Protein AF-A0A1V5AXX3-F1 (afdb_monomer)

Radius of gyration: 28.31 Å; Cα contacts (8 Å, |Δi|>4): 1666; chains: 1; bounding box: 78×66×78 Å

Foldseek 3Di:
DLLLLLLQLVLCCVVQVVFWDQWWKKKWFFQDQADQPVVLPDDPLLVVVLCLLPVCCNVRHARPLLSVLSNCPVVVHDAAEEEAAAPPRCLVSSQVSNVVVVCVVDVLAAAEEAEQDPLQLQLVVVSVCSQFDVVFFDDPPPDDFGTQWGWGDRPPDIATEGEQDDDAFFLDGDPGSVVCCPDPSVLVHRYYYYHVSSCLQDVLQPPLSSLQNYAEYEAEQVLVLFFLLLLLQQLSQLLSQLSNLQSVHDRHYYYYYHYHALDRLVSCCSRYFVVSNPGYYYRYNPRDIDIDIDGSVCVSVCSSVPDLRTFIEIEIEGECAPPDDPVLLLLLDCSHSRFFAEEEEEDADPVVLLLSQVSSVVNHPSEAEAEDEPFDDPSVNVVVLCCQQVRLGGSYYYYYYCRQLDNRDRASHAEYEYADQPPDLSSNLSRQVNHRPDSNGHHYYYYYQYSQVLSVVCVVPVRVSNDDPSPDDRFHQNVFPLSLLLSVLVSCLSCVVCCVVVVTPPVSSQVSCCSSSVDRDDNVVSVCVCCLAQVVQWPPVDSSRSSHPSPFDQFRHWAFEDEPNDTQIIDTLVCCQFAVDFQFWHQTSVRWTKTFFAFAFDPPDPPPPPVPDPDDAQVQSVRGRHTYIDTDPAQKGKTWDKDKDKADDDFSVVPCPQFQFFQFFDKGWDKIKIKIDTFFIKMAGSVDRVDIDTDGPVNSVVVCVVCVVVVGHTYDDDMHMAMWTWMKTAGDQDDDDPVCVVCQPLLQVLLQLLLLVLLCVLSSRDSQQKDWGGRNVRRMIIIIGNGRSYSRSNVVCRGDCSVLRSLVVSLVVLVVQPDDVSQVVVQVVSCVRRSHGDPDGSVSSSSVSVVVNVRRPD

Mean predicted aligned error: 9.47 Å

Secondary structure (DSSP, 8-state):
-HHHHHHHHHHHHHHSTTTB-SEEEEEEEEPPPPBPGGGS---HHHHHHHHHH-TTHHHH-B-HHHHHHHHHHHHH-S-EEEEE--TTS-HHHHHHHHHHHHHHH-SS-EEEEEESSHHHHHHHHHHHHHHB-GGG-B-GGG-SS---EEEEEETTEEEEEEE-----SSSS--HHHHHHHHSHHHHH-SEEEEEHHHHHHHHHHH-HHHHHTEEEEEETTGGGS-HHHHHHHHHHHHHHHHHHHHTT-PPPEEEEEES--SSHHHHHHHHS-HHHHTTEEEEE---PPEEEEEEHHHHHHHHHS--SSEEEEEEEEEE-TT----HHHHHT-TTTTTTTS-EEEE-S-HHHHHHHHHHHHHH-SSS-EEEE-TTS-HHHHHHHHHHHHH-TTS--EEEE-GGGTSS-------EEEESS--SSHHHHHHHHTTS--SSSS-EEEEEEE-SSHHHHHHHHSTTGGGS--TTPPPP--TT-HHHHHHHHHHHHHHHHHHHHHTSS-HHHHHHHHHHHHS----HHHHHHHHHHHHTTTS-TTSGGGGGTTSS--S---EEEEEETTEEEEEEEGGGHHHHS-TT-EEE-TTS-EEEEEEEEE--------BTTB----SHHHHHEEEEEEEEE-SSEEEEEEEEEEEEEEEE-GGGGGGB---SSSEEEEEEEEEEEEEEEEEEEESS-TT-EEEEEHHHHHHHHHHHHHTT--------EEEEEEEEEEE-PPPPPPTTTGGGHHHHHHHHHHHHHHHHHHHTT--GGGEEEEEETTTTEEEEEESSTT--SHHHHHHBTTHHHHHHHHHHHHHGGG-STTTHHHHHHHHHHHTSS--SS-HHHHHHHHHHHHHHHH-

Solvent-accessible surface area (backbone atoms only — not comparable to full-atom values): 45582 Å² total; per-residue (Å²): 99,19,55,51,50,15,49,28,45,48,25,49,50,70,76,34,61,93,34,46,45,73,46,23,40,40,40,36,38,60,59,70,78,48,43,53,63,85,76,52,78,62,56,75,67,59,48,52,48,49,43,68,73,44,54,63,36,78,80,62,24,33,51,56,45,52,46,51,44,50,40,53,45,71,74,72,44,92,65,23,38,37,37,28,29,66,88,93,66,58,69,65,58,53,59,50,53,54,49,51,53,52,44,67,76,34,85,70,40,19,36,40,38,32,22,90,43,72,63,42,43,53,55,54,44,58,55,50,57,75,57,24,45,80,93,48,53,36,53,62,94,84,44,98,81,56,71,49,30,29,29,30,69,57,91,94,46,77,48,32,31,30,47,64,55,52,48,66,68,49,64,54,92,36,69,58,24,54,57,44,61,69,33,69,66,51,67,64,30,38,34,39,38,34,39,56,66,62,46,66,61,37,41,68,63,74,32,50,75,57,50,57,30,30,42,38,41,35,35,43,57,42,79,75,53,33,16,71,42,12,29,44,51,19,49,48,48,28,48,51,49,33,50,23,54,46,68,74,34,68,73,55,36,42,38,35,34,28,55,76,60,49,54,58,65,63,45,46,54,67,41,44,47,69,86,59,48,81,63,53,41,79,41,62,50,80,77,64,70,47,72,45,79,42,54,39,83,57,50,27,57,45,34,46,60,52,64,79,65,24,29,36,32,40,38,42,43,31,59,32,61,90,46,92,76,63,59,66,61,37,60,45,24,73,76,26,52,37,44,50,46,14,32,37,35,51,32,98,38,75,67,57,36,53,50,51,44,55,51,38,62,72,71,25,85,76,43,53,73,44,81,46,50,83,60,54,53,70,71,56,50,50,51,52,43,49,48,37,54,75,42,48,59,58,9,39,35,39,31,25,32,75,62,62,48,59,65,70,90,50,75,29,31,32,33,30,38,34,66,60,80,53,94,46,66,67,54,43,54,38,51,54,65,48,23,20,82,35,52,71,33,35,11,41,33,42,35,40,24,49,70,50,45,45,43,43,50,36,72,78,36,59,65,62,66,73,51,83,78,53,80,62,77,76,33,52,35,75,84,32,60,61,55,52,51,35,43,52,53,38,52,47,68,49,39,47,66,38,44,74,72,65,78,32,56,65,65,48,45,43,51,31,35,32,72,65,68,71,50,72,73,55,69,68,61,50,49,49,58,43,43,77,77,46,41,90,38,42,73,74,87,47,86,65,46,57,48,38,59,51,69,65,47,81,51,66,31,62,31,38,31,24,44,93,86,41,81,68,48,50,44,51,49,67,44,29,54,38,51,59,26,67,75,14,24,30,76,39,92,86,69,47,33,30,26,44,54,37,70,43,55,57,80,79,66,80,78,57,58,54,100,87,41,93,63,74,60,44,54,65,67,73,19,44,57,33,36,36,33,42,83,44,84,66,65,51,35,39,36,38,36,67,50,76,49,78,44,86,71,43,79,49,70,91,71,45,89,71,46,55,70,54,70,49,60,50,74,54,42,29,36,28,35,41,36,40,40,79,50,29,32,38,38,34,32,74,88,44,77,86,51,62,46,81,43,50,40,66,61,52,51,51,54,43,48,58,38,42,78,71,73,45,76,69,42,80,75,80,70,43,30,43,33,21,37,25,36,37,36,40,43,76,72,78,88,69,59,93,90,50,68,90,45,42,66,60,51,20,47,55,41,34,52,55,45,44,57,34,48,19,56,53,50,30,35,44,56,80,58,46,41,76,47,42,39,51,86,79,18,33,42,35,34,30,23,56,22,56,44,31,64,44,58,40,56,49,34,28,30,71,61,27,50,60,48,21,35,49,52,47,33,62,57,36,66,75,26,77,51,82,84,23,50,62,55,40,43,51,48,37,21,73,70,57,49,42,75,69,91,62,55,47,64,63,46,31,51,54,40,45,51,52,41,42,37,38,75,98

pLDDT: mean 84.88, std 11.35, range [40.81, 97.62]

Structure (mmCIF, N/CA/C/O backbone):
data_AF-A0A1V5AXX3-F1
#
_entry.id   AF-A0A1V5AXX3-F1
#
loop_
_atom_site.group_PDB
_atom_site.id
_atom_site.type_symbol
_atom_site.label_atom_id
_atom_site.label_alt_id
_atom_site.label_comp_id
_atom_site.label_asym_id
_atom_site.label_entity_id
_atom_site.label_seq_id
_atom_site.pdbx_PDB_ins_code
_atom_site.Cartn_x
_atom_site.Cartn_y
_atom_site.Cartn_z
_atom_site.occupancy
_atom_site.B_iso_or_equiv
_atom_site.auth_seq_id
_atom_site.auth_comp_id
_atom_site.auth_asym_id
_atom_site.auth_atom_id
_atom_site.pdbx_PDB_model_num
ATOM 1 N N . MET A 1 1 ? -17.616 10.031 -29.800 1.00 55.34 1 MET A N 1
ATOM 2 C CA . MET A 1 1 ? -16.881 9.212 -28.815 1.00 55.34 1 MET A CA 1
ATOM 3 C C . MET A 1 1 ? -16.444 7.852 -29.357 1.00 55.34 1 MET A C 1
ATOM 5 O O . MET A 1 1 ? -15.305 7.797 -29.794 1.00 55.34 1 MET A O 1
ATOM 9 N N . ALA A 1 2 ? -17.267 6.787 -29.434 1.00 61.47 2 ALA A N 1
ATOM 10 C CA . ALA A 1 2 ? -16.801 5.476 -29.956 1.00 61.47 2 ALA A CA 1
ATOM 11 C C . ALA A 1 2 ? -16.106 5.555 -31.333 1.00 61.47 2 ALA A C 1
ATOM 13 O O . ALA A 1 2 ? -15.019 5.013 -31.540 1.00 61.47 2 ALA A O 1
ATOM 14 N N . LYS A 1 3 ? -16.679 6.344 -32.251 1.00 78.19 3 LYS A N 1
ATOM 15 C CA . LYS A 1 3 ? -16.086 6.619 -33.567 1.00 78.19 3 LYS A CA 1
ATOM 16 C C . LYS A 1 3 ? -14.682 7.239 -33.478 1.00 78.19 3 LYS A C 1
ATOM 18 O O . LYS A 1 3 ? -13.830 6.898 -34.289 1.00 78.19 3 LYS A O 1
ATOM 23 N N . ASP A 1 4 ? -14.431 8.109 -32.502 1.00 87.44 4 ASP A N 1
ATOM 24 C CA . ASP A 1 4 ? -13.144 8.793 -32.321 1.00 87.44 4 ASP A CA 1
ATOM 25 C C . ASP A 1 4 ? -12.067 7.835 -31.792 1.00 87.44 4 ASP A C 1
ATOM 27 O O . ASP A 1 4 ? -10.950 7.831 -32.305 1.00 87.44 4 ASP A O 1
ATOM 31 N N . VAL A 1 5 ? -12.410 6.949 -30.846 1.00 90.62 5 VAL A N 1
ATOM 32 C CA . VAL A 1 5 ? -11.492 5.899 -30.357 1.00 90.62 5 VAL A CA 1
ATOM 33 C C . VAL A 1 5 ? -11.114 4.936 -31.482 1.00 90.62 5 VAL A C 1
ATOM 35 O O . VAL A 1 5 ? -9.940 4.605 -31.653 1.00 90.62 5 VAL A O 1
ATOM 38 N N . GLY A 1 6 ? -12.087 4.538 -32.303 1.00 91.19 6 GLY A N 1
ATOM 39 C CA . GLY A 1 6 ? -11.839 3.717 -33.485 1.00 91.19 6 GLY A CA 1
ATOM 40 C C . GLY A 1 6 ? -10.953 4.398 -34.538 1.00 91.19 6 GLY A C 1
ATOM 41 O O . GLY A 1 6 ? -10.097 3.746 -35.135 1.00 91.19 6 GLY A O 1
ATOM 42 N N . ILE A 1 7 ? -11.092 5.716 -34.736 1.00 91.88 7 ILE A N 1
ATOM 43 C CA . ILE A 1 7 ? -10.183 6.502 -35.592 1.00 91.88 7 ILE A CA 1
ATOM 44 C C . ILE A 1 7 ? -8.760 6.478 -35.026 1.00 91.88 7 ILE A C 1
ATOM 46 O O . ILE A 1 7 ? -7.815 6.231 -35.775 1.00 91.88 7 ILE A O 1
ATOM 50 N N . VAL A 1 8 ? -8.597 6.668 -33.714 1.00 93.88 8 VAL A N 1
ATOM 51 C CA . VAL A 1 8 ? -7.280 6.569 -33.072 1.00 93.88 8 VAL A CA 1
ATOM 52 C C . VAL A 1 8 ? -6.691 5.174 -33.256 1.00 93.88 8 VAL A C 1
ATOM 54 O O . VAL A 1 8 ? -5.526 5.068 -33.624 1.00 93.88 8 VAL A O 1
ATOM 57 N N . ALA A 1 9 ? -7.478 4.106 -33.116 1.00 95.19 9 ALA A N 1
ATOM 58 C CA . ALA A 1 9 ? -7.010 2.747 -33.390 1.00 95.19 9 ALA A CA 1
ATOM 59 C C . ALA A 1 9 ? -6.489 2.589 -34.834 1.00 95.19 9 ALA A C 1
ATOM 61 O O . ALA A 1 9 ? -5.401 2.047 -35.032 1.00 95.19 9 ALA A O 1
ATOM 62 N N . LYS A 1 10 ? -7.195 3.136 -35.840 1.00 94.81 10 LYS A N 1
ATOM 63 C CA . LYS A 1 10 ? -6.723 3.159 -37.243 1.00 94.81 10 LYS A CA 1
ATOM 64 C C . LYS A 1 10 ? -5.409 3.933 -37.387 1.00 94.81 10 LYS A C 1
ATOM 66 O O . LYS A 1 10 ? -4.508 3.493 -38.099 1.00 94.81 10 LYS A O 1
ATOM 71 N N . ASN A 1 11 ? -5.273 5.052 -36.679 1.00 94.50 11 ASN A N 1
ATOM 72 C CA . ASN A 1 11 ? -4.052 5.855 -36.672 1.00 94.50 11 ASN A CA 1
ATOM 73 C C . ASN A 1 11 ? -2.868 5.123 -36.024 1.00 94.50 11 ASN A C 1
ATOM 75 O O . ASN A 1 11 ? -1.751 5.254 -36.525 1.00 94.50 11 ASN A O 1
ATOM 79 N N . VAL A 1 12 ? -3.090 4.350 -34.952 1.00 94.94 12 VAL A N 1
ATOM 80 C CA . VAL A 1 12 ? -2.055 3.509 -34.319 1.00 94.94 12 VAL A CA 1
ATOM 81 C C . VAL A 1 12 ? -1.582 2.447 -35.309 1.00 94.94 12 VAL A C 1
ATOM 83 O O . VAL A 1 12 ? -0.388 2.383 -35.581 1.00 94.94 12 VAL A O 1
ATOM 86 N N . ILE A 1 13 ? -2.509 1.690 -35.913 1.00 94.62 13 ILE A N 1
ATOM 87 C CA . ILE A 1 13 ? -2.184 0.653 -36.910 1.00 94.62 13 ILE A CA 1
ATOM 88 C C . ILE A 1 13 ? -1.358 1.252 -38.051 1.00 94.62 13 ILE A C 1
ATOM 90 O O . ILE A 1 13 ? -0.308 0.730 -38.392 1.00 94.62 13 ILE A O 1
ATOM 94 N N . LYS A 1 14 ? -1.780 2.398 -38.596 1.00 93.69 14 LYS A N 1
ATOM 95 C CA . LYS A 1 14 ? -1.072 3.059 -39.699 1.00 93.69 14 LYS A CA 1
ATOM 96 C C . LYS A 1 14 ? 0.304 3.599 -39.297 1.00 93.69 14 LYS A C 1
ATOM 98 O O . LYS A 1 14 ? 1.234 3.552 -40.094 1.00 93.69 14 LYS A O 1
ATOM 103 N N . SER A 1 15 ? 0.420 4.183 -38.105 1.00 92.12 15 SER A N 1
ATOM 104 C CA . SER A 1 15 ? 1.657 4.842 -37.656 1.00 92.12 15 SER A CA 1
ATOM 105 C C . SER A 1 15 ? 2.719 3.847 -37.197 1.00 92.12 15 SER A C 1
ATOM 107 O O . SER A 1 15 ? 3.899 4.188 -37.191 1.00 92.12 15 SER A O 1
ATOM 109 N N . PHE A 1 16 ? 2.300 2.643 -36.806 1.00 93.38 16 PHE A N 1
ATOM 110 C CA . PHE A 1 16 ? 3.155 1.622 -36.207 1.00 93.38 16 PHE A CA 1
ATOM 111 C C . PHE A 1 16 ? 3.030 0.260 -36.904 1.00 93.38 16 PHE A C 1
ATOM 113 O O . PHE A 1 16 ? 3.325 -0.759 -36.293 1.00 93.38 16 PHE A O 1
ATOM 120 N N . ASP A 1 17 ? 2.627 0.234 -38.176 1.00 91.25 17 ASP A N 1
ATOM 121 C CA . ASP A 1 17 ? 2.396 -0.984 -38.974 1.00 91.25 17 ASP A CA 1
ATOM 122 C C . ASP A 1 17 ? 3.577 -1.971 -38.933 1.00 91.25 17 ASP A C 1
ATOM 124 O O . ASP A 1 17 ? 3.392 -3.179 -38.852 1.00 91.25 17 ASP A O 1
ATOM 128 N N . SER A 1 18 ? 4.808 -1.454 -38.891 1.00 90.38 18 SER A N 1
ATOM 129 C CA . SER A 1 18 ? 6.027 -2.267 -38.853 1.00 90.38 18 SER A CA 1
ATOM 130 C C . SER A 1 18 ? 6.320 -2.937 -37.506 1.00 90.38 18 SER A C 1
ATOM 132 O O . SER A 1 18 ? 7.201 -3.788 -37.449 1.00 90.38 18 SER A O 1
ATOM 134 N N . ILE A 1 19 ? 5.668 -2.509 -36.421 1.00 93.19 19 ILE A N 1
ATOM 135 C CA . ILE A 1 19 ? 5.963 -2.958 -35.047 1.00 93.19 19 ILE A CA 1
ATOM 136 C C . ILE A 1 19 ? 4.722 -3.394 -34.261 1.00 93.19 19 ILE A C 1
ATOM 138 O O . ILE A 1 19 ? 4.839 -3.924 -33.160 1.00 93.19 19 ILE A O 1
ATOM 142 N N . ILE A 1 20 ? 3.520 -3.132 -34.769 1.00 94.50 20 ILE A N 1
ATOM 143 C CA . ILE A 1 20 ? 2.287 -3.518 -34.097 1.00 94.50 20 ILE A CA 1
ATOM 144 C C . ILE A 1 20 ? 2.125 -5.037 -34.149 1.00 94.50 20 ILE A C 1
ATOM 146 O O . ILE A 1 20 ? 2.263 -5.664 -35.200 1.00 94.50 20 ILE A O 1
ATOM 150 N N . TYR A 1 21 ? 1.818 -5.644 -33.006 1.00 94.12 21 TYR A N 1
ATOM 151 C CA . TYR A 1 21 ? 1.575 -7.076 -32.952 1.00 94.12 21 TYR A CA 1
ATOM 152 C C . TYR A 1 21 ? 0.342 -7.426 -33.813 1.00 94.12 21 TYR A C 1
ATOM 154 O O . TYR A 1 21 ? -0.677 -6.732 -33.725 1.00 94.12 21 TYR A O 1
ATOM 162 N N . PRO A 1 22 ? 0.372 -8.505 -34.625 1.00 93.38 22 PRO A N 1
ATOM 163 C CA . PRO A 1 22 ? -0.696 -8.797 -35.591 1.00 93.38 22 PRO A CA 1
ATOM 164 C C . PRO A 1 22 ? -2.083 -9.037 -34.977 1.00 93.38 22 PRO A C 1
ATOM 166 O O . PRO A 1 22 ? -3.098 -8.992 -35.680 1.00 93.38 22 PRO A O 1
ATOM 169 N N . LYS A 1 23 ? -2.140 -9.326 -33.672 1.00 95.00 23 LYS A N 1
ATOM 170 C CA . LYS A 1 23 ? -3.382 -9.530 -32.927 1.00 95.00 23 LYS A CA 1
ATOM 171 C C . LYS A 1 23 ? -3.562 -8.449 -31.862 1.00 95.00 23 LYS A C 1
ATOM 173 O O . LYS A 1 23 ? -2.617 -8.065 -31.186 1.00 95.00 23 LYS A O 1
ATOM 178 N N . ALA A 1 24 ? -4.793 -8.001 -31.672 1.00 95.50 24 ALA A N 1
ATOM 179 C CA . ALA A 1 24 ? -5.189 -7.221 -30.509 1.00 95.50 24 ALA A CA 1
ATOM 180 C C . ALA A 1 24 ? -5.761 -8.152 -29.435 1.00 95.50 24 ALA A C 1
ATOM 182 O O . ALA A 1 24 ? -6.367 -9.178 -29.756 1.00 95.50 24 ALA A O 1
ATOM 183 N N . ILE A 1 25 ? -5.613 -7.777 -28.166 1.00 95.94 25 ILE A N 1
ATOM 184 C CA . ILE A 1 25 ? -6.308 -8.456 -27.069 1.00 95.94 25 ILE A CA 1
ATOM 185 C C . ILE A 1 25 ? -7.636 -7.740 -26.853 1.00 95.94 25 ILE A C 1
ATOM 187 O O . ILE A 1 25 ? -7.673 -6.548 -26.536 1.00 95.94 25 ILE A O 1
ATOM 191 N N . ARG A 1 26 ? -8.730 -8.470 -27.033 1.00 94.38 26 ARG A N 1
ATOM 192 C CA . ARG A 1 26 ? -10.080 -8.025 -26.720 1.00 94.38 26 ARG A CA 1
ATOM 193 C C . ARG A 1 26 ? -10.408 -8.446 -25.296 1.00 94.38 26 ARG A C 1
ATOM 195 O O . ARG A 1 26 ? -10.443 -9.637 -25.005 1.00 94.38 26 ARG A O 1
ATOM 202 N N . ILE A 1 27 ? -10.665 -7.471 -24.432 1.00 91.94 27 ILE A N 1
ATOM 203 C CA . ILE A 1 27 ? -11.156 -7.691 -23.071 1.00 91.94 27 ILE A CA 1
ATOM 204 C C . ILE A 1 27 ? -12.590 -7.182 -23.025 1.00 91.94 27 ILE A C 1
ATOM 206 O O . ILE A 1 27 ? -12.834 -5.973 -23.078 1.00 91.94 27 ILE A O 1
ATOM 210 N N . PHE A 1 28 ? -13.536 -8.107 -22.927 1.00 89.44 28 PHE A N 1
ATOM 211 C CA . PHE A 1 28 ? -14.954 -7.805 -22.834 1.00 89.44 28 PHE A CA 1
ATOM 212 C C . PHE A 1 28 ? -15.474 -8.203 -21.455 1.00 89.44 28 PHE A C 1
ATOM 214 O O . PHE A 1 28 ? -15.269 -9.315 -20.979 1.00 89.44 28 PHE A O 1
ATOM 221 N N . THR A 1 29 ? -16.112 -7.263 -20.767 1.00 85.31 29 THR A N 1
ATOM 222 C CA . THR A 1 29 ? -16.804 -7.534 -19.505 1.00 85.31 29 THR A CA 1
ATOM 223 C C . THR A 1 29 ? -18.301 -7.456 -19.773 1.00 85.31 29 THR A C 1
ATOM 225 O O . THR A 1 29 ? -18.815 -6.337 -19.879 1.00 85.31 29 THR A O 1
ATOM 228 N N . PRO A 1 30 ? -18.999 -8.595 -19.915 1.00 82.69 30 PRO A N 1
ATOM 229 C CA . PRO A 1 30 ? 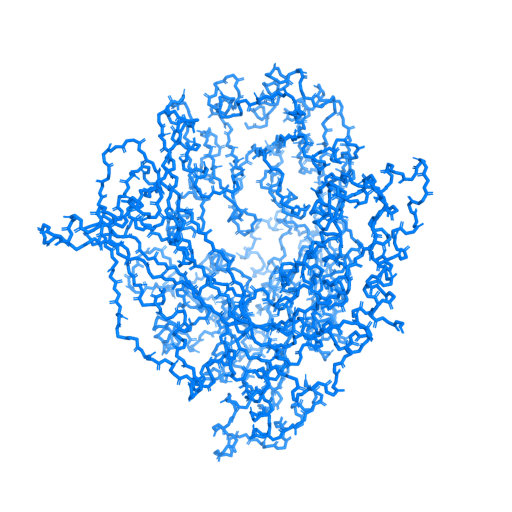-20.431 -8.590 -20.162 1.00 82.69 30 PRO A CA 1
ATOM 230 C C . PRO A 1 30 ? -21.151 -7.913 -19.000 1.00 82.69 30 PRO A C 1
ATOM 232 O O . PRO A 1 30 ? -20.782 -8.069 -17.831 1.00 82.69 30 PRO A O 1
ATOM 235 N N . PHE A 1 31 ? -22.200 -7.158 -19.309 1.00 75.75 31 PHE A N 1
ATOM 236 C CA . PHE A 1 31 ? -23.116 -6.738 -18.272 1.00 75.75 31 PHE A CA 1
ATOM 237 C C . PHE A 1 31 ? -23.845 -7.954 -17.759 1.00 75.75 31 PHE A C 1
ATOM 239 O O . PHE A 1 31 ? -24.560 -8.645 -18.481 1.00 75.75 31 PHE A O 1
ATOM 246 N N . THR A 1 32 ? -23.686 -8.188 -16.470 1.00 72.25 32 THR A N 1
ATOM 247 C CA . THR A 1 32 ? -24.554 -9.117 -15.788 1.00 72.25 32 THR A CA 1
ATOM 248 C C . THR A 1 32 ? -25.981 -8.597 -15.810 1.00 72.25 32 THR A C 1
ATOM 250 O O . THR A 1 32 ? -26.231 -7.391 -15.680 1.00 72.25 32 THR A O 1
ATOM 253 N N . GLN A 1 33 ? -26.925 -9.524 -15.981 1.00 78.69 33 GLN A N 1
ATOM 254 C CA . GLN A 1 33 ? -28.337 -9.206 -15.878 1.00 78.69 33 GLN A CA 1
ATOM 255 C C . GLN A 1 33 ? -28.584 -8.565 -14.515 1.00 78.69 33 GLN A C 1
ATOM 257 O O . GLN A 1 33 ? -28.324 -9.150 -13.462 1.00 78.69 33 GLN A O 1
ATOM 262 N N . ARG A 1 34 ? -29.037 -7.317 -14.556 1.00 84.38 34 ARG A N 1
ATOM 263 C CA . ARG A 1 34 ? -29.282 -6.539 -13.355 1.00 84.38 34 ARG A CA 1
ATOM 264 C C . ARG A 1 34 ? -30.502 -7.079 -12.637 1.00 84.38 34 ARG A C 1
ATOM 266 O O . ARG A 1 34 ? -31.513 -7.388 -13.266 1.00 84.38 34 ARG A O 1
ATOM 273 N N . ILE A 1 35 ? -30.409 -7.156 -11.319 1.00 87.69 35 ILE A N 1
ATOM 274 C CA . ILE A 1 35 ? -31.478 -7.683 -10.479 1.00 87.69 35 ILE A CA 1
ATOM 275 C C . ILE A 1 35 ? -32.363 -6.512 -10.035 1.00 87.69 35 ILE A C 1
ATOM 277 O O . ILE A 1 35 ? -31.854 -5.567 -9.423 1.00 87.69 35 ILE A O 1
ATOM 281 N N . PRO A 1 36 ? -33.669 -6.507 -10.356 1.00 89.31 36 PRO A N 1
ATOM 282 C CA . PRO A 1 36 ? -34.568 -5.447 -9.916 1.00 89.31 36 PRO A CA 1
ATOM 283 C C . PRO A 1 36 ? -34.573 -5.321 -8.391 1.00 89.31 36 PRO A C 1
ATOM 285 O O . PRO A 1 36 ? -34.673 -6.312 -7.680 1.00 89.31 36 PRO A O 1
ATOM 288 N N . VAL A 1 37 ? -34.552 -4.098 -7.860 1.00 86.19 37 VAL A N 1
ATOM 289 C CA . VAL A 1 37 ? -34.593 -3.882 -6.396 1.00 86.19 37 VAL A CA 1
ATOM 290 C C . VAL A 1 37 ? -35.819 -4.537 -5.756 1.00 86.19 37 VAL A C 1
ATOM 292 O O . VAL A 1 37 ? -35.756 -5.027 -4.631 1.00 86.19 37 VAL A O 1
ATOM 295 N N . SER A 1 38 ? -36.937 -4.584 -6.487 1.00 84.38 38 SER A N 1
ATOM 296 C CA . SER A 1 38 ? -38.186 -5.201 -6.039 1.00 84.38 38 SER A CA 1
ATOM 297 C C . SER A 1 38 ? -38.069 -6.695 -5.733 1.00 84.38 38 SER A C 1
ATOM 299 O O . SER A 1 38 ? -38.905 -7.201 -4.993 1.00 84.38 38 SER A O 1
ATOM 301 N N . SER A 1 39 ? -37.067 -7.407 -6.264 1.00 85.88 39 SER A N 1
ATOM 302 C CA . SER A 1 39 ? -36.868 -8.831 -5.961 1.00 85.88 39 SER A CA 1
ATOM 303 C C . SER A 1 39 ? -36.030 -9.087 -4.706 1.00 85.88 39 SER A C 1
ATOM 305 O O . SER A 1 39 ? -35.974 -10.224 -4.257 1.0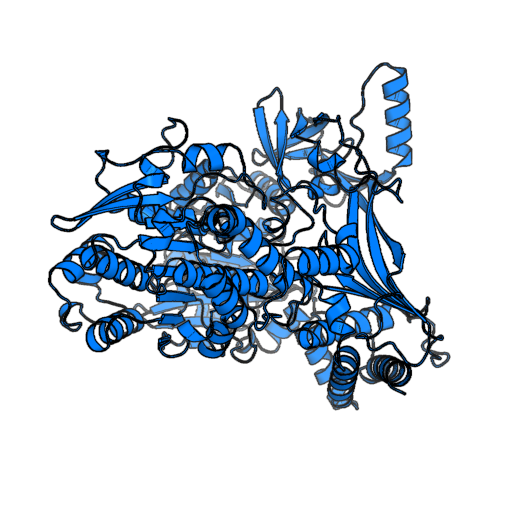0 85.88 39 SER A O 1
ATOM 307 N N . CYS A 1 40 ? -35.387 -8.070 -4.124 1.00 81.50 40 CYS A N 1
ATOM 308 C CA . CYS A 1 40 ? -34.499 -8.231 -2.963 1.00 81.50 40 CYS A CA 1
ATOM 309 C C . CYS A 1 40 ? -35.217 -8.170 -1.599 1.00 81.50 40 CYS A C 1
ATOM 311 O O . CYS A 1 40 ? -34.540 -8.123 -0.581 1.00 81.50 40 CYS A O 1
ATOM 313 N N . ASN A 1 41 ? -36.557 -8.129 -1.569 1.00 80.31 41 ASN A N 1
ATOM 314 C CA . ASN A 1 41 ? -37.393 -8.064 -0.355 1.00 80.31 41 ASN A CA 1
ATOM 315 C C . ASN A 1 41 ? -36.859 -7.119 0.747 1.00 80.31 41 ASN A C 1
ATOM 317 O O . ASN A 1 41 ? -36.755 -7.482 1.916 1.00 80.31 41 ASN A O 1
ATOM 321 N N . LEU A 1 42 ? -36.485 -5.897 0.360 1.00 83.94 42 LEU A N 1
ATOM 322 C CA . LEU A 1 42 ? -35.920 -4.907 1.276 1.00 83.94 42 LEU A CA 1
ATOM 323 C C . LEU A 1 42 ? -37.017 -4.208 2.079 1.00 83.94 42 LEU A C 1
ATOM 325 O O . LEU A 1 42 ? -38.061 -3.841 1.529 1.00 83.94 42 LEU A O 1
ATOM 329 N N . ASP A 1 43 ? -36.743 -3.915 3.352 1.00 82.62 43 ASP A N 1
ATOM 330 C CA . ASP A 1 43 ? -37.630 -3.056 4.129 1.00 82.62 43 ASP A CA 1
ATOM 331 C C . ASP A 1 43 ? -37.728 -1.635 3.528 1.00 82.62 43 ASP A C 1
ATOM 333 O O . ASP A 1 43 ? -36.902 -1.177 2.726 1.00 82.62 43 ASP A O 1
ATOM 337 N N . ARG A 1 44 ? -38.777 -0.901 3.915 1.00 84.88 44 ARG A N 1
ATOM 338 C CA . ARG A 1 44 ? -39.084 0.419 3.343 1.00 84.88 44 ARG A CA 1
ATOM 339 C C . ARG A 1 44 ? -37.995 1.463 3.616 1.00 84.88 44 ARG A C 1
ATOM 341 O O . ARG A 1 44 ? -37.840 2.388 2.814 1.00 84.88 44 ARG A O 1
ATOM 348 N N . THR A 1 45 ? -37.292 1.368 4.740 1.00 83.56 45 THR A N 1
ATOM 349 C CA . THR A 1 45 ? -36.267 2.336 5.149 1.00 83.56 45 THR A CA 1
ATOM 350 C C . THR A 1 45 ? -34.993 2.118 4.346 1.00 83.56 45 THR A C 1
ATOM 352 O O . THR A 1 45 ? -34.488 3.065 3.738 1.00 83.56 45 THR A O 1
ATOM 355 N N . ILE A 1 46 ? -34.539 0.871 4.250 1.00 84.81 46 ILE A N 1
ATOM 356 C CA . ILE A 1 46 ? -33.372 0.469 3.467 1.00 84.81 46 ILE A CA 1
ATOM 357 C C . ILE A 1 46 ? -33.587 0.721 1.984 1.00 84.81 46 ILE A C 1
ATOM 359 O O . ILE A 1 46 ? -32.710 1.281 1.330 1.00 84.81 46 ILE A O 1
ATOM 363 N N . ASN A 1 47 ? -34.768 0.413 1.450 1.00 87.94 47 ASN A N 1
ATOM 364 C CA . ASN A 1 47 ? -35.063 0.700 0.050 1.00 87.94 47 ASN A CA 1
ATOM 365 C C . ASN A 1 47 ? -34.980 2.212 -0.248 1.00 87.94 47 ASN A C 1
ATOM 367 O O . ASN A 1 47 ? -34.359 2.633 -1.222 1.00 87.94 47 ASN A O 1
ATOM 371 N N . LYS A 1 48 ? -35.532 3.068 0.627 1.00 86.81 48 LYS A N 1
ATOM 372 C CA . LYS A 1 48 ? -35.400 4.531 0.483 1.00 86.81 48 LYS A CA 1
ATOM 373 C C . LYS A 1 48 ? -33.946 4.988 0.536 1.00 86.81 48 LYS A C 1
ATOM 375 O O . LYS A 1 48 ? -33.556 5.857 -0.238 1.00 86.81 48 LYS A O 1
ATOM 380 N N . LEU A 1 49 ? -33.166 4.430 1.454 1.00 85.44 49 LEU A N 1
ATOM 381 C CA . LEU A 1 49 ? -31.760 4.761 1.621 1.00 85.44 49 LEU A CA 1
ATOM 382 C C . LEU A 1 49 ? -30.934 4.360 0.398 1.00 85.44 49 LEU A C 1
ATOM 384 O O . LEU A 1 49 ? -30.167 5.172 -0.109 1.00 85.44 49 LEU A O 1
ATOM 388 N N . LEU A 1 50 ? -31.141 3.146 -0.105 1.00 88.69 50 LEU A N 1
ATOM 389 C CA . LEU A 1 50 ? -30.512 2.628 -1.313 1.00 88.69 50 LEU A CA 1
ATOM 390 C C . LEU A 1 50 ? -30.803 3.529 -2.513 1.00 88.69 50 LEU A C 1
ATOM 392 O O . LEU A 1 50 ? -29.883 3.917 -3.225 1.00 88.69 50 LEU A O 1
ATOM 396 N N . LEU A 1 51 ? -32.060 3.943 -2.684 1.00 88.31 51 LEU A N 1
ATOM 397 C CA . LEU A 1 51 ? -32.460 4.860 -3.751 1.00 88.31 51 LEU A CA 1
ATOM 398 C C . LEU A 1 51 ? -31.945 6.293 -3.558 1.00 88.31 51 LEU A C 1
ATOM 400 O O . LEU A 1 51 ? -31.760 7.003 -4.544 1.00 88.31 51 LEU A O 1
ATOM 404 N N . LYS A 1 52 ? -31.716 6.733 -2.314 1.00 86.50 52 LYS A N 1
ATOM 405 C CA . LYS A 1 52 ? -31.078 8.026 -2.016 1.00 86.50 52 LYS A CA 1
ATOM 406 C C . LYS A 1 52 ? -29.574 7.975 -2.311 1.00 86.50 52 LYS A C 1
ATOM 408 O O . LYS A 1 52 ? -29.033 8.941 -2.837 1.00 86.50 52 LYS A O 1
ATOM 413 N N . TYR A 1 53 ? -28.919 6.862 -1.979 1.00 86.94 53 TYR A N 1
ATOM 414 C CA . TYR A 1 53 ? -27.490 6.637 -2.200 1.00 86.94 53 TYR A CA 1
ATOM 415 C C . TYR A 1 53 ? -27.156 6.461 -3.682 1.00 86.94 53 TYR A C 1
ATOM 417 O O . TYR A 1 53 ? -26.273 7.144 -4.193 1.00 86.94 53 TYR A O 1
ATOM 425 N N . GLU A 1 54 ? -27.882 5.582 -4.376 1.00 87.62 54 GLU A N 1
ATOM 426 C CA . GLU A 1 54 ? -27.691 5.307 -5.799 1.00 87.62 54 GLU A CA 1
ATOM 427 C C . GLU A 1 54 ? -29.041 5.307 -6.541 1.00 87.62 54 GLU A C 1
ATOM 429 O O . GLU A 1 54 ? -29.654 4.256 -6.760 1.00 87.62 54 GLU A O 1
ATOM 434 N N . PRO A 1 55 ? -29.525 6.487 -6.974 1.00 87.00 55 PRO A N 1
ATOM 435 C CA . PRO A 1 55 ? -30.814 6.612 -7.654 1.00 87.00 55 PRO A CA 1
ATOM 436 C C . PRO A 1 55 ? -30.914 5.791 -8.943 1.00 87.00 55 PRO A C 1
ATOM 438 O O . PRO A 1 55 ? -32.005 5.345 -9.310 1.00 87.00 55 PRO A O 1
ATOM 441 N N . LYS A 1 56 ? -29.785 5.561 -9.636 1.00 83.69 56 LYS A N 1
ATOM 442 C CA . LYS A 1 56 ? -29.763 4.829 -10.912 1.00 83.69 56 LYS A CA 1
ATOM 443 C C . LYS A 1 56 ? -30.187 3.374 -10.754 1.00 83.69 56 LYS A C 1
ATOM 445 O O . LYS A 1 56 ? -30.702 2.797 -11.708 1.00 83.69 56 LYS A O 1
ATOM 450 N N . VAL A 1 57 ? -30.046 2.794 -9.563 1.00 86.12 57 VAL A N 1
ATOM 451 C CA . VAL A 1 57 ? -30.452 1.410 -9.282 1.00 86.12 57 VAL A CA 1
ATOM 452 C C . VAL A 1 57 ? -31.970 1.214 -9.428 1.00 86.12 57 VAL A C 1
ATOM 454 O O . VAL A 1 57 ? -32.408 0.115 -9.757 1.00 86.12 57 VAL A O 1
ATOM 457 N N . LYS A 1 58 ? -32.789 2.274 -9.312 1.00 86.56 58 LYS A N 1
ATOM 458 C CA . LYS A 1 58 ? -34.234 2.196 -9.603 1.00 86.56 58 LYS A CA 1
ATOM 459 C C . LYS A 1 58 ? -34.531 1.794 -11.048 1.00 86.56 58 LYS A C 1
ATOM 461 O O . LYS A 1 58 ? -35.505 1.095 -11.300 1.00 86.56 58 LYS A O 1
ATOM 466 N N . ILE A 1 59 ? -33.732 2.307 -11.981 1.00 84.62 59 ILE A N 1
ATOM 467 C CA . ILE A 1 59 ? -33.932 2.137 -13.424 1.00 84.62 59 ILE A CA 1
ATOM 468 C C . ILE A 1 59 ? -33.114 0.945 -13.909 1.00 84.62 59 ILE A C 1
ATOM 470 O O . ILE A 1 59 ? -33.616 0.095 -14.635 1.00 84.62 59 ILE A O 1
ATOM 474 N N . ASN A 1 60 ? -31.857 0.879 -13.474 1.00 83.81 60 ASN A N 1
ATOM 475 C CA . ASN A 1 60 ? -30.888 -0.073 -13.988 1.00 83.81 60 ASN A CA 1
ATOM 476 C C . ASN A 1 60 ? -30.892 -1.396 -13.224 1.00 83.81 60 ASN A C 1
ATOM 478 O O . ASN A 1 60 ? -30.375 -2.362 -13.758 1.00 83.81 60 ASN A O 1
ATOM 482 N N . GLY A 1 61 ? -31.425 -1.459 -12.000 1.00 87.69 61 GLY A N 1
ATOM 483 C CA . GLY A 1 61 ? -31.286 -2.613 -11.108 1.00 87.69 61 GLY A CA 1
ATOM 484 C C . GLY A 1 61 ? -29.902 -2.729 -10.449 1.00 87.69 61 GLY A C 1
ATOM 485 O O . GLY A 1 61 ? -28.991 -1.932 -10.689 1.00 87.69 61 GLY A O 1
ATOM 486 N N . LEU A 1 62 ? -29.760 -3.731 -9.584 1.00 87.38 62 LEU A N 1
ATOM 487 C CA . LEU A 1 62 ? -28.557 -4.060 -8.815 1.00 87.38 62 LEU A CA 1
ATOM 488 C C . LEU A 1 62 ? -27.608 -4.960 -9.609 1.00 87.38 62 LEU A C 1
ATOM 490 O O . LEU A 1 62 ? -28.042 -5.741 -10.455 1.00 87.38 62 LEU A O 1
ATOM 494 N N . PHE A 1 63 ? -26.305 -4.880 -9.330 1.00 86.25 63 PHE A N 1
ATOM 495 C CA . PHE A 1 63 ? -25.383 -5.939 -9.760 1.00 86.25 63 PHE A CA 1
ATOM 496 C C . PHE A 1 63 ? -25.705 -7.260 -9.027 1.00 86.25 63 PHE A C 1
ATOM 498 O O . PHE A 1 63 ? -26.153 -7.200 -7.878 1.00 86.25 63 PHE A O 1
ATOM 505 N N . PRO A 1 64 ? -25.434 -8.443 -9.617 1.00 86.38 64 PRO A N 1
ATOM 506 C CA . PRO A 1 64 ? -25.725 -9.725 -8.973 1.00 86.38 64 PRO A CA 1
ATOM 507 C C . PRO A 1 64 ? -25.111 -9.866 -7.585 1.00 86.38 64 PRO A C 1
ATOM 509 O O . PRO A 1 64 ? -25.835 -10.147 -6.640 1.00 86.38 64 PRO A O 1
ATOM 512 N N . HIS A 1 65 ? -23.824 -9.547 -7.432 1.00 87.00 65 HIS A N 1
ATOM 513 C CA . HIS A 1 65 ? -23.143 -9.607 -6.136 1.00 87.00 65 HIS A CA 1
ATOM 514 C C . HIS A 1 65 ? -23.736 -8.627 -5.103 1.00 87.00 65 HIS A C 1
ATOM 516 O O . HIS A 1 65 ? -23.676 -8.883 -3.907 1.00 87.00 65 HIS A O 1
ATOM 522 N N . GLN A 1 66 ? -24.325 -7.499 -5.530 1.00 90.88 66 GLN A N 1
ATOM 523 C CA . GLN A 1 66 ? -25.017 -6.585 -4.611 1.00 90.88 66 GLN A CA 1
ATOM 524 C C . GLN A 1 66 ? -26.335 -7.188 -4.130 1.00 90.88 66 GLN A C 1
ATOM 526 O O . GLN A 1 66 ? -26.651 -7.107 -2.950 1.00 90.88 66 GLN A O 1
ATOM 531 N N . ALA A 1 67 ? -27.110 -7.783 -5.036 1.00 90.12 67 ALA A N 1
ATOM 532 C CA . ALA A 1 67 ? -28.364 -8.437 -4.687 1.00 90.12 67 ALA A CA 1
ATOM 533 C C . ALA A 1 67 ? -28.138 -9.699 -3.842 1.00 90.12 67 ALA A C 1
ATOM 535 O O . ALA A 1 67 ? -28.877 -9.919 -2.889 1.00 90.12 67 ALA A O 1
ATOM 536 N N . GLU A 1 68 ? -27.108 -10.487 -4.157 1.00 90.06 68 GLU A N 1
ATOM 537 C CA . GLU A 1 68 ? -26.671 -11.645 -3.374 1.00 90.06 68 GLU A CA 1
ATOM 538 C C . GLU A 1 68 ? -26.243 -11.226 -1.967 1.00 90.06 68 GLU A C 1
ATOM 540 O O . GLU A 1 68 ? -26.722 -11.799 -0.994 1.00 90.06 68 GLU A O 1
ATOM 545 N N . PHE A 1 69 ? -25.432 -10.166 -1.853 1.00 92.31 69 PHE A N 1
ATOM 546 C CA . PHE A 1 69 ? -25.089 -9.580 -0.561 1.00 92.31 69 PHE A CA 1
ATOM 547 C C . PHE A 1 69 ? -26.339 -9.166 0.225 1.00 92.31 69 PHE A C 1
ATOM 549 O O . PHE A 1 69 ? -26.482 -9.552 1.378 1.00 92.31 69 PHE A O 1
ATOM 556 N N . LEU A 1 70 ? -27.248 -8.392 -0.382 1.00 91.31 70 LEU A N 1
ATOM 557 C CA . LEU A 1 70 ? -28.456 -7.924 0.304 1.00 91.31 70 LEU A CA 1
ATOM 558 C C . LEU A 1 70 ? -29.325 -9.100 0.757 1.00 91.31 70 LEU A C 1
ATOM 560 O O . LEU A 1 70 ? -29.820 -9.088 1.878 1.00 91.31 70 LEU A O 1
ATOM 564 N N . LYS A 1 71 ? -29.472 -10.125 -0.086 1.00 88.69 71 LYS A N 1
ATOM 565 C CA . LYS A 1 71 ? -30.193 -11.348 0.259 1.00 88.69 71 LYS A CA 1
ATOM 566 C C . LYS A 1 71 ? -29.557 -12.032 1.474 1.00 88.69 71 LYS A C 1
ATOM 568 O O . LYS A 1 71 ? -30.235 -12.202 2.479 1.00 88.69 71 LYS A O 1
ATOM 573 N N . ALA A 1 72 ? -28.259 -12.334 1.410 1.00 88.94 72 ALA A N 1
ATOM 574 C CA . ALA A 1 72 ? -27.531 -12.977 2.504 1.00 88.94 72 ALA A CA 1
ATOM 575 C C . ALA A 1 72 ? -27.579 -12.150 3.802 1.00 88.94 72 ALA A C 1
ATOM 577 O O . ALA A 1 72 ? -27.738 -12.694 4.889 1.00 88.94 72 ALA A O 1
ATOM 578 N N . TYR A 1 73 ? -27.480 -10.823 3.696 1.00 90.06 73 TYR A N 1
ATOM 579 C CA . TYR A 1 73 ? -27.525 -9.918 4.841 1.00 90.06 73 TYR A CA 1
ATOM 580 C C . TYR A 1 73 ? -28.898 -9.884 5.530 1.00 90.06 73 TYR A C 1
ATOM 582 O O . TYR A 1 73 ? -28.970 -9.904 6.757 1.00 90.06 73 TYR A O 1
ATOM 590 N N . PHE A 1 74 ? -29.995 -9.851 4.766 1.00 86.00 74 PHE A N 1
ATOM 591 C CA . PHE A 1 74 ? -31.343 -9.781 5.341 1.00 86.00 74 PHE A CA 1
ATOM 592 C C . PHE A 1 74 ? -31.937 -11.143 5.722 1.00 86.00 74 PHE A C 1
ATOM 594 O O . PHE A 1 74 ? -32.815 -11.175 6.583 1.00 86.00 74 PHE A O 1
ATOM 601 N N . GLU A 1 75 ? -31.485 -12.245 5.117 1.00 82.00 75 GLU A N 1
ATOM 602 C CA . GLU A 1 75 ? -31.946 -13.599 5.460 1.00 82.00 75 GLU A CA 1
ATOM 603 C C . GLU A 1 75 ? -31.245 -14.150 6.706 1.00 82.00 75 GLU A C 1
ATOM 605 O O . GLU A 1 75 ? -31.904 -14.699 7.588 1.00 82.00 75 GLU A O 1
ATOM 610 N N . ASP A 1 76 ? -29.933 -13.954 6.815 1.00 70.69 76 ASP A N 1
ATOM 611 C CA . ASP A 1 76 ? -29.134 -14.634 7.834 1.00 70.69 76 ASP A CA 1
ATOM 612 C C . ASP A 1 76 ? -28.750 -13.743 9.033 1.00 70.69 76 ASP A C 1
ATOM 614 O O . ASP A 1 76 ? -28.142 -14.221 9.990 1.00 70.69 76 ASP A O 1
ATOM 618 N N . GLY A 1 77 ? -29.069 -12.445 8.985 1.00 70.12 77 GLY A N 1
ATOM 619 C CA . GLY A 1 77 ? -28.784 -11.486 10.056 1.00 70.12 77 GLY A CA 1
ATOM 620 C C . GLY A 1 77 ? -27.384 -10.856 10.018 1.00 70.12 77 GLY A C 1
ATOM 621 O O . GLY A 1 77 ? -26.637 -10.965 9.043 1.00 70.12 77 GLY A O 1
ATOM 622 N N . TYR A 1 78 ? -27.050 -10.124 11.088 1.00 74.50 78 TYR A N 1
ATOM 623 C CA . TYR A 1 78 ? -25.774 -9.416 11.214 1.00 74.50 78 TYR A CA 1
ATOM 624 C C . TYR A 1 78 ? -24.602 -10.397 11.226 1.00 74.50 78 TYR A C 1
ATOM 626 O O . TYR A 1 78 ? -24.613 -11.376 11.966 1.00 74.50 78 TYR A O 1
ATOM 634 N N . GLY A 1 79 ? -23.581 -10.118 10.423 1.00 86.25 79 GLY A N 1
ATOM 635 C CA . GLY A 1 79 ? -22.421 -10.987 10.305 1.00 86.25 79 GLY A CA 1
ATOM 636 C C . GLY A 1 79 ? -21.253 -10.301 9.617 1.00 86.25 79 GLY A C 1
ATOM 637 O O . GLY A 1 79 ? -21.344 -9.141 9.194 1.00 86.25 79 GLY A O 1
ATOM 638 N N . ASN A 1 80 ? -20.156 -11.046 9.520 1.00 93.75 80 ASN A N 1
ATOM 639 C CA . ASN A 1 80 ? -18.937 -10.606 8.864 1.00 93.75 80 ASN A CA 1
ATOM 640 C C . ASN A 1 80 ? -19.009 -10.935 7.372 1.00 93.75 80 ASN A C 1
ATOM 642 O O . ASN A 1 80 ? -19.409 -12.033 6.987 1.00 93.75 80 ASN A O 1
ATOM 646 N N . PHE A 1 81 ? -18.592 -10.003 6.520 1.00 94.62 81 PHE A N 1
ATOM 647 C CA . PHE A 1 81 ? -18.618 -10.193 5.070 1.00 94.62 81 PHE A CA 1
ATOM 648 C C . PHE A 1 81 ? -17.261 -9.901 4.449 1.00 94.62 81 PHE A C 1
ATOM 650 O O . PHE A 1 81 ? -16.588 -8.942 4.818 1.00 94.62 81 PHE A O 1
ATOM 657 N N . ILE A 1 82 ? -16.903 -10.676 3.430 1.00 94.56 82 ILE A N 1
ATOM 658 C CA . ILE A 1 82 ? -15.886 -10.312 2.451 1.00 94.56 82 ILE A CA 1
ATOM 659 C C . ILE A 1 82 ? -16.516 -10.294 1.062 1.00 94.56 82 ILE A C 1
ATOM 661 O O . ILE A 1 82 ? -17.115 -11.270 0.620 1.00 94.56 82 ILE A O 1
ATOM 665 N N . ILE A 1 83 ? -16.384 -9.173 0.356 1.00 92.94 83 ILE A N 1
ATOM 666 C CA . ILE A 1 83 ? -16.819 -9.037 -1.033 1.00 92.94 83 ILE A CA 1
ATOM 667 C C . ILE A 1 83 ? -15.601 -8.919 -1.935 1.00 92.94 83 ILE A C 1
ATOM 669 O O . ILE A 1 83 ? -14.841 -7.951 -1.844 1.00 92.94 83 ILE A O 1
ATOM 673 N N . THR A 1 84 ? -15.469 -9.850 -2.879 1.00 88.81 84 THR A N 1
ATOM 674 C CA . THR A 1 84 ? -14.465 -9.767 -3.946 1.00 88.81 84 THR A CA 1
ATOM 675 C C . THR A 1 84 ? -15.134 -9.499 -5.281 1.00 88.81 84 THR A C 1
ATOM 677 O O . THR A 1 84 ? -15.975 -10.278 -5.730 1.00 88.81 84 THR A O 1
ATOM 680 N N . SER A 1 85 ? -14.743 -8.415 -5.942 1.00 79.56 85 SER A N 1
ATOM 681 C CA . SER A 1 85 ? -15.252 -8.083 -7.276 1.00 79.56 85 SER A CA 1
ATOM 682 C C . SER A 1 85 ? -14.278 -7.212 -8.060 1.00 79.56 85 SER A C 1
ATOM 684 O O . SER A 1 85 ? -13.354 -6.627 -7.483 1.00 79.56 85 SER A O 1
ATOM 686 N N . GLY A 1 86 ? -14.503 -7.094 -9.371 1.00 68.56 86 GLY A N 1
ATOM 687 C CA . GLY A 1 86 ? -13.737 -6.203 -10.243 1.00 68.56 86 GLY A CA 1
ATOM 688 C C . GLY A 1 86 ? -13.794 -4.727 -9.819 1.00 68.56 86 GLY A C 1
ATOM 689 O O . GLY A 1 86 ? -14.553 -4.315 -8.935 1.00 68.56 86 GLY A O 1
ATOM 690 N N . THR A 1 87 ? -12.967 -3.889 -10.438 1.00 62.69 87 THR A N 1
ATOM 691 C CA . THR A 1 87 ? -13.003 -2.437 -10.213 1.00 62.69 87 THR A CA 1
ATOM 692 C C . THR A 1 87 ? -14.260 -1.825 -10.843 1.00 62.69 87 THR A C 1
ATOM 694 O O . THR A 1 87 ? -14.696 -2.234 -11.914 1.00 62.69 87 THR A O 1
ATOM 697 N N . GLY A 1 88 ? -14.876 -0.847 -10.167 1.00 61.06 88 GLY A N 1
ATOM 698 C CA . GLY A 1 88 ? -16.094 -0.181 -10.664 1.00 61.06 88 GLY A CA 1
ATOM 699 C C . GLY A 1 88 ? -17.398 -0.986 -10.528 1.00 61.06 88 GLY A C 1
ATOM 700 O O . GLY A 1 88 ? -18.431 -0.555 -11.029 1.00 61.06 88 GLY A O 1
ATOM 701 N N . SER A 1 89 ? -17.382 -2.116 -9.820 1.00 65.12 89 SER A N 1
ATOM 702 C CA . SER A 1 89 ? -18.532 -3.013 -9.611 1.00 65.12 89 SER A CA 1
ATOM 703 C C . SER A 1 89 ? -19.545 -2.536 -8.556 1.00 65.12 89 SER A C 1
ATOM 705 O O . SER A 1 89 ? -20.600 -3.134 -8.403 1.00 65.12 89 SER A O 1
ATOM 707 N N . GLY A 1 90 ? -19.261 -1.459 -7.812 1.00 73.56 90 GLY A N 1
ATOM 708 C CA . GLY A 1 90 ? -20.206 -0.908 -6.831 1.00 73.56 90 GLY A CA 1
ATOM 709 C C . GLY A 1 90 ? -20.194 -1.565 -5.442 1.00 73.56 90 GLY A C 1
ATOM 710 O O . GLY A 1 90 ? -21.199 -1.465 -4.738 1.00 73.56 90 GLY A O 1
ATOM 711 N N . LYS A 1 91 ? -19.065 -2.155 -5.007 1.00 85.94 91 LYS A N 1
ATOM 712 C CA . LYS A 1 91 ? -18.852 -2.702 -3.639 1.00 85.94 91 LYS A CA 1
ATOM 713 C C . LYS A 1 91 ? -19.271 -1.760 -2.505 1.00 85.94 91 LYS A C 1
ATOM 715 O O . LYS A 1 91 ? -19.762 -2.201 -1.472 1.00 85.94 91 LYS A O 1
ATOM 720 N N . SER A 1 92 ? -19.093 -0.458 -2.720 1.00 89.12 92 SER A N 1
ATOM 721 C CA . SER A 1 92 ? -19.401 0.582 -1.735 1.00 89.12 92 SER A CA 1
ATOM 722 C C . SER A 1 92 ? -20.866 0.645 -1.345 1.00 89.12 92 SER A C 1
ATOM 724 O O . SER A 1 92 ? -21.164 0.913 -0.187 1.00 89.12 92 SER A O 1
ATOM 726 N N . LEU A 1 93 ? -21.782 0.338 -2.265 1.00 90.75 93 LEU A N 1
ATOM 727 C CA . LEU A 1 93 ? -23.203 0.269 -1.936 1.00 90.75 93 LEU A CA 1
ATOM 728 C C . LEU A 1 93 ? -23.458 -0.766 -0.831 1.00 90.75 93 LEU A C 1
ATOM 730 O O . LEU A 1 93 ? -24.183 -0.468 0.113 1.00 90.75 93 LEU A O 1
ATOM 734 N N . CYS A 1 94 ? -22.828 -1.941 -0.911 1.00 92.00 94 CYS A N 1
ATOM 735 C CA . CYS A 1 94 ? -23.035 -3.029 0.042 1.00 92.00 94 CYS A CA 1
ATOM 736 C C . CYS A 1 94 ? -22.629 -2.629 1.466 1.00 92.00 94 CYS A C 1
ATOM 738 O O . CYS A 1 94 ? -23.457 -2.698 2.372 1.00 92.00 94 CYS A O 1
ATOM 740 N N . PHE A 1 95 ? -21.399 -2.138 1.662 1.00 93.25 95 PHE A N 1
ATOM 741 C CA . PHE A 1 95 ? -20.950 -1.767 3.007 1.00 93.25 95 PHE A CA 1
ATOM 742 C C . PHE A 1 95 ? -21.661 -0.526 3.556 1.00 93.25 95 PHE A C 1
ATOM 744 O O . PHE A 1 95 ? -21.837 -0.417 4.766 1.00 93.25 95 PHE A O 1
ATOM 751 N N . TRP A 1 96 ? -22.105 0.410 2.704 1.00 93.44 96 TRP A N 1
ATOM 752 C CA . TRP A 1 96 ? -22.875 1.564 3.178 1.00 93.44 96 TRP A CA 1
ATOM 753 C C . TRP A 1 96 ? -24.261 1.151 3.664 1.00 93.44 96 TRP A C 1
ATOM 755 O O . TRP A 1 96 ? -24.674 1.592 4.733 1.00 93.44 96 TRP A O 1
ATOM 765 N N . ILE A 1 97 ? -24.963 0.289 2.922 1.00 92.00 97 ILE A N 1
ATOM 766 C CA . ILE A 1 97 ? -26.249 -0.257 3.376 1.00 92.00 97 ILE A CA 1
ATOM 767 C C . ILE A 1 97 ? -26.072 -1.035 4.679 1.00 92.00 97 ILE A C 1
ATOM 769 O O . ILE A 1 97 ? -26.837 -0.814 5.614 1.00 92.00 97 ILE A O 1
ATOM 773 N N . TRP A 1 98 ? -25.027 -1.861 4.762 1.00 93.50 98 TRP A N 1
ATOM 774 C CA . TRP A 1 98 ? -24.659 -2.594 5.971 1.00 93.50 98 TRP A CA 1
ATOM 775 C C . TRP A 1 98 ? -24.463 -1.663 7.178 1.00 93.50 98 TRP A C 1
ATOM 777 O O . TRP A 1 98 ? -25.126 -1.844 8.195 1.00 93.50 98 TRP A O 1
ATOM 787 N N . ILE A 1 99 ? -23.642 -0.611 7.055 1.00 94.19 99 ILE A N 1
ATOM 788 C CA . ILE A 1 99 ? -23.423 0.379 8.127 1.00 94.19 99 ILE A CA 1
ATOM 789 C C . ILE A 1 99 ? -24.727 1.060 8.530 1.00 94.19 99 ILE A C 1
ATOM 791 O O . ILE A 1 99 ? -25.064 1.135 9.709 1.00 94.19 99 ILE A O 1
ATOM 795 N N . PHE A 1 100 ? -25.449 1.617 7.560 1.00 92.31 100 PHE A N 1
ATOM 796 C CA . PHE A 1 100 ? -26.611 2.434 7.870 1.00 92.31 100 PHE A CA 1
ATOM 797 C C . PHE A 1 100 ? -27.717 1.619 8.537 1.00 92.31 100 PHE A C 1
ATOM 799 O O . PHE A 1 100 ? -28.342 2.129 9.461 1.00 92.31 100 PHE A O 1
ATOM 806 N N . ASP A 1 101 ? -27.938 0.369 8.124 1.00 90.56 101 ASP A N 1
ATOM 807 C CA . ASP A 1 101 ? -28.913 -0.506 8.775 1.00 90.56 101 ASP A CA 1
ATOM 808 C C . ASP A 1 101 ? -28.563 -0.751 10.254 1.00 90.56 101 ASP A C 1
ATOM 810 O O . ASP A 1 101 ? -29.415 -0.533 11.119 1.00 90.56 101 ASP A O 1
ATOM 814 N N . HIS A 1 102 ? -27.298 -1.071 10.569 1.00 91.38 102 HIS A N 1
ATOM 815 C CA . HIS A 1 102 ? -26.837 -1.218 11.959 1.00 91.38 102 HIS A CA 1
ATOM 816 C C . HIS A 1 102 ? -27.089 0.057 12.777 1.00 91.38 102 HIS A C 1
ATOM 818 O O . HIS A 1 102 ? -27.664 0.003 13.862 1.00 91.38 102 HIS A O 1
ATOM 824 N N . LEU A 1 103 ? -26.714 1.220 12.238 1.00 92.12 103 LEU A N 1
ATOM 825 C CA . LEU A 1 103 ? -26.806 2.514 12.930 1.00 92.12 103 LEU A CA 1
ATOM 826 C C . LEU A 1 103 ? -28.243 3.046 13.077 1.00 92.12 103 LEU A C 1
ATOM 828 O O . LEU A 1 103 ? -28.508 3.916 13.914 1.00 92.12 103 LEU A O 1
ATOM 832 N N . ILE A 1 104 ? -29.168 2.582 12.234 1.00 89.19 104 ILE A N 1
ATOM 833 C CA . ILE A 1 104 ? -30.595 2.912 12.328 1.00 89.19 104 ILE A CA 1
ATOM 834 C C . ILE A 1 104 ? -31.267 2.059 13.404 1.00 89.19 104 ILE A C 1
ATOM 836 O O . ILE A 1 104 ? -32.103 2.580 14.151 1.00 89.19 104 ILE A O 1
ATOM 840 N N . ARG A 1 105 ? -30.920 0.769 13.460 1.00 87.69 105 ARG A N 1
ATOM 841 C CA . ARG A 1 105 ? -31.503 -0.209 14.384 1.00 87.69 105 ARG A CA 1
ATOM 842 C C . ARG A 1 105 ? -30.978 -0.043 15.809 1.00 87.69 105 ARG A C 1
ATOM 844 O O . ARG A 1 105 ? -31.766 -0.136 16.744 1.00 87.69 105 ARG A O 1
ATOM 851 N N . ASP A 1 106 ? -29.697 0.276 15.959 1.00 90.00 106 ASP A N 1
ATOM 852 C CA . ASP A 1 106 ? -29.058 0.610 17.232 1.00 90.00 106 ASP A CA 1
ATOM 853 C C . ASP A 1 106 ? -28.696 2.107 17.241 1.00 90.00 106 ASP A C 1
ATOM 855 O O . ASP A 1 106 ? -27.897 2.581 16.430 1.00 90.00 106 ASP A O 1
ATOM 859 N N . SER A 1 107 ? -29.325 2.885 18.132 1.00 88.94 107 SER A N 1
ATOM 860 C CA . SER A 1 107 ? -29.094 4.333 18.234 1.00 88.94 107 SER A CA 1
ATOM 861 C C . SER A 1 107 ? -27.750 4.711 18.838 1.00 88.94 107 SER A C 1
ATOM 863 O O . SER A 1 107 ? -27.330 5.851 18.634 1.00 88.94 107 SER A O 1
ATOM 865 N N . ASP A 1 108 ? -27.088 3.780 19.515 1.00 91.06 108 ASP A N 1
ATOM 866 C CA . ASP A 1 108 ? -25.803 4.015 20.158 1.00 91.06 108 ASP A CA 1
ATOM 867 C C . ASP A 1 108 ? -24.655 3.519 19.271 1.00 91.06 108 ASP A C 1
ATOM 869 O O . ASP A 1 108 ? -23.552 4.050 19.351 1.00 91.06 108 ASP A O 1
ATOM 873 N N . ALA A 1 109 ? -24.923 2.588 18.345 1.00 93.88 109 ALA A N 1
ATOM 874 C CA . ALA A 1 109 ? -23.924 2.016 17.445 1.00 93.88 109 ALA A CA 1
ATOM 875 C C . ALA A 1 109 ? -23.075 3.057 16.694 1.00 93.88 109 ALA A C 1
ATOM 877 O O . ALA A 1 109 ? -23.577 4.031 16.125 1.00 93.88 109 ALA A O 1
ATOM 878 N N . ASN A 1 110 ? -21.784 2.771 16.604 1.00 96.44 110 ASN A N 1
ATOM 879 C CA . ASN A 1 110 ? -20.780 3.526 15.878 1.00 96.44 110 ASN A CA 1
ATOM 880 C C . ASN A 1 110 ? -20.164 2.667 14.771 1.00 96.44 110 ASN A C 1
ATOM 882 O O . ASN A 1 110 ? -20.079 1.439 14.875 1.00 96.44 110 ASN A O 1
ATOM 886 N N . ALA A 1 111 ? -19.691 3.329 13.719 1.00 97.31 111 ALA A N 1
ATOM 887 C CA . ALA A 1 111 ? -19.028 2.701 12.587 1.00 97.31 111 ALA A CA 1
ATOM 888 C C . ALA A 1 111 ? -17.714 3.405 12.251 1.00 97.31 111 ALA A C 1
ATOM 890 O O . ALA A 1 111 ? -17.654 4.636 12.186 1.00 97.31 111 ALA A O 1
ATOM 891 N N . ILE A 1 112 ? -16.678 2.624 11.958 1.00 96.88 112 ILE A N 1
ATOM 892 C CA . ILE A 1 112 ? -15.428 3.123 11.390 1.00 96.88 112 ILE A CA 1
ATOM 893 C C . ILE A 1 112 ? -15.185 2.501 10.015 1.00 96.88 112 ILE A C 1
ATOM 895 O O . ILE A 1 112 ? -15.360 1.301 9.814 1.00 96.88 112 ILE A O 1
ATOM 899 N N . LEU A 1 113 ? -14.786 3.330 9.054 1.00 96.75 113 LEU A N 1
ATOM 900 C CA . LEU A 1 113 ? -14.385 2.896 7.723 1.00 96.75 113 LEU A CA 1
ATOM 901 C C . LEU A 1 113 ? -12.919 3.228 7.510 1.00 96.75 113 LEU A C 1
ATOM 903 O O . LEU A 1 113 ? -12.506 4.383 7.639 1.00 96.75 113 LEU A O 1
ATOM 907 N N . CYS A 1 114 ? -12.159 2.213 7.141 1.00 94.81 114 CYS A N 1
ATOM 908 C CA . CYS A 1 114 ? -10.722 2.269 7.022 1.00 94.81 114 CYS A CA 1
ATOM 909 C C . CYS A 1 114 ? -10.294 2.071 5.567 1.00 94.81 114 CYS A C 1
ATOM 911 O O . CYS A 1 114 ? -10.707 1.121 4.905 1.00 94.81 114 CYS A O 1
ATOM 913 N N . PHE A 1 115 ? -9.441 2.977 5.088 1.00 89.38 115 PHE A N 1
ATOM 914 C CA . PHE A 1 115 ? -8.927 2.981 3.718 1.00 89.38 115 PHE A CA 1
ATOM 915 C C . PHE A 1 115 ? -7.401 2.878 3.711 1.00 89.38 115 PHE A C 1
ATOM 917 O O . PHE A 1 115 ? -6.738 3.438 4.594 1.00 89.38 115 PHE A O 1
ATOM 924 N N . PRO A 1 116 ? -6.792 2.224 2.706 1.00 82.00 116 PRO A N 1
ATOM 925 C CA . PRO A 1 116 ? -5.342 2.130 2.627 1.00 82.00 116 PRO A CA 1
ATOM 926 C C . PRO A 1 116 ? -4.697 3.464 2.243 1.00 82.00 116 PRO A C 1
ATOM 928 O O . PRO A 1 116 ? -3.535 3.672 2.574 1.00 82.00 116 PRO A O 1
ATOM 931 N N . THR A 1 117 ? -5.419 4.382 1.586 1.00 77.69 117 THR A N 1
ATOM 932 C CA . THR A 1 117 ? -4.883 5.686 1.169 1.00 77.69 117 THR A CA 1
ATOM 933 C C . THR A 1 117 ? -5.842 6.833 1.484 1.00 77.69 117 THR A C 1
ATOM 935 O O . THR A 1 117 ? -7.064 6.675 1.472 1.00 77.69 117 THR A O 1
ATOM 938 N N . GLN A 1 118 ? -5.291 8.033 1.702 1.00 76.25 118 GLN A N 1
ATOM 939 C CA . GLN A 1 118 ? -6.104 9.234 1.918 1.00 76.25 118 GLN A CA 1
ATOM 940 C C . GLN A 1 118 ? -6.954 9.597 0.687 1.00 76.25 118 GLN A C 1
ATOM 942 O O . GLN A 1 118 ? -8.039 10.145 0.842 1.00 76.25 118 GLN A O 1
ATOM 947 N N . ALA A 1 119 ? -6.496 9.302 -0.535 1.00 71.00 119 ALA A N 1
ATOM 948 C CA . ALA A 1 119 ? -7.248 9.624 -1.752 1.00 71.00 119 ALA A CA 1
ATOM 949 C C . ALA A 1 119 ? -8.584 8.862 -1.817 1.00 71.00 119 ALA A C 1
ATOM 951 O O . ALA A 1 119 ? -9.623 9.474 -2.054 1.00 71.00 119 ALA A O 1
ATOM 952 N N . LEU A 1 120 ? -8.560 7.558 -1.516 1.00 75.56 120 LEU A N 1
ATOM 953 C CA . LEU A 1 120 ? -9.759 6.716 -1.427 1.00 75.56 120 LEU A CA 1
ATOM 954 C C . LEU A 1 120 ? -10.725 7.207 -0.342 1.00 75.56 120 LEU A C 1
ATOM 956 O O . LEU A 1 120 ? -11.918 7.373 -0.596 1.00 75.56 120 LEU A O 1
ATOM 960 N N . MET A 1 121 ? -10.180 7.504 0.841 1.00 81.44 121 MET A N 1
ATOM 961 C CA . MET A 1 121 ? -10.920 8.040 1.986 1.00 81.44 121 MET A CA 1
ATOM 962 C C . MET A 1 121 ? -11.711 9.304 1.605 1.00 81.44 121 MET A C 1
ATOM 964 O O . MET A 1 121 ? -12.919 9.387 1.835 1.00 81.44 121 MET A O 1
ATOM 968 N N . TRP A 1 122 ? -11.049 10.274 0.964 1.00 76.56 122 TRP A N 1
ATOM 969 C CA . TRP A 1 122 ? -11.688 11.512 0.508 1.00 76.56 122 TRP A CA 1
ATOM 970 C C . TRP A 1 122 ? -12.712 11.280 -0.609 1.00 76.56 122 TRP A C 1
ATOM 972 O O . TRP A 1 122 ? -13.735 11.963 -0.627 1.00 76.56 122 TRP A O 1
ATOM 982 N N . GLY A 1 123 ? -12.480 10.316 -1.505 1.00 75.31 123 GLY A N 1
ATOM 983 C CA . GLY A 1 123 ? -13.445 9.943 -2.544 1.00 75.31 123 GLY A CA 1
ATOM 984 C C . GLY A 1 123 ? -14.761 9.395 -1.978 1.00 75.31 123 GLY A C 1
ATOM 985 O O . GLY A 1 123 ? -15.834 9.697 -2.498 1.00 75.31 123 GLY A O 1
ATOM 986 N N . GLN A 1 124 ? -14.714 8.641 -0.874 1.00 82.25 124 GLN A N 1
ATOM 987 C CA . GLN A 1 124 ? -15.930 8.170 -0.196 1.00 82.25 124 GLN A CA 1
ATOM 988 C C . GLN A 1 124 ? -16.642 9.281 0.577 1.00 82.25 124 GLN A C 1
ATOM 990 O O . GLN A 1 124 ? -17.872 9.338 0.572 1.00 82.25 124 GLN A O 1
ATOM 995 N N . ALA A 1 125 ? -15.895 10.203 1.185 1.00 82.25 125 ALA A N 1
ATOM 996 C CA . ALA A 1 125 ? -16.489 11.334 1.888 1.00 82.25 125 ALA A CA 1
ATOM 997 C C . ALA A 1 125 ? -17.354 12.212 0.972 1.00 82.25 125 ALA A C 1
ATOM 999 O O . ALA A 1 125 ? -18.431 12.640 1.377 1.00 82.25 125 ALA A O 1
ATOM 1000 N N . GLU A 1 126 ? -16.957 12.416 -0.288 1.00 79.31 126 GLU A N 1
ATOM 1001 C CA . GLU A 1 126 ? -17.775 13.156 -1.261 1.00 79.31 126 GLU A CA 1
ATOM 1002 C C . GLU A 1 126 ? -19.162 12.536 -1.475 1.00 79.31 126 GLU A C 1
ATOM 1004 O O . GLU A 1 126 ? -20.128 13.250 -1.753 1.00 79.31 126 GLU A O 1
ATOM 1009 N N . ARG A 1 127 ? -19.292 11.216 -1.315 1.00 83.06 127 ARG A N 1
ATOM 1010 C CA . ARG A 1 127 ? -20.591 10.539 -1.386 1.00 83.06 127 ARG A CA 1
ATOM 1011 C C . ARG A 1 127 ? -21.445 10.846 -0.161 1.00 83.06 127 ARG A C 1
ATOM 1013 O O . ARG A 1 127 ? -22.636 11.103 -0.314 1.00 83.06 127 ARG A O 1
ATOM 1020 N N . LEU A 1 128 ? -20.847 10.891 1.030 1.00 88.69 128 LEU A N 1
ATOM 1021 C CA . LEU A 1 128 ? -21.560 11.282 2.249 1.00 88.69 128 LEU A CA 1
ATOM 1022 C C . LEU A 1 128 ? -21.983 12.750 2.230 1.00 88.69 128 LEU A C 1
ATOM 1024 O O . LEU A 1 128 ? -23.089 13.063 2.666 1.00 88.69 128 LEU A O 1
ATOM 1028 N N . VAL A 1 129 ? -21.170 13.637 1.651 1.00 87.69 129 VAL A N 1
ATOM 1029 C CA . VAL A 1 129 ? -21.543 15.045 1.437 1.00 87.69 129 VAL A CA 1
ATOM 1030 C C . VAL A 1 129 ? -22.857 15.147 0.662 1.00 87.69 129 VAL A C 1
ATOM 1032 O O . VAL A 1 129 ? -23.748 15.877 1.079 1.00 87.69 129 VAL A O 1
ATOM 1035 N N . ARG A 1 130 ? -23.029 14.364 -0.414 1.00 84.94 130 ARG A N 1
ATOM 1036 C CA . ARG A 1 130 ? -24.272 14.355 -1.214 1.00 84.94 130 ARG A CA 1
ATOM 1037 C C . ARG A 1 130 ? -25.495 13.851 -0.442 1.00 84.94 130 ARG A C 1
ATOM 1039 O O . ARG A 1 130 ? -26.618 14.181 -0.805 1.00 84.94 130 ARG A O 1
ATOM 1046 N N . LEU A 1 131 ? -25.288 13.032 0.589 1.00 87.94 131 LEU A N 1
ATOM 1047 C CA . LEU A 1 131 ? -26.356 12.495 1.435 1.00 87.94 131 LEU A CA 1
ATOM 1048 C C . LEU A 1 131 ? -26.705 13.383 2.632 1.00 87.94 131 LEU A C 1
ATOM 1050 O O . LEU A 1 131 ? -27.761 13.174 3.244 1.00 87.94 131 LEU A O 1
ATOM 1054 N N . SER A 1 132 ? -25.815 14.312 2.973 1.00 91.94 132 SER A N 1
ATOM 1055 C CA . SER A 1 132 ? -25.895 15.137 4.173 1.00 91.94 132 SER A CA 1
ATOM 1056 C C . SER A 1 132 ? -26.856 16.304 4.004 1.00 91.94 132 SER A C 1
ATOM 1058 O O . SER A 1 132 ? -27.092 16.785 2.897 1.00 91.94 132 SER A O 1
ATOM 1060 N N . GLU A 1 133 ? -27.382 16.788 5.122 1.00 92.06 133 GLU A N 1
ATOM 1061 C CA . GLU A 1 133 ? -28.113 18.050 5.155 1.00 92.06 133 GLU A CA 1
ATOM 1062 C C . GLU A 1 133 ? -27.136 19.197 4.832 1.00 92.06 133 GLU A C 1
ATOM 1064 O O . GLU A 1 133 ? -26.096 19.278 5.496 1.00 92.06 133 GLU A O 1
ATOM 1069 N N . PRO A 1 134 ? -27.432 20.084 3.862 1.00 89.38 134 PRO A N 1
ATOM 1070 C CA . PRO A 1 134 ? -26.495 21.124 3.425 1.00 89.38 134 PRO A CA 1
ATOM 1071 C C . PRO A 1 134 ? -25.958 21.999 4.564 1.00 89.38 134 PRO A C 1
ATOM 1073 O O . PRO A 1 134 ? -24.754 22.226 4.643 1.00 89.38 134 PRO A O 1
ATOM 1076 N N . ASP A 1 135 ? -26.828 22.394 5.496 1.00 89.62 135 ASP A N 1
ATOM 1077 C CA . ASP A 1 135 ? -26.484 23.279 6.620 1.00 89.62 135 ASP A CA 1
ATOM 1078 C C . ASP A 1 135 ? -25.692 22.577 7.737 1.00 89.62 135 ASP A C 1
ATOM 1080 O O . ASP A 1 135 ? -25.249 23.215 8.687 1.00 89.62 135 ASP A O 1
ATOM 1084 N N . SER A 1 136 ? -25.523 21.253 7.652 1.00 90.69 136 SER A N 1
ATOM 1085 C CA . SER A 1 136 ? -24.762 20.464 8.632 1.00 90.69 136 SER A CA 1
ATOM 1086 C C . SER A 1 136 ? -23.304 20.241 8.240 1.00 90.69 136 SER A C 1
ATOM 1088 O O . SER A 1 136 ? -22.550 19.656 9.015 1.00 90.69 136 SER A O 1
ATOM 1090 N N . LEU A 1 137 ? -22.926 20.623 7.019 1.00 89.44 137 LEU A N 1
ATOM 1091 C CA . LEU A 1 137 ? -21.616 20.340 6.455 1.00 89.44 137 LEU A CA 1
ATOM 1092 C C . LEU A 1 137 ? -20.521 21.206 7.093 1.00 89.44 137 LEU A C 1
ATOM 1094 O O . LEU A 1 137 ? -20.718 22.394 7.335 1.00 89.44 137 LEU A O 1
ATOM 1098 N N . ILE A 1 138 ? -19.344 20.615 7.325 1.00 83.56 138 ILE A N 1
ATOM 1099 C CA . ILE A 1 138 ? -18.251 21.257 8.074 1.00 83.56 138 ILE A CA 1
ATOM 1100 C C . ILE A 1 138 ? -16.967 21.345 7.253 1.00 83.56 138 ILE A C 1
ATOM 1102 O O . ILE A 1 138 ? -16.570 20.387 6.581 1.00 83.56 138 ILE A O 1
ATOM 1106 N N . PHE A 1 139 ? -16.302 22.499 7.361 1.00 76.56 139 PHE A N 1
ATOM 1107 C CA . PHE A 1 139 ? -15.054 22.840 6.684 1.00 76.56 139 PHE A CA 1
ATOM 1108 C C . PHE A 1 139 ? -13.832 22.771 7.610 1.00 76.56 139 PHE A C 1
ATOM 1110 O O . PHE A 1 139 ? -13.925 23.160 8.777 1.00 76.56 139 PHE A O 1
ATOM 1117 N N . PRO A 1 140 ? -12.660 22.354 7.099 1.00 65.25 140 PRO A N 1
ATOM 1118 C CA . PRO A 1 140 ? -11.391 22.493 7.801 1.00 65.25 140 PRO A CA 1
ATOM 1119 C C . PRO A 1 140 ? -10.955 23.956 7.802 1.00 65.25 140 PRO A C 1
ATOM 1121 O O . PRO A 1 140 ? -10.976 24.615 6.762 1.00 65.25 140 PRO A O 1
ATOM 1124 N N . ASP A 1 141 ? -10.558 24.447 8.976 1.00 58.78 141 ASP A N 1
ATOM 1125 C CA . ASP A 1 141 ? -9.892 25.740 9.182 1.00 58.78 141 ASP A CA 1
ATOM 1126 C C . ASP A 1 141 ? -10.648 26.966 8.603 1.00 58.78 141 ASP A C 1
ATOM 1128 O O . ASP A 1 141 ? -10.034 27.973 8.261 1.00 58.78 141 ASP A O 1
ATOM 1132 N N . GLY A 1 142 ? -11.980 26.892 8.458 1.00 48.19 142 GLY A N 1
ATOM 1133 C CA . GLY A 1 142 ? -12.809 27.988 7.930 1.00 48.19 142 GLY A CA 1
ATOM 1134 C C . GLY A 1 142 ? -12.644 28.284 6.429 1.00 48.19 142 GLY A C 1
ATOM 1135 O O . GLY A 1 142 ? -13.057 29.349 5.981 1.00 48.19 142 GLY A O 1
ATOM 1136 N N . GLY A 1 143 ? -12.029 27.384 5.648 1.00 50.97 143 GLY A N 1
ATOM 1137 C CA . GLY A 1 143 ? -11.852 27.548 4.198 1.00 50.97 143 GLY A CA 1
ATOM 1138 C C . GLY A 1 143 ? -12.922 26.850 3.340 1.00 50.97 143 GLY A C 1
ATOM 1139 O O . GLY A 1 143 ? -13.376 25.762 3.664 1.00 50.97 143 GLY A O 1
ATOM 1140 N N . ASP A 1 144 ? -13.241 27.402 2.165 1.00 47.53 144 ASP A N 1
ATOM 1141 C CA . ASP A 1 144 ? -14.439 27.044 1.369 1.00 47.53 144 ASP A CA 1
ATOM 1142 C C . ASP A 1 144 ? -14.355 25.789 0.468 1.00 47.53 144 ASP A C 1
ATOM 1144 O O . ASP A 1 144 ? -15.161 25.632 -0.452 1.00 47.53 144 ASP A O 1
ATOM 1148 N N . THR A 1 145 ? -13.363 24.900 0.608 1.00 55.94 145 THR A N 1
ATOM 1149 C CA . THR A 1 145 ? -13.053 23.973 -0.513 1.00 55.94 145 THR A CA 1
ATOM 1150 C C . THR A 1 145 ? -13.408 22.502 -0.327 1.00 55.94 145 THR A C 1
ATOM 1152 O O . THR A 1 145 ? -13.688 21.840 -1.332 1.00 55.94 145 THR A O 1
ATOM 1155 N N . ILE A 1 146 ? -13.402 21.951 0.893 1.00 64.69 146 ILE A N 1
ATOM 1156 C CA . ILE A 1 146 ? -13.646 20.515 1.111 1.00 64.69 146 ILE A CA 1
ATOM 1157 C C . ILE A 1 146 ? -14.381 20.280 2.428 1.00 64.69 146 ILE A C 1
ATOM 1159 O O . ILE A 1 146 ? -13.888 20.676 3.473 1.00 64.69 146 ILE A O 1
ATOM 1163 N N . PHE A 1 147 ? -15.499 19.560 2.385 1.00 75.81 147 PHE A N 1
ATOM 1164 C CA . PHE A 1 147 ? -16.194 19.119 3.590 1.00 75.81 147 PHE A CA 1
ATOM 1165 C C . PHE A 1 147 ? -15.537 17.866 4.168 1.00 75.81 147 PHE A C 1
ATOM 1167 O O . PHE A 1 147 ? -15.311 16.901 3.432 1.00 75.81 147 PHE A O 1
ATOM 1174 N N . TYR A 1 148 ? -15.250 17.864 5.469 1.00 82.19 148 TYR A N 1
ATOM 1175 C CA . TYR A 1 148 ? -14.750 16.674 6.170 1.00 82.19 148 TYR A CA 1
ATOM 1176 C C . TYR A 1 148 ? -15.802 16.032 7.071 1.00 82.19 148 TYR A C 1
ATOM 1178 O O . TYR A 1 148 ? -15.541 14.978 7.639 1.00 82.19 148 TYR A O 1
ATOM 1186 N N . GLY A 1 149 ? -16.974 16.639 7.212 1.00 89.88 149 GLY A N 1
ATOM 1187 C CA . GLY A 1 149 ? -18.034 16.116 8.053 1.00 89.88 149 GLY A CA 1
ATOM 1188 C C . GLY A 1 149 ? -19.393 16.679 7.688 1.00 89.88 149 GLY A C 1
ATOM 1189 O O . GLY A 1 149 ? -19.498 17.678 6.973 1.00 89.88 149 GLY A O 1
ATOM 1190 N N . GLY A 1 150 ? -20.430 16.017 8.181 1.00 93.69 150 GLY A N 1
ATOM 1191 C CA . GLY A 1 150 ? -21.811 16.458 8.077 1.00 93.69 150 GLY A CA 1
ATOM 1192 C C . GLY A 1 150 ? -22.759 15.573 8.875 1.00 93.69 150 GLY A C 1
ATOM 1193 O O . GLY A 1 150 ? -22.340 14.690 9.623 1.00 93.69 150 GLY A O 1
ATOM 1194 N N . THR A 1 151 ? -24.058 15.789 8.698 1.00 94.62 151 THR A N 1
ATOM 1195 C CA . THR A 1 151 ? -25.111 14.950 9.276 1.00 94.62 151 THR A CA 1
ATOM 1196 C C . THR A 1 151 ? -26.027 14.425 8.184 1.00 94.62 151 THR A C 1
ATOM 1198 O O . THR A 1 151 ? -26.566 15.186 7.382 1.00 94.62 151 THR A O 1
ATOM 1201 N N . ILE A 1 152 ? -26.242 13.111 8.172 1.00 92.44 152 ILE A N 1
ATOM 1202 C CA . ILE A 1 152 ? -27.159 12.446 7.246 1.00 92.44 152 ILE A CA 1
ATOM 1203 C C . ILE A 1 152 ? -28.475 12.184 7.975 1.00 92.44 152 ILE A C 1
ATOM 1205 O O . ILE A 1 152 ? -28.490 11.519 9.011 1.00 92.44 152 ILE A O 1
ATOM 1209 N N . LYS A 1 153 ? -29.593 12.666 7.421 1.00 89.00 153 LYS A N 1
ATOM 1210 C CA . LYS A 1 153 ? -30.934 12.308 7.904 1.00 89.00 153 LYS A CA 1
ATOM 1211 C C . LYS A 1 153 ? -31.484 11.090 7.172 1.00 89.00 153 LYS A C 1
ATOM 1213 O O . LYS A 1 153 ? -31.547 11.068 5.935 1.00 89.00 153 LYS A O 1
ATOM 1218 N N . ILE A 1 154 ? -31.934 10.107 7.951 1.00 83.06 154 ILE A N 1
ATOM 1219 C CA . ILE A 1 154 ? -32.640 8.915 7.474 1.00 83.06 154 ILE A CA 1
ATOM 1220 C C . ILE A 1 154 ? -33.896 8.730 8.331 1.00 83.06 154 ILE A C 1
ATOM 1222 O O . ILE A 1 154 ? -33.831 8.317 9.488 1.00 83.06 154 ILE A O 1
ATOM 1226 N N . GLY A 1 155 ? -35.062 9.061 7.771 1.00 79.56 155 GLY A N 1
ATOM 1227 C CA . GLY A 1 155 ? -36.308 9.081 8.541 1.00 79.56 155 GLY A CA 1
ATOM 1228 C C . GLY A 1 155 ? -36.233 10.103 9.679 1.00 79.56 155 GLY A C 1
ATOM 1229 O O . GLY A 1 155 ? -35.983 11.277 9.425 1.00 79.56 155 GLY A O 1
ATOM 1230 N N . SER A 1 156 ? -36.439 9.656 10.920 1.00 81.50 156 SER A N 1
ATOM 1231 C CA . SER A 1 156 ? -36.298 10.473 12.136 1.00 81.50 156 SER A CA 1
ATOM 1232 C C . SER A 1 156 ? -34.899 10.424 12.764 1.00 81.50 156 SER A C 1
ATOM 1234 O O . SER A 1 156 ? -34.659 11.099 13.762 1.00 81.50 156 SER A O 1
ATOM 1236 N N . LYS A 1 157 ? -33.978 9.617 12.221 1.00 85.75 157 LYS A N 1
ATOM 1237 C CA . LYS A 1 157 ? -32.626 9.438 12.761 1.00 85.75 157 LYS A CA 1
ATOM 1238 C C . LYS A 1 157 ? -31.648 10.405 12.090 1.00 85.75 157 LYS A C 1
ATOM 1240 O O . LYS A 1 157 ? -31.701 10.615 10.875 1.00 85.75 157 LYS A O 1
ATOM 1245 N N . SER A 1 158 ? -30.725 10.931 12.890 1.00 90.62 158 SER A N 1
ATOM 1246 C CA . SER A 1 158 ? -29.608 11.769 12.449 1.00 90.62 158 SER A CA 1
ATOM 1247 C C . SER A 1 158 ? -28.300 11.022 12.670 1.00 90.62 158 SER A C 1
ATOM 1249 O O . SER A 1 158 ? -28.025 10.573 13.781 1.00 90.62 158 SER A O 1
ATOM 1251 N N . LEU A 1 159 ? -27.504 10.887 11.612 1.00 93.56 159 LEU A N 1
ATOM 1252 C CA . LEU A 1 159 ? -26.218 10.196 11.629 1.00 93.56 159 LEU A CA 1
ATOM 1253 C C . LEU A 1 159 ? -25.098 11.203 11.338 1.00 93.56 159 LEU A C 1
ATOM 1255 O O . LEU A 1 159 ? -24.828 11.493 10.166 1.00 93.56 159 LEU A O 1
ATOM 1259 N N . PRO A 1 160 ? -24.477 11.785 12.379 1.00 95.25 160 PRO A N 1
ATOM 1260 C CA . PRO A 1 160 ? -23.301 12.626 12.209 1.00 95.25 160 PRO A CA 1
ATOM 1261 C C . PRO A 1 160 ? -22.108 11.769 11.772 1.00 95.25 160 PRO A C 1
ATOM 1263 O O . PRO A 1 160 ? -21.871 10.681 12.305 1.00 95.25 160 PRO A O 1
ATOM 1266 N N . TRP A 1 161 ? -21.354 12.260 10.795 1.00 95.19 161 TRP A N 1
ATOM 1267 C CA . TRP A 1 161 ? -20.189 11.579 10.243 1.00 95.19 161 TRP A CA 1
ATOM 1268 C C . TRP A 1 161 ? -19.017 12.537 10.096 1.00 95.19 161 TRP A C 1
ATOM 1270 O O . TRP A 1 161 ? -19.193 13.712 9.792 1.00 95.19 161 TRP A O 1
ATOM 1280 N N . THR A 1 162 ? -17.806 12.023 10.248 1.00 93.62 162 THR A N 1
ATOM 1281 C CA . THR A 1 162 ? -16.591 12.814 10.091 1.00 93.62 162 THR A CA 1
ATOM 1282 C C . THR A 1 162 ? -15.487 11.986 9.457 1.00 93.62 162 THR A C 1
ATOM 1284 O O . THR A 1 162 ? -15.399 10.770 9.629 1.00 93.62 162 THR A O 1
ATOM 1287 N N . ILE A 1 163 ? -14.609 12.651 8.728 1.00 89.81 163 ILE A N 1
ATOM 1288 C CA . ILE A 1 163 ? -13.297 12.129 8.389 1.00 89.81 163 ILE A CA 1
ATOM 1289 C C . ILE A 1 163 ? -12.397 12.401 9.579 1.00 89.81 163 ILE A C 1
ATOM 1291 O O . ILE A 1 163 ? -12.415 13.486 10.156 1.00 89.81 163 ILE A O 1
ATOM 1295 N N . TRP A 1 164 ? -11.556 11.437 9.919 1.00 86.88 164 TRP A N 1
ATOM 1296 C CA . TRP A 1 164 ? -10.459 11.650 10.845 1.00 86.88 164 TRP A CA 1
ATOM 1297 C C . TRP A 1 164 ? -9.427 12.567 10.184 1.00 86.88 164 TRP A C 1
ATOM 1299 O O . TRP A 1 164 ? -8.545 12.131 9.432 1.00 86.88 164 TRP A O 1
ATOM 1309 N N . HIS A 1 165 ? -9.630 13.868 10.373 1.00 75.62 165 HIS A N 1
ATOM 1310 C CA . HIS A 1 165 ? -8.816 14.929 9.811 1.00 75.62 165 HIS A CA 1
ATOM 1311 C C . HIS A 1 165 ? -7.513 15.072 10.604 1.00 75.62 165 HIS A C 1
ATOM 1313 O O . HIS A 1 165 ? -7.414 14.627 11.743 1.00 75.62 165 HIS A O 1
ATOM 1319 N N . GLY A 1 166 ? -6.498 15.643 9.962 1.00 65.25 166 GLY A N 1
ATOM 1320 C CA . GLY A 1 166 ? -5.130 15.636 10.466 1.00 65.25 166 GLY A CA 1
ATOM 1321 C C . GLY A 1 166 ? -4.306 14.434 10.002 1.00 65.25 166 GLY A C 1
ATOM 1322 O O . GLY A 1 166 ? -4.792 13.572 9.264 1.00 65.25 166 GLY A O 1
ATOM 1323 N N . VAL A 1 167 ? -3.038 14.469 10.389 1.00 56.72 167 VAL A N 1
ATOM 1324 C CA . VAL A 1 167 ? -1.823 13.877 9.809 1.00 56.72 167 VAL A CA 1
ATOM 1325 C C . VAL A 1 167 ? -1.497 14.360 8.394 1.00 56.72 167 VAL A C 1
ATOM 1327 O O . VAL A 1 167 ? -1.911 13.801 7.371 1.00 56.72 167 VAL A O 1
ATOM 1330 N N . GLY A 1 168 ? -0.685 15.422 8.351 1.00 50.25 168 GLY A N 1
ATOM 1331 C CA . GLY A 1 168 ? 0.305 15.632 7.304 1.00 50.25 168 GLY A CA 1
ATOM 1332 C C . GLY A 1 168 ? 1.073 14.341 6.998 1.00 50.25 168 GLY A C 1
ATOM 1333 O O . GLY A 1 168 ? 1.121 13.413 7.796 1.00 50.25 168 GLY A O 1
ATOM 1334 N N . TRP A 1 169 ? 1.614 14.265 5.786 1.00 41.62 169 TRP A N 1
ATOM 1335 C CA . TRP A 1 169 ? 2.313 13.102 5.241 1.00 41.62 169 TRP A CA 1
ATOM 1336 C C . TRP A 1 169 ? 3.309 12.492 6.248 1.00 41.62 169 TRP A C 1
ATOM 1338 O O . TRP A 1 169 ? 4.331 13.115 6.513 1.00 41.62 169 TRP A O 1
ATOM 1348 N N . GLY A 1 170 ? 2.992 11.313 6.796 1.00 43.56 170 GLY A N 1
ATOM 1349 C CA . GLY A 1 170 ? 3.798 10.601 7.795 1.00 43.56 170 GLY A CA 1
ATOM 1350 C C . GLY A 1 170 ? 2.961 9.677 8.693 1.00 43.56 170 GLY A C 1
ATOM 1351 O O . GLY A 1 170 ? 1.730 9.711 8.664 1.00 43.56 170 GLY A O 1
ATOM 1352 N N . SER A 1 171 ? 3.629 8.836 9.489 1.00 46.03 171 SER A N 1
ATOM 1353 C CA . SER A 1 171 ? 3.016 7.922 10.468 1.00 46.03 171 SER A CA 1
ATOM 1354 C C . SER A 1 171 ? 2.989 8.517 11.885 1.00 46.03 171 SER A C 1
ATOM 1356 O O . SER A 1 171 ? 3.191 7.776 12.844 1.00 46.03 171 SER A O 1
ATOM 1358 N N . THR A 1 172 ? 2.849 9.838 12.032 1.00 53.47 172 THR A N 1
ATOM 1359 C CA . THR A 1 172 ? 2.898 10.556 13.320 1.00 53.47 172 THR A CA 1
ATOM 1360 C C . THR A 1 172 ? 1.685 11.458 13.499 1.00 53.47 172 THR A C 1
ATOM 1362 O O . THR A 1 172 ? 1.254 12.114 12.556 1.00 53.47 172 THR A O 1
ATOM 1365 N N . ARG A 1 173 ? 1.138 11.502 14.720 1.00 61.88 173 ARG A N 1
ATOM 1366 C CA . ARG A 1 173 ? 0.043 12.410 15.095 1.00 61.88 173 ARG A CA 1
ATOM 1367 C C . ARG A 1 173 ? 0.501 13.869 14.990 1.00 61.88 173 ARG A C 1
ATOM 1369 O O . ARG A 1 173 ? 1.479 14.242 15.634 1.00 61.88 173 ARG A O 1
ATOM 1376 N N . ASP A 1 174 ? -0.209 14.680 14.206 1.00 69.81 174 ASP A N 1
ATOM 1377 C CA . ASP A 1 174 ? 0.051 16.118 14.079 1.00 69.81 174 ASP A CA 1
ATOM 1378 C C . ASP A 1 174 ? -0.908 16.962 14.936 1.00 69.81 174 ASP A C 1
ATOM 1380 O O . ASP A 1 174 ? -1.905 16.468 15.468 1.00 69.81 174 ASP A O 1
ATOM 1384 N N . GLU A 1 175 ? -0.587 18.249 15.082 1.00 73.06 175 GLU A N 1
ATOM 1385 C CA . GLU A 1 175 ? -1.394 19.223 15.834 1.00 73.06 175 GLU A CA 1
ATOM 1386 C C . GLU A 1 175 ? -2.822 19.316 15.274 1.00 73.06 175 GLU A C 1
ATOM 1388 O O . GLU A 1 175 ? -3.788 19.270 16.026 1.00 73.06 175 GLU A O 1
ATOM 1393 N N . LYS A 1 176 ? -2.975 19.271 13.943 1.00 78.75 176 LYS A N 1
ATOM 1394 C CA . LYS A 1 176 ? -4.287 19.297 13.280 1.00 78.75 176 LYS A CA 1
ATOM 1395 C C . LYS A 1 176 ? -5.178 18.113 13.651 1.00 78.75 176 LYS A C 1
ATOM 1397 O O . LYS A 1 176 ? -6.386 18.284 13.792 1.00 78.75 176 LYS A O 1
ATOM 1402 N N . MET A 1 177 ? -4.612 16.910 13.758 1.00 83.50 177 MET A N 1
ATOM 1403 C CA . MET A 1 177 ? -5.343 15.722 14.202 1.00 83.50 177 MET A CA 1
ATOM 1404 C C . MET A 1 177 ? -5.766 15.883 15.652 1.00 83.50 177 MET A C 1
ATOM 1406 O O . MET A 1 177 ? -6.899 15.557 15.989 1.00 83.50 177 MET A O 1
ATOM 1410 N N . ALA A 1 178 ? -4.877 16.411 16.496 1.00 84.06 178 ALA A N 1
ATOM 1411 C CA . ALA A 1 178 ? -5.190 16.646 17.894 1.00 84.06 178 ALA A CA 1
ATOM 1412 C C . ALA A 1 178 ? -6.335 17.650 18.076 1.00 84.06 178 ALA A C 1
ATOM 1414 O O . ALA A 1 178 ? -7.277 17.341 18.799 1.00 84.06 178 ALA A O 1
ATOM 1415 N N . ASP A 1 179 ? -6.296 18.784 17.380 1.00 84.25 179 ASP A N 1
ATOM 1416 C CA . ASP A 1 179 ? -7.344 19.806 17.456 1.00 84.25 179 ASP A CA 1
ATOM 1417 C C . ASP A 1 179 ? -8.688 19.280 16.938 1.00 84.25 179 ASP A C 1
ATOM 1419 O O . ASP A 1 179 ? -9.740 19.501 17.539 1.00 84.25 179 ASP A O 1
ATOM 1423 N N . HIS A 1 180 ? -8.657 18.529 15.833 1.00 86.75 180 HIS A N 1
ATOM 1424 C CA . HIS A 1 180 ? -9.853 17.932 15.246 1.00 86.75 180 HIS A CA 1
ATOM 1425 C C . HIS A 1 180 ? -10.522 16.919 16.179 1.00 86.75 180 HIS A C 1
ATOM 1427 O O . HIS A 1 180 ? -11.742 16.950 16.345 1.00 86.75 180 HIS A O 1
ATOM 1433 N N . GLU A 1 181 ? -9.731 16.049 16.812 1.00 90.06 181 GLU A N 1
ATOM 1434 C CA . GLU A 1 181 ? -10.204 15.048 17.778 1.00 90.06 181 GLU A CA 1
ATOM 1435 C C . GLU A 1 181 ? -10.899 15.670 18.995 1.00 90.06 181 GLU A C 1
ATOM 1437 O O . GLU A 1 181 ? -11.798 15.052 19.572 1.00 90.06 181 GLU A O 1
ATOM 1442 N N . GLU A 1 182 ? -10.500 16.884 19.379 1.00 89.25 182 GLU A N 1
ATOM 1443 C CA . GLU A 1 182 ? -11.098 17.600 20.504 1.00 89.25 182 GLU A CA 1
ATOM 1444 C C . GLU A 1 182 ? -12.388 18.341 20.146 1.00 89.25 182 GLU A C 1
ATOM 1446 O O . GLU A 1 182 ? -13.137 18.716 21.052 1.00 89.25 182 GLU A O 1
ATOM 1451 N N . SER A 1 183 ? -12.690 18.508 18.857 1.00 89.12 183 SER A N 1
ATOM 1452 C CA . SER A 1 183 ? -13.908 19.186 18.419 1.00 89.12 183 SER A CA 1
ATOM 1453 C C . SER A 1 183 ? -15.179 18.435 18.841 1.00 89.12 183 SER A C 1
ATOM 1455 O O . SER A 1 183 ? -15.274 17.207 18.747 1.00 89.12 183 SER A O 1
ATOM 1457 N N . GLU A 1 184 ? -16.207 19.190 19.243 1.00 88.94 184 GLU A N 1
ATOM 1458 C CA . GLU A 1 184 ? -17.519 18.639 19.618 1.00 88.94 184 GLU A CA 1
ATOM 1459 C C . GLU A 1 184 ? -18.138 17.811 18.493 1.00 88.94 184 GLU A C 1
ATOM 1461 O O . GLU A 1 184 ? -18.735 16.760 18.718 1.00 88.94 184 GLU A O 1
ATOM 1466 N N . PHE A 1 185 ? -17.937 18.242 17.249 1.00 88.19 185 PHE A N 1
ATOM 1467 C CA . PHE A 1 185 ? -18.438 17.514 16.099 1.00 88.19 185 PHE A CA 1
ATOM 1468 C C . PHE A 1 185 ? -17.766 16.148 15.918 1.00 88.19 185 PHE A C 1
ATOM 1470 O O . PHE A 1 185 ? -18.445 15.160 15.636 1.00 88.19 185 PHE A O 1
ATOM 1477 N N . PHE A 1 186 ? -16.442 16.062 16.081 1.00 92.12 186 PHE A N 1
ATOM 1478 C CA . PHE A 1 186 ? -15.741 14.782 15.994 1.00 92.12 186 PHE A CA 1
ATOM 1479 C C . PHE A 1 186 ? -16.185 13.819 17.101 1.00 92.12 186 PHE A C 1
ATOM 1481 O O . PHE A 1 186 ? -16.404 12.628 16.850 1.00 92.12 186 PHE A O 1
ATOM 1488 N N . LYS A 1 187 ? -16.357 14.342 18.320 1.00 92.81 187 LYS A N 1
ATOM 1489 C CA . LYS A 1 187 ? -16.872 13.590 19.470 1.00 92.81 187 LYS A CA 1
ATOM 1490 C C . LYS A 1 187 ? -18.295 13.083 19.221 1.00 92.81 187 LYS A C 1
ATOM 1492 O O . LYS A 1 187 ? -18.565 11.922 19.506 1.00 92.81 187 LYS A O 1
ATOM 1497 N N . ALA A 1 188 ? -19.155 13.898 18.609 1.00 92.25 188 ALA A N 1
ATOM 1498 C CA . ALA A 1 188 ? -20.529 13.531 18.264 1.00 92.25 188 ALA A CA 1
ATOM 1499 C C . ALA A 1 188 ? -20.649 12.574 17.062 1.00 92.25 188 ALA A C 1
ATOM 1501 O O . ALA A 1 188 ? -21.689 11.938 16.891 1.00 92.25 188 ALA A O 1
ATOM 1502 N N . ALA A 1 189 ? -19.630 12.479 16.200 1.00 95.00 189 ALA A N 1
ATOM 1503 C CA . ALA A 1 189 ? -19.692 11.680 14.981 1.00 95.00 189 ALA A CA 1
ATOM 1504 C C . ALA A 1 189 ? -19.783 10.172 15.269 1.00 95.00 189 ALA A C 1
ATOM 1506 O O . ALA A 1 189 ? -18.866 9.578 15.838 1.00 95.00 189 ALA A O 1
ATOM 1507 N N . ARG A 1 190 ? -20.857 9.548 14.770 1.00 95.88 190 ARG A N 1
ATOM 1508 C CA . ARG A 1 190 ? -21.120 8.102 14.862 1.00 95.88 190 ARG A CA 1
ATOM 1509 C C . ARG A 1 190 ? -20.471 7.309 13.732 1.00 95.88 190 ARG A C 1
ATOM 1511 O O . ARG A 1 190 ? -20.214 6.119 13.876 1.00 95.88 190 ARG A O 1
ATOM 1518 N N . ILE A 1 191 ? -20.194 7.964 12.605 1.00 96.81 191 ILE A N 1
ATOM 1519 C CA . ILE A 1 191 ? -19.454 7.383 11.481 1.00 96.81 191 ILE A CA 1
ATOM 1520 C C . ILE A 1 191 ? -18.107 8.095 11.369 1.00 96.81 191 ILE A C 1
ATOM 1522 O O . ILE A 1 191 ? -18.065 9.309 11.161 1.00 96.81 191 ILE A O 1
ATOM 1526 N N . ARG A 1 192 ? -17.006 7.348 11.466 1.00 95.44 192 ARG A N 1
ATOM 1527 C CA . ARG A 1 192 ? -15.645 7.877 11.301 1.00 95.44 192 ARG A CA 1
ATOM 1528 C C . ARG A 1 192 ? -14.963 7.245 10.095 1.00 95.44 192 ARG A C 1
ATOM 1530 O O . ARG A 1 192 ? -14.897 6.028 9.983 1.00 95.44 192 ARG A O 1
ATOM 1537 N N . ILE A 1 193 ? -14.439 8.066 9.194 1.00 93.94 193 ILE A N 1
ATOM 1538 C CA . ILE A 1 193 ? -13.693 7.613 8.011 1.00 93.94 193 ILE A CA 1
ATOM 1539 C C . ILE A 1 193 ? -12.209 7.927 8.222 1.00 93.94 193 ILE A C 1
ATOM 1541 O O . ILE A 1 193 ? -11.856 9.083 8.446 1.00 93.94 193 ILE A O 1
ATOM 1545 N N . ALA A 1 194 ? -11.333 6.928 8.154 1.00 91.19 194 ALA A N 1
ATOM 1546 C CA . ALA A 1 194 ? -9.914 7.079 8.470 1.00 91.19 194 ALA A CA 1
ATOM 1547 C C . ALA A 1 194 ? -9.009 6.209 7.584 1.00 91.19 194 ALA A C 1
ATOM 1549 O O . ALA A 1 194 ? -9.461 5.328 6.855 1.00 91.19 194 ALA A O 1
ATOM 1550 N N . THR A 1 195 ? -7.698 6.437 7.670 1.00 88.81 195 THR A N 1
ATOM 1551 C CA . THR A 1 195 ? -6.720 5.384 7.367 1.00 88.81 195 THR A CA 1
ATOM 1552 C C . THR A 1 195 ? -6.457 4.574 8.636 1.00 88.81 195 THR A C 1
ATOM 1554 O O . THR A 1 195 ? -6.602 5.105 9.742 1.00 88.81 195 THR A O 1
ATOM 1557 N N . LEU A 1 196 ? -6.049 3.308 8.499 1.00 90.12 196 LEU A N 1
ATOM 1558 C CA . LEU A 1 196 ? -5.752 2.456 9.662 1.00 90.12 196 LEU A CA 1
ATOM 1559 C C . LEU A 1 196 ? -4.635 3.023 10.533 1.00 90.12 196 LEU A C 1
ATOM 1561 O O . LEU A 1 196 ? -4.687 2.877 11.743 1.00 90.12 196 LEU A O 1
ATOM 1565 N N . ASP A 1 197 ? -3.690 3.744 9.935 1.00 86.19 197 ASP A N 1
ATOM 1566 C CA . ASP A 1 197 ? -2.642 4.462 10.652 1.00 86.19 197 ASP A CA 1
ATOM 1567 C C . ASP A 1 197 ? -3.248 5.395 11.713 1.00 86.19 197 ASP A C 1
ATOM 1569 O O . ASP A 1 197 ? -2.916 5.298 12.889 1.00 86.19 197 ASP A O 1
ATOM 1573 N N . LYS A 1 198 ? -4.206 6.250 11.330 1.00 86.75 198 LYS A N 1
ATOM 1574 C CA . LYS A 1 198 ? -4.840 7.201 12.259 1.00 86.75 198 LYS A CA 1
ATOM 1575 C C . LYS A 1 198 ? -5.631 6.484 13.348 1.00 86.75 198 LYS A C 1
ATOM 1577 O O . LYS A 1 198 ? -5.546 6.859 14.511 1.00 86.75 198 LYS A O 1
ATOM 1582 N N . ALA A 1 199 ? -6.360 5.433 12.976 1.00 91.00 199 ALA A N 1
ATOM 1583 C CA . ALA A 1 199 ? -7.109 4.632 13.935 1.00 91.00 199 ALA A CA 1
ATOM 1584 C C . ALA A 1 199 ? -6.168 3.942 14.945 1.00 91.00 199 ALA A C 1
ATOM 1586 O O . ALA A 1 199 ? -6.413 4.004 16.147 1.00 91.00 199 ALA A O 1
ATOM 1587 N N . ASN A 1 200 ? -5.051 3.376 14.477 1.00 91.44 200 ASN A N 1
ATOM 1588 C CA . ASN A 1 200 ? -4.010 2.763 15.305 1.00 91.44 200 ASN A CA 1
ATOM 1589 C C . ASN A 1 200 ? -3.395 3.745 16.310 1.00 91.44 200 ASN A C 1
ATOM 1591 O O . ASN A 1 200 ? -2.983 3.318 17.388 1.00 91.44 200 ASN A O 1
ATOM 1595 N N . TRP A 1 201 ? -3.331 5.029 15.951 1.00 87.38 201 TRP A N 1
ATOM 1596 C CA . TRP A 1 201 ? -2.750 6.099 16.759 1.00 87.38 201 TRP A CA 1
ATOM 1597 C C . TRP A 1 201 ? -3.620 6.568 17.926 1.00 87.38 201 TRP A C 1
ATOM 1599 O O . TRP A 1 201 ? -3.062 6.961 18.945 1.00 87.38 201 TRP A O 1
ATOM 1609 N N . SER A 1 202 ? -4.949 6.598 17.794 1.00 89.50 202 SER A N 1
ATOM 1610 C CA . SER A 1 202 ? -5.788 7.249 18.817 1.00 89.50 202 SER A CA 1
ATOM 1611 C C . SER A 1 202 ? -7.129 6.587 19.120 1.00 89.50 202 SER A C 1
ATOM 1613 O O . SER A 1 202 ? -7.730 6.934 20.138 1.00 89.50 202 SER A O 1
ATOM 1615 N N . LEU A 1 203 ? -7.607 5.622 18.323 1.00 92.31 203 LEU A N 1
ATOM 1616 C CA . LEU A 1 203 ? -8.932 5.017 18.527 1.00 92.31 203 LEU A CA 1
ATOM 1617 C C . LEU A 1 203 ? -9.109 4.459 19.943 1.00 92.31 203 LEU A C 1
ATOM 1619 O O . LEU A 1 203 ? -10.074 4.808 20.620 1.00 92.31 203 LEU A O 1
ATOM 1623 N N . ILE A 1 204 ? -8.164 3.636 20.394 1.00 93.94 204 ILE A N 1
ATOM 1624 C CA . ILE A 1 204 ? -8.237 2.966 21.696 1.00 93.94 204 ILE A CA 1
ATOM 1625 C C . ILE A 1 204 ? -7.783 3.908 22.817 1.00 93.94 204 ILE A C 1
ATOM 1627 O O . ILE A 1 204 ? -8.436 3.994 23.857 1.00 93.94 204 ILE A O 1
ATOM 1631 N N . GLU A 1 205 ? -6.685 4.646 22.617 1.00 88.88 205 GLU A N 1
ATOM 1632 C CA . GLU A 1 205 ? -6.120 5.503 23.666 1.00 88.88 205 GLU A CA 1
ATOM 1633 C C . GLU A 1 205 ? -7.059 6.657 24.054 1.00 88.88 205 GLU A C 1
ATOM 1635 O O . GLU A 1 205 ? -7.203 6.962 25.239 1.00 88.88 205 GLU A O 1
ATOM 1640 N N . LYS A 1 206 ? -7.704 7.299 23.070 1.00 88.88 206 LYS A N 1
ATOM 1641 C CA . LYS A 1 206 ? -8.420 8.574 23.258 1.00 88.88 206 LYS A CA 1
ATOM 1642 C C . LYS A 1 206 ? -9.929 8.484 23.113 1.00 88.88 206 LYS A C 1
ATOM 1644 O O . LYS A 1 206 ? -10.630 9.348 23.629 1.00 88.88 206 LYS A O 1
ATOM 1649 N N . HIS A 1 207 ? -10.445 7.474 22.416 1.00 92.56 207 HIS A N 1
ATOM 1650 C CA . HIS A 1 207 ? -11.854 7.436 22.021 1.00 92.56 207 HIS A CA 1
ATOM 1651 C C . HIS A 1 207 ? -12.571 6.178 22.510 1.00 92.56 207 HIS A C 1
ATOM 1653 O O . HIS A 1 207 ? -13.344 5.566 21.774 1.00 92.56 207 HIS A O 1
ATOM 1659 N N . LYS A 1 208 ? -12.358 5.829 23.784 1.00 90.75 208 LYS A N 1
ATOM 1660 C CA . LYS A 1 208 ? -12.986 4.668 24.434 1.00 90.75 208 LYS A CA 1
ATOM 1661 C C . LYS A 1 208 ? -14.515 4.715 24.409 1.00 90.75 208 LYS A C 1
ATOM 1663 O O . LYS A 1 208 ? -15.127 3.674 24.217 1.00 90.75 208 LYS A O 1
ATOM 1668 N N . ASP A 1 209 ? -15.127 5.897 24.508 1.00 90.81 209 ASP A N 1
ATOM 1669 C CA . ASP A 1 209 ? -16.589 6.040 24.397 1.00 90.81 209 ASP A CA 1
ATOM 1670 C C . ASP A 1 209 ? -17.095 5.695 22.991 1.00 90.81 209 ASP A C 1
ATOM 1672 O O . ASP A 1 209 ? -18.104 5.015 22.830 1.00 90.81 209 ASP A O 1
ATOM 1676 N N . PHE A 1 210 ? -16.357 6.098 21.952 1.00 94.69 210 PHE A N 1
ATOM 1677 C CA . PHE A 1 210 ? -16.682 5.698 20.584 1.00 94.69 210 PHE A CA 1
ATOM 1678 C C . PHE A 1 210 ? -16.513 4.184 20.405 1.00 94.69 210 PHE A C 1
ATOM 1680 O O . PHE A 1 210 ? -17.369 3.537 19.802 1.00 94.69 210 PHE A O 1
ATOM 1687 N N . LEU A 1 211 ? -15.425 3.631 20.954 1.00 93.44 211 LEU A N 1
ATOM 1688 C CA . LEU A 1 211 ? -15.103 2.206 20.916 1.00 93.44 211 LEU A CA 1
ATOM 1689 C C . LEU A 1 211 ? -16.149 1.346 21.639 1.00 93.44 211 LEU A C 1
ATOM 1691 O O . LEU A 1 211 ? -16.482 0.274 21.144 1.00 93.44 211 LEU A O 1
ATOM 1695 N N . ARG A 1 212 ? -16.704 1.831 22.758 1.00 93.31 212 ARG A N 1
ATOM 1696 C CA . ARG A 1 212 ? -17.753 1.152 23.535 1.00 93.31 212 ARG A CA 1
ATOM 1697 C C . ARG A 1 212 ? -18.943 0.769 22.658 1.00 93.31 212 ARG A C 1
ATOM 1699 O O . ARG A 1 212 ? -19.427 -0.359 22.691 1.00 93.31 212 ARG A O 1
ATOM 1706 N N . HIS A 1 213 ? -19.349 1.692 21.797 1.00 94.81 213 HIS A N 1
ATOM 1707 C CA . HIS A 1 213 ? -20.463 1.473 20.887 1.00 94.81 213 HIS A CA 1
ATOM 1708 C C . HIS A 1 213 ? -20.028 1.098 19.469 1.00 94.81 213 HIS A C 1
ATOM 1710 O O . HIS A 1 213 ? -20.847 1.112 18.556 1.00 94.81 213 HIS A O 1
ATOM 1716 N N . LEU A 1 214 ? -18.759 0.757 19.232 1.00 96.25 214 LEU A N 1
ATOM 1717 C CA . LEU A 1 214 ? -18.312 0.337 17.908 1.00 96.25 214 LEU A CA 1
ATOM 1718 C C . LEU A 1 214 ? -18.988 -0.989 17.536 1.00 96.25 214 LEU A C 1
ATOM 1720 O O . LEU A 1 214 ? -18.856 -1.985 18.245 1.00 96.25 214 LEU A O 1
ATOM 1724 N N . ARG A 1 215 ? -19.734 -0.992 16.428 1.00 95.00 215 ARG A N 1
ATOM 1725 C CA . ARG A 1 215 ? -20.427 -2.180 15.900 1.00 95.00 215 ARG A CA 1
ATOM 1726 C C . ARG A 1 215 ? -19.989 -2.547 14.489 1.00 95.00 215 ARG A C 1
ATOM 1728 O O . ARG A 1 215 ? -20.106 -3.708 14.121 1.00 95.00 215 ARG A O 1
ATOM 1735 N N . CYS A 1 216 ? -19.466 -1.594 13.718 1.00 96.50 216 CYS A N 1
ATOM 1736 C CA . CYS A 1 216 ? -19.104 -1.815 12.318 1.00 96.50 216 CYS A CA 1
ATOM 1737 C C . CYS A 1 216 ? -17.675 -1.348 12.022 1.00 96.50 216 CYS A C 1
ATOM 1739 O O . CYS A 1 216 ? -17.352 -0.175 12.225 1.00 96.50 216 CYS A O 1
ATOM 1741 N N . ILE A 1 217 ? -16.849 -2.237 11.468 1.00 97.62 217 ILE A N 1
ATOM 1742 C CA . ILE A 1 217 ? -15.532 -1.919 10.907 1.00 97.62 217 ILE A CA 1
ATOM 1743 C C . ILE A 1 217 ? -15.517 -2.298 9.423 1.00 97.62 217 ILE A C 1
ATOM 1745 O O . ILE A 1 217 ? -15.650 -3.468 9.069 1.00 97.62 217 ILE A O 1
ATOM 1749 N N . VAL A 1 218 ? -15.329 -1.316 8.540 1.00 97.50 218 VAL A N 1
ATOM 1750 C CA . VAL A 1 218 ? -15.134 -1.560 7.100 1.00 97.50 218 VAL A CA 1
ATOM 1751 C C . VAL A 1 218 ? -13.656 -1.464 6.751 1.00 97.50 218 VAL A C 1
ATOM 1753 O O . VAL A 1 218 ? -13.007 -0.475 7.086 1.00 97.50 218 VAL A O 1
ATOM 1756 N N . LEU A 1 219 ? -13.153 -2.459 6.028 1.00 96.81 219 LEU A N 1
ATOM 1757 C CA . LEU A 1 219 ? -11.811 -2.510 5.458 1.00 96.81 219 LEU A CA 1
ATOM 1758 C C . LEU A 1 219 ? -11.933 -2.491 3.926 1.00 96.81 219 LEU A C 1
ATOM 1760 O O . LEU A 1 219 ? -12.235 -3.517 3.313 1.00 96.81 219 LEU A O 1
ATOM 1764 N N . ASP A 1 220 ? -11.752 -1.322 3.306 1.00 92.44 220 ASP A N 1
ATOM 1765 C CA . ASP A 1 220 ? -11.822 -1.187 1.843 1.00 92.44 220 ASP A CA 1
ATOM 1766 C C . ASP A 1 220 ? -10.463 -1.452 1.188 1.00 92.44 220 ASP A C 1
ATOM 1768 O O . ASP A 1 220 ? -9.414 -1.191 1.774 1.00 92.44 220 ASP A O 1
ATOM 1772 N N . GLU A 1 221 ? -10.484 -1.966 -0.040 1.00 88.19 221 GLU A N 1
ATOM 1773 C CA . GLU A 1 221 ? -9.310 -2.476 -0.757 1.00 88.19 221 GLU A CA 1
ATOM 1774 C C . GLU A 1 221 ? -8.446 -3.418 0.105 1.00 88.19 221 GLU A C 1
ATOM 1776 O O . GLU A 1 221 ? -7.223 -3.287 0.170 1.00 88.19 221 GLU A O 1
ATOM 1781 N N . ALA A 1 222 ? -9.093 -4.388 0.762 1.00 91.75 222 ALA A N 1
ATOM 1782 C CA . ALA A 1 222 ? -8.477 -5.207 1.805 1.00 91.75 222 ALA A CA 1
ATOM 1783 C C . ALA A 1 222 ? -7.193 -5.933 1.360 1.00 91.75 222 ALA A C 1
ATOM 1785 O O . ALA A 1 222 ? -6.283 -6.086 2.160 1.00 91.75 222 ALA A O 1
ATOM 1786 N N . HIS A 1 223 ? -7.065 -6.297 0.079 1.00 86.69 223 HIS A N 1
ATOM 1787 C CA . HIS A 1 223 ? -5.850 -6.895 -0.497 1.00 86.69 223 HIS A CA 1
ATOM 1788 C C . HIS A 1 223 ? -4.570 -6.053 -0.359 1.00 86.69 223 HIS A C 1
ATOM 1790 O O . HIS A 1 223 ? -3.479 -6.574 -0.557 1.00 86.69 223 HIS A O 1
ATOM 1796 N N . MET A 1 224 ? -4.692 -4.762 -0.041 1.00 86.44 224 MET A N 1
ATOM 1797 C CA . MET A 1 224 ? -3.562 -3.871 0.236 1.00 86.44 224 MET A CA 1
ATOM 1798 C C . MET A 1 224 ? -2.994 -4.042 1.657 1.00 86.44 224 MET A C 1
ATOM 1800 O O . MET A 1 224 ? -1.999 -3.395 1.990 1.00 86.44 224 MET A O 1
ATOM 1804 N N . TYR A 1 225 ? -3.659 -4.826 2.515 1.00 91.56 225 TYR A N 1
ATOM 1805 C CA . TYR A 1 225 ? -3.260 -5.117 3.894 1.00 91.56 225 TYR A CA 1
ATOM 1806 C C . TYR A 1 225 ? -2.472 -6.430 3.960 1.00 91.56 225 TYR A C 1
ATOM 1808 O O . TYR A 1 225 ? -2.962 -7.452 4.428 1.00 91.56 225 TYR A O 1
ATOM 1816 N N . ASP A 1 226 ? -1.244 -6.395 3.465 1.00 89.25 226 ASP A N 1
ATOM 1817 C CA . ASP A 1 226 ? -0.353 -7.540 3.264 1.00 89.25 226 ASP A CA 1
ATOM 1818 C C . ASP A 1 226 ? 1.089 -7.219 3.692 1.00 89.25 226 ASP A C 1
ATOM 1820 O O . ASP A 1 226 ? 1.423 -6.086 4.059 1.00 89.25 226 ASP A O 1
ATOM 1824 N N . GLY A 1 227 ? 1.949 -8.238 3.691 1.00 90.94 227 GLY A N 1
ATOM 1825 C CA . GLY A 1 227 ? 3.302 -8.164 4.232 1.00 90.94 227 GLY A CA 1
ATOM 1826 C C . GLY A 1 227 ? 3.308 -7.681 5.685 1.00 90.94 227 GLY A C 1
ATOM 1827 O O . GLY A 1 227 ? 2.343 -7.861 6.433 1.00 90.94 227 GLY A O 1
ATOM 1828 N N . VAL A 1 228 ? 4.384 -7.002 6.083 1.00 92.25 228 VAL A N 1
ATOM 1829 C CA . VAL A 1 228 ? 4.523 -6.443 7.444 1.00 92.25 228 VAL A CA 1
ATOM 1830 C C . VAL A 1 228 ? 3.381 -5.480 7.792 1.00 92.25 228 VAL A C 1
ATOM 1832 O O . VAL A 1 228 ? 2.941 -5.416 8.942 1.00 92.25 228 VAL A O 1
ATOM 1835 N N . PHE A 1 229 ? 2.863 -4.738 6.807 1.00 91.44 229 PHE A N 1
ATOM 1836 C CA . PHE A 1 229 ? 1.729 -3.843 7.021 1.00 91.44 229 PHE A CA 1
ATOM 1837 C C . PHE A 1 229 ? 0.459 -4.625 7.385 1.00 91.44 229 PHE A C 1
ATOM 1839 O O . PHE A 1 229 ? -0.205 -4.272 8.356 1.00 91.44 229 PHE A O 1
ATOM 1846 N N . GLY A 1 230 ? 0.167 -5.724 6.684 1.00 94.25 230 GLY A N 1
ATOM 1847 C CA . GLY A 1 230 ? -0.917 -6.647 7.031 1.00 94.25 230 GLY A CA 1
ATOM 1848 C C . GLY A 1 230 ? -0.800 -7.202 8.453 1.00 94.25 230 GLY A C 1
ATOM 1849 O O . GLY A 1 230 ? -1.791 -7.219 9.178 1.00 94.25 230 GLY A O 1
ATOM 1850 N N . ALA A 1 231 ? 0.411 -7.559 8.901 1.00 95.31 231 ALA A N 1
ATOM 1851 C CA . ALA A 1 231 ? 0.635 -8.039 10.270 1.00 95.31 231 ALA A CA 1
ATOM 1852 C C . ALA A 1 231 ? 0.344 -6.955 11.327 1.00 95.31 231 ALA A C 1
ATOM 1854 O O . ALA A 1 231 ? -0.303 -7.227 12.337 1.00 95.31 231 ALA A O 1
ATOM 1855 N N . ASN A 1 232 ? 0.753 -5.704 11.078 1.00 95.38 232 ASN A N 1
ATOM 1856 C CA . ASN A 1 232 ? 0.392 -4.572 11.941 1.00 95.38 232 ASN A CA 1
ATOM 1857 C C . ASN A 1 232 ? -1.131 -4.344 11.966 1.00 95.38 232 ASN A C 1
ATOM 1859 O O . ASN A 1 232 ? -1.700 -4.065 13.021 1.00 95.38 232 ASN A O 1
ATOM 1863 N N . VAL A 1 233 ? -1.812 -4.478 10.819 1.00 96.62 233 VAL A N 1
ATOM 1864 C CA . VAL A 1 233 ? -3.278 -4.380 10.750 1.00 96.62 233 VAL A CA 1
ATOM 1865 C C . VAL A 1 233 ? -3.939 -5.480 11.572 1.00 96.62 233 VAL A C 1
ATOM 1867 O O . VAL A 1 233 ? -4.798 -5.154 12.387 1.00 96.62 233 VAL A O 1
ATOM 1870 N N . HIS A 1 234 ? -3.511 -6.734 11.425 1.00 97.31 234 HIS A N 1
ATOM 1871 C CA . HIS A 1 234 ? -4.014 -7.852 12.222 1.00 97.31 234 HIS A CA 1
ATOM 1872 C C . HIS A 1 234 ? -3.906 -7.557 13.722 1.00 97.31 234 HIS A C 1
ATOM 1874 O O . HIS A 1 234 ? -4.920 -7.483 14.416 1.00 97.31 234 HIS A O 1
ATOM 1880 N N . TYR A 1 235 ? -2.702 -7.250 14.215 1.00 97.50 235 TYR A N 1
ATOM 1881 C CA . TYR A 1 235 ? -2.514 -6.975 15.638 1.00 97.50 235 TYR A CA 1
ATOM 1882 C C . TYR A 1 235 ? -3.199 -5.683 16.104 1.00 97.50 235 TYR A C 1
ATOM 1884 O O . TYR A 1 235 ? -3.566 -5.569 17.271 1.00 97.50 235 TYR A O 1
ATOM 1892 N N . PHE A 1 236 ? -3.438 -4.700 15.233 1.00 97.44 236 PHE A N 1
ATOM 1893 C CA . PHE A 1 236 ? -4.316 -3.578 15.568 1.00 97.44 236 PHE A CA 1
ATOM 1894 C C . PHE A 1 236 ? -5.762 -4.029 15.808 1.00 97.44 236 PHE A C 1
ATOM 1896 O O . PHE A 1 236 ? -6.359 -3.606 16.797 1.00 97.44 236 PHE A O 1
ATOM 1903 N N . LEU A 1 237 ? -6.311 -4.892 14.952 1.00 97.62 237 LEU A N 1
ATOM 1904 C CA . LEU A 1 237 ? -7.668 -5.419 15.109 1.00 97.62 237 LEU A CA 1
ATOM 1905 C C . LEU A 1 237 ? -7.796 -6.318 16.346 1.00 97.62 237 LEU A C 1
ATOM 1907 O O . LEU A 1 237 ? -8.791 -6.206 17.062 1.00 97.62 237 LEU A O 1
ATOM 1911 N N . GLU A 1 238 ? -6.765 -7.105 16.664 1.00 97.44 238 GLU A N 1
ATOM 1912 C CA . GLU A 1 238 ? -6.673 -7.859 17.923 1.00 97.44 238 GLU A CA 1
ATOM 1913 C C . GLU A 1 238 ? -6.765 -6.930 19.145 1.00 97.44 238 GLU A C 1
ATOM 1915 O O . GLU A 1 238 ? -7.514 -7.190 20.086 1.00 97.44 238 GLU A O 1
ATOM 1920 N N . ARG A 1 239 ? -6.093 -5.767 19.120 1.00 97.25 239 ARG A N 1
ATOM 1921 C CA . ARG A 1 239 ? -6.213 -4.760 20.197 1.00 97.25 239 ARG A CA 1
ATOM 1922 C C . ARG A 1 239 ? -7.600 -4.136 20.279 1.00 97.25 239 ARG A C 1
ATOM 1924 O O . ARG A 1 239 ? -8.045 -3.811 21.381 1.00 97.25 239 ARG A O 1
ATOM 1931 N N . VAL A 1 240 ? -8.278 -3.941 19.148 1.00 97.12 240 VAL A N 1
ATOM 1932 C CA . VAL A 1 240 ? -9.666 -3.452 19.129 1.00 97.12 240 VAL A CA 1
ATOM 1933 C C . VAL A 1 240 ? -10.579 -4.468 19.816 1.00 97.12 240 VAL A C 1
ATOM 1935 O O . VAL A 1 240 ? -11.327 -4.086 20.713 1.00 97.12 240 VAL A O 1
ATOM 1938 N N . TYR A 1 241 ? -10.461 -5.754 19.475 1.00 96.19 241 TYR A N 1
ATOM 1939 C CA . TYR A 1 241 ? -11.236 -6.838 20.089 1.00 96.19 241 TYR A CA 1
ATOM 1940 C C . TYR A 1 241 ? -10.934 -7.001 21.580 1.00 96.19 241 TYR A C 1
ATOM 1942 O O . TYR A 1 241 ? -11.861 -7.041 22.392 1.00 96.19 241 TYR A O 1
ATOM 1950 N N . LEU A 1 242 ? -9.650 -6.986 21.944 1.00 96.50 242 LEU A N 1
ATOM 1951 C CA . LEU A 1 242 ? -9.194 -6.945 23.331 1.00 96.50 242 LEU A CA 1
ATOM 1952 C C . LEU A 1 242 ? -9.863 -5.808 24.095 1.00 96.50 242 LEU A C 1
ATOM 1954 O O . LEU A 1 242 ? -10.380 -6.002 25.190 1.00 96.50 242 LEU A O 1
ATOM 1958 N N . SER A 1 243 ? -9.874 -4.615 23.513 1.00 96.19 243 SER A N 1
ATOM 1959 C CA . SER A 1 243 ? -10.409 -3.426 24.168 1.00 96.19 243 SER A CA 1
ATOM 1960 C C . SER A 1 243 ? -11.931 -3.472 24.315 1.00 96.19 243 SER A C 1
ATOM 1962 O O . SER A 1 243 ? -12.439 -3.013 25.334 1.00 96.19 243 SER A O 1
ATOM 1964 N N . CYS A 1 244 ? -12.661 -4.046 23.354 1.00 93.81 244 CYS A N 1
ATOM 1965 C CA . CYS A 1 244 ? -14.097 -4.306 23.497 1.00 93.81 244 CYS A CA 1
ATOM 1966 C C . CYS A 1 244 ? -14.380 -5.297 24.636 1.00 93.81 244 CYS A C 1
ATOM 1968 O O . CYS A 1 244 ? -15.292 -5.068 25.426 1.00 93.81 244 CYS A O 1
ATOM 1970 N N . GLU A 1 245 ? -13.566 -6.348 24.772 1.00 93.50 245 GLU A N 1
ATOM 1971 C CA . GLU A 1 245 ? -13.698 -7.332 25.853 1.00 93.50 245 GLU A CA 1
ATOM 1972 C C . GLU A 1 245 ? -13.429 -6.713 27.230 1.00 93.50 245 GLU A C 1
ATOM 1974 O O . GLU A 1 245 ? -14.208 -6.907 28.158 1.00 93.50 245 GLU A O 1
ATOM 1979 N N . VAL A 1 246 ? -12.395 -5.874 27.344 1.00 94.50 246 VAL A N 1
ATOM 1980 C CA . VAL A 1 246 ? -12.083 -5.128 28.576 1.00 94.50 246 VAL A CA 1
ATOM 1981 C C . VAL A 1 246 ? -13.190 -4.139 28.952 1.00 94.50 246 VAL A C 1
ATOM 1983 O O . VAL A 1 246 ? -13.414 -3.885 30.133 1.00 94.50 246 VAL A O 1
ATOM 1986 N N . LEU A 1 247 ? -13.890 -3.578 27.963 1.00 92.62 247 LEU A N 1
ATOM 1987 C CA . LEU A 1 247 ? -15.050 -2.711 28.183 1.00 92.62 247 LEU A CA 1
ATOM 1988 C C . LEU A 1 247 ? -16.325 -3.486 28.554 1.00 92.62 247 LEU A C 1
ATOM 1990 O O . LEU A 1 247 ? -17.296 -2.849 28.955 1.00 92.62 247 LEU A O 1
ATOM 1994 N N . GLY A 1 248 ? -16.339 -4.818 28.424 1.00 88.94 248 GLY A N 1
ATOM 1995 C CA . GLY A 1 248 ? -17.542 -5.637 28.590 1.00 88.94 248 GLY A CA 1
ATOM 1996 C C . GLY A 1 248 ? -18.563 -5.463 27.460 1.00 88.94 248 GLY A C 1
ATOM 1997 O O . GLY A 1 248 ? -19.755 -5.670 27.672 1.00 88.94 248 GLY A O 1
ATOM 1998 N N . GLU A 1 249 ? -18.116 -5.055 26.272 1.00 87.56 249 GLU A N 1
ATOM 1999 C CA . GLU A 1 249 ? -18.972 -4.696 25.139 1.00 87.56 249 GLU A CA 1
ATOM 2000 C C . GLU A 1 249 ? -19.012 -5.776 24.057 1.00 87.56 249 GLU A C 1
ATOM 2002 O O . GLU A 1 249 ? -18.117 -6.615 23.927 1.00 87.56 249 GLU A O 1
ATOM 2007 N N . THR A 1 250 ? -20.050 -5.731 23.219 1.00 82.88 250 THR A N 1
ATOM 2008 C CA . THR A 1 250 ? -20.146 -6.622 22.058 1.00 82.88 250 THR A CA 1
ATOM 2009 C C . THR A 1 250 ? -19.051 -6.311 21.043 1.00 82.88 250 THR A C 1
ATOM 2011 O O . THR A 1 250 ? -18.814 -5.146 20.711 1.00 82.88 250 THR A O 1
ATOM 2014 N N . LYS A 1 251 ? -18.434 -7.361 20.498 1.00 89.06 251 LYS A N 1
ATOM 2015 C CA . LYS A 1 251 ? -17.397 -7.252 19.468 1.00 89.06 251 LYS A CA 1
ATOM 2016 C C . LYS A 1 251 ? -17.993 -6.680 18.170 1.00 89.06 251 LYS A C 1
ATOM 2018 O O . LYS A 1 251 ? -19.126 -7.029 17.829 1.00 89.06 251 LYS A O 1
ATOM 2023 N N . PRO A 1 252 ? -17.272 -5.799 17.456 1.00 93.94 252 PRO A N 1
ATOM 2024 C CA . PRO A 1 252 ? -17.763 -5.232 16.208 1.00 93.94 252 PRO A CA 1
ATOM 2025 C C . PRO A 1 252 ? -17.748 -6.269 15.082 1.00 93.94 252 PRO A C 1
ATOM 2027 O O . PRO A 1 252 ? -16.908 -7.161 15.063 1.00 93.94 252 PRO A O 1
ATOM 2030 N N . TYR A 1 253 ? -18.638 -6.108 14.109 1.00 94.88 253 TYR A N 1
ATOM 2031 C CA . TYR A 1 253 ? -18.618 -6.867 12.865 1.00 94.88 253 TYR A CA 1
ATOM 2032 C C . TYR A 1 253 ? -17.687 -6.217 11.835 1.00 94.88 253 TYR A C 1
ATOM 2034 O O . TYR A 1 253 ? -17.431 -5.007 11.866 1.00 94.88 253 TYR A O 1
ATOM 2042 N N . PHE A 1 254 ? -17.235 -7.019 10.877 1.00 96.62 254 PHE A N 1
ATOM 2043 C CA . PHE A 1 254 ? -16.331 -6.643 9.803 1.00 96.62 254 PHE A CA 1
ATOM 2044 C C . PHE A 1 254 ? -16.978 -6.738 8.427 1.00 96.62 254 PHE A C 1
ATOM 2046 O O . PHE A 1 254 ? -17.678 -7.694 8.096 1.00 96.62 254 PHE A O 1
ATOM 2053 N N . PHE A 1 255 ? -16.636 -5.775 7.579 1.00 96.69 255 PHE A N 1
ATOM 2054 C CA . PHE A 1 255 ? -16.915 -5.827 6.154 1.00 96.69 255 PHE A CA 1
ATOM 2055 C C . PHE A 1 255 ? -15.632 -5.562 5.368 1.00 96.69 255 PHE A C 1
ATOM 2057 O O . PHE A 1 255 ? -15.094 -4.454 5.397 1.00 96.69 255 PHE A O 1
ATOM 2064 N N . LEU A 1 256 ? -15.157 -6.558 4.626 1.00 96.38 256 LEU A N 1
ATOM 2065 C CA . LEU A 1 256 ? -13.987 -6.458 3.761 1.00 96.38 256 LEU A CA 1
ATOM 2066 C C . LEU A 1 256 ? -14.450 -6.258 2.322 1.00 96.38 256 LEU A C 1
ATOM 2068 O O . LEU A 1 256 ? -15.182 -7.075 1.768 1.00 96.38 256 LEU A O 1
ATOM 2072 N N . ALA A 1 257 ? -13.996 -5.187 1.687 1.00 92.56 257 ALA A N 1
ATOM 2073 C CA . ALA A 1 257 ? -14.183 -4.966 0.262 1.00 92.56 257 ALA A CA 1
ATOM 2074 C C . ALA A 1 257 ? -12.832 -5.121 -0.436 1.00 92.56 257 ALA A C 1
ATOM 2076 O O . ALA A 1 257 ? -11.857 -4.478 -0.062 1.00 92.56 257 ALA A O 1
ATOM 2077 N N . SER A 1 258 ? -12.749 -5.988 -1.445 1.00 88.88 258 SER A N 1
ATOM 2078 C CA . SER A 1 258 ? -11.485 -6.259 -2.129 1.00 88.88 258 SER A CA 1
ATOM 2079 C C . SER A 1 258 ? -11.650 -6.473 -3.634 1.00 88.88 258 SER A C 1
ATOM 2081 O O . SER A 1 258 ? -12.756 -6.671 -4.159 1.00 88.88 258 SER A O 1
ATOM 2083 N N . ALA A 1 259 ? -10.523 -6.419 -4.343 1.00 79.00 259 ALA A N 1
ATOM 2084 C CA . ALA A 1 259 ? -10.412 -6.911 -5.707 1.00 79.00 259 ALA A CA 1
ATOM 2085 C C . ALA A 1 259 ? -10.639 -8.436 -5.751 1.00 79.00 259 ALA A C 1
ATOM 2087 O O . ALA A 1 259 ? -10.882 -9.084 -4.731 1.00 79.00 259 ALA A O 1
ATOM 2088 N N . THR A 1 260 ? -10.602 -9.026 -6.946 1.00 73.56 260 THR A N 1
ATOM 2089 C CA . THR A 1 260 ? -10.707 -10.488 -7.073 1.00 73.56 260 THR A CA 1
ATOM 2090 C C . THR A 1 260 ? -9.487 -11.147 -6.425 1.00 73.56 260 THR A C 1
ATOM 2092 O O . THR A 1 260 ? -8.361 -10.790 -6.761 1.00 73.56 260 THR A O 1
ATOM 2095 N N . LEU A 1 261 ? -9.723 -12.080 -5.498 1.00 76.31 261 LEU A N 1
ATOM 2096 C CA . LEU A 1 261 ? -8.695 -12.814 -4.756 1.00 76.31 261 LEU A CA 1
ATOM 2097 C C . LEU A 1 261 ? -8.737 -14.308 -5.085 1.00 76.31 261 LEU A C 1
ATOM 2099 O O . LEU A 1 261 ? -9.800 -14.846 -5.400 1.00 76.31 261 LEU A O 1
ATOM 2103 N N . SER A 1 262 ? -7.577 -14.955 -4.982 1.00 71.56 262 SER A N 1
ATOM 2104 C CA . SER A 1 262 ? -7.370 -16.403 -5.115 1.00 71.56 262 SER A CA 1
ATOM 2105 C C . SER A 1 262 ? -8.090 -17.194 -4.020 1.00 71.56 262 SER A C 1
ATOM 2107 O O . SER A 1 262 ? -8.940 -18.030 -4.315 1.00 71.56 262 SER A O 1
ATOM 2109 N N . SER A 1 263 ? -7.796 -16.858 -2.761 1.00 82.25 263 SER A N 1
ATOM 2110 C CA . SER A 1 263 ? -8.467 -17.363 -1.563 1.00 82.25 263 SER A CA 1
ATOM 2111 C C . SER A 1 263 ? -8.813 -16.201 -0.633 1.00 82.25 263 SER A C 1
ATOM 2113 O O . SER A 1 263 ? -7.996 -15.735 0.162 1.00 82.25 263 SER A O 1
ATOM 2115 N N . ALA A 1 264 ? -10.026 -15.669 -0.796 1.00 88.44 264 ALA A N 1
ATOM 2116 C CA . ALA A 1 264 ? -10.493 -14.507 -0.045 1.00 88.44 264 ALA A CA 1
ATOM 2117 C C . ALA A 1 264 ? -10.706 -14.833 1.442 1.00 88.44 264 ALA A C 1
ATOM 2119 O O . ALA A 1 264 ? -10.358 -14.032 2.305 1.00 88.44 264 ALA A O 1
ATOM 2120 N N . GLU A 1 265 ? -11.250 -16.015 1.732 1.00 90.44 265 GLU A N 1
ATOM 2121 C CA . GLU A 1 265 ? -11.515 -16.468 3.097 1.00 90.44 265 GLU A CA 1
ATOM 2122 C C . GLU A 1 265 ? -10.226 -16.726 3.877 1.00 90.44 265 GLU A C 1
ATOM 2124 O O . GLU A 1 265 ? -10.119 -16.278 5.014 1.00 90.44 265 GLU A O 1
ATOM 2129 N N . ASP A 1 266 ? -9.227 -17.382 3.276 1.00 90.50 266 ASP A N 1
ATOM 2130 C CA . ASP A 1 266 ? -7.942 -17.611 3.952 1.00 90.50 266 ASP A CA 1
ATOM 2131 C C . ASP A 1 266 ? -7.224 -16.290 4.223 1.00 90.50 266 ASP A C 1
ATOM 2133 O O . ASP A 1 266 ? -6.696 -16.077 5.312 1.00 90.50 266 ASP A O 1
ATOM 2137 N N . PHE A 1 267 ? -7.271 -15.359 3.264 1.00 92.19 267 PHE A N 1
ATOM 2138 C CA . PHE A 1 267 ? -6.767 -14.006 3.471 1.00 92.19 267 PHE A CA 1
ATOM 2139 C C . PHE A 1 267 ? -7.464 -13.305 4.646 1.00 92.19 267 PHE A C 1
ATOM 2141 O O . PHE A 1 267 ? -6.798 -12.738 5.511 1.00 92.19 267 PHE A O 1
ATOM 2148 N N . ALA A 1 268 ? -8.795 -13.372 4.715 1.00 94.44 268 ALA A N 1
ATOM 2149 C CA . ALA A 1 268 ? -9.546 -12.776 5.812 1.00 94.44 268 ALA A CA 1
ATOM 2150 C C . ALA A 1 268 ? -9.230 -13.435 7.165 1.00 94.44 268 ALA A C 1
ATOM 2152 O O . ALA A 1 268 ? -9.100 -12.717 8.150 1.00 94.44 268 ALA A O 1
ATOM 2153 N N . LYS A 1 269 ? -9.033 -14.761 7.206 1.00 93.25 269 LYS A N 1
ATOM 2154 C CA . LYS A 1 269 ? -8.624 -15.502 8.414 1.00 93.25 269 LYS A CA 1
ATOM 2155 C C . LYS A 1 269 ? -7.241 -15.113 8.924 1.00 93.25 269 LYS A C 1
ATOM 2157 O O . LYS A 1 269 ? -7.016 -15.146 10.126 1.00 93.25 269 LYS A O 1
ATOM 2162 N N . MET A 1 270 ? -6.321 -14.754 8.029 1.00 94.12 270 MET A N 1
ATOM 2163 C CA . MET A 1 270 ? -5.013 -14.222 8.423 1.00 94.12 270 MET A CA 1
ATOM 2164 C C . MET A 1 270 ? -5.110 -12.769 8.908 1.00 94.12 270 MET A C 1
ATOM 2166 O O . MET A 1 270 ? -4.392 -12.371 9.819 1.00 94.12 270 MET A O 1
ATOM 2170 N N . LEU A 1 271 ? -5.974 -11.954 8.295 1.00 95.94 271 LEU A N 1
ATOM 2171 C CA . LEU A 1 271 ? -6.055 -10.525 8.599 1.00 95.94 271 LEU A CA 1
ATOM 2172 C C . LEU A 1 271 ? -6.887 -10.214 9.853 1.00 95.94 271 LEU A C 1
ATOM 2174 O O . LEU A 1 271 ? -6.546 -9.300 10.601 1.00 95.94 271 LEU A O 1
ATOM 2178 N N . LEU A 1 272 ? -8.000 -10.916 10.061 1.00 96.19 272 LEU A N 1
ATOM 2179 C CA . LEU A 1 272 ? -8.963 -10.635 11.125 1.00 96.19 272 LEU A CA 1
ATOM 2180 C C . LEU A 1 272 ? -8.690 -11.461 12.390 1.00 96.19 272 LEU A C 1
ATOM 2182 O O . LEU A 1 272 ? -8.095 -12.533 12.296 1.00 96.19 272 LEU A O 1
ATOM 2186 N N . PRO A 1 273 ? -9.194 -11.020 13.558 1.00 93.69 273 PRO A N 1
ATOM 2187 C CA . PRO A 1 273 ? -9.242 -11.866 14.742 1.00 93.69 273 PRO A CA 1
ATOM 2188 C C . PRO A 1 273 ? -10.008 -13.162 14.474 1.00 93.69 273 PRO A C 1
ATOM 2190 O O . PRO A 1 273 ? -11.041 -13.155 13.795 1.00 93.69 273 PRO A O 1
ATOM 2193 N N . VAL A 1 274 ? -9.547 -14.276 15.045 1.00 90.56 274 VAL A N 1
ATOM 2194 C CA . VAL A 1 274 ? -10.119 -15.616 14.799 1.00 90.56 274 VAL A CA 1
ATOM 2195 C C . VAL A 1 274 ? -11.628 -15.654 15.068 1.00 90.56 274 VAL A C 1
ATOM 2197 O O . VAL A 1 274 ? -12.385 -16.235 14.295 1.00 90.56 274 VAL A O 1
ATOM 2200 N N . GLN A 1 275 ? -12.091 -14.951 16.102 1.00 88.88 275 GLN A N 1
ATOM 2201 C CA . GLN A 1 275 ? -13.501 -14.896 16.504 1.00 88.88 275 GLN A CA 1
ATOM 2202 C C . GLN A 1 275 ? -14.383 -14.138 15.498 1.00 88.88 275 GLN A C 1
ATOM 2204 O O . GLN A 1 275 ? -15.597 -14.291 15.507 1.00 88.88 275 GLN A O 1
ATOM 2209 N N . ALA A 1 276 ? -13.801 -13.303 14.632 1.00 90.06 276 ALA A N 1
ATOM 2210 C CA . ALA A 1 276 ? -14.528 -12.674 13.530 1.00 90.06 276 ALA A CA 1
ATOM 2211 C C . ALA A 1 276 ? -14.737 -13.624 12.339 1.00 90.06 276 ALA A C 1
ATOM 2213 O O . ALA A 1 276 ? -15.555 -13.351 11.460 1.00 90.06 276 ALA A O 1
ATOM 2214 N N . CYS A 1 277 ? -13.977 -14.717 12.278 1.00 88.62 277 CYS A N 1
ATOM 2215 C CA . CYS A 1 277 ? -13.912 -15.574 11.102 1.00 88.62 277 CYS A CA 1
ATOM 2216 C C . CYS A 1 277 ? -14.914 -16.732 11.128 1.00 88.62 277 CYS A C 1
ATOM 2218 O O . CYS A 1 277 ? -15.150 -17.321 10.077 1.00 88.62 277 CYS A O 1
ATOM 2220 N N . GLU A 1 278 ? -15.497 -17.052 12.289 1.00 81.88 278 GLU A N 1
ATOM 2221 C CA . GLU A 1 278 ? -16.417 -18.189 12.460 1.00 81.88 278 GLU A CA 1
ATOM 2222 C C . GLU A 1 278 ? -17.651 -18.088 11.542 1.00 81.88 278 GLU A C 1
ATOM 2224 O O . GLU A 1 278 ? -18.032 -19.084 10.933 1.00 81.88 278 GLU A O 1
ATOM 2229 N N . ASP A 1 279 ? -18.181 -16.874 11.342 1.00 82.00 279 ASP A N 1
ATOM 2230 C CA . ASP A 1 279 ? -19.371 -16.592 10.519 1.00 82.00 279 ASP A CA 1
ATOM 2231 C C . ASP A 1 279 ? -19.071 -15.694 9.298 1.00 82.00 279 ASP A C 1
ATOM 2233 O O . ASP A 1 279 ? -19.930 -14.934 8.834 1.00 82.00 279 ASP A O 1
ATOM 2237 N N . LEU A 1 280 ? -17.834 -15.709 8.789 1.00 91.50 280 LEU A N 1
ATOM 2238 C CA . LEU A 1 280 ? -17.456 -14.883 7.639 1.00 91.50 280 LEU A CA 1
ATOM 2239 C C . LEU A 1 280 ? -18.097 -15.401 6.345 1.00 91.50 280 LEU A C 1
ATOM 2241 O O . LEU A 1 280 ? -17.866 -16.533 5.930 1.00 91.50 280 LEU A O 1
ATOM 2245 N N . LYS A 1 281 ? -18.826 -14.527 5.646 1.00 93.06 281 LYS A N 1
ATOM 2246 C CA . LYS A 1 281 ? -19.459 -14.842 4.359 1.00 93.06 281 LYS A CA 1
ATOM 2247 C C . LYS A 1 281 ? -18.721 -14.215 3.196 1.00 93.06 281 LYS A C 1
ATOM 2249 O O . LYS A 1 281 ? -18.523 -12.998 3.157 1.00 93.06 281 LYS A O 1
ATOM 2254 N N . HIS A 1 282 ? -18.381 -15.032 2.205 1.00 93.25 282 HIS A N 1
ATOM 2255 C CA . HIS A 1 282 ? -17.774 -14.567 0.965 1.00 93.25 282 HIS A CA 1
ATOM 2256 C C . HIS A 1 282 ? -18.829 -14.339 -0.119 1.00 93.25 282 HIS A C 1
ATOM 2258 O O . HIS A 1 282 ? -19.447 -15.277 -0.609 1.00 93.25 282 HIS A O 1
ATOM 2264 N N . ILE A 1 283 ? -18.999 -13.082 -0.535 1.00 91.56 283 ILE A N 1
ATOM 2265 C CA . ILE A 1 283 ? -19.774 -12.724 -1.727 1.00 91.56 283 ILE A CA 1
ATOM 2266 C C . ILE A 1 283 ? -18.806 -12.494 -2.885 1.00 91.56 283 ILE A C 1
ATOM 2268 O O . ILE A 1 283 ? -17.957 -11.592 -2.851 1.00 91.56 283 ILE A O 1
ATOM 2272 N N . LYS A 1 284 ? -18.930 -13.302 -3.936 1.00 86.56 284 LYS A N 1
ATOM 2273 C CA . LYS A 1 284 ? -18.042 -13.250 -5.096 1.00 86.56 284 LYS A CA 1
ATOM 2274 C C . LYS A 1 284 ? -18.790 -12.746 -6.316 1.00 86.56 284 LYS A C 1
ATOM 2276 O O . LYS A 1 284 ? -19.798 -13.306 -6.723 1.00 86.56 284 LYS A O 1
ATOM 2281 N N . ASP A 1 285 ? -18.244 -11.722 -6.961 1.00 79.88 285 ASP A N 1
ATOM 2282 C CA . ASP A 1 285 ? -18.707 -11.351 -8.292 1.00 79.88 285 ASP A CA 1
ATOM 2283 C C . ASP A 1 285 ? -18.321 -12.441 -9.296 1.00 79.88 285 ASP A C 1
ATOM 2285 O O . ASP A 1 285 ? -17.140 -12.694 -9.542 1.00 79.88 285 ASP A O 1
ATOM 2289 N N . THR A 1 286 ? -19.329 -13.107 -9.855 1.00 67.75 286 THR A N 1
ATOM 2290 C CA . THR A 1 286 ? -19.175 -14.173 -10.850 1.00 67.75 286 THR A CA 1
ATOM 2291 C C . THR A 1 286 ? -19.001 -13.637 -12.271 1.00 67.75 286 THR A C 1
ATOM 2293 O O . THR A 1 286 ? -18.925 -14.427 -13.213 1.00 67.75 286 THR A O 1
ATOM 2296 N N . THR A 1 287 ? -18.963 -12.311 -12.458 1.00 70.19 287 THR A N 1
ATOM 2297 C CA . THR A 1 287 ? -18.759 -11.703 -13.777 1.00 70.19 287 THR A CA 1
ATOM 2298 C C . THR A 1 287 ? -17.347 -12.006 -14.276 1.00 70.19 287 THR A C 1
ATOM 2300 O O . THR A 1 287 ? -16.376 -11.361 -13.878 1.00 70.19 287 THR A O 1
ATOM 2303 N N . ASN A 1 288 ? -17.229 -12.982 -15.173 1.00 71.50 288 ASN A N 1
ATOM 2304 C CA . ASN A 1 288 ? -15.960 -13.318 -15.806 1.00 71.50 288 ASN A CA 1
ATOM 2305 C C . ASN A 1 288 ? -15.681 -12.369 -16.974 1.00 71.50 288 ASN A C 1
ATOM 2307 O O . ASN A 1 288 ? -16.555 -12.094 -17.794 1.00 71.50 288 ASN A O 1
ATOM 2311 N N . GLN A 1 289 ? -14.445 -11.880 -17.051 1.00 80.12 289 GLN A N 1
ATOM 2312 C CA . GLN A 1 289 ? -13.971 -11.153 -18.223 1.00 80.12 289 GLN A CA 1
ATOM 2313 C C . GLN A 1 289 ? -13.656 -12.147 -19.340 1.00 80.12 289 GLN A C 1
ATOM 2315 O O . GLN A 1 289 ? -12.928 -13.118 -19.132 1.00 80.12 289 GLN A O 1
ATOM 2320 N N . GLU A 1 290 ? -14.182 -11.884 -20.527 1.00 88.56 290 GLU A N 1
ATOM 2321 C CA . GLU A 1 290 ? -13.835 -12.596 -21.750 1.00 88.56 290 GLU A CA 1
ATOM 2322 C C . GLU A 1 290 ? -12.564 -11.961 -22.321 1.00 88.56 290 GLU A C 1
ATOM 2324 O O . GLU A 1 290 ? -12.553 -10.776 -22.664 1.00 88.56 290 GLU A O 1
ATOM 2329 N N . ILE A 1 291 ? -11.477 -12.733 -22.383 1.00 90.81 291 ILE A N 1
ATOM 2330 C CA . ILE A 1 291 ? -10.191 -12.290 -22.934 1.00 90.81 291 ILE A CA 1
ATOM 2331 C C . ILE A 1 291 ? -9.887 -13.135 -24.164 1.00 90.81 291 ILE A C 1
ATOM 2333 O O . ILE A 1 291 ? -9.662 -14.341 -24.049 1.00 90.81 291 ILE A O 1
ATOM 2337 N N . GLU A 1 292 ? -9.853 -12.498 -25.330 1.00 93.94 292 GLU A N 1
ATOM 2338 C CA . GLU A 1 292 ? -9.648 -13.145 -26.627 1.00 93.94 292 GLU A CA 1
ATOM 2339 C C . GLU A 1 292 ? -8.600 -12.410 -27.464 1.00 93.94 292 GLU A C 1
ATOM 2341 O O . GLU A 1 292 ? -8.384 -11.211 -27.307 1.00 93.94 292 GLU A O 1
ATOM 2346 N N . LEU A 1 293 ? -7.962 -13.126 -28.392 1.00 95.00 293 LEU A N 1
ATOM 2347 C CA . LEU A 1 293 ? -7.074 -12.530 -29.387 1.00 95.00 293 LEU A CA 1
ATOM 2348 C C . LEU A 1 293 ? -7.810 -12.404 -30.720 1.00 95.00 293 LEU A C 1
ATOM 2350 O O . LEU A 1 293 ? -8.244 -13.412 -31.277 1.00 95.00 293 LEU A O 1
ATOM 2354 N N . ILE A 1 294 ? -7.880 -11.193 -31.265 1.00 95.12 294 ILE A N 1
ATOM 2355 C CA . ILE A 1 294 ? -8.502 -10.912 -32.567 1.00 95.12 294 ILE A CA 1
ATOM 2356 C C . ILE A 1 294 ? -7.482 -10.289 -33.530 1.00 95.12 294 ILE A C 1
ATOM 2358 O O . ILE A 1 294 ? -6.505 -9.702 -33.066 1.00 95.12 294 ILE A O 1
ATOM 2362 N N . PRO A 1 295 ? -7.662 -10.365 -34.860 1.00 96.12 295 PRO A N 1
ATOM 2363 C CA . PRO A 1 295 ? -6.805 -9.641 -35.799 1.00 96.12 295 PRO A CA 1
ATOM 2364 C C . PRO A 1 295 ? -6.826 -8.131 -35.530 1.00 96.12 295 PRO A C 1
ATOM 2366 O O . PRO A 1 295 ? -7.896 -7.535 -35.385 1.00 96.12 295 PRO A O 1
ATOM 2369 N N . VAL A 1 296 ? -5.654 -7.488 -35.498 1.00 93.75 296 VAL A N 1
ATOM 2370 C CA . VAL A 1 296 ? -5.554 -6.048 -35.194 1.00 93.75 296 VAL A CA 1
ATOM 2371 C C . VAL A 1 296 ? -6.305 -5.180 -36.213 1.00 93.75 296 VAL A C 1
ATOM 2373 O O . VAL A 1 296 ? -6.884 -4.156 -35.858 1.00 93.75 296 VAL A O 1
ATOM 2376 N N . SER A 1 297 ? -6.388 -5.635 -37.466 1.00 90.12 297 SER A N 1
ATOM 2377 C CA . SER A 1 297 ? -7.152 -4.982 -38.534 1.00 90.12 297 SER A CA 1
ATOM 2378 C C . SER A 1 297 ? -8.652 -4.896 -38.229 1.00 90.12 297 SER A C 1
ATOM 2380 O O . SER A 1 297 ? -9.280 -3.884 -38.536 1.00 90.12 297 SER A O 1
ATOM 2382 N N . SER A 1 298 ? -9.220 -5.915 -37.575 1.00 91.94 298 SER A N 1
ATOM 2383 C CA . SER A 1 298 ? -10.642 -5.979 -37.203 1.00 91.94 298 SER A CA 1
ATOM 2384 C C . SER A 1 298 ? -10.965 -5.169 -35.946 1.00 91.94 298 SER A C 1
ATOM 2386 O O . SER A 1 298 ? -12.095 -4.722 -35.760 1.00 91.94 298 SER A O 1
ATOM 2388 N N . ALA A 1 299 ? -9.964 -4.922 -35.098 1.00 91.81 299 ALA A N 1
ATOM 2389 C CA . ALA A 1 299 ? -10.155 -4.263 -33.813 1.00 91.81 299 ALA A CA 1
ATOM 2390 C C . ALA A 1 299 ? -10.691 -2.829 -33.939 1.00 91.81 299 ALA A C 1
ATOM 2392 O O . ALA A 1 299 ? -11.469 -2.373 -33.103 1.00 91.81 299 ALA A O 1
ATOM 2393 N N . SER A 1 300 ? -10.292 -2.114 -34.994 1.00 89.06 300 SER A N 1
ATOM 2394 C CA . SER A 1 300 ? -10.747 -0.741 -35.209 1.00 89.06 300 SER A CA 1
ATOM 2395 C C . SER A 1 300 ? -12.250 -0.642 -35.477 1.00 89.06 300 SER A C 1
ATOM 2397 O O . SER A 1 300 ? -12.883 0.282 -34.976 1.00 89.06 300 SER A O 1
ATOM 2399 N N . ASP A 1 301 ? -12.835 -1.595 -36.202 1.00 88.94 301 ASP A N 1
ATOM 2400 C CA . ASP A 1 301 ? -14.263 -1.573 -36.517 1.00 88.94 301 ASP A CA 1
ATOM 2401 C C . ASP A 1 301 ? -15.111 -1.984 -35.301 1.00 88.94 301 ASP A C 1
ATOM 2403 O O . ASP A 1 301 ? -16.135 -1.350 -35.043 1.00 88.94 301 ASP A O 1
ATOM 2407 N N . GLU A 1 302 ? -14.641 -2.934 -34.480 1.00 90.31 302 GLU A N 1
ATOM 2408 C CA . GLU A 1 302 ? -15.260 -3.253 -33.178 1.00 90.31 302 GLU A CA 1
ATOM 2409 C C . GLU A 1 302 ? -15.238 -2.056 -32.208 1.00 90.31 302 GLU A C 1
ATOM 2411 O O . GLU A 1 302 ? -16.171 -1.875 -31.432 1.00 90.31 302 GLU A O 1
ATOM 2416 N N . LEU A 1 303 ? -14.213 -1.197 -32.260 1.00 89.69 303 LEU A N 1
ATOM 2417 C CA . LEU A 1 303 ? -14.168 0.033 -31.457 1.00 89.69 303 LEU A CA 1
ATOM 2418 C C . LEU A 1 303 ? -15.114 1.127 -31.975 1.00 89.69 303 LEU A C 1
ATOM 2420 O O . LEU A 1 303 ? -15.621 1.920 -31.182 1.00 89.69 303 LEU A O 1
ATOM 2424 N N . ILE A 1 304 ? -15.366 1.187 -33.288 1.00 88.94 304 ILE A N 1
ATOM 2425 C CA . ILE A 1 304 ? -16.345 2.122 -33.875 1.00 88.94 304 ILE A CA 1
ATOM 2426 C C . ILE A 1 304 ? -17.775 1.658 -33.564 1.00 88.94 304 ILE A C 1
ATOM 2428 O O . ILE A 1 304 ? -18.655 2.491 -33.326 1.00 88.94 304 ILE A O 1
ATOM 2432 N N . HIS A 1 305 ? -17.992 0.342 -33.554 1.00 88.12 305 HIS A N 1
ATOM 2433 C CA . HIS A 1 305 ? -19.285 -0.304 -33.352 1.00 88.12 305 HIS A CA 1
ATOM 2434 C C . HIS A 1 305 ? -19.230 -1.308 -32.186 1.00 88.12 305 HIS A C 1
ATOM 2436 O O . HIS A 1 305 ? -19.381 -2.512 -32.407 1.00 88.12 305 HIS A O 1
ATOM 2442 N N . PRO A 1 306 ? -19.011 -0.839 -30.943 1.00 85.00 306 PRO A N 1
ATOM 2443 C CA . PRO A 1 306 ? -18.872 -1.728 -29.803 1.00 85.00 306 PRO A CA 1
ATOM 2444 C C . PRO A 1 306 ? -20.194 -2.422 -29.483 1.00 85.00 306 PRO A C 1
ATOM 2446 O O . PRO A 1 306 ? -21.284 -1.863 -29.634 1.00 85.00 306 PRO A O 1
ATOM 2449 N N . ARG A 1 307 ? -20.078 -3.645 -28.967 1.00 83.12 307 ARG A N 1
ATOM 2450 C CA . ARG A 1 307 ? -21.176 -4.357 -28.315 1.00 83.12 307 ARG A CA 1
ATOM 2451 C C . ARG A 1 307 ? -21.784 -3.501 -27.199 1.00 83.12 307 ARG A C 1
ATOM 2453 O O . ARG A 1 307 ? -21.058 -2.908 -26.406 1.00 83.12 307 ARG A O 1
ATOM 2460 N N . THR A 1 308 ? -23.113 -3.467 -27.117 1.00 82.00 308 THR A N 1
ATOM 2461 C CA . THR A 1 308 ? -23.839 -2.649 -26.128 1.00 82.00 308 THR A CA 1
ATOM 2462 C C . THR A 1 308 ? -24.180 -3.398 -24.839 1.00 82.00 308 THR A C 1
ATOM 2464 O O . THR A 1 308 ? -24.663 -2.798 -23.882 1.00 82.00 308 THR A O 1
ATOM 2467 N N . ASP A 1 309 ? -23.955 -4.710 -24.812 1.00 82.81 309 ASP A N 1
ATOM 2468 C CA . ASP A 1 309 ? -24.251 -5.617 -23.702 1.00 82.81 309 ASP A CA 1
ATOM 2469 C C . ASP A 1 309 ? -23.062 -5.809 -22.747 1.00 82.81 309 ASP A C 1
ATOM 2471 O O . ASP A 1 309 ? -23.067 -6.725 -21.931 1.00 82.81 309 ASP A O 1
ATOM 2475 N N . GLY A 1 310 ? -22.046 -4.945 -22.809 1.00 82.44 310 GLY A N 1
ATOM 2476 C CA . GLY A 1 310 ? -20.912 -4.980 -21.892 1.00 82.44 310 GLY A CA 1
ATOM 2477 C C . GLY A 1 310 ? -19.938 -3.824 -22.078 1.00 82.44 310 GLY A C 1
ATOM 2478 O O . GLY A 1 310 ? -20.176 -2.885 -22.837 1.00 82.44 310 GLY A O 1
ATOM 2479 N N . LEU A 1 311 ? -18.826 -3.895 -21.351 1.00 87.12 311 LEU A N 1
ATOM 2480 C CA . LEU A 1 311 ? -17.708 -2.964 -21.460 1.00 87.12 311 LEU A CA 1
ATOM 2481 C C . LEU A 1 311 ? -16.606 -3.575 -22.319 1.00 87.12 311 LEU A C 1
ATOM 2483 O O . LEU A 1 311 ? -16.163 -4.693 -22.055 1.00 87.12 311 LEU A O 1
ATOM 2487 N N . LEU A 1 312 ? -16.134 -2.816 -23.305 1.00 90.81 312 LEU A N 1
ATOM 2488 C CA . LEU A 1 312 ? -15.091 -3.242 -24.232 1.00 90.81 312 LEU A CA 1
ATOM 2489 C C . LEU A 1 312 ? -13.788 -2.476 -23.988 1.00 90.81 312 LEU A C 1
ATOM 2491 O O . LEU A 1 312 ? -13.775 -1.242 -23.912 1.00 90.81 312 LEU A O 1
ATOM 2495 N N . ARG A 1 313 ? -12.680 -3.217 -23.919 1.00 93.31 313 ARG A N 1
ATOM 2496 C CA . ARG A 1 313 ? -11.317 -2.691 -24.012 1.00 93.31 313 ARG A CA 1
ATOM 2497 C C . ARG A 1 313 ? -10.540 -3.457 -25.079 1.00 93.31 313 ARG A C 1
ATOM 2499 O O . ARG A 1 313 ? -10.527 -4.686 -25.068 1.00 93.31 313 ARG A O 1
ATOM 2506 N N . MET A 1 314 ? -9.852 -2.729 -25.949 1.00 95.44 314 MET A N 1
ATOM 2507 C CA . MET A 1 314 ? -8.851 -3.272 -26.870 1.00 95.44 314 MET A CA 1
ATOM 2508 C C . MET A 1 314 ? -7.459 -2.955 -26.351 1.00 95.44 314 MET A C 1
ATOM 2510 O O . MET A 1 314 ? -7.184 -1.805 -26.015 1.00 95.44 314 MET A O 1
ATOM 2514 N N . VAL A 1 315 ? -6.563 -3.938 -26.364 1.00 96.69 315 VAL A N 1
ATOM 2515 C CA . VAL A 1 315 ? -5.138 -3.737 -26.089 1.00 96.69 315 VAL A CA 1
ATOM 2516 C C . VAL A 1 315 ? -4.336 -3.987 -27.358 1.00 96.69 315 VAL A C 1
ATOM 2518 O O . VAL A 1 315 ? -4.396 -5.072 -27.939 1.00 96.69 315 VAL A O 1
ATOM 2521 N N . PHE A 1 316 ? -3.594 -2.970 -27.788 1.00 96.81 316 PHE A N 1
ATOM 2522 C CA . PHE A 1 316 ? -2.616 -3.040 -28.866 1.00 96.81 316 PHE A CA 1
ATOM 2523 C C . PHE A 1 316 ? -1.225 -3.140 -28.252 1.00 96.81 316 PHE A C 1
ATOM 2525 O O . PHE A 1 316 ? -0.853 -2.327 -27.402 1.00 96.81 316 PHE A O 1
ATOM 2532 N N . LEU A 1 317 ? -0.469 -4.139 -28.695 1.00 95.50 317 LEU A N 1
ATOM 2533 C CA . LEU A 1 317 ? 0.914 -4.357 -28.290 1.00 95.50 317 LEU A CA 1
ATOM 2534 C C . LEU A 1 317 ? 1.826 -3.834 -29.402 1.00 95.50 317 LEU A C 1
ATOM 2536 O O . LEU A 1 317 ? 1.635 -4.186 -30.566 1.00 95.50 317 LEU A O 1
ATOM 2540 N N . LEU A 1 318 ? 2.785 -2.981 -29.055 1.00 94.25 318 LEU A N 1
ATOM 2541 C CA . LEU A 1 318 ? 3.824 -2.495 -29.960 1.00 94.25 318 LEU A CA 1
ATOM 2542 C C . LEU A 1 318 ? 5.143 -3.162 -29.572 1.00 94.25 318 LEU A C 1
ATOM 2544 O O . LEU A 1 318 ? 5.616 -2.958 -28.455 1.00 94.25 318 LEU A O 1
ATOM 2548 N N . ASP A 1 319 ? 5.722 -3.947 -30.477 1.00 91.50 319 ASP A N 1
ATOM 2549 C CA . ASP A 1 319 ? 7.031 -4.567 -30.288 1.00 91.50 319 ASP A CA 1
ATOM 2550 C C . ASP A 1 319 ? 8.145 -3.561 -30.612 1.00 91.50 319 ASP A C 1
ATOM 2552 O O . ASP A 1 319 ? 8.508 -3.321 -31.764 1.00 91.50 319 ASP A O 1
ATOM 2556 N N . CYS A 1 320 ? 8.684 -2.940 -29.569 1.00 86.81 320 CYS A N 1
ATOM 2557 C CA . CYS A 1 320 ? 9.685 -1.887 -29.661 1.00 86.81 320 CYS A CA 1
ATOM 2558 C C . CYS A 1 320 ? 11.126 -2.411 -29.537 1.00 86.81 320 CYS A C 1
ATOM 2560 O O . CYS A 1 320 ? 12.011 -1.597 -29.280 1.00 86.81 320 CYS A O 1
ATOM 2562 N N . GLU A 1 321 ? 11.386 -3.721 -29.703 1.00 77.75 321 GLU A N 1
ATOM 2563 C CA . GLU A 1 321 ? 12.697 -4.358 -29.432 1.00 77.75 321 GLU A CA 1
ATOM 2564 C C . GLU A 1 321 ? 13.888 -3.552 -29.957 1.00 77.75 321 GLU A C 1
ATOM 2566 O O . GLU A 1 321 ? 14.843 -3.270 -29.240 1.00 77.75 321 GLU A O 1
ATOM 2571 N N . ASN A 1 322 ? 13.789 -3.160 -31.227 1.00 73.69 322 ASN A N 1
ATOM 2572 C CA . ASN A 1 322 ? 14.875 -2.565 -32.000 1.00 73.69 322 ASN A CA 1
ATOM 2573 C C . ASN A 1 322 ? 14.475 -1.222 -32.621 1.00 73.69 322 ASN A C 1
ATOM 2575 O O . ASN A 1 322 ? 15.180 -0.681 -33.473 1.00 73.69 322 ASN A O 1
ATOM 2579 N N . VAL A 1 323 ? 13.321 -0.678 -32.225 1.00 79.00 323 VAL A N 1
ATOM 2580 C CA . VAL A 1 323 ? 12.754 0.533 -32.818 1.00 79.00 323 VAL A CA 1
ATOM 2581 C C . VAL A 1 323 ? 12.444 1.527 -31.713 1.00 79.00 323 VAL A C 1
ATOM 2583 O O . VAL A 1 323 ? 11.571 1.314 -30.875 1.00 79.00 323 VAL A O 1
ATOM 2586 N N . LYS A 1 324 ? 13.135 2.670 -31.732 1.00 72.69 324 LYS A N 1
ATOM 2587 C CA . LYS A 1 324 ? 12.823 3.785 -30.835 1.00 72.69 324 LYS A CA 1
ATOM 2588 C C . LYS A 1 324 ? 11.507 4.424 -31.281 1.00 72.69 324 LYS A C 1
ATOM 2590 O O . LYS A 1 324 ? 11.471 5.182 -32.249 1.00 72.69 324 LYS A O 1
ATOM 2595 N N . VAL A 1 325 ? 10.426 4.114 -30.571 1.00 78.69 325 VAL A N 1
ATOM 2596 C CA . VAL A 1 325 ? 9.093 4.653 -30.864 1.00 78.69 325 VAL A CA 1
ATOM 2597 C C . VAL A 1 325 ? 8.911 6.014 -30.208 1.00 78.69 325 VAL A C 1
ATOM 2599 O O . VAL A 1 325 ? 8.985 6.156 -28.987 1.00 78.69 325 VAL A O 1
ATOM 2602 N N . ASP A 1 326 ? 8.615 7.025 -31.019 1.00 83.75 326 ASP A N 1
ATOM 2603 C CA . ASP A 1 326 ? 8.335 8.371 -30.531 1.00 83.75 326 ASP A CA 1
ATOM 2604 C C . ASP A 1 326 ? 6.847 8.555 -30.196 1.00 83.75 326 ASP A C 1
ATOM 2606 O O . ASP A 1 326 ? 6.093 9.246 -30.886 1.00 83.75 326 ASP A O 1
ATOM 2610 N N . ILE A 1 327 ? 6.412 7.892 -29.122 1.00 88.12 327 ILE A N 1
ATOM 2611 C CA . ILE A 1 327 ? 5.043 7.993 -28.603 1.00 88.12 327 ILE A CA 1
ATOM 2612 C C . ILE A 1 327 ? 4.621 9.448 -28.326 1.00 88.12 327 ILE A C 1
ATOM 2614 O O . ILE A 1 327 ? 3.512 9.803 -28.728 1.00 88.12 327 ILE A O 1
ATOM 2618 N N . PRO A 1 328 ? 5.456 10.329 -27.731 1.00 88.00 328 PRO A N 1
ATOM 2619 C CA . PRO A 1 328 ? 5.111 11.744 -27.569 1.00 88.00 328 PRO A CA 1
ATOM 2620 C C . PRO A 1 328 ? 4.711 12.432 -28.879 1.00 88.00 328 PRO A C 1
ATOM 2622 O O . PRO A 1 328 ? 3.693 13.122 -28.906 1.00 88.00 328 PRO A O 1
ATOM 2625 N N . LYS A 1 329 ? 5.428 12.165 -29.978 1.00 87.50 329 LYS A N 1
ATOM 2626 C CA . LYS A 1 329 ? 5.096 12.696 -31.307 1.00 87.50 329 LYS A CA 1
ATOM 2627 C C . LYS A 1 329 ? 3.760 12.171 -31.836 1.00 87.50 329 LYS A C 1
ATOM 2629 O O . LYS A 1 329 ? 3.007 12.903 -32.477 1.00 87.50 329 LYS A O 1
ATOM 2634 N N . PHE A 1 330 ? 3.441 10.903 -31.576 1.00 90.06 330 PHE A N 1
ATOM 2635 C CA . PHE A 1 330 ? 2.128 10.344 -31.907 1.00 90.06 330 PHE A CA 1
ATOM 2636 C C . PHE A 1 330 ? 1.014 11.001 -31.081 1.00 90.06 330 PHE A C 1
ATOM 2638 O O . PHE A 1 330 ? -0.015 11.409 -31.624 1.00 90.06 330 PHE A O 1
ATOM 2645 N N . MET A 1 331 ? 1.239 11.167 -29.776 1.00 90.12 331 MET A N 1
ATOM 2646 C CA . MET A 1 331 ? 0.301 11.823 -28.864 1.00 90.12 331 MET A CA 1
ATOM 2647 C C . MET A 1 331 ? 0.038 13.276 -29.253 1.00 90.12 331 MET A C 1
ATOM 2649 O O . MET A 1 331 ? -1.089 13.754 -29.145 1.00 90.12 331 MET A O 1
ATOM 2653 N N . SER A 1 332 ? 1.072 13.967 -29.728 1.00 86.00 332 SER A N 1
ATOM 2654 C CA . SER A 1 332 ? 1.013 15.349 -30.181 1.00 86.00 332 SER A CA 1
ATOM 2655 C C . SER A 1 332 ? 0.594 15.482 -31.651 1.00 86.00 332 SER A C 1
ATOM 2657 O O . SER A 1 332 ? 0.606 16.585 -32.169 1.00 86.00 332 SER A O 1
ATOM 2659 N N . SER A 1 333 ? 0.168 14.431 -32.357 1.00 85.88 333 SER A N 1
ATOM 2660 C CA . SER A 1 333 ? -0.233 14.526 -33.772 1.00 85.88 333 SER A CA 1
ATOM 2661 C C . SER A 1 333 ? -1.754 14.520 -33.965 1.00 85.88 333 SER A C 1
ATOM 2663 O O . SER A 1 333 ? -2.459 13.682 -33.401 1.00 85.88 333 SER A O 1
ATOM 2665 N N . LYS A 1 334 ? -2.270 15.381 -34.863 1.00 83.44 334 LYS A N 1
ATOM 2666 C CA . LYS A 1 334 ? -3.674 15.317 -35.330 1.00 83.44 334 LYS A CA 1
ATOM 2667 C C . LYS A 1 334 ? -4.004 13.982 -36.004 1.00 83.44 334 LYS A C 1
ATOM 2669 O O . LYS A 1 334 ? -5.103 13.473 -35.841 1.00 83.44 334 LYS A O 1
ATOM 2674 N N . ASN A 1 335 ? -3.033 13.407 -36.713 1.00 85.31 335 ASN A N 1
ATOM 2675 C CA . ASN A 1 335 ? -3.149 12.092 -37.349 1.00 85.31 335 ASN A CA 1
ATOM 2676 C C . ASN A 1 335 ? -2.730 10.946 -36.409 1.00 85.31 335 ASN A C 1
ATOM 2678 O O . ASN A 1 335 ? -2.596 9.817 -36.864 1.00 85.31 335 ASN A O 1
ATOM 2682 N N . GLY A 1 336 ? -2.453 11.244 -35.135 1.00 89.62 336 GLY A N 1
ATOM 2683 C CA . GLY A 1 336 ? -2.173 10.271 -34.081 1.00 89.62 336 GLY A CA 1
ATOM 2684 C C . GLY A 1 336 ? -3.368 10.149 -33.139 1.00 89.62 336 GLY A C 1
ATOM 2685 O O . GLY A 1 336 ? -4.387 9.569 -33.517 1.00 89.62 336 GLY A O 1
ATOM 2686 N N . LEU A 1 337 ? -3.272 10.734 -31.938 1.00 89.69 337 LEU A N 1
ATOM 2687 C CA . LEU A 1 337 ? -4.389 10.772 -30.979 1.00 89.69 337 LEU A CA 1
ATOM 2688 C C . LEU A 1 337 ? -5.553 11.695 -31.392 1.00 89.69 337 LEU A C 1
ATOM 2690 O O . LEU A 1 337 ? -6.648 11.542 -30.860 1.00 89.69 337 LEU A O 1
ATOM 2694 N N . GLY A 1 338 ? -5.351 12.656 -32.300 1.00 86.56 338 GLY A N 1
ATOM 2695 C CA . GLY A 1 338 ? -6.400 13.626 -32.661 1.00 86.56 338 GLY A CA 1
ATOM 2696 C C . GLY A 1 338 ? -6.731 14.601 -31.521 1.00 86.56 338 GLY A C 1
ATOM 2697 O O . GLY A 1 338 ? -5.940 14.761 -30.600 1.00 86.56 338 GLY A O 1
ATOM 2698 N N . ASP A 1 339 ? -7.880 15.273 -31.551 1.00 86.25 339 ASP A N 1
ATOM 2699 C CA . ASP A 1 339 ? -8.296 16.317 -30.589 1.00 86.25 339 ASP A CA 1
ATOM 2700 C C . ASP A 1 339 ? -9.600 16.012 -29.835 1.00 86.25 339 ASP A C 1
ATOM 2702 O O . ASP A 1 339 ? -9.984 16.778 -28.957 1.00 86.25 339 ASP A O 1
ATOM 2706 N N . ASN A 1 340 ? -10.231 14.866 -30.100 1.00 86.75 340 ASN A N 1
ATOM 2707 C CA . ASN A 1 340 ? -11.546 14.541 -29.532 1.00 86.75 340 ASN A CA 1
ATOM 2708 C C . ASN A 1 340 ? -11.512 13.496 -28.409 1.00 86.75 340 ASN A C 1
ATOM 2710 O O . ASN A 1 340 ? -12.449 13.428 -27.625 1.00 86.75 340 ASN A O 1
ATOM 2714 N N . VAL A 1 341 ? -10.461 12.674 -28.305 1.00 89.69 341 VAL A N 1
ATOM 2715 C CA . VAL A 1 341 ? -10.378 11.633 -27.258 1.00 89.69 341 VAL A CA 1
ATOM 2716 C C . VAL A 1 341 ? -9.580 12.114 -26.063 1.00 89.69 341 VAL A C 1
ATOM 2718 O O . VAL A 1 341 ? -8.542 12.754 -26.239 1.00 89.69 341 VAL A O 1
ATOM 2721 N N . ASN A 1 342 ? -9.977 11.746 -24.853 1.00 92.00 342 ASN A N 1
ATOM 2722 C CA . ASN A 1 342 ? -9.138 11.956 -23.681 1.00 92.00 342 ASN A CA 1
ATOM 2723 C C . ASN A 1 342 ? -8.212 10.753 -23.470 1.00 92.00 342 ASN A C 1
ATOM 2725 O O . ASN A 1 342 ? -8.632 9.598 -23.545 1.00 92.00 342 ASN A O 1
ATOM 2729 N N . ALA A 1 343 ? -6.941 11.021 -23.188 1.00 92.81 343 ALA A N 1
ATOM 2730 C CA . ALA A 1 343 ? -5.920 9.998 -23.016 1.00 92.81 343 ALA A CA 1
ATOM 2731 C C . ALA A 1 343 ? -5.289 10.066 -21.625 1.00 92.81 343 ALA A C 1
ATOM 2733 O O . ALA A 1 343 ? -5.120 11.148 -21.066 1.00 92.81 343 ALA A O 1
ATOM 2734 N N . ILE A 1 344 ? -4.888 8.918 -21.092 1.00 92.88 344 ILE A N 1
ATOM 2735 C CA . ILE A 1 344 ? -4.020 8.790 -19.926 1.00 92.88 344 ILE A CA 1
ATOM 2736 C C . ILE A 1 344 ? -2.695 8.164 -20.355 1.00 92.88 344 ILE A C 1
ATOM 2738 O O . ILE A 1 344 ? -2.666 7.147 -21.039 1.00 92.88 344 ILE A O 1
ATOM 2742 N N . TYR A 1 345 ? -1.593 8.781 -19.949 1.00 93.06 345 TYR A N 1
ATOM 2743 C CA . TYR A 1 345 ? -0.241 8.278 -20.119 1.00 93.06 345 TYR A CA 1
ATOM 2744 C C . TYR A 1 345 ? 0.337 7.970 -18.739 1.00 93.06 345 TYR A C 1
ATOM 2746 O O . TYR A 1 345 ? 0.425 8.860 -17.886 1.00 93.06 345 TYR A O 1
ATOM 2754 N N . PHE A 1 346 ? 0.749 6.721 -18.526 1.00 89.94 346 PHE A N 1
ATOM 2755 C CA . PHE A 1 346 ? 1.420 6.316 -17.297 1.00 89.94 346 PHE A CA 1
ATOM 2756 C C . PHE A 1 346 ? 2.932 6.497 -17.414 1.00 89.94 346 PHE A C 1
ATOM 2758 O O . PHE A 1 346 ? 3.611 5.815 -18.176 1.00 89.94 346 PHE A O 1
ATOM 2765 N N . SER A 1 347 ? 3.452 7.416 -16.610 1.00 85.75 347 SER A N 1
ATOM 2766 C CA . SER A 1 347 ? 4.870 7.709 -16.452 1.00 85.75 347 SER A CA 1
ATOM 2767 C C . SER A 1 347 ? 5.419 7.014 -15.208 1.00 85.75 347 SER A C 1
ATOM 2769 O O . SER A 1 347 ? 4.802 7.050 -14.142 1.00 85.75 347 SER A O 1
ATOM 2771 N N . GLN A 1 348 ? 6.624 6.451 -15.303 1.00 78.19 348 GLN A N 1
ATOM 2772 C CA . GLN A 1 348 ? 7.288 5.795 -14.167 1.00 78.19 348 GLN A CA 1
ATOM 2773 C C . GLN A 1 348 ? 7.786 6.773 -13.094 1.00 78.19 348 GLN A C 1
ATOM 2775 O O . GLN A 1 348 ? 8.113 6.373 -11.980 1.00 78.19 348 GLN A O 1
ATOM 2780 N N . SER A 1 349 ? 7.871 8.074 -13.393 1.00 81.44 349 SER A N 1
ATOM 2781 C CA . SER A 1 349 ? 8.288 9.055 -12.389 1.00 81.44 349 SER A CA 1
ATOM 2782 C C . SER A 1 349 ? 7.666 10.427 -12.597 1.00 81.44 349 SER A C 1
ATOM 2784 O O . SER A 1 349 ? 7.439 10.874 -13.723 1.00 81.44 349 SER A O 1
ATOM 2786 N N . LYS A 1 350 ? 7.488 11.148 -11.484 1.00 83.44 350 LYS A N 1
ATOM 2787 C CA . LYS A 1 350 ? 7.041 12.551 -11.453 1.00 83.44 350 LYS A CA 1
ATOM 2788 C C . LYS A 1 350 ? 7.930 13.443 -12.336 1.00 83.44 350 LYS A C 1
ATOM 2790 O O . LYS A 1 350 ? 7.453 14.331 -13.038 1.00 83.44 350 LYS A O 1
ATOM 2795 N N . TYR A 1 351 ? 9.232 13.156 -12.344 1.00 79.88 351 TYR A N 1
ATOM 2796 C CA . TYR A 1 351 ? 10.230 13.817 -13.183 1.00 79.88 351 TYR A CA 1
ATOM 2797 C C . TYR A 1 351 ? 9.963 13.618 -14.683 1.00 79.88 351 TYR A C 1
ATOM 2799 O O . TYR A 1 351 ? 9.856 14.596 -15.427 1.00 79.88 351 TYR A O 1
ATOM 2807 N N . ARG A 1 352 ? 9.799 12.363 -15.128 1.00 83.88 352 ARG A N 1
ATOM 2808 C CA . ARG A 1 352 ? 9.478 12.054 -16.530 1.00 83.88 352 ARG A CA 1
ATOM 2809 C C . ARG A 1 352 ? 8.143 12.678 -16.947 1.00 83.88 352 ARG A C 1
ATOM 2811 O O . ARG A 1 352 ? 8.057 13.200 -18.054 1.00 83.88 352 ARG A O 1
ATOM 2818 N N . SER A 1 353 ? 7.158 12.748 -16.045 1.00 88.56 353 SER A N 1
ATOM 2819 C CA . SER A 1 353 ? 5.860 13.381 -16.323 1.00 88.56 353 SER A CA 1
ATOM 2820 C C . SER A 1 353 ? 5.988 14.864 -16.679 1.00 88.56 353 SER A C 1
ATOM 2822 O O . SER A 1 353 ? 5.400 15.332 -17.655 1.00 88.56 353 SER A O 1
ATOM 2824 N N . LYS A 1 354 ? 6.787 15.614 -15.909 1.00 87.38 354 LYS A N 1
ATOM 2825 C CA . LYS A 1 354 ? 7.015 17.051 -16.137 1.00 87.38 354 LYS A CA 1
ATOM 2826 C C . LYS A 1 354 ? 7.752 17.318 -17.447 1.00 87.38 354 LYS A C 1
ATOM 2828 O O . LYS A 1 354 ? 7.393 18.239 -18.179 1.00 87.38 354 LYS A O 1
ATOM 2833 N N . ARG A 1 355 ? 8.731 16.474 -17.778 1.00 84.69 355 ARG A N 1
ATOM 2834 C CA . ARG A 1 355 ? 9.467 16.550 -19.049 1.00 84.69 355 ARG A CA 1
ATOM 2835 C C . ARG A 1 355 ? 8.593 16.222 -20.246 1.00 84.69 355 ARG A C 1
ATOM 2837 O O . ARG A 1 355 ? 8.595 16.972 -21.217 1.00 84.69 355 ARG A O 1
ATOM 2844 N N . LEU A 1 356 ? 7.792 15.163 -20.148 1.00 87.44 356 LEU A N 1
ATOM 2845 C CA . LEU A 1 356 ? 6.838 14.817 -21.191 1.00 87.44 356 LEU A CA 1
ATOM 2846 C C . LEU A 1 356 ? 5.867 15.973 -21.448 1.00 87.44 356 LEU A C 1
ATOM 2848 O O . LEU A 1 356 ? 5.641 16.328 -22.598 1.00 87.44 356 LEU A O 1
ATOM 2852 N N . LYS A 1 357 ? 5.358 16.626 -20.395 1.00 90.00 357 LYS A N 1
ATOM 2853 C CA . LYS A 1 357 ? 4.496 17.803 -20.560 1.00 90.00 357 LYS A CA 1
ATOM 2854 C C . LYS A 1 357 ? 5.199 18.942 -21.308 1.00 90.00 357 LYS A C 1
ATOM 2856 O O . LYS A 1 357 ? 4.613 19.486 -22.238 1.00 90.00 357 LYS A O 1
ATOM 2861 N N . LEU A 1 358 ? 6.440 19.284 -20.942 1.00 86.62 358 LEU A N 1
ATOM 2862 C CA . LEU A 1 358 ? 7.234 20.299 -21.657 1.00 86.62 358 LEU A CA 1
ATOM 2863 C C . LEU A 1 358 ? 7.391 19.955 -23.141 1.00 86.62 358 LEU A C 1
ATOM 2865 O O . LEU A 1 358 ? 7.202 20.813 -24.003 1.00 86.62 358 LEU A O 1
ATOM 2869 N N . ARG A 1 359 ? 7.704 18.690 -23.429 1.00 85.94 359 ARG A N 1
ATOM 2870 C CA . ARG A 1 359 ? 7.866 18.187 -24.789 1.00 85.94 359 ARG A CA 1
ATOM 2871 C C . ARG A 1 359 ? 6.571 18.295 -25.593 1.00 85.94 359 ARG A C 1
ATOM 2873 O O . ARG A 1 359 ? 6.584 18.882 -26.670 1.00 85.94 359 ARG A O 1
ATOM 2880 N N . LEU A 1 360 ? 5.450 17.823 -25.045 1.00 86.50 360 LEU A N 1
ATOM 2881 C CA . LEU A 1 360 ? 4.142 17.903 -25.702 1.00 86.50 360 LEU A CA 1
ATOM 2882 C C . LEU A 1 360 ? 3.725 19.355 -25.967 1.00 86.50 360 LEU A C 1
ATOM 2884 O O . LEU A 1 360 ? 3.256 19.651 -27.060 1.00 86.50 360 LEU A O 1
ATOM 2888 N N . MET A 1 361 ? 3.970 20.274 -25.023 1.00 84.38 361 MET A N 1
ATOM 2889 C CA . MET A 1 361 ? 3.685 21.706 -25.204 1.00 84.38 361 MET A CA 1
ATOM 2890 C C . MET A 1 361 ? 4.533 22.359 -26.307 1.00 84.38 361 MET A C 1
ATOM 2892 O O . MET A 1 361 ? 4.084 23.321 -26.932 1.00 84.38 361 MET A O 1
ATOM 2896 N N . LYS A 1 362 ? 5.759 21.869 -26.536 1.00 81.25 362 LYS A N 1
ATOM 2897 C CA . LYS A 1 362 ? 6.635 22.331 -27.623 1.00 81.25 362 LYS A CA 1
ATOM 2898 C C . LYS A 1 362 ? 6.201 21.762 -28.974 1.00 81.25 362 LYS A C 1
ATOM 2900 O O . LYS A 1 362 ? 6.229 22.482 -29.967 1.00 81.25 362 LYS A O 1
ATOM 2905 N N . GLU A 1 363 ? 5.836 20.483 -29.008 1.00 76.94 363 GLU A N 1
ATOM 2906 C CA . GLU A 1 363 ? 5.500 19.762 -30.237 1.00 76.94 363 GLU A CA 1
ATOM 2907 C C . GLU A 1 363 ? 4.107 20.099 -30.774 1.00 76.94 363 GLU A C 1
ATOM 2909 O O . GLU A 1 363 ? 3.936 20.142 -31.992 1.00 76.94 363 GLU A O 1
ATOM 2914 N N . ASN A 1 364 ? 3.112 20.365 -29.917 1.00 68.12 364 ASN A N 1
ATOM 2915 C CA . ASN A 1 364 ? 1.778 20.721 -30.393 1.00 68.12 364 ASN A CA 1
ATOM 2916 C C . ASN A 1 364 ? 0.929 21.527 -29.389 1.00 68.12 364 ASN A C 1
ATOM 2918 O O . ASN A 1 364 ? 0.947 21.284 -28.188 1.00 68.12 364 ASN A O 1
ATOM 2922 N N . LYS A 1 365 ? 0.111 22.450 -29.916 1.00 65.75 365 LYS A N 1
ATOM 2923 C CA . LYS A 1 365 ? -0.909 23.229 -29.186 1.00 65.75 365 LYS A CA 1
ATOM 2924 C C . LYS A 1 365 ? -2.342 22.694 -29.345 1.00 65.75 365 LYS A C 1
ATOM 2926 O O . LYS A 1 365 ? -3.272 23.318 -28.855 1.00 65.75 365 LYS A O 1
ATOM 2931 N N . VAL A 1 366 ? -2.544 21.600 -30.083 1.00 69.75 366 VAL A N 1
ATOM 2932 C CA . VAL A 1 366 ? -3.889 21.076 -30.407 1.00 69.75 366 VAL A CA 1
ATOM 2933 C C . VAL A 1 366 ? -4.521 20.300 -29.245 1.00 69.75 366 VAL A C 1
ATOM 2935 O O . VAL A 1 366 ? -5.739 20.184 -29.196 1.00 69.75 366 VAL A O 1
ATOM 2938 N N . ARG A 1 367 ? -3.719 19.777 -28.312 1.00 83.81 367 ARG A N 1
ATOM 2939 C CA . ARG A 1 367 ? -4.190 19.025 -27.142 1.00 83.81 367 ARG A CA 1
ATOM 2940 C C . ARG A 1 367 ? -3.614 19.620 -25.866 1.00 83.81 367 ARG A C 1
ATOM 2942 O O . ARG A 1 367 ? -2.431 19.957 -25.826 1.00 83.81 367 ARG A O 1
ATOM 2949 N N . ASP A 1 368 ? -4.415 19.651 -24.809 1.00 85.50 368 ASP A N 1
ATOM 2950 C CA . ASP A 1 368 ? -3.940 20.032 -23.482 1.00 85.50 368 ASP A CA 1
ATOM 2951 C C . ASP A 1 368 ? -3.288 18.842 -22.772 1.00 85.50 368 ASP A C 1
ATOM 2953 O O . ASP A 1 368 ? -3.804 17.724 -22.788 1.00 85.50 368 ASP A O 1
ATOM 2957 N N . ALA A 1 369 ? -2.159 19.085 -22.104 1.00 89.50 369 ALA A N 1
ATOM 2958 C CA . ALA A 1 369 ? -1.475 18.096 -21.275 1.00 89.50 369 ALA A CA 1
ATOM 2959 C C . ALA A 1 369 ? -1.515 18.504 -19.797 1.00 89.50 369 ALA A C 1
ATOM 2961 O O . ALA A 1 369 ? -1.095 19.601 -19.412 1.00 89.50 369 ALA A O 1
ATOM 2962 N N . VAL A 1 370 ? -1.984 17.598 -18.944 1.00 90.06 370 VAL A N 1
ATOM 2963 C CA . VAL A 1 370 ? -2.174 17.838 -17.511 1.00 90.06 370 VAL A CA 1
ATOM 2964 C C . VAL A 1 370 ? -1.432 16.769 -16.726 1.00 90.06 370 VAL A C 1
ATOM 2966 O O . VAL A 1 370 ? -1.543 15.591 -17.030 1.00 90.06 370 VAL A O 1
ATOM 2969 N N . ILE A 1 371 ? -0.659 17.172 -15.720 1.00 89.38 371 ILE A N 1
ATOM 2970 C CA . ILE A 1 371 ? 0.041 16.229 -14.840 1.00 89.38 371 ILE A CA 1
ATOM 2971 C C . ILE A 1 371 ? -0.876 15.877 -13.677 1.00 89.38 371 ILE A C 1
ATOM 2973 O O . ILE A 1 371 ? -1.566 16.758 -13.164 1.00 89.38 371 ILE A O 1
ATOM 2977 N N . TYR A 1 372 ? -0.835 14.618 -13.251 1.00 85.88 372 TYR A N 1
ATOM 2978 C CA . TYR A 1 372 ? -1.466 14.148 -12.030 1.00 85.88 372 TYR A CA 1
ATOM 2979 C C . TYR A 1 372 ? -0.526 13.224 -11.254 1.00 85.88 372 TYR A C 1
ATOM 2981 O O . TYR A 1 372 ? -0.206 12.123 -11.692 1.00 85.88 372 TYR A O 1
ATOM 2989 N N . ASP A 1 373 ? -0.100 13.645 -10.069 1.00 82.12 373 ASP A N 1
ATOM 2990 C CA . ASP A 1 373 ? 0.708 12.820 -9.176 1.00 82.12 373 ASP A CA 1
ATOM 2991 C C . ASP A 1 373 ? 0.405 13.130 -7.702 1.00 82.12 373 ASP A C 1
ATOM 2993 O O . ASP A 1 373 ? -0.386 14.019 -7.375 1.00 82.12 373 ASP A O 1
ATOM 2997 N N . ALA A 1 374 ? 1.013 12.353 -6.804 1.00 71.94 374 ALA A N 1
ATOM 2998 C CA . ALA A 1 374 ? 0.776 12.431 -5.365 1.00 71.94 374 ALA A CA 1
ATOM 2999 C C . ALA A 1 374 ? 1.293 13.722 -4.699 1.00 71.94 374 ALA A C 1
ATOM 3001 O O . ALA A 1 374 ? 0.974 13.953 -3.531 1.00 71.94 374 ALA A O 1
ATOM 3002 N N . ASP A 1 375 ? 2.091 14.542 -5.391 1.00 72.75 375 ASP A N 1
ATOM 3003 C CA . ASP A 1 375 ? 2.607 15.807 -4.846 1.00 72.75 375 ASP A CA 1
ATOM 3004 C C . ASP A 1 375 ? 1.682 16.984 -5.156 1.00 72.75 375 ASP A C 1
ATOM 3006 O O . ASP A 1 375 ? 1.793 18.036 -4.526 1.00 72.75 375 ASP A O 1
ATOM 3010 N N . LEU A 1 376 ? 0.714 16.806 -6.063 1.00 72.56 376 LEU A N 1
ATOM 3011 C CA . LEU A 1 376 ? -0.282 17.832 -6.327 1.00 72.56 376 LEU A CA 1
ATOM 3012 C C . LEU A 1 376 ? -1.163 18.098 -5.097 1.00 72.56 376 LEU A C 1
ATOM 3014 O O . LEU A 1 376 ? -1.718 17.158 -4.500 1.00 72.56 376 LEU A O 1
ATOM 3018 N N . PRO A 1 377 ? -1.408 19.383 -4.774 1.00 68.62 377 PRO A N 1
ATOM 3019 C CA . PRO A 1 377 ? -2.364 19.756 -3.744 1.00 68.62 377 PRO A CA 1
ATOM 3020 C C . PRO A 1 377 ? -3.736 19.102 -3.988 1.00 68.62 377 PRO A C 1
ATOM 3022 O O . PRO A 1 377 ? -4.175 19.034 -5.142 1.00 68.62 377 PRO A O 1
ATOM 3025 N N . PRO A 1 378 ? -4.459 18.661 -2.938 1.00 65.25 378 PRO A N 1
ATOM 3026 C CA . PRO A 1 378 ? -5.771 18.021 -3.081 1.00 65.25 378 PRO A CA 1
ATOM 3027 C C . PRO A 1 378 ? -6.762 18.823 -3.937 1.00 65.25 378 PRO A C 1
ATOM 3029 O O . PRO A 1 378 ? -7.423 18.261 -4.808 1.00 65.25 378 PRO A O 1
ATOM 3032 N N . LYS A 1 379 ? -6.803 20.153 -3.758 1.00 69.62 379 LYS A N 1
ATOM 3033 C CA . LYS A 1 379 ? -7.625 21.061 -4.573 1.00 69.62 379 LYS A CA 1
ATOM 3034 C C . LYS A 1 379 ? -7.308 20.925 -6.065 1.00 69.62 379 LYS A C 1
ATOM 3036 O O . LYS A 1 379 ? -8.218 20.779 -6.876 1.00 69.62 379 LYS A O 1
ATOM 3041 N N . ARG A 1 380 ? -6.019 20.909 -6.420 1.00 75.44 380 ARG A N 1
ATOM 3042 C CA . ARG A 1 380 ? -5.581 20.805 -7.813 1.00 75.44 380 ARG A CA 1
ATOM 3043 C C . ARG A 1 380 ? -5.887 19.433 -8.405 1.00 75.44 380 ARG A C 1
ATOM 3045 O O . ARG A 1 380 ? -6.330 19.376 -9.544 1.00 75.44 380 ARG A O 1
ATOM 3052 N N . ARG A 1 381 ? -5.716 18.346 -7.641 1.00 75.56 381 ARG A N 1
ATOM 3053 C CA . ARG A 1 381 ? -6.114 16.991 -8.073 1.00 75.56 381 ARG A CA 1
ATOM 3054 C C . ARG A 1 381 ? -7.593 16.941 -8.461 1.00 75.56 381 ARG A C 1
ATOM 3056 O O . ARG A 1 381 ? -7.910 16.548 -9.578 1.00 75.56 381 ARG A O 1
ATOM 3063 N N . ARG A 1 382 ? -8.472 17.492 -7.620 1.00 71.44 382 ARG A N 1
ATOM 3064 C CA . ARG A 1 382 ? -9.914 17.580 -7.906 1.00 71.44 382 ARG A CA 1
ATOM 3065 C C . ARG A 1 382 ? -10.257 18.464 -9.096 1.00 71.44 382 ARG A C 1
ATOM 3067 O O . ARG A 1 382 ? -11.169 18.146 -9.850 1.00 71.44 382 ARG A O 1
ATOM 3074 N N . GLU A 1 383 ? -9.562 19.586 -9.272 1.00 80.12 383 GLU A N 1
ATOM 3075 C CA . GLU A 1 383 ? -9.729 20.421 -10.468 1.00 80.12 383 GLU A CA 1
ATOM 3076 C C . GLU A 1 383 ? -9.412 19.625 -11.738 1.00 80.12 383 GLU A C 1
ATOM 3078 O O . GLU A 1 383 ? -10.162 19.714 -12.706 1.00 80.12 383 GLU A O 1
ATOM 3083 N N . VAL A 1 384 ? -8.353 18.809 -11.720 1.00 82.56 384 VAL A N 1
ATOM 3084 C CA . VAL A 1 384 ? -7.986 17.926 -12.837 1.00 82.56 384 VAL A CA 1
ATOM 3085 C C . VAL A 1 384 ? -9.028 16.822 -13.050 1.00 82.56 384 VAL A C 1
ATOM 3087 O O . VAL A 1 384 ? -9.443 16.590 -14.183 1.00 82.56 384 VAL A O 1
ATOM 3090 N N . GLU A 1 385 ? -9.504 16.183 -11.983 1.00 80.75 385 GLU A N 1
ATOM 3091 C CA . GLU A 1 385 ? -10.559 15.160 -12.055 1.00 80.75 385 GLU A CA 1
ATOM 3092 C C . GLU A 1 385 ? -11.866 15.726 -12.634 1.00 80.75 385 GLU A C 1
ATOM 3094 O O . GLU A 1 385 ? -12.432 15.161 -13.571 1.00 80.75 385 GLU A O 1
ATOM 3099 N N . LYS A 1 386 ? -12.323 16.885 -12.138 1.00 80.50 386 LYS A N 1
ATOM 3100 C CA . LYS A 1 386 ? -13.507 17.588 -12.660 1.00 80.50 386 LYS A CA 1
ATOM 3101 C C . LYS A 1 386 ? -13.311 18.034 -14.102 1.00 80.50 386 LYS A C 1
ATOM 3103 O O . LYS A 1 386 ? -14.239 17.913 -14.899 1.00 80.50 386 LYS A O 1
ATOM 3108 N N . LEU A 1 387 ? -12.126 18.545 -14.440 1.00 85.31 387 LEU A N 1
ATOM 3109 C CA . LEU A 1 387 ? -11.782 18.928 -15.805 1.00 85.31 387 LEU A CA 1
ATOM 3110 C C . LEU A 1 387 ? -11.981 17.737 -16.747 1.00 85.31 387 LEU A C 1
ATOM 3112 O O . LEU A 1 387 ? -12.686 17.882 -17.738 1.00 85.31 387 LEU A O 1
ATOM 3116 N N . LEU A 1 388 ? -11.442 16.565 -16.421 1.00 83.38 388 LEU A N 1
ATOM 3117 C CA . LEU A 1 388 ? -11.562 15.374 -17.268 1.00 83.38 388 LEU A CA 1
ATOM 3118 C C . LEU A 1 388 ? -12.993 14.826 -17.325 1.00 83.38 388 LEU A C 1
ATOM 3120 O O . LEU A 1 388 ? -13.479 14.479 -18.398 1.00 83.38 388 LEU A O 1
ATOM 3124 N N . ASN A 1 389 ? -13.701 14.800 -16.194 1.00 80.25 389 ASN A N 1
ATOM 3125 C CA . ASN A 1 389 ? -15.064 14.269 -16.133 1.00 80.25 389 ASN A CA 1
ATOM 3126 C C . ASN A 1 389 ? -16.100 15.160 -16.841 1.00 80.25 389 ASN A C 1
ATOM 3128 O O . ASN A 1 389 ? -17.040 14.628 -17.439 1.00 80.25 389 ASN A O 1
ATOM 3132 N N . ASN A 1 390 ? -15.924 16.486 -16.802 1.00 82.62 390 ASN A N 1
ATOM 3133 C CA . ASN A 1 390 ? -16.821 17.450 -17.451 1.00 82.62 390 ASN A CA 1
ATOM 3134 C C . ASN A 1 390 ? -16.485 17.683 -18.930 1.00 82.62 390 ASN A C 1
ATOM 3136 O O . ASN A 1 390 ? -17.331 18.164 -19.677 1.00 82.62 390 ASN A O 1
ATOM 3140 N N . ASN A 1 391 ? -15.259 17.379 -19.359 1.00 82.50 391 ASN A N 1
ATOM 3141 C CA . ASN A 1 391 ? -14.778 17.661 -20.709 1.00 82.50 391 ASN A CA 1
ATOM 3142 C C . ASN A 1 391 ? -14.380 16.369 -21.420 1.00 82.50 391 ASN A C 1
ATOM 3144 O O . ASN A 1 391 ? -13.213 16.151 -21.739 1.00 82.50 391 ASN A O 1
ATOM 3148 N N . ARG A 1 392 ? -15.374 15.511 -21.649 1.00 77.12 392 ARG A N 1
ATOM 3149 C CA . ARG A 1 392 ? -15.185 14.155 -22.182 1.00 77.12 392 ARG A CA 1
ATOM 3150 C C . ARG A 1 392 ? -14.676 14.130 -23.632 1.00 77.12 392 ARG A C 1
ATOM 3152 O O . ARG A 1 392 ? -14.036 13.160 -23.999 1.00 77.12 392 ARG A O 1
ATOM 3159 N N . ASP A 1 393 ? -14.881 15.211 -24.391 1.00 74.44 393 ASP A N 1
ATOM 3160 C CA . ASP A 1 393 ? -14.556 15.308 -25.826 1.00 74.44 393 ASP A CA 1
ATOM 3161 C C . ASP A 1 393 ? -13.488 16.376 -26.160 1.00 74.44 393 ASP A C 1
ATOM 3163 O O . ASP A 1 393 ? -13.427 16.866 -27.283 1.00 74.44 393 ASP A O 1
ATOM 3167 N N . LYS A 1 394 ? -12.688 16.835 -25.182 1.00 79.50 394 LYS A N 1
ATOM 3168 C CA . LYS A 1 394 ? -11.777 17.992 -25.363 1.00 79.50 394 LYS A CA 1
ATOM 3169 C C . LYS A 1 394 ? -10.338 17.655 -25.753 1.00 79.50 394 LYS A C 1
ATOM 3171 O O . LYS A 1 394 ? -9.520 18.568 -25.857 1.00 79.50 394 LYS A O 1
ATOM 3176 N N . GLY A 1 395 ? -9.991 16.381 -25.909 1.00 86.38 395 GLY A N 1
ATOM 3177 C CA . GLY A 1 395 ? -8.638 16.032 -26.337 1.00 86.38 395 GLY A CA 1
ATOM 3178 C C . GLY A 1 395 ? -7.574 16.214 -25.255 1.00 86.38 395 GLY A C 1
ATOM 3179 O O . GLY A 1 395 ? -6.454 16.628 -25.553 1.00 86.38 395 GLY A O 1
ATOM 3180 N N . ILE A 1 396 ? -7.897 15.938 -23.991 1.00 90.50 396 ILE A N 1
ATOM 3181 C CA . ILE A 1 396 ? -6.979 16.145 -22.864 1.00 90.50 396 ILE A CA 1
ATOM 3182 C C . ILE A 1 396 ? -6.075 14.924 -22.692 1.00 90.50 396 ILE A C 1
ATOM 3184 O O . ILE A 1 396 ? -6.513 13.781 -22.782 1.00 90.50 396 ILE A O 1
ATOM 3188 N N . THR A 1 397 ? -4.796 15.160 -22.421 1.00 91.69 397 THR A N 1
ATOM 3189 C CA . THR A 1 397 ? -3.808 14.125 -22.107 1.00 91.69 397 THR A CA 1
ATOM 3190 C C . THR A 1 397 ? -3.403 14.227 -20.642 1.00 91.69 397 THR A C 1
ATOM 3192 O O . THR A 1 397 ? -2.673 15.136 -20.244 1.00 91.69 397 THR A O 1
ATOM 3195 N N . LEU A 1 398 ? -3.874 13.288 -19.831 1.00 91.81 398 LEU A N 1
ATOM 3196 C CA . LEU A 1 398 ? -3.501 13.144 -18.434 1.00 91.81 398 LEU A CA 1
ATOM 3197 C C . LEU A 1 398 ? -2.196 12.352 -18.321 1.00 91.81 398 LEU A C 1
ATOM 3199 O O . LEU A 1 398 ? -2.138 11.187 -18.688 1.00 91.81 398 LEU A O 1
ATOM 3203 N N . ILE A 1 399 ? -1.150 12.960 -17.782 1.00 92.00 399 ILE A N 1
ATOM 3204 C CA . ILE A 1 399 ? 0.138 12.318 -17.528 1.00 92.00 399 ILE A CA 1
ATOM 3205 C C . ILE A 1 399 ? 0.203 12.003 -16.039 1.00 92.00 399 ILE A C 1
ATOM 3207 O O . ILE A 1 399 ? 0.336 12.921 -15.226 1.00 92.00 399 ILE A O 1
ATOM 3211 N N . GLY A 1 400 ? 0.121 10.728 -15.670 1.00 87.31 400 GLY A N 1
ATOM 3212 C CA . GLY A 1 400 ? 0.129 10.332 -14.266 1.00 87.31 400 GLY A CA 1
ATOM 3213 C C . GLY A 1 400 ? 1.134 9.255 -13.909 1.00 87.31 400 GLY A C 1
ATOM 3214 O O . GLY A 1 400 ? 1.729 8.627 -14.776 1.00 87.31 400 GLY A O 1
ATOM 3215 N N . THR A 1 401 ? 1.353 9.085 -12.609 1.00 82.69 401 THR A N 1
ATOM 3216 C CA . THR A 1 401 ? 2.181 8.011 -12.039 1.00 82.69 401 THR A CA 1
ATOM 3217 C C . THR A 1 401 ? 1.294 6.924 -11.419 1.00 82.69 401 THR A C 1
ATOM 3219 O O . THR A 1 401 ? 0.078 6.916 -11.632 1.00 82.69 401 THR A O 1
ATOM 3222 N N . SER A 1 402 ? 1.863 6.050 -10.583 1.00 71.69 402 SER A N 1
ATOM 3223 C CA . SER A 1 402 ? 1.108 5.109 -9.741 1.00 71.69 402 SER A CA 1
ATOM 3224 C C . SER A 1 402 ? 0.043 5.769 -8.852 1.00 71.69 402 SER A C 1
ATOM 3226 O O . SER A 1 402 ? -0.896 5.119 -8.411 1.00 71.69 402 SER A O 1
ATOM 3228 N N . ALA A 1 403 ? 0.087 7.093 -8.659 1.00 65.75 403 ALA A N 1
ATOM 3229 C CA . ALA A 1 403 ? -0.963 7.841 -7.963 1.00 65.75 403 ALA A CA 1
ATOM 3230 C C . ALA A 1 403 ? -2.362 7.719 -8.611 1.00 65.75 403 ALA A C 1
ATOM 3232 O O . ALA A 1 403 ? -3.356 8.040 -7.962 1.00 65.75 403 ALA A O 1
ATOM 3233 N N . LEU A 1 404 ? -2.444 7.287 -9.876 1.00 72.12 404 LEU A N 1
ATOM 3234 C CA . LEU A 1 404 ? -3.698 7.012 -10.586 1.00 72.12 404 LEU A CA 1
ATOM 3235 C C . LEU A 1 404 ? -4.061 5.519 -10.641 1.00 72.12 404 LEU A C 1
ATOM 3237 O O . LEU A 1 404 ? -5.100 5.181 -11.206 1.00 72.12 404 LEU A O 1
ATOM 3241 N N . GLU A 1 405 ? -3.247 4.622 -10.075 1.00 65.12 405 GLU A N 1
ATOM 3242 C CA . GLU A 1 405 ? -3.521 3.175 -10.063 1.00 65.12 405 GLU A CA 1
ATOM 3243 C C . GLU A 1 405 ? -4.687 2.813 -9.148 1.00 65.12 405 GLU A C 1
ATOM 3245 O O . GLU A 1 405 ? -5.463 1.922 -9.487 1.00 65.12 405 GLU A O 1
ATOM 3250 N N . LEU A 1 406 ? -4.898 3.566 -8.063 1.00 61.75 406 LEU A N 1
ATOM 3251 C CA . LEU A 1 406 ? -5.940 3.309 -7.069 1.00 61.75 406 LEU A CA 1
ATOM 3252 C C . LEU A 1 406 ? -6.806 4.553 -6.811 1.00 61.75 406 LEU A C 1
ATOM 3254 O O . LEU A 1 406 ? -6.318 5.671 -6.676 1.00 61.75 406 LEU A O 1
ATOM 3258 N N . GLY A 1 407 ? -8.122 4.343 -6.726 1.00 56.19 407 GLY A N 1
ATOM 3259 C CA . GLY A 1 407 ? -9.041 5.258 -6.037 1.00 56.19 407 GLY A CA 1
ATOM 3260 C C . GLY A 1 407 ? -9.491 6.565 -6.690 1.00 56.19 407 GLY A C 1
ATOM 3261 O O . GLY A 1 407 ? -10.313 7.245 -6.087 1.00 56.19 407 GLY A O 1
ATOM 3262 N N . VAL A 1 408 ? -9.033 6.916 -7.895 1.00 64.12 408 VAL A N 1
ATOM 3263 C CA . VAL A 1 408 ? -9.528 8.123 -8.593 1.00 64.12 408 VAL A CA 1
ATOM 3264 C C . VAL A 1 408 ? -10.619 7.761 -9.604 1.00 64.12 408 VAL A C 1
ATOM 3266 O O . VAL A 1 408 ? -10.398 6.919 -10.478 1.00 64.12 408 VAL A O 1
ATOM 3269 N N . ASP A 1 409 ? -11.801 8.367 -9.497 1.00 64.00 409 ASP A N 1
ATOM 3270 C CA . ASP A 1 409 ? -12.924 8.101 -10.402 1.00 64.00 409 ASP A CA 1
ATOM 3271 C C . ASP A 1 409 ? -12.939 9.076 -11.590 1.00 64.00 409 ASP A C 1
ATOM 3273 O O . ASP A 1 409 ? -13.598 10.119 -11.579 1.00 64.00 409 ASP A O 1
ATOM 3277 N N . ILE A 1 410 ? -12.145 8.749 -12.613 1.00 74.00 410 ILE A N 1
ATOM 3278 C CA . ILE A 1 410 ? -12.090 9.495 -13.873 1.00 74.00 410 ILE A CA 1
ATOM 3279 C C . ILE A 1 410 ? -12.776 8.657 -14.951 1.00 74.00 410 ILE A C 1
ATOM 3281 O O . ILE A 1 410 ? -12.161 7.783 -15.557 1.00 74.00 410 ILE A O 1
ATOM 3285 N N . GLU A 1 411 ? -14.065 8.900 -15.176 1.00 71.81 411 GLU A N 1
ATOM 3286 C CA . GLU A 1 411 ? -14.849 8.206 -16.208 1.00 71.81 411 GLU A CA 1
ATOM 3287 C C . GLU A 1 411 ? -14.534 8.712 -17.623 1.00 71.81 411 GLU A C 1
ATOM 3289 O O . GLU A 1 411 ? -14.769 8.011 -18.606 1.00 71.81 411 GLU A O 1
ATOM 3294 N N . GLY A 1 412 ? -14.036 9.946 -17.733 1.00 76.81 412 GLY A N 1
ATOM 3295 C CA . GLY A 1 412 ? -13.824 10.642 -19.001 1.00 76.81 412 GLY A CA 1
ATOM 3296 C C . GLY A 1 412 ? -12.535 10.287 -19.745 1.00 76.81 412 GLY A C 1
ATOM 3297 O O . GLY A 1 412 ? -12.046 11.154 -20.455 1.00 76.81 412 GLY A O 1
ATOM 3298 N N . LEU A 1 413 ? -11.949 9.098 -19.552 1.00 88.19 413 LEU A N 1
ATOM 3299 C CA . LEU A 1 413 ? -10.725 8.648 -20.237 1.00 88.19 413 LEU A CA 1
ATOM 3300 C C . LEU A 1 413 ? -11.040 7.550 -21.262 1.00 88.19 413 LEU A C 1
ATOM 3302 O O . LEU A 1 413 ? -11.692 6.558 -20.930 1.00 88.19 413 LEU A O 1
ATOM 3306 N N . ASP A 1 414 ? -10.508 7.692 -22.476 1.00 91.44 414 ASP A N 1
ATOM 3307 C CA . ASP A 1 414 ? -10.801 6.797 -23.603 1.00 91.44 414 ASP A CA 1
ATOM 3308 C C . ASP A 1 414 ? -9.578 5.986 -24.057 1.00 91.44 414 ASP A C 1
ATOM 3310 O O . ASP A 1 414 ? -9.703 4.809 -24.397 1.00 91.44 414 ASP A O 1
ATOM 3314 N N . VAL A 1 415 ? -8.381 6.586 -24.023 1.00 94.38 415 VAL A N 1
ATOM 3315 C CA . VAL A 1 415 ? -7.129 5.942 -24.460 1.00 94.38 415 VAL A CA 1
ATOM 3316 C C . VAL A 1 415 ? -6.128 5.846 -23.311 1.00 94.38 415 VAL A C 1
ATOM 3318 O O . VAL A 1 415 ? -5.863 6.835 -22.639 1.00 94.38 415 VAL A O 1
ATOM 3321 N N . CYS A 1 416 ? -5.548 4.672 -23.075 1.00 94.94 416 CYS A N 1
ATOM 3322 C CA . CYS A 1 416 ? -4.499 4.445 -22.084 1.00 94.94 416 CYS A CA 1
ATOM 3323 C C . CYS A 1 416 ? -3.189 4.101 -22.789 1.00 94.94 416 CYS A C 1
ATOM 3325 O O . CYS A 1 416 ? -3.153 3.210 -23.630 1.00 94.94 416 CYS A O 1
ATOM 3327 N N . ILE A 1 417 ? -2.112 4.798 -22.446 1.00 94.62 417 ILE A N 1
ATOM 3328 C CA . ILE A 1 417 ? -0.778 4.570 -22.995 1.00 94.62 417 ILE A CA 1
ATOM 3329 C C . ILE A 1 417 ? 0.136 4.126 -21.858 1.00 94.62 417 ILE A C 1
ATOM 3331 O O . ILE A 1 417 ? 0.342 4.858 -20.884 1.00 94.62 417 ILE A O 1
ATOM 3335 N N . ILE A 1 418 ? 0.695 2.928 -22.006 1.00 91.56 418 ILE A N 1
ATOM 3336 C CA . ILE A 1 418 ? 1.684 2.352 -21.098 1.00 91.56 418 ILE A CA 1
ATOM 3337 C C . ILE A 1 418 ? 2.981 2.204 -21.886 1.00 91.56 418 ILE A C 1
ATOM 3339 O O . ILE A 1 418 ? 3.141 1.266 -22.661 1.00 91.56 418 ILE A O 1
ATOM 3343 N N . GLN A 1 419 ? 3.893 3.162 -21.718 1.00 85.94 419 GLN A N 1
ATOM 3344 C CA . GLN A 1 419 ? 5.181 3.126 -22.416 1.00 85.94 419 GLN A CA 1
ATOM 3345 C C . GLN A 1 419 ? 6.171 2.139 -21.780 1.00 85.94 419 GLN A C 1
ATOM 3347 O O . GLN A 1 419 ? 7.031 1.614 -22.473 1.00 85.94 419 GLN A O 1
ATOM 3352 N N . GLU A 1 420 ? 6.061 1.916 -20.473 1.00 83.69 420 GLU A N 1
ATOM 3353 C CA . GLU A 1 420 ? 6.895 0.981 -19.716 1.00 83.69 420 GLU A CA 1
ATOM 3354 C C . GLU A 1 420 ? 5.967 0.137 -18.845 1.00 83.69 420 GLU A C 1
ATOM 3356 O O . GLU A 1 420 ? 5.158 0.693 -18.087 1.00 83.69 420 GLU A O 1
ATOM 3361 N N . ILE A 1 421 ? 6.062 -1.187 -18.955 1.00 83.94 421 ILE A N 1
ATOM 3362 C CA . ILE A 1 421 ? 5.146 -2.099 -18.272 1.00 83.94 421 ILE A CA 1
ATOM 3363 C C . ILE A 1 421 ? 5.352 -1.981 -16.745 1.00 83.94 421 ILE A C 1
ATOM 3365 O O . ILE A 1 421 ? 6.470 -2.123 -16.248 1.00 83.94 421 ILE A O 1
ATOM 3369 N N . PRO A 1 422 ? 4.301 -1.694 -15.947 1.00 78.25 422 PRO A N 1
ATOM 3370 C CA . PRO A 1 422 ? 4.426 -1.502 -14.493 1.00 78.25 422 PRO A CA 1
ATOM 3371 C C . PRO A 1 422 ? 4.876 -2.775 -13.806 1.00 78.25 422 PRO A C 1
ATOM 3373 O O . PRO A 1 422 ? 4.405 -3.799 -14.255 1.00 78.25 422 PRO A O 1
ATOM 3376 N N . PRO A 1 423 ? 5.664 -2.774 -12.722 1.00 69.06 423 PRO A N 1
ATOM 3377 C CA . PRO A 1 423 ? 6.240 -3.987 -12.143 1.00 69.06 423 PRO A CA 1
ATOM 3378 C C . PRO A 1 423 ? 5.250 -5.155 -11.995 1.00 69.06 423 PRO A C 1
ATOM 3380 O O . PRO A 1 423 ? 5.508 -6.225 -12.536 1.00 69.06 423 PRO A O 1
ATOM 3383 N N . SER A 1 424 ? 4.095 -4.991 -11.344 1.00 71.31 424 SER A N 1
ATOM 3384 C CA . SER A 1 424 ? 3.163 -6.111 -11.152 1.00 71.31 424 SER A CA 1
ATOM 3385 C C . SER A 1 424 ? 2.092 -6.231 -12.250 1.00 71.31 424 SER A C 1
ATOM 3387 O O . SER A 1 424 ? 1.695 -5.256 -12.892 1.00 71.31 424 SER A O 1
ATOM 3389 N N . GLN A 1 425 ? 1.587 -7.454 -12.453 1.00 75.81 425 GLN A N 1
ATOM 3390 C CA . GLN A 1 425 ? 0.423 -7.702 -13.313 1.00 75.81 425 GLN A CA 1
ATOM 3391 C C . GLN A 1 425 ? -0.831 -6.998 -12.766 1.00 75.81 425 GLN A C 1
ATOM 3393 O O . GLN A 1 425 ? -1.625 -6.464 -13.539 1.00 75.81 425 GLN A O 1
ATOM 3398 N N . ALA A 1 426 ? -0.987 -6.949 -11.439 1.00 72.75 426 ALA A N 1
ATOM 3399 C CA . ALA A 1 426 ? -2.087 -6.245 -10.790 1.00 72.75 426 ALA A CA 1
ATOM 3400 C C . ALA A 1 426 ? -2.081 -4.750 -11.150 1.00 72.75 426 ALA A C 1
ATOM 3402 O O . ALA A 1 426 ? -3.106 -4.232 -11.593 1.00 72.75 426 ALA A O 1
ATOM 3403 N N . ASP A 1 427 ? -0.922 -4.088 -11.078 1.00 76.62 427 ASP A N 1
ATOM 3404 C CA . ASP A 1 427 ? -0.769 -2.681 -11.474 1.00 76.62 427 ASP A CA 1
ATOM 3405 C C . ASP A 1 427 ? -1.105 -2.494 -12.958 1.00 76.62 427 ASP A C 1
ATOM 3407 O O . ASP A 1 427 ? -1.801 -1.551 -13.331 1.00 76.62 427 ASP A O 1
ATOM 3411 N N . MET A 1 428 ? -0.666 -3.415 -13.826 1.00 84.62 428 MET A N 1
ATOM 3412 C CA . MET A 1 428 ? -0.986 -3.389 -15.260 1.00 84.62 428 MET A CA 1
ATOM 3413 C C . MET A 1 428 ? -2.499 -3.421 -15.507 1.00 84.62 428 MET A C 1
ATOM 3415 O O . MET A 1 428 ? -3.027 -2.579 -16.241 1.00 84.62 428 MET A O 1
ATOM 3419 N N . LEU A 1 429 ? -3.205 -4.352 -14.861 1.00 81.31 429 LEU A N 1
ATOM 3420 C CA . LEU A 1 429 ? -4.662 -4.484 -14.939 1.00 81.31 429 LEU A CA 1
ATOM 3421 C C . LEU A 1 429 ? -5.377 -3.251 -14.363 1.00 81.31 429 LEU A C 1
ATOM 3423 O O . LEU A 1 429 ? -6.339 -2.756 -14.957 1.00 81.31 429 LEU A O 1
ATOM 3427 N N . GLN A 1 430 ? -4.882 -2.687 -13.260 1.00 78.81 430 GLN A N 1
ATOM 3428 C CA . GLN A 1 430 ? -5.424 -1.460 -12.671 1.00 78.81 430 GLN A CA 1
ATOM 3429 C C . GLN A 1 430 ? -5.233 -0.235 -13.578 1.00 78.81 430 GLN A C 1
ATOM 3431 O O . GLN A 1 430 ? -6.167 0.558 -13.736 1.00 78.81 430 GLN A O 1
ATOM 3436 N N . ARG A 1 431 ? -4.059 -0.088 -14.212 1.00 86.00 431 ARG A N 1
ATOM 3437 C CA . ARG A 1 431 ? -3.755 0.992 -15.168 1.00 86.00 431 ARG A CA 1
ATOM 3438 C C . ARG A 1 431 ? -4.636 0.909 -16.412 1.00 86.00 431 ARG A C 1
ATOM 3440 O O . ARG A 1 431 ? -5.197 1.922 -16.830 1.00 86.00 431 ARG A O 1
ATOM 3447 N N . MET A 1 432 ? -4.819 -0.281 -16.987 1.00 87.12 432 MET A N 1
ATOM 3448 C CA . MET A 1 432 ? -5.681 -0.440 -18.167 1.00 87.12 432 MET A CA 1
ATOM 3449 C C . MET A 1 432 ? -7.170 -0.275 -17.828 1.00 87.12 432 MET A C 1
ATOM 3451 O O . MET A 1 432 ? -7.935 0.256 -18.631 1.00 87.12 432 MET A O 1
ATOM 3455 N N . GLY A 1 433 ? -7.584 -0.658 -16.613 1.00 82.00 433 GLY A N 1
ATOM 3456 C CA . GLY A 1 433 ? -8.954 -0.501 -16.110 1.00 82.00 433 GLY A CA 1
ATOM 3457 C C . GLY A 1 433 ? -9.409 0.957 -15.927 1.00 82.00 433 GLY A C 1
ATOM 3458 O O . GLY A 1 433 ? -10.537 1.215 -15.487 1.00 82.00 433 GLY A O 1
ATOM 3459 N N . ARG A 1 434 ? -8.547 1.931 -16.244 1.00 83.81 434 ARG A N 1
ATOM 3460 C CA . ARG A 1 434 ? -8.869 3.366 -16.260 1.00 83.81 434 ARG A CA 1
ATOM 3461 C C . ARG A 1 434 ? -9.650 3.799 -17.496 1.00 83.81 434 ARG A C 1
ATOM 3463 O O . ARG A 1 434 ? -10.343 4.804 -17.417 1.00 83.81 434 ARG A O 1
ATOM 3470 N N . VAL A 1 435 ? -9.586 3.036 -18.586 1.00 88.44 435 VAL A N 1
ATOM 3471 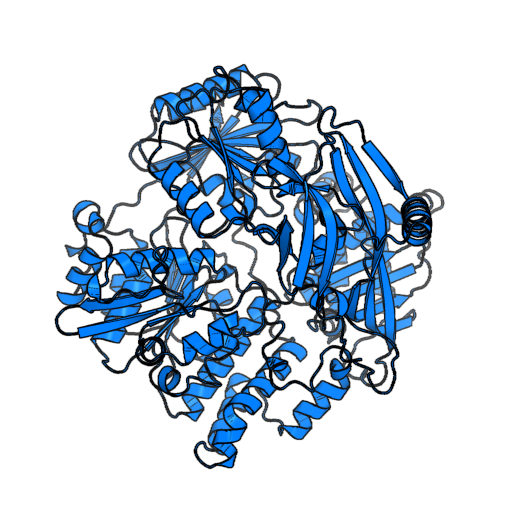C CA . VAL A 1 435 ? -10.348 3.295 -19.819 1.00 88.44 435 VAL A CA 1
ATOM 3472 C C . VAL A 1 435 ? -11.416 2.226 -20.041 1.00 88.44 435 VAL A C 1
ATOM 3474 O O . VAL A 1 435 ? -11.430 1.207 -19.349 1.00 88.44 435 VAL A O 1
ATOM 3477 N N . GLY A 1 436 ? -12.347 2.455 -20.972 1.00 84.19 436 GLY A N 1
ATOM 3478 C CA . GLY A 1 436 ? -13.408 1.490 -21.299 1.00 84.19 436 GLY A CA 1
ATOM 3479 C C . GLY A 1 436 ? -14.365 1.231 -20.136 1.00 84.19 436 GLY A C 1
ATOM 3480 O O . GLY A 1 436 ? -14.664 0.087 -19.801 1.00 84.19 436 GLY A O 1
ATOM 3481 N N . ARG A 1 437 ? -14.791 2.302 -19.456 1.00 77.50 437 ARG A N 1
ATOM 3482 C CA . ARG A 1 437 ? -15.792 2.263 -18.371 1.00 77.50 437 ARG A CA 1
ATOM 3483 C C . ARG A 1 437 ? -17.216 2.552 -18.857 1.00 77.50 437 ARG A C 1
ATOM 3485 O O . ARG A 1 437 ? -18.145 2.550 -18.056 1.00 77.50 437 ARG A O 1
ATOM 3492 N N . ARG A 1 438 ? -17.384 2.825 -20.153 1.00 76.75 438 ARG A N 1
ATOM 3493 C CA . ARG A 1 438 ? -18.635 3.262 -20.774 1.00 76.75 438 ARG A CA 1
ATOM 3494 C C . ARG A 1 438 ? -18.987 2.358 -21.95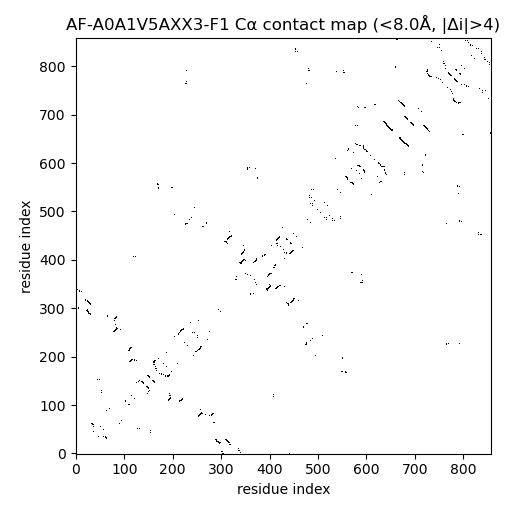1 1.00 76.75 438 ARG A C 1
ATOM 3496 O O . ARG A 1 438 ? -18.100 1.867 -22.637 1.00 76.75 438 ARG A O 1
ATOM 3503 N N . VAL A 1 439 ? -20.282 2.168 -22.181 1.00 71.62 439 VAL A N 1
ATOM 3504 C CA . VAL A 1 439 ? -20.808 1.354 -23.295 1.00 71.62 439 VAL A CA 1
ATOM 3505 C C . VAL A 1 439 ? -20.597 2.055 -24.627 1.00 71.62 439 VAL A C 1
ATOM 3507 O O . VAL A 1 439 ? -20.188 1.460 -25.615 1.00 71.62 439 VAL A O 1
ATOM 3510 N N . ASP A 1 440 ? -20.866 3.355 -24.628 1.00 73.50 440 ASP A N 1
ATOM 3511 C CA . ASP A 1 440 ? -20.799 4.251 -25.776 1.00 73.50 440 ASP A CA 1
ATOM 3512 C C . ASP A 1 440 ? -19.381 4.787 -26.043 1.00 73.50 440 ASP A C 1
ATOM 3514 O O . ASP A 1 440 ? -19.166 5.505 -27.023 1.00 73.50 440 ASP A O 1
ATOM 3518 N N . SER A 1 441 ? -18.412 4.448 -25.183 1.00 81.25 441 SER A N 1
ATOM 3519 C CA . SER A 1 441 ? -16.996 4.785 -25.359 1.00 81.25 441 SER A CA 1
ATOM 3520 C C . SER A 1 441 ? -16.105 3.618 -24.909 1.00 81.25 441 SER A C 1
ATOM 3522 O O . SER A 1 441 ? -15.767 3.522 -23.720 1.00 81.25 441 SER A O 1
ATOM 3524 N N . PRO A 1 442 ? -15.743 2.704 -25.830 1.00 90.44 442 PRO A N 1
ATOM 3525 C CA . PRO A 1 442 ? -14.840 1.606 -25.525 1.00 90.44 442 PRO A CA 1
ATOM 3526 C C . PRO A 1 442 ? -13.429 2.137 -25.241 1.00 90.44 442 PRO A C 1
ATOM 3528 O O . PRO A 1 442 ? -13.057 3.229 -25.666 1.00 90.44 442 PRO A O 1
ATOM 3531 N N . GLY A 1 443 ? -12.638 1.367 -24.498 1.00 93.38 443 GLY A N 1
ATOM 3532 C CA . GLY A 1 443 ? -11.270 1.746 -24.147 1.00 93.38 443 GLY A CA 1
ATOM 3533 C C . GLY A 1 443 ? -10.253 1.234 -25.159 1.00 93.38 443 GLY A C 1
ATOM 3534 O O . GLY A 1 443 ? -10.299 0.062 -25.527 1.00 93.38 443 GLY A O 1
ATOM 3535 N N . LEU A 1 444 ? -9.290 2.068 -25.547 1.00 96.12 444 LEU A N 1
ATOM 3536 C CA . LEU A 1 444 ? -8.097 1.625 -26.273 1.00 96.12 444 LEU A CA 1
ATOM 3537 C C . LEU A 1 444 ? -6.879 1.696 -25.354 1.00 96.12 444 LEU A C 1
ATOM 3539 O O . LEU A 1 444 ? -6.625 2.720 -24.730 1.00 96.12 444 LEU A O 1
ATOM 3543 N N . VAL A 1 445 ? -6.103 0.624 -25.287 1.00 96.62 445 VAL A N 1
ATOM 3544 C CA . VAL A 1 445 ? -4.860 0.542 -24.524 1.00 96.62 445 VAL A CA 1
ATOM 3545 C C . VAL A 1 445 ? -3.722 0.310 -25.507 1.00 96.62 445 VAL A C 1
ATOM 3547 O O . VAL A 1 445 ? -3.786 -0.608 -26.315 1.00 96.62 445 VAL A O 1
ATOM 3550 N N . ILE A 1 446 ? -2.685 1.137 -25.446 1.00 96.00 446 ILE A N 1
ATOM 3551 C CA . ILE A 1 446 ? -1.479 1.025 -26.265 1.00 96.00 446 ILE A CA 1
ATOM 3552 C C . ILE A 1 446 ? -0.330 0.700 -25.315 1.00 96.00 446 ILE A C 1
ATOM 3554 O O . ILE A 1 446 ? -0.004 1.508 -24.441 1.00 96.00 446 ILE A O 1
ATOM 3558 N N . MET A 1 447 ? 0.257 -0.485 -25.465 1.00 94.38 447 MET A N 1
ATOM 3559 C CA . MET A 1 447 ? 1.387 -0.939 -24.657 1.00 94.38 447 MET A CA 1
ATOM 3560 C C . MET A 1 447 ? 2.644 -1.020 -25.510 1.00 94.38 447 MET A C 1
ATOM 3562 O O . MET A 1 447 ? 2.662 -1.727 -26.516 1.00 94.38 447 MET A O 1
ATOM 3566 N N . CYS A 1 448 ? 3.688 -0.310 -25.099 1.00 91.81 448 CYS A N 1
ATOM 3567 C CA . CYS A 1 448 ? 5.005 -0.416 -25.711 1.00 91.81 448 CYS A CA 1
ATOM 3568 C C . CYS A 1 448 ? 5.804 -1.490 -24.978 1.00 91.81 448 CYS A C 1
ATOM 3570 O O . CYS A 1 448 ? 5.989 -1.392 -23.767 1.00 91.81 448 CYS A O 1
ATOM 3572 N N . LEU A 1 449 ? 6.260 -2.492 -25.719 1.00 89.38 449 LEU A N 1
ATOM 3573 C CA . LEU A 1 449 ? 7.000 -3.633 -25.201 1.00 89.38 449 LEU A CA 1
ATOM 3574 C C . LEU A 1 449 ? 8.453 -3.512 -25.640 1.00 89.38 449 LEU A C 1
ATOM 3576 O O . LEU A 1 449 ? 8.752 -3.454 -26.829 1.00 89.38 449 LEU A O 1
ATOM 3580 N N . SER A 1 450 ? 9.353 -3.405 -24.676 1.00 83.06 450 SER A N 1
ATOM 3581 C CA . SER A 1 450 ? 10.788 -3.284 -24.907 1.00 83.06 450 SER A CA 1
ATOM 3582 C C . SER A 1 450 ? 11.434 -4.644 -25.212 1.00 83.06 450 SER A C 1
ATOM 3584 O O . SER A 1 450 ? 10.764 -5.670 -25.354 1.00 83.06 450 SER A O 1
ATOM 3586 N N . SER A 1 451 ? 12.760 -4.669 -25.348 1.00 73.19 451 SER A N 1
ATOM 3587 C CA . SER A 1 451 ? 13.529 -5.916 -25.360 1.00 73.19 451 SER A CA 1
ATOM 3588 C C . SER A 1 451 ? 13.608 -6.578 -23.980 1.00 73.19 451 SER A C 1
ATOM 3590 O O . SER A 1 451 ? 14.109 -7.697 -23.891 1.00 73.19 451 SER A O 1
ATOM 3592 N N . GLU A 1 452 ? 13.098 -5.936 -22.917 1.00 69.81 452 GLU A N 1
ATOM 3593 C CA . GLU A 1 452 ? 13.091 -6.533 -21.587 1.00 69.81 452 GLU A CA 1
ATOM 3594 C C . GLU A 1 452 ? 12.326 -7.864 -21.614 1.00 69.81 452 GLU A C 1
ATOM 3596 O O . GLU A 1 452 ? 11.224 -7.954 -22.166 1.00 69.81 452 GLU A O 1
ATOM 3601 N N . PRO A 1 453 ? 12.867 -8.923 -20.999 1.00 61.94 453 PRO A N 1
ATOM 3602 C CA . PRO A 1 453 ? 12.290 -10.258 -21.120 1.00 61.94 453 PRO A CA 1
ATOM 3603 C C . PRO A 1 453 ? 10.854 -10.374 -20.609 1.00 61.94 453 PRO A C 1
ATOM 3605 O O . PRO A 1 453 ? 10.060 -11.184 -21.082 1.00 61.94 453 PRO A O 1
ATOM 3608 N N . ARG A 1 454 ? 10.499 -9.543 -19.637 1.00 70.62 454 ARG A N 1
ATOM 3609 C CA . ARG A 1 454 ? 9.135 -9.445 -19.144 1.00 70.62 454 ARG A CA 1
ATOM 3610 C C . ARG A 1 454 ? 8.159 -8.981 -20.225 1.00 70.62 454 ARG A C 1
ATOM 3612 O O . ARG A 1 454 ? 7.062 -9.516 -20.345 1.00 70.62 454 ARG A O 1
ATOM 3619 N N . ASP A 1 455 ? 8.551 -7.983 -21.000 1.00 81.69 455 ASP A N 1
ATOM 3620 C CA . ASP A 1 455 ? 7.732 -7.463 -22.085 1.00 81.69 455 ASP A CA 1
ATOM 3621 C C . ASP A 1 455 ? 7.611 -8.524 -23.194 1.00 81.69 455 ASP A C 1
ATOM 3623 O O . ASP A 1 455 ? 6.545 -8.690 -23.789 1.00 81.69 455 ASP A O 1
ATOM 3627 N N . ARG A 1 456 ? 8.666 -9.332 -23.392 1.00 79.50 456 ARG A N 1
ATOM 3628 C CA . ARG A 1 456 ? 8.661 -10.502 -24.290 1.00 79.50 456 ARG A CA 1
ATOM 3629 C C . ARG A 1 456 ? 7.688 -11.587 -23.840 1.00 79.50 456 ARG A C 1
ATOM 3631 O O . ARG A 1 456 ? 6.960 -12.114 -24.674 1.00 79.50 456 ARG A O 1
ATOM 3638 N N . SER A 1 457 ? 7.600 -11.882 -22.541 1.00 75.88 457 SER A N 1
ATOM 3639 C CA . SER A 1 457 ? 6.669 -12.910 -22.053 1.00 75.88 457 SER A CA 1
ATOM 3640 C C . SER A 1 457 ? 5.199 -12.545 -22.310 1.00 75.88 457 SER A C 1
ATOM 3642 O O . SER A 1 457 ? 4.372 -13.434 -22.533 1.00 75.88 457 SER A 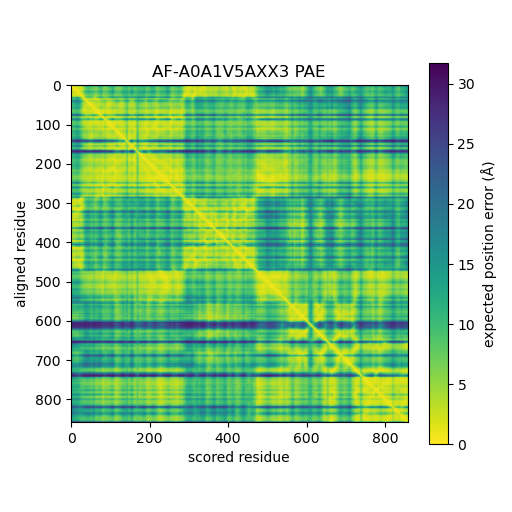O 1
ATOM 3644 N N . ILE A 1 458 ? 4.881 -11.244 -22.378 1.00 85.69 458 ILE A N 1
ATOM 3645 C CA . ILE A 1 458 ? 3.570 -10.754 -22.825 1.00 85.69 458 ILE A CA 1
ATOM 3646 C C . ILE A 1 458 ? 3.339 -11.091 -24.307 1.00 85.69 458 ILE A C 1
ATOM 3648 O O . ILE A 1 458 ? 2.239 -11.509 -24.652 1.00 85.69 458 ILE A O 1
ATOM 3652 N N . LEU A 1 459 ? 4.341 -10.959 -25.183 1.00 85.31 459 LEU A N 1
ATOM 3653 C CA . LEU A 1 459 ? 4.222 -11.335 -26.604 1.00 85.31 459 LEU A CA 1
ATOM 3654 C C . LEU A 1 459 ? 4.127 -12.851 -26.821 1.00 85.31 459 LEU A C 1
ATOM 3656 O O . LEU A 1 459 ? 3.418 -13.290 -27.729 1.00 85.31 459 LEU A O 1
ATOM 3660 N N . ASP A 1 460 ? 4.807 -13.641 -25.987 1.00 81.94 460 ASP A N 1
ATOM 3661 C CA . ASP A 1 460 ? 4.802 -15.105 -26.068 1.00 81.94 460 ASP A CA 1
ATOM 3662 C C . ASP A 1 460 ? 3.447 -15.703 -25.659 1.00 81.94 460 ASP A C 1
ATOM 3664 O O . ASP A 1 460 ? 2.996 -16.702 -26.227 1.00 81.94 460 ASP A O 1
ATOM 3668 N N . ALA A 1 461 ? 2.784 -15.101 -24.665 1.00 83.50 461 ALA A N 1
ATOM 3669 C CA . ALA A 1 461 ? 1.501 -15.562 -24.137 1.00 83.50 461 ALA A CA 1
ATOM 3670 C C . ALA A 1 461 ? 0.523 -14.396 -23.857 1.00 83.50 461 ALA A C 1
ATOM 3672 O O . ALA A 1 461 ? 0.094 -14.199 -22.714 1.00 83.50 461 ALA A O 1
ATOM 3673 N N . PRO A 1 462 ? 0.093 -13.649 -24.893 1.00 87.19 462 PRO A N 1
ATOM 3674 C CA . PRO A 1 462 ? -0.626 -12.383 -24.732 1.00 87.19 462 PRO A CA 1
ATOM 3675 C C . PRO A 1 462 ? -2.025 -12.540 -24.152 1.00 87.19 462 PRO A C 1
ATOM 3677 O O . PRO A 1 462 ? -2.550 -11.600 -23.578 1.00 87.19 462 PRO A O 1
ATOM 3680 N N . GLN A 1 463 ? -2.651 -13.710 -24.269 1.00 85.69 463 GLN A N 1
ATOM 3681 C CA . GLN A 1 463 ? -3.940 -13.955 -23.621 1.00 85.69 463 GLN A CA 1
ATOM 3682 C C . GLN A 1 463 ? -3.773 -14.244 -22.120 1.00 85.69 463 GLN A C 1
ATOM 3684 O O . GLN A 1 463 ? -4.550 -13.751 -21.305 1.00 85.69 463 GLN A O 1
ATOM 3689 N N . GLU A 1 464 ? -2.752 -15.018 -21.743 1.00 82.50 464 GLU A N 1
ATOM 3690 C CA . GLU A 1 464 ? -2.497 -15.407 -20.350 1.00 82.50 464 GLU A CA 1
ATOM 3691 C C . GLU A 1 464 ? -1.974 -14.234 -19.516 1.00 82.50 464 GLU A C 1
ATOM 3693 O O . GLU A 1 464 ? -2.377 -14.078 -18.367 1.00 82.50 464 GLU A O 1
ATOM 3698 N N . ALA A 1 465 ? -1.169 -13.346 -20.110 1.00 81.62 465 ALA A N 1
ATOM 3699 C CA . ALA A 1 465 ? -0.633 -12.157 -19.441 1.00 81.62 465 ALA A CA 1
ATOM 3700 C C . ALA A 1 465 ? -1.715 -11.216 -18.866 1.00 81.62 465 ALA A C 1
ATOM 3702 O O . ALA A 1 465 ? -1.425 -10.393 -17.996 1.00 81.62 465 ALA A O 1
ATOM 3703 N N . PHE A 1 466 ? -2.968 -11.344 -19.314 1.00 83.88 466 PHE A N 1
ATOM 3704 C CA . PHE A 1 466 ? -4.097 -10.506 -18.901 1.00 83.88 466 PHE A CA 1
ATOM 3705 C C . PHE A 1 466 ? -5.127 -11.261 -18.051 1.00 83.88 466 PHE A C 1
ATOM 3707 O O . PHE A 1 466 ? -6.058 -10.642 -17.535 1.00 83.88 466 PHE A O 1
ATOM 3714 N N . LYS A 1 467 ? -4.960 -12.575 -17.854 1.00 78.69 467 LYS A N 1
ATOM 3715 C CA . LYS A 1 467 ? -5.772 -13.351 -16.911 1.00 78.69 467 LYS A CA 1
ATOM 3716 C C . LYS A 1 467 ? -5.243 -13.146 -15.495 1.00 78.69 467 LYS A C 1
ATOM 3718 O O . LYS A 1 467 ? -4.044 -13.254 -15.260 1.00 78.69 467 LYS A O 1
ATOM 3723 N N . LEU A 1 468 ? -6.137 -12.865 -14.547 1.00 66.94 468 LEU A N 1
ATOM 3724 C CA . LEU A 1 468 ? -5.788 -12.785 -13.126 1.00 66.94 468 LEU A CA 1
ATOM 3725 C C . LEU A 1 468 ? -5.183 -14.115 -12.656 1.00 66.94 468 LEU A C 1
ATOM 3727 O O . LEU A 1 468 ? -5.847 -15.150 -12.724 1.00 66.94 468 LEU A O 1
ATOM 3731 N N . ASP A 1 469 ? -3.948 -14.073 -12.152 1.00 63.81 469 ASP A N 1
ATOM 3732 C CA . ASP A 1 469 ? -3.331 -15.213 -11.475 1.00 63.81 469 ASP A CA 1
ATOM 3733 C C . ASP A 1 469 ? -3.982 -15.410 -10.098 1.00 63.81 469 ASP A C 1
ATOM 3735 O O . ASP A 1 469 ? -3.619 -14.780 -9.104 1.00 63.81 469 ASP A O 1
ATOM 3739 N N . LEU A 1 470 ? -4.983 -16.288 -10.050 1.00 64.75 470 LEU A N 1
ATOM 3740 C CA . LEU A 1 470 ? -5.697 -16.659 -8.830 1.00 64.75 470 LEU A CA 1
ATOM 3741 C C . LEU A 1 470 ? -4.992 -17.781 -8.049 1.00 64.75 470 LEU A C 1
ATOM 3743 O O . LEU A 1 470 ? -5.644 -18.459 -7.263 1.00 64.75 470 LEU A O 1
ATOM 3747 N N . THR A 1 471 ? -3.689 -18.008 -8.249 1.00 57.44 471 THR A N 1
ATOM 3748 C CA . THR A 1 471 ? -2.954 -19.063 -7.525 1.00 57.44 471 THR A CA 1
ATOM 3749 C C . THR A 1 471 ? -2.102 -18.554 -6.364 1.00 57.44 471 THR A C 1
ATOM 3751 O O . THR A 1 471 ? -1.782 -19.333 -5.468 1.00 57.44 471 THR A O 1
ATOM 3754 N N . LYS A 1 472 ? -1.760 -17.260 -6.328 1.00 65.00 472 LYS A N 1
ATOM 3755 C CA . LYS A 1 472 ? -0.927 -16.684 -5.259 1.00 65.00 472 LYS A CA 1
ATOM 3756 C C . LYS A 1 472 ? -1.772 -16.215 -4.080 1.00 65.00 472 LYS A C 1
ATOM 3758 O O . LYS A 1 472 ? -2.719 -15.449 -4.261 1.00 65.00 472 LYS A O 1
ATOM 3763 N N . THR A 1 473 ? -1.429 -16.664 -2.878 1.00 72.19 473 THR A N 1
ATOM 3764 C CA . THR A 1 473 ? -1.973 -16.143 -1.620 1.00 72.19 473 THR A CA 1
ATOM 3765 C C . THR A 1 473 ? -1.328 -14.802 -1.282 1.00 72.19 473 THR A C 1
ATOM 3767 O O . THR A 1 473 ? -0.200 -14.513 -1.684 1.00 72.19 473 THR A O 1
ATOM 3770 N N . ILE A 1 474 ? -2.064 -13.959 -0.564 1.00 85.00 474 ILE A N 1
ATOM 3771 C CA . ILE A 1 474 ? -1.546 -12.681 -0.080 1.00 85.00 474 ILE A CA 1
ATOM 3772 C C . ILE A 1 474 ? -0.787 -12.940 1.233 1.00 85.00 474 ILE A C 1
ATOM 3774 O O . ILE A 1 474 ? -1.401 -13.460 2.164 1.00 85.00 474 ILE A O 1
ATOM 3778 N N . PRO A 1 475 ? 0.514 -12.611 1.319 1.00 89.06 475 PRO A N 1
ATOM 3779 C CA . PRO A 1 475 ? 1.335 -12.930 2.485 1.00 89.06 475 PRO A CA 1
ATOM 3780 C C . PRO A 1 475 ? 1.026 -12.013 3.679 1.00 89.06 475 PRO A C 1
ATOM 3782 O O . PRO A 1 475 ? 0.914 -10.800 3.500 1.00 89.06 475 PRO A O 1
ATOM 3785 N N . ILE A 1 476 ? 0.924 -12.572 4.892 1.00 93.62 476 ILE A N 1
ATOM 3786 C CA . ILE A 1 476 ? 0.840 -11.830 6.163 1.00 93.62 476 ILE A CA 1
ATOM 3787 C C . ILE A 1 476 ? 1.716 -12.551 7.213 1.00 93.62 476 ILE A C 1
ATOM 3789 O O . ILE A 1 476 ? 1.319 -13.611 7.696 1.00 93.62 476 ILE A O 1
ATOM 3793 N N . PRO A 1 477 ? 2.872 -11.991 7.616 1.00 94.38 477 PRO A N 1
ATOM 3794 C CA . PRO A 1 477 ? 3.835 -12.650 8.494 1.00 94.38 477 PRO A CA 1
ATOM 3795 C C . PRO A 1 477 ? 3.442 -12.506 9.974 1.00 94.38 477 PRO A C 1
ATOM 3797 O O . PRO A 1 477 ? 3.992 -11.691 10.717 1.00 94.38 477 PRO A O 1
ATOM 3800 N N . LEU A 1 478 ? 2.467 -13.296 10.429 1.00 94.44 478 LEU A N 1
ATOM 3801 C CA . LEU A 1 478 ? 1.942 -13.213 11.805 1.00 94.44 478 LEU A CA 1
ATOM 3802 C C . LEU A 1 478 ? 2.930 -13.694 12.879 1.00 94.44 478 LEU A C 1
ATOM 3804 O O . LEU A 1 478 ? 2.780 -13.368 14.056 1.00 94.44 478 LEU A O 1
ATOM 3808 N N . HIS A 1 479 ? 3.972 -14.417 12.477 1.00 92.88 479 HIS A N 1
ATOM 3809 C CA . HIS A 1 479 ? 5.022 -14.946 13.348 1.00 92.88 479 HIS A CA 1
ATOM 3810 C C . HIS A 1 479 ? 6.025 -13.881 13.849 1.00 92.88 479 HIS A C 1
ATOM 3812 O O . HIS A 1 479 ? 6.929 -14.207 14.616 1.00 92.88 479 HIS A O 1
ATOM 3818 N N . LEU A 1 480 ? 5.907 -12.619 13.419 1.00 93.31 480 LEU A N 1
ATOM 3819 C CA . LEU A 1 480 ? 6.836 -11.549 13.791 1.00 93.31 480 LEU A CA 1
ATOM 3820 C C . LEU A 1 480 ? 6.644 -11.084 15.243 1.00 93.31 480 LEU A C 1
ATOM 3822 O O . LEU A 1 480 ? 5.785 -10.251 15.544 1.00 93.31 480 LEU A O 1
ATOM 3826 N N . GLU A 1 481 ? 7.511 -11.564 16.139 1.00 90.94 481 GLU A N 1
ATOM 3827 C CA . GLU A 1 481 ? 7.517 -11.192 17.562 1.00 90.94 481 GLU A CA 1
ATOM 3828 C C . GLU A 1 481 ? 7.660 -9.681 17.781 1.00 90.94 481 GLU A C 1
ATOM 3830 O O . GLU A 1 481 ? 6.979 -9.116 18.634 1.00 90.94 481 GLU A O 1
ATOM 3835 N N . MET A 1 482 ? 8.496 -9.004 16.987 1.00 90.50 482 MET A N 1
ATOM 3836 C CA . MET A 1 482 ? 8.699 -7.557 17.094 1.00 90.50 482 MET A CA 1
ATOM 3837 C C . MET A 1 482 ? 7.385 -6.780 16.909 1.00 90.50 482 MET A C 1
ATOM 3839 O O . MET A 1 482 ? 7.070 -5.888 17.701 1.00 90.50 482 MET A O 1
ATOM 3843 N N . VAL A 1 483 ? 6.601 -7.137 15.884 1.00 93.62 483 VAL A N 1
ATOM 3844 C CA . VAL A 1 483 ? 5.301 -6.514 15.598 1.00 93.62 483 VAL A CA 1
ATOM 3845 C C . VAL A 1 483 ? 4.317 -6.853 16.717 1.00 93.62 483 VAL A C 1
ATOM 3847 O O . VAL A 1 483 ? 3.708 -5.955 17.301 1.00 93.62 483 VAL A O 1
ATOM 3850 N N . LYS A 1 484 ? 4.226 -8.134 17.087 1.00 95.56 484 LYS A N 1
ATOM 3851 C CA . LYS A 1 484 ? 3.353 -8.616 18.160 1.00 95.56 484 LYS A CA 1
ATOM 3852 C C . LYS A 1 484 ? 3.601 -7.889 19.488 1.00 95.56 484 LYS A C 1
ATOM 3854 O O . LYS A 1 484 ? 2.676 -7.308 20.056 1.00 95.56 484 LYS A O 1
ATOM 3859 N N . TRP A 1 485 ? 4.840 -7.873 19.982 1.00 94.88 485 TRP A N 1
ATOM 3860 C CA . TRP A 1 485 ? 5.186 -7.264 21.272 1.00 94.88 485 TRP A CA 1
ATOM 3861 C C . TRP A 1 485 ? 4.986 -5.757 21.275 1.00 94.88 485 TRP A C 1
ATOM 3863 O O . TRP A 1 485 ? 4.516 -5.213 22.272 1.00 94.88 485 TRP A O 1
ATOM 3873 N N . ARG A 1 486 ? 5.277 -5.077 20.161 1.00 94.44 486 ARG A N 1
ATOM 3874 C CA . ARG A 1 486 ? 4.974 -3.649 20.013 1.00 94.44 486 ARG A CA 1
ATOM 3875 C C . ARG A 1 486 ? 3.484 -3.378 20.219 1.00 94.44 486 ARG A C 1
ATOM 3877 O O . ARG A 1 486 ? 3.125 -2.461 20.956 1.00 94.44 486 ARG A O 1
ATOM 3884 N N . HIS A 1 487 ? 2.618 -4.190 19.615 1.00 96.31 487 HIS A N 1
ATOM 3885 C CA . HIS A 1 487 ? 1.170 -4.077 19.779 1.00 96.31 487 HIS A CA 1
ATOM 3886 C C . HIS A 1 487 ? 0.696 -4.452 21.192 1.00 96.31 487 HIS A C 1
ATOM 3888 O O . HIS A 1 487 ? -0.184 -3.783 21.734 1.00 96.31 487 HIS A O 1
ATOM 3894 N N . MET A 1 488 ? 1.309 -5.440 21.844 1.00 97.44 488 MET A N 1
ATOM 3895 C CA . MET A 1 488 ? 1.029 -5.747 23.253 1.00 97.44 488 MET A CA 1
ATOM 3896 C C . MET A 1 488 ? 1.431 -4.595 24.187 1.00 97.44 488 MET A C 1
ATOM 3898 O O . MET A 1 488 ? 0.668 -4.219 25.076 1.00 97.44 488 MET A O 1
ATOM 3902 N N . LEU A 1 489 ? 2.601 -3.984 23.967 1.00 96.12 489 LEU A N 1
ATOM 3903 C CA . LEU A 1 489 ? 3.043 -2.793 24.698 1.00 96.12 489 LEU A CA 1
ATOM 3904 C C . LEU A 1 489 ? 2.089 -1.619 24.468 1.00 96.12 489 LEU A C 1
ATOM 3906 O O . LEU A 1 489 ? 1.758 -0.913 25.421 1.00 96.12 489 LEU A O 1
ATOM 3910 N N . ALA A 1 490 ? 1.587 -1.449 23.241 1.00 95.88 490 ALA A N 1
ATOM 3911 C CA . ALA A 1 490 ? 0.548 -0.470 22.943 1.00 95.88 490 ALA A CA 1
ATOM 3912 C C . ALA A 1 490 ? -0.732 -0.734 23.752 1.00 95.88 490 ALA A C 1
ATOM 3914 O O . ALA A 1 490 ? -1.217 0.182 24.412 1.00 95.88 490 ALA A O 1
ATOM 3915 N N . ALA A 1 491 ? -1.214 -1.982 23.802 1.00 97.06 491 ALA A N 1
ATOM 3916 C CA . ALA A 1 491 ? -2.388 -2.352 24.597 1.00 97.06 491 ALA A CA 1
ATOM 3917 C C . ALA A 1 491 ? -2.203 -2.019 26.087 1.00 97.06 491 ALA A C 1
ATOM 3919 O O . ALA A 1 491 ? -3.091 -1.435 26.713 1.00 97.06 491 ALA A O 1
ATOM 3920 N N . TYR A 1 492 ? -1.025 -2.312 26.654 1.00 96.19 492 TYR A N 1
ATOM 3921 C CA . TYR A 1 492 ? -0.690 -1.883 28.011 1.00 96.19 492 TYR A CA 1
ATOM 3922 C C . TYR A 1 492 ? -0.742 -0.362 28.151 1.00 96.19 492 TYR A C 1
ATOM 3924 O O . TYR A 1 492 ? -1.389 0.129 29.068 1.00 96.19 492 TYR A O 1
ATOM 3932 N N . ILE A 1 493 ? -0.095 0.396 27.264 1.00 94.00 493 ILE A N 1
ATOM 3933 C CA . ILE A 1 493 ? -0.040 1.868 27.318 1.00 94.00 493 ILE A CA 1
ATOM 3934 C C . ILE A 1 493 ? -1.436 2.507 27.227 1.00 94.00 493 ILE A C 1
ATOM 3936 O O . ILE A 1 493 ? -1.704 3.504 27.910 1.00 94.00 493 ILE A O 1
ATOM 3940 N N . GLU A 1 494 ? -2.319 1.931 26.415 1.00 95.19 494 GLU A N 1
ATOM 3941 C CA . GLU A 1 494 ? -3.701 2.371 26.192 1.00 95.19 494 GLU A CA 1
ATOM 3942 C C . GLU A 1 494 ? -4.602 2.137 27.418 1.00 95.19 494 GLU A C 1
ATOM 3944 O O . GLU A 1 494 ? -5.497 2.940 27.720 1.00 95.19 494 GLU A O 1
ATOM 3949 N N . TRP A 1 495 ? -4.356 1.057 28.165 1.00 95.69 495 TRP A N 1
ATOM 3950 C CA . TRP A 1 495 ? -5.195 0.634 29.290 1.00 95.69 495 TRP A CA 1
ATOM 3951 C C . TRP A 1 495 ? -4.608 0.914 30.675 1.00 95.69 495 TRP A C 1
ATOM 3953 O O . TRP A 1 495 ? -5.367 1.012 31.638 1.00 95.69 495 TRP A O 1
ATOM 3963 N N . MET A 1 496 ? -3.298 1.152 30.788 1.00 94.25 496 MET A N 1
ATOM 3964 C CA . MET A 1 496 ? -2.571 1.296 32.059 1.00 94.25 496 MET A CA 1
ATOM 3965 C C . MET A 1 496 ? -3.235 2.282 33.025 1.00 94.25 496 MET A C 1
ATOM 3967 O O . MET A 1 496 ? -3.341 2.014 34.219 1.00 94.25 496 MET A O 1
ATOM 3971 N N . ALA A 1 497 ? -3.668 3.441 32.519 1.00 93.62 497 ALA A N 1
ATOM 3972 C CA . ALA A 1 497 ? -4.281 4.474 33.347 1.00 93.62 497 ALA A CA 1
ATOM 3973 C C . ALA A 1 497 ? -5.627 4.019 33.938 1.00 93.62 497 ALA A C 1
ATOM 3975 O O . ALA A 1 497 ? -5.865 4.240 35.121 1.00 93.62 497 ALA A O 1
ATOM 3976 N N . ALA A 1 498 ? -6.469 3.357 33.138 1.00 93.69 498 ALA A N 1
ATOM 3977 C CA . ALA A 1 498 ? -7.763 2.834 33.579 1.00 93.69 498 ALA A CA 1
ATOM 3978 C C . ALA A 1 498 ? -7.584 1.672 34.570 1.00 93.69 498 ALA A C 1
ATOM 3980 O O . ALA A 1 498 ? -8.199 1.660 35.632 1.00 93.69 498 ALA A O 1
ATOM 3981 N N . LEU A 1 499 ? -6.652 0.759 34.280 1.00 94.94 499 LEU A N 1
ATOM 3982 C CA . LEU A 1 499 ? -6.318 -0.375 35.145 1.00 94.94 499 LEU A CA 1
ATOM 3983 C C . LEU A 1 499 ? -5.798 0.063 36.524 1.00 94.94 499 LEU A C 1
ATOM 3985 O O . LEU A 1 499 ? -6.136 -0.533 37.543 1.00 94.94 499 LEU A O 1
ATOM 3989 N N . LYS A 1 500 ? -4.986 1.127 36.580 1.00 95.56 500 LYS A N 1
ATOM 3990 C CA . LYS A 1 500 ? -4.481 1.685 37.848 1.00 95.56 500 LYS A CA 1
ATOM 3991 C C . LYS A 1 500 ? -5.552 2.415 38.655 1.00 95.56 500 LYS A C 1
ATOM 3993 O O . LYS A 1 500 ? -5.475 2.415 39.879 1.00 95.56 500 LYS A O 1
ATOM 3998 N N . LYS A 1 501 ? -6.512 3.057 37.984 1.00 95.62 501 LYS A N 1
ATOM 3999 C CA . LYS A 1 501 ? -7.634 3.756 38.629 1.00 95.62 501 LYS A CA 1
ATOM 4000 C C . LYS A 1 501 ? -8.747 2.813 39.094 1.00 95.62 501 LYS A C 1
ATOM 4002 O O . LYS A 1 501 ? -9.564 3.223 39.906 1.00 95.62 501 LYS A O 1
ATOM 4007 N N . GLY A 1 502 ? -8.758 1.571 38.607 1.00 92.06 502 GLY A N 1
ATOM 4008 C CA . GLY A 1 502 ? -9.845 0.619 38.843 1.00 92.06 502 GLY A CA 1
ATOM 4009 C C . GLY A 1 502 ? -11.028 0.787 37.884 1.00 92.06 502 GLY A C 1
ATOM 4010 O O . GLY A 1 502 ? -12.048 0.137 38.076 1.00 92.06 502 GLY A O 1
ATOM 4011 N N . ASP A 1 503 ? -10.884 1.607 36.837 1.00 91.00 503 ASP A N 1
ATOM 4012 C CA . ASP A 1 503 ? -11.895 1.791 35.783 1.00 91.00 503 ASP A CA 1
ATOM 4013 C C . ASP A 1 503 ? -11.961 0.581 34.827 1.00 91.00 503 ASP A C 1
ATOM 4015 O O . ASP A 1 503 ? -12.874 0.473 34.011 1.00 91.00 503 ASP A O 1
ATOM 4019 N N . ALA A 1 504 ? -10.965 -0.310 34.892 1.00 93.06 504 ALA A N 1
ATOM 4020 C CA . ALA A 1 504 ? -10.891 -1.562 34.148 1.00 93.06 504 ALA A CA 1
ATOM 4021 C C . ALA A 1 504 ? -10.260 -2.665 35.014 1.00 93.06 504 ALA A C 1
ATOM 4023 O O . ALA A 1 504 ? -9.407 -2.397 35.865 1.00 93.06 504 ALA A O 1
ATOM 4024 N N . SER A 1 505 ? -10.655 -3.912 34.767 1.00 95.56 505 SER A N 1
ATOM 4025 C CA . SER A 1 505 ? -10.190 -5.097 35.492 1.00 95.56 505 SER A CA 1
ATOM 4026 C C . SER A 1 505 ? -8.874 -5.631 34.921 1.00 95.56 505 SER A C 1
ATOM 4028 O O . SER A 1 505 ? -8.761 -5.893 33.723 1.00 95.56 505 SER A O 1
ATOM 4030 N N . TRP A 1 506 ? -7.882 -5.862 35.789 1.00 96.25 506 TRP A N 1
ATOM 4031 C CA . TRP A 1 506 ? -6.651 -6.567 35.407 1.00 96.25 506 TRP A CA 1
ATOM 4032 C C . TRP A 1 506 ? -6.924 -7.999 34.948 1.00 96.25 506 TRP A C 1
ATOM 4034 O O . TRP A 1 506 ? -6.237 -8.489 34.058 1.00 96.25 506 TRP A O 1
ATOM 4044 N N . THR A 1 507 ? -7.914 -8.666 35.544 1.00 96.06 507 THR A N 1
ATOM 4045 C CA . THR A 1 507 ? -8.288 -10.036 35.181 1.00 96.06 507 THR A CA 1
ATOM 4046 C C . THR A 1 507 ? -8.811 -10.086 33.753 1.00 96.06 507 THR A C 1
ATOM 4048 O O . THR A 1 507 ? -8.325 -10.889 32.962 1.00 96.06 507 THR A O 1
ATOM 4051 N N . ASP A 1 508 ? -9.730 -9.186 33.403 1.00 95.50 508 ASP A N 1
ATOM 4052 C CA . ASP A 1 508 ? -10.343 -9.158 32.071 1.00 95.50 508 ASP A CA 1
ATOM 4053 C C . ASP A 1 508 ? -9.318 -8.739 31.017 1.00 95.50 508 ASP A C 1
ATOM 4055 O O . ASP A 1 508 ? -9.204 -9.374 29.974 1.00 95.50 508 ASP A O 1
ATOM 4059 N N . PHE A 1 509 ? -8.477 -7.750 31.333 1.00 97.44 509 PHE A N 1
ATOM 4060 C CA . PHE A 1 509 ? -7.373 -7.344 30.465 1.00 97.44 509 PHE A CA 1
ATOM 4061 C C . PHE A 1 509 ? -6.361 -8.471 30.219 1.00 97.44 509 PHE A C 1
ATOM 4063 O O . PHE A 1 509 ? -5.961 -8.699 29.079 1.00 97.44 509 PHE A O 1
ATOM 4070 N N . ASN A 1 510 ? -5.965 -9.210 31.258 1.00 97.19 510 ASN A N 1
ATOM 4071 C CA . ASN A 1 510 ? -5.036 -10.330 31.107 1.00 97.19 510 ASN A CA 1
ATOM 4072 C C . ASN A 1 510 ? -5.677 -11.503 30.351 1.00 97.19 510 ASN A C 1
ATOM 4074 O O . ASN A 1 510 ? -5.023 -12.106 29.505 1.00 97.19 510 ASN A O 1
ATOM 4078 N N . ASN A 1 511 ? -6.948 -11.818 30.610 1.00 96.62 511 ASN A N 1
ATOM 4079 C CA . ASN A 1 511 ? -7.671 -12.844 29.858 1.00 96.62 511 ASN A CA 1
ATOM 4080 C C . ASN A 1 511 ? -7.754 -12.475 28.375 1.00 96.62 511 ASN A C 1
ATOM 4082 O O . ASN A 1 511 ? -7.417 -13.298 27.527 1.00 96.62 511 ASN A O 1
ATOM 4086 N N . ALA A 1 512 ? -8.097 -11.225 28.068 1.00 96.38 512 ALA A N 1
ATOM 4087 C CA . ALA A 1 512 ? -8.151 -10.738 26.701 1.00 96.38 512 ALA A CA 1
ATOM 4088 C C . ALA A 1 512 ? -6.760 -10.767 26.033 1.00 96.38 512 ALA A C 1
ATOM 4090 O O . ALA A 1 512 ? -6.631 -11.261 24.916 1.00 96.38 512 ALA A O 1
ATOM 4091 N N . LEU A 1 513 ? -5.685 -10.353 26.721 1.00 97.00 513 LEU A N 1
ATOM 4092 C CA . LEU A 1 513 ? -4.314 -10.518 26.206 1.00 97.00 513 LEU A CA 1
ATOM 4093 C C . LEU A 1 513 ? -3.997 -11.977 25.864 1.00 97.00 513 LEU A C 1
ATOM 4095 O O . LEU A 1 513 ? -3.469 -12.253 24.788 1.00 97.00 513 LEU A O 1
ATOM 4099 N N . LYS A 1 514 ? -4.364 -12.920 26.738 1.00 96.88 514 LYS A N 1
ATOM 4100 C CA . LYS A 1 514 ? -4.171 -14.349 26.479 1.00 96.88 514 LYS A CA 1
ATOM 4101 C C . LYS A 1 514 ? -4.929 -14.806 25.237 1.00 96.88 514 LYS A C 1
ATOM 4103 O O . LYS A 1 514 ? -4.379 -15.556 24.441 1.00 96.88 514 LYS A O 1
ATOM 4108 N N . THR A 1 515 ? -6.175 -14.368 25.089 1.00 95.81 515 THR A N 1
ATOM 4109 C CA . THR A 1 515 ? -7.053 -14.744 23.977 1.00 95.81 515 THR A CA 1
ATOM 4110 C C . THR A 1 515 ? -6.521 -14.246 22.634 1.00 95.81 515 THR A C 1
ATOM 4112 O O . THR A 1 515 ? -6.492 -15.016 21.680 1.00 95.81 515 THR A O 1
ATOM 4115 N N . TYR A 1 516 ? -6.084 -12.987 22.566 1.00 95.56 516 TYR A N 1
ATOM 4116 C CA . TYR A 1 516 ? -5.768 -12.306 21.301 1.00 95.56 516 TYR A CA 1
ATOM 4117 C C . TYR A 1 516 ? -4.272 -12.292 20.952 1.00 95.56 516 TYR A C 1
ATOM 4119 O O . TYR A 1 516 ? -3.898 -12.136 19.796 1.00 95.56 516 TYR A O 1
ATOM 4127 N N . PHE A 1 517 ? -3.392 -12.485 21.938 1.00 95.75 517 PHE A N 1
ATOM 4128 C CA . PHE A 1 517 ? -1.939 -12.545 21.733 1.00 95.75 517 PHE A CA 1
ATOM 4129 C C . PHE A 1 517 ? -1.329 -13.888 22.156 1.00 95.75 517 PHE A C 1
ATOM 4131 O O . PHE A 1 517 ? -0.134 -14.108 21.964 1.00 95.75 517 PHE A O 1
ATOM 4138 N N . GLY A 1 518 ? -2.100 -14.808 22.737 1.00 95.12 518 GLY A N 1
ATOM 4139 C CA . GLY A 1 518 ? -1.621 -16.134 23.147 1.00 95.12 518 GLY A CA 1
ATOM 4140 C C . GLY A 1 518 ? -0.741 -16.150 24.405 1.00 95.12 518 GLY A C 1
ATOM 4141 O O . GLY A 1 518 ? -0.333 -17.221 24.846 1.00 95.12 518 GLY A O 1
ATOM 4142 N N . GLU A 1 519 ? -0.440 -14.994 25.004 1.00 95.44 519 GLU A N 1
ATOM 4143 C CA . GLU A 1 519 ? 0.433 -14.870 26.178 1.00 95.44 519 GLU A CA 1
ATOM 4144 C C . GLU A 1 519 ? 0.054 -13.664 27.057 1.00 95.44 519 GLU A C 1
ATOM 4146 O O . GLU A 1 519 ? -0.596 -12.723 26.604 1.00 95.44 519 GLU A O 1
ATOM 4151 N N . THR A 1 520 ? 0.467 -13.687 28.330 1.00 96.44 520 THR A N 1
ATOM 4152 C CA . THR A 1 520 ? 0.146 -12.651 29.335 1.00 96.44 520 THR A CA 1
ATOM 4153 C C . THR A 1 520 ? 1.375 -12.246 30.163 1.00 96.44 520 THR A C 1
ATOM 4155 O O . THR A 1 520 ? 1.403 -12.480 31.377 1.00 96.44 520 THR A O 1
ATOM 4158 N N . PRO A 1 521 ? 2.437 -11.706 29.538 1.00 95.94 521 PRO A N 1
ATOM 4159 C CA . PRO A 1 521 ? 3.617 -11.241 30.264 1.00 95.94 521 PRO A CA 1
ATOM 4160 C C . PRO A 1 521 ? 3.261 -10.033 31.133 1.00 95.94 521 PRO A C 1
ATOM 4162 O O . PRO A 1 521 ? 2.343 -9.293 30.804 1.00 95.94 521 PRO A O 1
ATOM 4165 N N . LYS A 1 522 ? 3.990 -9.762 32.219 1.00 95.19 522 LYS A N 1
ATOM 4166 C CA . LYS A 1 522 ? 3.810 -8.478 32.916 1.00 95.19 522 LYS A CA 1
ATOM 4167 C C . LYS A 1 522 ? 4.407 -7.353 32.069 1.00 95.19 522 LYS A C 1
ATOM 4169 O O . LYS A 1 522 ? 5.368 -7.561 31.335 1.00 95.19 522 LYS A O 1
ATOM 4174 N N . TYR A 1 523 ? 3.870 -6.140 32.211 1.00 94.75 523 TYR A N 1
ATOM 4175 C CA . TYR A 1 523 ? 4.357 -4.978 31.461 1.00 94.75 523 TYR A CA 1
ATOM 4176 C C . TYR A 1 523 ? 5.873 -4.720 31.608 1.00 94.75 523 TYR A C 1
ATOM 4178 O O . TYR A 1 523 ? 6.505 -4.502 30.576 1.00 94.75 523 TYR A O 1
ATOM 4186 N N . PRO A 1 524 ? 6.479 -4.745 32.818 1.00 94.81 524 PRO A N 1
ATOM 4187 C CA . PRO A 1 524 ? 7.923 -4.547 32.959 1.00 94.81 524 PRO A CA 1
ATOM 4188 C C . PRO A 1 524 ? 8.729 -5.605 32.202 1.00 94.81 524 PRO A C 1
ATOM 4190 O O . PRO A 1 524 ? 9.590 -5.233 31.417 1.00 94.81 524 PRO A O 1
ATOM 4193 N N . ASP A 1 525 ? 8.365 -6.880 32.355 1.00 95.00 525 ASP A N 1
ATOM 4194 C CA . ASP A 1 525 ? 9.038 -8.016 31.717 1.00 95.00 525 ASP A CA 1
ATOM 4195 C C . ASP A 1 525 ? 8.957 -7.926 30.183 1.00 95.00 525 ASP A C 1
ATOM 4197 O O . ASP A 1 525 ? 9.945 -8.119 29.481 1.00 95.00 525 ASP A O 1
ATOM 4201 N N . LEU A 1 526 ? 7.780 -7.586 29.639 1.00 95.00 526 LEU A N 1
ATOM 4202 C CA . LEU A 1 526 ? 7.599 -7.400 28.196 1.00 95.00 526 LEU A CA 1
ATOM 4203 C C . LEU A 1 526 ? 8.402 -6.206 27.672 1.00 95.00 526 LEU A C 1
ATOM 4205 O O . LEU A 1 526 ? 8.964 -6.274 26.579 1.00 95.00 526 LEU A O 1
ATOM 4209 N N . LYS A 1 527 ? 8.434 -5.104 28.431 1.00 92.69 527 LYS A N 1
ATOM 4210 C CA . LYS A 1 527 ? 9.210 -3.924 28.058 1.00 92.69 527 LYS A CA 1
ATOM 4211 C C . LYS A 1 527 ? 10.698 -4.258 28.050 1.00 92.69 527 LYS A C 1
ATOM 4213 O O . LYS A 1 527 ? 11.341 -3.998 27.047 1.00 92.69 527 LYS A O 1
ATOM 4218 N N . GLU A 1 528 ? 11.218 -4.860 29.114 1.00 91.88 528 GLU A N 1
ATOM 4219 C CA . GLU A 1 528 ? 12.617 -5.287 29.218 1.00 91.88 528 GLU A CA 1
ATOM 4220 C C . GLU A 1 528 ? 12.999 -6.224 28.068 1.00 91.88 528 GLU A C 1
ATOM 4222 O O . GLU A 1 528 ? 13.924 -5.916 27.322 1.00 91.88 528 GLU A O 1
ATOM 4227 N N . ARG A 1 529 ? 12.188 -7.260 27.808 1.00 90.56 529 ARG A N 1
ATOM 4228 C CA . ARG A 1 529 ? 12.360 -8.175 26.666 1.00 90.56 529 ARG A CA 1
ATOM 4229 C C . ARG A 1 529 ? 12.440 -7.441 25.322 1.00 90.56 529 ARG A C 1
ATOM 4231 O O . ARG A 1 529 ? 13.217 -7.827 24.449 1.00 90.56 529 ARG A O 1
ATOM 4238 N N . PHE A 1 530 ? 11.631 -6.396 25.127 1.00 90.38 530 PHE A N 1
ATOM 4239 C CA . PHE A 1 530 ? 11.674 -5.580 23.912 1.00 90.38 530 PHE A CA 1
ATOM 4240 C C . PHE A 1 530 ? 12.919 -4.683 23.861 1.00 90.38 530 PHE A C 1
ATOM 4242 O O . PHE A 1 530 ? 13.556 -4.604 22.814 1.00 90.38 530 PHE A O 1
ATOM 4249 N N . GLU A 1 531 ? 13.278 -4.014 24.960 1.00 87.12 531 GLU A N 1
ATOM 4250 C CA . GLU A 1 531 ? 14.454 -3.134 25.032 1.00 87.12 531 GLU A CA 1
ATOM 4251 C C . GLU A 1 531 ? 15.753 -3.904 24.782 1.00 87.12 531 GLU A C 1
ATOM 4253 O O . GLU A 1 531 ? 16.590 -3.461 23.997 1.00 87.12 531 GLU A O 1
ATOM 4258 N N . GLU A 1 532 ? 15.901 -5.079 25.395 1.00 85.25 532 GLU A N 1
ATOM 4259 C CA . GLU A 1 532 ? 17.085 -5.928 25.248 1.00 85.25 532 GLU A CA 1
ATOM 4260 C C . GLU A 1 532 ? 17.333 -6.332 23.790 1.00 85.25 532 GLU A C 1
ATOM 4262 O O . GLU A 1 532 ? 18.477 -6.315 23.326 1.00 85.25 532 GLU A O 1
ATOM 4267 N N . ARG A 1 533 ? 16.265 -6.659 23.050 1.00 83.12 533 ARG A N 1
ATOM 4268 C CA . ARG A 1 533 ? 16.357 -7.171 21.674 1.00 83.12 533 ARG A CA 1
ATOM 4269 C C . ARG A 1 533 ? 16.281 -6.076 20.609 1.00 83.12 533 ARG A C 1
ATOM 4271 O O . ARG A 1 533 ? 17.000 -6.142 19.615 1.00 83.12 533 ARG A O 1
ATOM 4278 N N . TYR A 1 534 ? 15.446 -5.057 20.817 1.00 85.50 534 TYR A N 1
ATOM 4279 C CA . TYR A 1 534 ? 15.100 -4.047 19.808 1.00 85.50 534 TYR A CA 1
ATOM 4280 C C . TYR A 1 534 ? 15.247 -2.590 20.287 1.00 85.50 534 TYR A C 1
ATOM 4282 O O . TYR A 1 534 ? 15.115 -1.676 19.472 1.00 85.50 534 TYR A O 1
ATOM 4290 N N . GLY A 1 535 ? 15.553 -2.320 21.561 1.00 80.25 535 GLY A N 1
ATOM 4291 C CA . GLY A 1 535 ? 15.620 -0.954 22.119 1.00 80.25 535 GLY A CA 1
ATOM 4292 C C . GLY A 1 535 ? 16.674 -0.050 21.465 1.00 80.25 535 GLY A C 1
ATOM 4293 O O . GLY A 1 535 ? 16.551 1.170 21.447 1.00 80.25 535 GLY A O 1
ATOM 4294 N N . SER A 1 536 ? 17.698 -0.630 20.832 1.00 79.06 536 SER A N 1
ATOM 4295 C CA . SER A 1 536 ? 18.695 0.126 20.058 1.00 79.06 536 SER A CA 1
ATOM 4296 C C . SER A 1 536 ? 18.251 0.467 18.618 1.00 79.06 536 SER A C 1
ATOM 4298 O O . SER A 1 536 ? 18.959 1.222 17.937 1.00 79.06 536 SER A O 1
ATOM 4300 N N . LEU A 1 537 ? 17.115 -0.075 18.153 1.00 78.56 537 LEU A N 1
ATOM 4301 C CA . LEU A 1 537 ? 16.504 0.187 16.840 1.00 78.56 537 LEU A CA 1
ATOM 4302 C C . LEU A 1 537 ? 15.451 1.302 16.886 1.00 78.56 537 LEU A C 1
ATOM 4304 O O . LEU A 1 537 ? 15.289 2.036 15.911 1.00 78.56 537 LEU A O 1
ATOM 4308 N N . VAL A 1 538 ? 14.720 1.416 17.997 1.00 77.50 538 VAL A N 1
ATOM 4309 C CA . VAL A 1 538 ? 13.570 2.317 18.148 1.00 77.50 538 VAL A CA 1
ATOM 4310 C C . VAL A 1 538 ? 13.731 3.139 19.421 1.00 77.50 538 VAL A C 1
ATOM 4312 O O . VAL A 1 538 ? 14.091 2.603 20.458 1.00 77.50 538 VAL A O 1
ATOM 4315 N N . ASP A 1 539 ? 13.428 4.437 19.364 1.00 73.38 539 ASP A N 1
ATOM 4316 C CA . ASP A 1 539 ? 13.412 5.283 20.560 1.00 73.38 539 ASP A CA 1
ATOM 4317 C C . ASP A 1 539 ? 12.169 4.986 21.408 1.00 73.38 539 ASP A C 1
ATOM 4319 O O . ASP A 1 539 ? 11.070 5.480 21.140 1.00 73.38 539 ASP A O 1
ATOM 4323 N N . THR A 1 540 ? 12.354 4.153 22.424 1.00 78.00 540 THR A N 1
ATOM 4324 C CA . THR A 1 540 ? 11.315 3.697 23.348 1.00 78.00 540 THR A CA 1
ATOM 4325 C C . THR A 1 540 ? 11.008 4.689 24.475 1.00 78.00 540 THR A C 1
ATOM 4327 O O . THR A 1 540 ? 10.073 4.474 25.259 1.00 78.00 540 THR A O 1
ATOM 4330 N N . SER A 1 541 ? 11.756 5.797 24.568 1.00 70.44 541 SER A N 1
ATOM 4331 C CA . SER A 1 541 ? 11.557 6.822 25.600 1.00 70.44 541 SER A CA 1
ATOM 4332 C C . SER A 1 541 ? 10.270 7.629 25.386 1.00 70.44 541 SER A C 1
ATOM 4334 O O . SER A 1 541 ? 9.632 8.073 26.344 1.00 70.44 541 SER A O 1
ATOM 4336 N N . GLU A 1 542 ? 9.832 7.775 24.134 1.00 70.44 542 GLU A N 1
ATOM 4337 C CA . GLU A 1 542 ? 8.612 8.492 23.778 1.00 70.44 542 GLU A CA 1
ATOM 4338 C C . GLU A 1 542 ? 7.384 7.581 23.834 1.00 70.44 542 GLU A C 1
ATOM 4340 O O . GLU A 1 542 ? 7.234 6.726 22.978 1.00 70.44 542 GLU A O 1
ATOM 4345 N N . ARG A 1 543 ? 6.411 7.815 24.721 1.00 75.94 543 ARG A N 1
ATOM 4346 C CA . ARG A 1 543 ? 5.192 6.974 24.839 1.00 75.94 543 ARG A CA 1
ATOM 4347 C C . ARG A 1 543 ? 4.520 6.593 23.503 1.00 75.94 543 ARG A C 1
ATOM 4349 O O . ARG A 1 543 ? 4.005 5.490 23.370 1.00 75.94 543 ARG A O 1
ATOM 4356 N N . ALA A 1 544 ? 4.531 7.491 22.521 1.00 79.00 544 ALA A N 1
ATOM 4357 C CA . ALA A 1 544 ? 3.925 7.289 21.208 1.00 79.00 544 ALA A CA 1
ATOM 4358 C C . ALA A 1 544 ? 4.696 6.334 20.272 1.00 79.00 544 ALA A C 1
ATOM 4360 O O . ALA A 1 544 ? 4.202 6.013 19.189 1.00 79.00 544 ALA A O 1
ATOM 4361 N N . TRP A 1 545 ? 5.903 5.889 20.643 1.00 82.81 545 TRP A N 1
ATOM 4362 C CA . TRP A 1 545 ? 6.765 5.056 19.803 1.00 82.81 545 TRP A CA 1
ATOM 4363 C C . TRP A 1 545 ? 6.060 3.785 19.332 1.00 82.81 545 TRP A C 1
ATOM 4365 O O . TRP A 1 545 ? 6.223 3.398 18.178 1.00 82.81 545 TRP A O 1
ATOM 4375 N N . VAL A 1 546 ? 5.211 3.185 20.170 1.00 87.44 546 VAL A N 1
ATOM 4376 C CA . VAL A 1 546 ? 4.464 1.961 19.846 1.00 87.44 546 VAL A CA 1
ATOM 4377 C C . VAL A 1 546 ? 3.502 2.133 18.666 1.00 87.44 546 VAL A C 1
ATOM 4379 O O . VAL A 1 546 ? 3.243 1.161 17.967 1.00 87.44 546 VAL A O 1
ATOM 4382 N N . HIS A 1 547 ? 3.049 3.357 18.374 1.00 85.38 547 HIS A N 1
ATOM 4383 C CA . HIS A 1 547 ? 2.138 3.658 17.259 1.00 85.38 547 HIS A CA 1
ATOM 4384 C C . HIS A 1 547 ? 2.855 4.104 15.973 1.00 85.38 547 HIS A C 1
ATOM 4386 O O . HIS A 1 547 ? 2.236 4.167 14.908 1.00 85.38 547 HIS A O 1
ATOM 4392 N N . LYS A 1 548 ? 4.156 4.424 16.048 1.00 78.94 548 LYS A N 1
ATOM 4393 C CA . LYS A 1 548 ? 4.974 4.794 14.877 1.00 78.94 548 LYS A CA 1
ATOM 4394 C C . LYS A 1 548 ? 5.182 3.586 13.954 1.00 78.94 548 LYS A C 1
ATOM 4396 O O . LYS A 1 548 ? 4.923 2.458 14.343 1.00 78.94 548 LYS A O 1
ATOM 4401 N N . GLY A 1 549 ? 5.656 3.798 12.725 1.00 74.00 549 GLY A N 1
ATOM 4402 C CA . GLY A 1 549 ? 6.099 2.702 11.848 1.00 74.00 549 GLY A CA 1
ATOM 4403 C C . GLY A 1 549 ? 5.029 1.665 11.481 1.00 74.00 549 GLY A C 1
ATOM 4404 O O . GLY A 1 549 ? 5.384 0.598 10.997 1.00 74.00 549 GLY A O 1
ATOM 4405 N N . PHE A 1 550 ? 3.742 1.977 11.686 1.00 80.81 550 PHE A N 1
ATOM 4406 C CA . PHE A 1 550 ? 2.611 1.117 11.313 1.00 80.81 550 PHE A CA 1
ATOM 4407 C C . PHE A 1 550 ? 2.644 0.765 9.818 1.00 80.81 550 PHE A C 1
ATOM 4409 O O . PHE A 1 550 ? 2.396 -0.368 9.421 1.00 80.81 550 PHE A O 1
ATOM 4416 N N . ARG A 1 551 ? 3.049 1.742 8.998 1.00 78.50 551 ARG A N 1
ATOM 4417 C CA . ARG A 1 551 ? 3.612 1.532 7.664 1.00 78.50 551 ARG A CA 1
ATOM 4418 C C . ARG A 1 551 ? 5.083 1.879 7.721 1.00 78.50 551 ARG A C 1
ATOM 4420 O O . ARG A 1 551 ? 5.443 3.054 7.801 1.00 78.50 551 ARG A O 1
ATOM 4427 N N . ALA A 1 552 ? 5.920 0.861 7.714 1.00 68.56 552 ALA A N 1
ATOM 4428 C CA . ALA A 1 552 ? 7.350 1.057 7.752 1.00 68.56 552 ALA A CA 1
ATOM 4429 C C . ALA A 1 552 ? 7.826 1.644 6.404 1.00 68.56 552 ALA A C 1
ATOM 4431 O O . ALA A 1 552 ? 7.449 1.172 5.332 1.00 68.56 552 ALA A O 1
ATOM 4432 N N . SER A 1 553 ? 8.584 2.739 6.456 1.00 71.31 553 SER A N 1
ATOM 4433 C CA . SER A 1 553 ? 9.069 3.477 5.285 1.00 71.31 553 SER A CA 1
ATOM 4434 C C . SER A 1 553 ? 10.368 4.188 5.646 1.00 71.31 553 SER A C 1
ATOM 4436 O O . SER A 1 553 ? 10.504 4.709 6.751 1.00 71.31 553 SER A O 1
ATOM 4438 N N . ALA A 1 554 ? 11.316 4.235 4.708 1.00 66.38 554 ALA A N 1
ATOM 4439 C CA . ALA A 1 554 ? 12.537 5.030 4.857 1.00 66.38 554 ALA A CA 1
ATOM 4440 C C . ALA A 1 554 ? 12.265 6.545 4.817 1.00 66.38 554 ALA A C 1
ATOM 4442 O O . ALA A 1 554 ? 13.065 7.330 5.317 1.00 66.38 554 ALA A O 1
ATOM 4443 N N . SER A 1 555 ? 11.139 6.944 4.217 1.00 70.88 555 SER A N 1
ATOM 4444 C CA . SER A 1 555 ? 10.618 8.308 4.261 1.00 70.88 555 SER A CA 1
ATOM 4445 C C . SER A 1 555 ? 9.612 8.443 5.398 1.00 70.88 555 SER A C 1
ATOM 4447 O O . SER A 1 555 ? 8.656 7.665 5.463 1.00 70.88 555 SER A O 1
ATOM 4449 N N . GLU A 1 556 ? 9.802 9.430 6.271 1.00 65.12 556 GLU A N 1
ATOM 4450 C CA . GLU A 1 556 ? 8.898 9.685 7.396 1.00 65.12 556 GLU A CA 1
ATOM 4451 C C . GLU A 1 556 ? 7.922 10.837 7.122 1.00 65.12 556 GLU A C 1
ATOM 4453 O O . GLU A 1 556 ? 6.968 11.027 7.880 1.00 65.12 556 GLU A O 1
ATOM 4458 N N . GLY A 1 557 ? 8.111 11.573 6.023 1.00 72.19 557 GLY A N 1
ATOM 4459 C CA . GLY A 1 557 ? 7.171 12.591 5.581 1.00 72.19 557 GLY A CA 1
ATOM 4460 C C . GLY A 1 557 ? 7.609 13.370 4.347 1.00 72.19 557 GLY A C 1
ATOM 4461 O O . GLY A 1 557 ? 8.497 12.966 3.599 1.00 72.19 557 GLY A O 1
ATOM 4462 N N . LYS A 1 558 ? 6.950 14.511 4.121 1.00 78.00 558 LYS A N 1
ATOM 4463 C CA . LYS A 1 558 ? 7.255 15.416 3.004 1.00 78.00 558 LYS A CA 1
ATOM 4464 C C . LYS A 1 558 ? 7.849 16.732 3.478 1.00 78.00 558 LYS A C 1
ATOM 4466 O O . LYS A 1 558 ? 7.357 17.328 4.432 1.00 78.00 558 LYS A O 1
ATOM 4471 N N . VAL A 1 559 ? 8.815 17.234 2.722 1.00 83.00 559 VAL A N 1
ATOM 4472 C CA . VAL A 1 559 ? 9.416 18.556 2.897 1.00 83.00 559 VAL A CA 1
ATOM 4473 C C . VAL A 1 559 ? 8.817 19.536 1.890 1.00 83.00 559 VAL A C 1
ATOM 4475 O O . VAL A 1 559 ? 8.589 19.201 0.723 1.00 83.00 559 VAL A O 1
ATOM 4478 N N . VAL A 1 560 ? 8.525 20.750 2.360 1.00 87.19 560 VAL A N 1
ATOM 4479 C CA . VAL A 1 560 ? 7.911 21.813 1.555 1.00 87.19 560 VAL A CA 1
ATOM 4480 C C . VAL A 1 560 ? 8.992 22.624 0.847 1.00 87.19 560 VAL A C 1
ATOM 4482 O O . VAL A 1 560 ? 9.961 23.057 1.462 1.00 87.19 560 VAL A O 1
ATOM 4485 N N . LEU A 1 561 ? 8.807 22.859 -0.447 1.00 90.31 561 LEU A N 1
ATOM 4486 C CA . LEU A 1 561 ? 9.680 23.669 -1.288 1.00 90.31 561 LEU A CA 1
ATOM 4487 C C . LEU A 1 561 ? 9.038 25.049 -1.464 1.00 90.31 561 LEU A C 1
ATOM 4489 O O . LEU A 1 561 ? 7.906 25.133 -1.954 1.00 90.31 561 LEU A O 1
ATOM 4493 N N . LYS A 1 562 ? 9.738 26.120 -1.077 1.00 92.38 562 LYS A N 1
ATOM 4494 C CA . LYS A 1 562 ? 9.208 27.491 -1.079 1.00 92.38 562 LYS A CA 1
ATOM 4495 C C . LYS A 1 562 ? 10.006 28.434 -1.962 1.00 92.38 562 LYS A C 1
ATOM 4497 O O . LYS A 1 562 ? 11.223 28.381 -1.977 1.00 92.38 562 LYS A O 1
ATOM 4502 N N . GLU A 1 563 ? 9.316 29.338 -2.648 1.00 92.75 563 GLU A N 1
ATOM 4503 C CA . GLU A 1 563 ? 9.913 30.505 -3.303 1.00 92.75 563 GLU A CA 1
ATOM 4504 C C . GLU A 1 563 ? 9.294 31.775 -2.710 1.00 92.75 563 GLU A C 1
ATOM 4506 O O . GLU A 1 563 ? 8.076 31.962 -2.765 1.00 92.75 563 GLU A O 1
ATOM 4511 N N . ASN A 1 564 ? 10.128 32.666 -2.162 1.00 88.88 564 ASN A N 1
ATOM 4512 C CA . ASN A 1 564 ? 9.691 33.920 -1.532 1.00 88.88 564 ASN A CA 1
ATOM 4513 C C . ASN A 1 564 ? 8.552 33.702 -0.511 1.00 88.88 564 ASN A C 1
ATOM 4515 O O . ASN A 1 564 ? 7.563 34.434 -0.503 1.00 88.88 564 ASN A O 1
ATOM 4519 N N . GLY A 1 565 ? 8.653 32.641 0.297 1.00 84.62 565 GLY A N 1
ATOM 4520 C CA . GLY A 1 565 ? 7.652 32.263 1.301 1.00 84.62 565 GLY A CA 1
ATOM 4521 C C . GLY A 1 565 ? 6.433 31.492 0.773 1.00 84.62 565 GLY A C 1
ATOM 4522 O O . GLY A 1 565 ? 5.716 30.890 1.576 1.00 84.62 565 GLY A O 1
ATOM 4523 N N . ASN A 1 566 ? 6.212 31.437 -0.544 1.00 85.56 566 ASN A N 1
ATOM 4524 C CA . ASN A 1 566 ? 5.091 30.714 -1.146 1.00 85.56 566 ASN A CA 1
ATOM 4525 C C . ASN A 1 566 ? 5.464 29.260 -1.433 1.00 85.56 566 ASN A C 1
ATOM 4527 O O . ASN A 1 566 ? 6.519 28.985 -1.997 1.00 85.56 566 ASN A O 1
ATOM 4531 N N . GLU A 1 567 ? 4.578 28.326 -1.094 1.00 86.75 567 GLU A N 1
ATOM 4532 C CA . GLU A 1 567 ? 4.759 26.910 -1.413 1.00 86.75 567 GLU A CA 1
ATOM 4533 C C . GLU A 1 567 ? 4.657 26.665 -2.928 1.00 86.75 567 GLU A C 1
ATOM 4535 O O . GLU A 1 567 ? 3.643 26.970 -3.555 1.00 86.75 567 GLU A O 1
ATOM 4540 N N . VAL A 1 568 ? 5.709 26.078 -3.501 1.00 84.94 568 VAL A N 1
ATOM 4541 C CA . VAL A 1 568 ? 5.798 25.718 -4.925 1.00 84.94 568 VAL A CA 1
ATOM 4542 C C . VAL A 1 568 ? 5.573 24.220 -5.128 1.00 84.94 568 VAL A C 1
ATOM 4544 O O . VAL A 1 568 ? 4.953 23.802 -6.109 1.00 84.94 568 VAL A O 1
ATOM 4547 N N . ALA A 1 569 ? 6.103 23.398 -4.222 1.00 84.44 569 ALA A N 1
ATOM 4548 C CA . ALA A 1 569 ? 6.011 21.946 -4.297 1.00 84.44 569 ALA A CA 1
ATOM 4549 C C . ALA A 1 569 ? 6.205 21.294 -2.922 1.00 84.44 569 ALA A C 1
ATOM 4551 O O . ALA A 1 569 ? 6.623 21.934 -1.958 1.00 84.44 569 ALA A O 1
ATOM 4552 N N . ARG A 1 570 ? 5.949 19.986 -2.855 1.00 84.31 570 ARG A N 1
ATOM 4553 C CA . ARG A 1 570 ? 6.346 19.116 -1.743 1.00 84.31 570 ARG A CA 1
ATOM 4554 C C . ARG A 1 570 ? 6.991 17.861 -2.306 1.00 84.31 570 ARG A C 1
ATOM 4556 O O . ARG A 1 570 ? 6.513 17.352 -3.316 1.00 84.31 570 ARG A O 1
ATOM 4563 N N . ILE A 1 571 ? 8.033 17.360 -1.658 1.00 83.88 571 ILE A N 1
ATOM 4564 C CA . ILE A 1 571 ? 8.679 16.087 -2.010 1.00 83.88 571 ILE A CA 1
ATOM 4565 C C . ILE A 1 571 ? 8.865 15.243 -0.757 1.00 83.88 571 ILE A C 1
ATOM 4567 O O . ILE A 1 571 ? 8.901 15.787 0.342 1.00 83.88 571 ILE A O 1
ATOM 4571 N N . ASP A 1 572 ? 8.996 13.933 -0.922 1.00 80.56 572 ASP A N 1
ATOM 4572 C CA . ASP A 1 572 ? 9.357 13.031 0.173 1.00 80.56 572 ASP A CA 1
ATOM 4573 C C . ASP A 1 572 ? 10.742 13.426 0.727 1.00 80.56 572 ASP A C 1
ATOM 4575 O O . ASP A 1 572 ? 11.647 13.753 -0.043 1.00 80.56 572 ASP A O 1
ATOM 4579 N N . ASP A 1 573 ? 10.908 13.436 2.047 1.00 79.81 573 ASP A N 1
ATOM 4580 C CA . ASP A 1 573 ? 12.136 13.859 2.745 1.00 79.81 573 ASP A CA 1
ATOM 4581 C C . ASP A 1 573 ? 13.412 13.193 2.196 1.00 79.81 573 ASP A C 1
ATOM 4583 O O . ASP A 1 573 ? 14.394 13.862 1.873 1.00 79.81 573 ASP A O 1
ATOM 4587 N N . ILE A 1 574 ? 13.379 11.882 1.974 1.00 82.00 574 ILE A N 1
ATOM 4588 C CA . ILE A 1 574 ? 14.508 11.120 1.445 1.00 82.00 574 ILE A CA 1
ATOM 4589 C C . ILE A 1 574 ? 14.798 11.441 -0.032 1.00 82.00 574 ILE A C 1
ATOM 4591 O O . ILE A 1 574 ? 15.903 11.200 -0.524 1.00 82.00 574 ILE A O 1
ATOM 4595 N N . ALA A 1 575 ? 13.832 12.019 -0.756 1.00 86.12 575 ALA A N 1
ATOM 4596 C CA . ALA A 1 575 ? 14.023 12.469 -2.130 1.00 86.12 575 ALA A CA 1
ATOM 4597 C C . ALA A 1 575 ? 14.843 13.766 -2.216 1.00 86.12 575 ALA A C 1
ATOM 4599 O O . ALA A 1 575 ? 15.249 14.126 -3.322 1.00 86.12 575 ALA A O 1
ATOM 4600 N N . ILE A 1 576 ? 15.152 14.435 -1.094 1.00 88.50 576 ILE A N 1
ATOM 4601 C CA . ILE A 1 576 ? 16.030 15.616 -1.065 1.00 88.50 576 ILE A CA 1
ATOM 4602 C C . ILE A 1 576 ? 17.375 15.314 -1.726 1.00 88.50 576 ILE A C 1
ATOM 4604 O O . ILE A 1 576 ? 17.779 16.059 -2.612 1.00 88.50 576 ILE A O 1
ATOM 4608 N N . PHE A 1 577 ? 18.012 14.181 -1.412 1.00 88.69 577 PHE A N 1
ATOM 4609 C CA . PHE A 1 577 ? 19.293 13.786 -2.021 1.00 88.69 577 PHE A CA 1
ATOM 4610 C C . PHE A 1 577 ? 19.250 13.720 -3.547 1.00 88.69 577 PHE A C 1
ATOM 4612 O O . PHE A 1 577 ? 20.270 13.900 -4.201 1.00 88.69 577 PHE A O 1
ATOM 4619 N N . ARG A 1 578 ? 18.070 13.481 -4.121 1.00 89.38 578 ARG A N 1
ATOM 4620 C CA . ARG A 1 578 ? 17.869 13.324 -5.558 1.00 89.38 578 ARG A CA 1
ATOM 4621 C C . ARG A 1 578 ? 17.362 14.594 -6.231 1.00 89.38 578 ARG A C 1
ATOM 4623 O O . ARG A 1 578 ? 17.859 14.937 -7.298 1.00 89.38 578 ARG A O 1
ATOM 4630 N N . ASP A 1 579 ? 16.369 15.254 -5.640 1.00 90.12 579 ASP A N 1
ATOM 4631 C CA . ASP A 1 579 ? 15.557 16.292 -6.291 1.00 90.12 579 ASP A CA 1
ATOM 4632 C C . ASP A 1 579 ? 15.732 17.692 -5.675 1.00 90.12 579 ASP A C 1
ATOM 4634 O O . ASP A 1 579 ? 15.387 18.680 -6.322 1.00 90.12 579 ASP A O 1
ATOM 4638 N N . ALA A 1 580 ? 16.266 17.792 -4.454 1.00 91.81 580 ALA A N 1
ATOM 4639 C CA . ALA A 1 580 ? 16.473 19.054 -3.734 1.00 91.81 580 ALA A CA 1
ATOM 4640 C C . ALA A 1 580 ? 17.834 19.100 -3.016 1.00 91.81 580 ALA A C 1
ATOM 4642 O O . ALA A 1 580 ? 17.952 19.659 -1.934 1.00 91.81 580 ALA A O 1
ATOM 4643 N N . HIS A 1 581 ? 18.848 18.484 -3.622 1.00 92.50 581 HIS A N 1
ATOM 4644 C CA . HIS A 1 581 ? 20.216 18.417 -3.122 1.00 92.50 581 HIS A CA 1
ATOM 4645 C C . HIS A 1 581 ? 20.916 19.793 -3.158 1.00 92.50 581 HIS A C 1
ATOM 4647 O O . HIS A 1 581 ? 20.389 20.749 -3.737 1.00 92.50 581 HIS A O 1
ATOM 4653 N N . PRO A 1 582 ? 22.134 19.930 -2.597 1.00 89.50 582 PRO A N 1
ATOM 4654 C CA . PRO A 1 582 ? 22.929 21.147 -2.734 1.00 89.50 582 PRO A CA 1
ATOM 4655 C C . PRO A 1 582 ? 23.089 21.552 -4.206 1.00 89.50 582 PRO A C 1
ATOM 4657 O O . PRO A 1 582 ? 23.480 20.732 -5.033 1.00 89.50 582 PRO A O 1
ATOM 4660 N N . GLU A 1 583 ? 22.762 22.803 -4.537 1.00 91.31 583 GLU A N 1
ATOM 4661 C CA . GLU A 1 583 ? 22.713 23.343 -5.912 1.00 91.31 583 GLU A CA 1
ATOM 4662 C C . GLU A 1 583 ? 21.637 22.754 -6.838 1.00 91.31 583 GLU A C 1
ATOM 4664 O O . GLU A 1 583 ? 21.678 23.011 -8.048 1.00 91.31 583 GLU A O 1
ATOM 4669 N N . ALA A 1 584 ? 20.672 22.002 -6.301 1.00 94.75 584 ALA A N 1
ATOM 4670 C CA . ALA A 1 584 ? 19.660 21.365 -7.123 1.00 94.75 584 ALA A CA 1
ATOM 4671 C C . ALA A 1 584 ? 18.837 22.372 -7.920 1.00 94.75 584 ALA A C 1
ATOM 4673 O O . ALA A 1 584 ? 18.506 23.451 -7.432 1.00 94.75 584 ALA A O 1
ATOM 4674 N N . VAL A 1 585 ? 18.470 21.988 -9.140 1.00 94.88 585 VAL A N 1
ATOM 4675 C CA . VAL A 1 585 ? 17.504 22.699 -9.971 1.00 94.88 585 VAL A CA 1
ATOM 4676 C C . VAL A 1 585 ? 16.288 21.805 -10.167 1.00 94.88 585 VAL A C 1
ATOM 4678 O O . VAL A 1 585 ? 16.278 20.902 -11.007 1.00 94.88 585 VAL A O 1
ATOM 4681 N N . TYR A 1 586 ? 15.261 22.076 -9.371 1.00 91.75 586 TYR A N 1
ATOM 4682 C CA . TYR A 1 586 ? 13.986 21.378 -9.361 1.00 91.75 586 TYR A CA 1
ATOM 4683 C C . TYR A 1 586 ? 13.053 21.899 -10.461 1.00 91.75 586 TYR A C 1
ATOM 4685 O O . TYR A 1 586 ? 12.971 23.102 -10.706 1.00 91.75 586 TYR A O 1
ATOM 4693 N N . LEU A 1 587 ? 12.297 21.002 -11.098 1.00 89.94 587 LEU A N 1
ATOM 4694 C CA . LEU A 1 587 ? 11.253 21.355 -12.065 1.00 89.94 587 LEU A CA 1
ATOM 4695 C C . LEU A 1 587 ? 9.877 21.328 -11.385 1.00 89.94 587 LEU A C 1
ATOM 4697 O O . LEU A 1 587 ? 9.419 20.268 -10.951 1.00 89.94 587 LEU A O 1
ATOM 4701 N N . GLY A 1 588 ? 9.209 22.479 -11.297 1.00 86.50 588 GLY A N 1
ATOM 4702 C CA . GLY A 1 588 ? 7.874 22.639 -10.712 1.00 86.50 588 GLY A CA 1
ATOM 4703 C C . GLY A 1 588 ? 6.742 22.073 -11.579 1.00 86.50 588 GLY A C 1
ATOM 4704 O O . GLY A 1 588 ? 6.926 21.769 -12.758 1.00 86.50 588 GLY A O 1
ATOM 4705 N N . HIS A 1 589 ? 5.538 21.928 -11.011 1.00 81.38 589 HIS A N 1
ATOM 4706 C CA . HIS A 1 589 ? 4.337 21.540 -11.782 1.00 81.38 589 HIS A CA 1
ATOM 4707 C C . HIS A 1 589 ? 3.861 22.642 -12.738 1.00 81.38 589 HIS A C 1
ATOM 4709 O O . HIS A 1 589 ? 3.204 22.356 -13.744 1.00 81.38 589 HIS A O 1
ATOM 4715 N N . ASP A 1 590 ? 4.216 23.890 -12.435 1.00 84.31 590 ASP A N 1
ATOM 4716 C CA . ASP A 1 590 ? 4.064 25.050 -13.311 1.00 84.31 590 ASP A CA 1
ATOM 4717 C C . ASP A 1 590 ? 5.139 25.105 -14.413 1.00 84.31 590 ASP A C 1
ATOM 4719 O O . ASP A 1 590 ? 5.154 26.033 -15.218 1.00 84.31 590 ASP A O 1
ATOM 4723 N N . LEU A 1 591 ? 6.009 24.088 -14.463 1.00 86.38 591 LEU A N 1
ATOM 4724 C CA . LEU A 1 591 ? 7.109 23.922 -15.410 1.00 86.38 591 LEU A CA 1
ATOM 4725 C C . LEU A 1 591 ? 8.203 24.988 -15.298 1.00 86.38 591 LEU A C 1
ATOM 4727 O O . LEU A 1 591 ? 9.080 25.065 -16.161 1.00 86.38 591 LEU A O 1
ATOM 4731 N N . LYS A 1 592 ? 8.201 25.782 -14.223 1.00 90.44 592 LYS A N 1
ATOM 4732 C CA . LYS A 1 592 ? 9.331 26.645 -13.893 1.00 90.44 592 LYS A CA 1
ATOM 4733 C C . LYS A 1 592 ? 10.427 25.836 -13.213 1.00 90.44 592 LYS A C 1
ATOM 4735 O O . LYS A 1 592 ? 10.191 24.783 -12.620 1.00 90.44 592 LYS A O 1
ATOM 4740 N N . ARG A 1 593 ? 11.652 26.337 -13.335 1.00 93.44 593 ARG A N 1
ATOM 4741 C CA . ARG A 1 593 ? 12.843 25.740 -12.732 1.00 93.44 593 ARG A CA 1
ATOM 4742 C C . ARG A 1 593 ? 13.203 26.536 -11.498 1.00 93.44 593 ARG A C 1
ATOM 4744 O O . ARG A 1 593 ? 13.153 27.766 -11.521 1.00 93.44 593 ARG A O 1
ATOM 4751 N N . TYR A 1 594 ? 13.591 25.829 -10.457 1.00 94.69 594 TYR A N 1
ATOM 4752 C CA . TYR A 1 594 ? 13.806 26.381 -9.137 1.00 94.69 594 TYR A CA 1
ATOM 4753 C C . TYR A 1 594 ? 15.122 25.869 -8.585 1.00 94.69 594 TYR A C 1
ATOM 4755 O O . TYR A 1 594 ? 15.292 24.669 -8.396 1.00 94.69 594 TYR A O 1
ATOM 4763 N N . ARG A 1 595 ? 16.060 26.778 -8.345 1.00 95.50 595 ARG A N 1
ATOM 4764 C CA . ARG A 1 595 ? 17.338 26.465 -7.721 1.00 95.50 595 ARG A CA 1
ATOM 4765 C C . ARG A 1 595 ? 17.182 26.450 -6.207 1.00 95.50 595 ARG A C 1
ATOM 4767 O O . ARG A 1 595 ? 16.670 27.419 -5.653 1.00 95.50 595 ARG A O 1
ATOM 4774 N N . VAL A 1 596 ? 17.683 25.407 -5.557 1.00 95.06 596 VAL A N 1
ATOM 4775 C CA . VAL A 1 596 ? 17.843 25.360 -4.101 1.00 95.06 596 VAL A CA 1
ATOM 4776 C C . VAL A 1 596 ? 18.881 26.390 -3.676 1.00 95.06 596 VAL A C 1
ATOM 4778 O O . VAL A 1 596 ? 20.011 26.387 -4.172 1.00 95.06 596 VAL A O 1
ATOM 4781 N N . VAL A 1 597 ? 18.484 27.276 -2.767 1.00 92.50 597 VAL A N 1
ATOM 4782 C CA . VAL A 1 597 ? 19.338 28.334 -2.208 1.00 92.50 597 VAL A CA 1
ATOM 4783 C C . VAL A 1 597 ? 19.529 28.205 -0.700 1.00 92.50 597 VAL A C 1
ATOM 4785 O O . VAL A 1 597 ? 20.469 28.786 -0.171 1.00 92.50 597 VAL A O 1
ATOM 4788 N N . GLY A 1 598 ? 18.696 27.422 -0.012 1.00 90.19 598 GLY A N 1
ATOM 4789 C CA . GLY A 1 598 ? 18.813 27.223 1.429 1.00 90.19 598 GLY A CA 1
ATOM 4790 C C . GLY A 1 598 ? 17.918 26.108 1.957 1.00 90.19 598 GLY A C 1
ATOM 4791 O O . GLY A 1 598 ? 17.025 25.623 1.264 1.00 90.19 598 GLY A O 1
ATOM 4792 N N . TYR A 1 599 ? 18.160 25.734 3.209 1.00 88.88 599 TYR A N 1
ATOM 4793 C CA . TYR A 1 599 ? 17.306 24.850 3.995 1.00 88.88 599 TYR A CA 1
ATOM 4794 C C . TYR A 1 599 ? 16.928 25.593 5.275 1.00 88.88 599 TYR A C 1
ATOM 4796 O O . TYR A 1 599 ? 17.814 26.106 5.963 1.00 88.88 599 TYR A O 1
ATOM 4804 N N . GLU A 1 600 ? 15.642 25.647 5.614 1.00 86.06 600 GLU A N 1
ATOM 4805 C CA . GLU A 1 600 ? 15.199 26.128 6.922 1.00 86.06 600 GLU A CA 1
ATOM 4806 C C . GLU A 1 600 ? 14.782 24.944 7.779 1.00 86.06 600 GLU A C 1
ATOM 4808 O O . GLU A 1 600 ? 14.086 24.022 7.342 1.00 86.06 600 GLU A O 1
ATOM 4813 N N . GLY A 1 601 ? 15.191 24.976 9.039 1.00 77.88 601 GLY A N 1
ATOM 4814 C CA . GLY A 1 601 ? 14.947 23.868 9.931 1.00 77.88 601 GLY A CA 1
ATOM 4815 C C . GLY A 1 601 ? 15.203 24.192 11.387 1.00 77.88 601 GLY A C 1
ATOM 4816 O O . GLY A 1 601 ? 15.819 25.200 11.736 1.00 77.88 601 GLY A O 1
ATOM 4817 N N . GLN A 1 602 ? 14.713 23.315 12.256 1.00 68.25 602 GLN A N 1
ATOM 4818 C CA . GLN A 1 602 ? 15.062 23.336 13.670 1.00 68.25 602 GLN A CA 1
ATOM 4819 C C . GLN A 1 602 ? 16.293 22.469 13.892 1.00 68.25 602 GLN A C 1
ATOM 4821 O O . GLN A 1 602 ? 16.205 21.300 14.239 1.00 68.25 602 GLN A O 1
ATOM 4826 N N . TRP A 1 603 ? 17.457 23.087 13.722 1.00 65.81 603 TRP A N 1
ATOM 4827 C CA . TRP A 1 603 ? 18.763 22.442 13.879 1.00 65.81 603 TRP A CA 1
ATOM 4828 C C . TRP A 1 603 ? 19.137 22.141 15.340 1.00 65.81 603 TRP A C 1
ATOM 4830 O O . TRP A 1 603 ? 20.193 21.570 15.598 1.00 65.81 603 TRP A O 1
ATOM 4840 N N . LYS A 1 604 ? 18.280 22.519 16.306 1.00 50.38 604 LYS A N 1
ATOM 4841 C CA . LYS A 1 604 ? 18.378 22.075 17.704 1.00 50.38 604 LYS A CA 1
ATOM 4842 C C . LYS A 1 604 ? 18.023 20.596 17.765 1.00 50.38 604 LYS A C 1
ATOM 4844 O O . LYS A 1 604 ? 16.879 20.217 17.994 1.00 50.38 604 LYS A O 1
ATOM 4849 N N . ILE A 1 605 ? 19.019 19.768 17.519 1.00 48.00 605 ILE A N 1
ATOM 4850 C CA . ILE A 1 605 ? 18.883 18.326 17.594 1.00 48.00 605 ILE A CA 1
ATOM 4851 C C . ILE A 1 605 ? 18.954 17.943 19.056 1.00 48.00 605 ILE A C 1
ATOM 4853 O O . ILE A 1 605 ? 19.935 18.231 19.733 1.00 48.00 605 ILE A O 1
ATOM 4857 N N . ALA A 1 606 ? 17.913 17.271 19.539 1.00 40.81 606 ALA A N 1
ATOM 4858 C CA . ALA A 1 606 ? 18.084 16.395 20.681 1.00 40.81 606 ALA A CA 1
ATOM 4859 C C . ALA A 1 606 ? 19.152 15.376 20.270 1.00 40.81 606 ALA A C 1
ATOM 4861 O O . ALA A 1 606 ? 18.875 14.525 19.424 1.00 40.81 606 ALA A O 1
ATOM 4862 N N . GLN A 1 607 ? 20.376 15.490 20.778 1.00 43.31 607 GLN A N 1
ATOM 4863 C CA . GLN A 1 607 ? 21.355 14.417 20.663 1.00 43.31 607 GLN A CA 1
ATOM 4864 C C . GLN A 1 607 ? 20.683 13.178 21.255 1.00 43.31 607 GLN A C 1
ATOM 4866 O O . GLN A 1 607 ? 20.347 13.153 22.434 1.00 43.31 607 GLN A O 1
ATOM 4871 N N . TRP A 1 608 ? 20.350 12.197 20.415 1.00 42.34 608 TRP A N 1
ATOM 4872 C CA . TRP A 1 608 ? 20.131 10.859 20.943 1.00 42.34 608 TRP A CA 1
ATOM 4873 C C . TRP A 1 608 ? 21.507 10.231 20.983 1.00 42.34 608 TRP A C 1
ATOM 4875 O O . TRP A 1 608 ? 21.925 9.563 20.046 1.00 42.34 608 TRP A O 1
ATOM 4885 N N . GLU A 1 609 ? 22.236 10.567 22.036 1.00 44.06 609 GLU A N 1
ATOM 4886 C CA . GLU A 1 609 ? 23.305 9.713 22.512 1.00 44.06 609 GLU A CA 1
ATOM 4887 C C . GLU A 1 609 ? 22.578 8.570 23.222 1.00 44.06 609 GLU A C 1
ATOM 4889 O O . GLU A 1 609 ? 22.075 8.722 24.337 1.00 44.06 609 GLU A O 1
ATOM 4894 N N . HIS A 1 610 ? 22.433 7.422 22.553 1.00 44.00 610 HIS A N 1
ATOM 4895 C CA . HIS A 1 610 ? 22.334 6.193 23.338 1.00 44.00 610 HIS A CA 1
ATOM 4896 C C . HIS A 1 610 ? 23.602 6.161 24.200 1.00 44.00 610 HIS A C 1
ATOM 4898 O O . HIS A 1 610 ? 24.657 6.537 23.693 1.00 44.00 610 HIS A O 1
ATOM 4904 N N . GLN A 1 611 ? 23.529 5.722 25.460 1.00 44.41 611 GLN A N 1
ATOM 4905 C CA . GLN A 1 611 ? 24.649 5.807 26.423 1.00 44.41 611 GLN A CA 1
ATOM 4906 C C . GLN A 1 611 ? 25.974 5.173 25.931 1.00 44.41 611 GLN A C 1
ATOM 4908 O O . GLN A 1 611 ? 27.019 5.424 26.519 1.00 44.41 611 GLN A O 1
ATOM 4913 N N . ASP A 1 612 ? 25.930 4.436 24.813 1.00 46.84 612 ASP A N 1
ATOM 4914 C CA . ASP A 1 612 ? 27.032 3.722 24.171 1.00 46.84 612 ASP A CA 1
ATOM 4915 C C . ASP A 1 612 ? 27.294 4.155 22.701 1.00 46.84 612 ASP A C 1
ATOM 4917 O O . ASP A 1 612 ? 27.879 3.387 21.935 1.00 46.84 612 ASP A O 1
ATOM 4921 N N . SER A 1 613 ? 26.802 5.312 22.216 1.00 45.56 613 SER A N 1
ATOM 4922 C CA . SER A 1 613 ? 26.982 5.701 20.799 1.00 45.56 613 SER A CA 1
ATOM 4923 C C . SER A 1 613 ? 26.940 7.194 20.468 1.00 45.56 613 SER A C 1
ATOM 4925 O O . SER A 1 613 ? 25.974 7.882 20.783 1.00 45.56 613 SER A O 1
ATOM 4927 N N . ASP A 1 614 ? 27.911 7.608 19.642 1.00 43.88 614 ASP A N 1
ATOM 4928 C CA . ASP A 1 614 ? 28.029 8.938 19.016 1.00 43.88 614 ASP A CA 1
ATOM 4929 C C . ASP A 1 614 ? 27.161 9.129 17.741 1.00 43.88 614 ASP A C 1
ATOM 4931 O O . ASP A 1 614 ? 27.255 10.152 17.057 1.00 43.88 614 ASP A O 1
ATOM 4935 N N . VAL A 1 615 ? 26.337 8.146 17.343 1.00 44.28 615 VAL A N 1
ATOM 4936 C CA . VAL A 1 615 ? 25.609 8.183 16.056 1.00 44.28 615 VAL A CA 1
ATOM 4937 C C . VAL A 1 615 ? 24.299 8.967 16.169 1.00 44.28 615 VAL A C 1
ATOM 4939 O O . VAL A 1 615 ? 23.318 8.502 16.749 1.00 44.28 615 VAL A O 1
ATOM 4942 N N . ILE A 1 616 ? 24.238 10.122 15.498 1.00 52.41 616 ILE A N 1
ATOM 4943 C CA . ILE A 1 616 ? 23.015 10.921 15.335 1.00 52.41 616 ILE A CA 1
ATOM 4944 C C . ILE A 1 616 ? 22.125 10.278 14.255 1.00 52.41 616 ILE A C 1
ATOM 4946 O O . ILE A 1 616 ? 22.242 10.596 13.073 1.00 52.41 616 ILE A O 1
ATOM 4950 N N . LEU A 1 617 ? 21.218 9.376 14.648 1.00 52.06 617 LEU A N 1
ATOM 4951 C CA . LEU A 1 617 ? 20.215 8.795 13.740 1.00 52.06 617 LEU A CA 1
ATOM 4952 C C . LEU A 1 617 ? 19.330 9.879 13.132 1.00 52.06 617 LEU A C 1
ATOM 4954 O O . LEU A 1 617 ? 18.675 10.569 13.904 1.00 52.06 617 LEU A O 1
ATOM 4958 N N . GLY A 1 618 ? 19.257 9.983 11.798 1.00 52.09 618 GLY A N 1
ATOM 4959 C CA . GLY A 1 618 ? 18.162 10.556 10.986 1.00 52.09 618 GLY A CA 1
ATOM 4960 C C . GLY A 1 618 ? 17.529 11.912 11.363 1.00 52.09 618 GLY A C 1
ATOM 4961 O O . GLY A 1 618 ? 16.625 12.371 10.667 1.00 52.09 618 GLY A O 1
ATOM 4962 N N . LYS A 1 619 ? 17.959 12.584 12.436 1.00 52.19 619 LYS A N 1
ATOM 4963 C CA . LYS A 1 619 ? 17.300 13.761 13.023 1.00 52.19 619 LYS A CA 1
ATOM 4964 C C . LYS A 1 619 ? 17.455 14.995 12.143 1.00 52.19 619 LYS A C 1
ATOM 4966 O O . LYS A 1 619 ? 16.630 15.897 12.227 1.00 52.19 619 LYS A O 1
ATOM 4971 N N . TRP A 1 620 ? 18.457 15.017 11.264 1.00 55.50 620 TRP A N 1
ATOM 4972 C CA . TRP A 1 620 ? 18.714 16.141 10.367 1.00 55.50 620 TRP A CA 1
ATOM 4973 C C . TRP A 1 620 ? 17.667 16.279 9.261 1.00 55.50 620 TRP A C 1
ATOM 4975 O O . TRP A 1 620 ? 17.174 17.385 9.066 1.00 55.50 620 TRP A O 1
ATOM 4985 N N . LEU A 1 621 ? 17.257 15.195 8.586 1.00 62.72 621 LEU A N 1
ATOM 4986 C CA . LEU A 1 621 ? 16.160 15.295 7.609 1.00 62.72 621 LEU A CA 1
ATOM 4987 C C . LEU A 1 621 ? 14.859 15.736 8.290 1.00 62.72 621 LEU A C 1
ATOM 4989 O O . LEU A 1 621 ? 14.155 16.584 7.754 1.00 62.72 621 LEU A O 1
ATOM 4993 N N . LYS A 1 622 ? 14.593 15.244 9.509 1.00 62.84 622 LYS A N 1
ATOM 4994 C CA . LYS A 1 622 ? 13.436 15.665 10.323 1.00 62.84 622 LYS A CA 1
ATOM 4995 C C . LYS A 1 622 ? 13.511 17.130 10.757 1.00 62.84 622 LYS A C 1
ATOM 4997 O O . LYS A 1 622 ? 12.481 17.754 10.998 1.00 62.84 622 LYS A O 1
ATOM 5002 N N . ALA A 1 623 ? 14.719 17.678 10.883 1.00 67.31 623 ALA A N 1
ATOM 5003 C CA . ALA A 1 623 ? 14.927 19.077 11.226 1.00 67.31 623 ALA A CA 1
ATOM 5004 C C . ALA A 1 623 ? 14.580 20.011 10.062 1.00 67.31 623 ALA A C 1
ATOM 5006 O O . ALA A 1 623 ? 14.177 21.145 10.329 1.00 67.31 623 ALA A O 1
ATOM 5007 N N . ILE A 1 624 ? 14.713 19.561 8.805 1.00 79.56 624 ILE A N 1
ATOM 5008 C CA . ILE A 1 624 ? 14.392 20.361 7.618 1.00 79.56 624 IL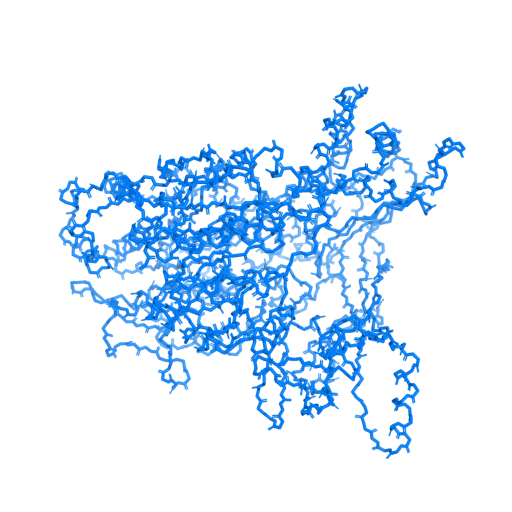E A CA 1
ATOM 5009 C C . ILE A 1 624 ? 12.875 20.542 7.538 1.00 79.56 624 ILE A C 1
ATOM 5011 O O . ILE A 1 624 ? 12.125 19.613 7.246 1.00 79.56 624 ILE A O 1
ATOM 5015 N N . LYS A 1 625 ? 12.417 21.772 7.769 1.00 81.25 625 LYS A N 1
ATOM 5016 C CA . LYS A 1 625 ? 11.005 22.147 7.636 1.00 81.25 625 LYS A CA 1
ATOM 5017 C C . LYS A 1 625 ? 10.688 22.579 6.210 1.00 81.25 625 LYS A C 1
ATOM 5019 O O . LYS A 1 625 ? 9.646 22.204 5.669 1.00 81.25 625 LYS A O 1
ATOM 5024 N N . THR A 1 626 ? 11.576 23.365 5.606 1.00 87.94 626 THR A N 1
ATOM 5025 C CA . THR A 1 626 ? 11.406 23.885 4.247 1.00 87.94 626 THR A CA 1
ATOM 5026 C C . THR A 1 626 ? 12.728 23.915 3.488 1.00 87.94 626 THR A C 1
ATOM 5028 O O . THR A 1 626 ? 13.810 24.039 4.063 1.00 87.94 626 THR A O 1
ATOM 5031 N N . VAL A 1 627 ? 12.631 23.794 2.166 1.00 91.62 627 VAL A N 1
ATOM 5032 C CA . VAL A 1 627 ? 13.724 24.048 1.225 1.00 91.62 627 VAL A CA 1
ATOM 5033 C C . VAL A 1 627 ? 13.423 25.367 0.528 1.00 91.62 627 VAL A C 1
ATOM 5035 O O . VAL A 1 627 ? 12.391 25.495 -0.136 1.00 91.62 627 VAL A O 1
ATOM 5038 N N . GLU A 1 628 ? 14.329 26.328 0.659 1.00 93.88 628 GLU A N 1
ATOM 5039 C CA . GLU A 1 628 ? 14.204 27.635 0.025 1.00 93.88 628 GLU A CA 1
ATOM 5040 C C . GLU A 1 628 ? 14.725 27.580 -1.407 1.00 93.88 628 GLU A C 1
ATOM 5042 O O . GLU A 1 628 ? 15.814 27.070 -1.703 1.00 93.88 628 GLU A O 1
ATOM 5047 N N . LEU A 1 629 ? 13.922 28.134 -2.303 1.00 94.56 629 LEU A N 1
ATOM 5048 C CA . LEU A 1 629 ? 14.118 28.121 -3.736 1.00 94.56 629 LEU A CA 1
ATOM 5049 C C . LEU A 1 629 ? 14.169 29.535 -4.300 1.00 94.56 629 LEU A C 1
ATOM 5051 O O . LEU A 1 629 ? 13.540 30.469 -3.805 1.00 94.56 629 LEU A O 1
ATOM 5055 N N . LYS A 1 630 ? 14.850 29.654 -5.436 1.00 94.69 630 LYS A N 1
ATOM 5056 C CA . LYS A 1 630 ? 14.810 30.838 -6.290 1.00 94.69 630 LYS A CA 1
ATOM 5057 C C . LYS A 1 630 ? 14.654 30.423 -7.745 1.00 94.69 630 LYS A C 1
ATOM 5059 O O . LYS A 1 630 ? 15.263 29.439 -8.167 1.00 94.69 630 LYS A O 1
ATOM 5064 N N . GLN A 1 631 ? 13.876 31.164 -8.527 1.00 94.50 631 GLN A N 1
ATOM 5065 C CA . GLN A 1 631 ? 13.710 30.869 -9.947 1.00 94.50 631 GLN A CA 1
ATOM 5066 C C . GLN A 1 631 ? 15.056 30.761 -10.689 1.00 94.50 631 GLN A C 1
ATOM 5068 O O . GLN A 1 631 ? 15.894 31.665 -10.651 1.00 94.50 631 GLN A O 1
ATOM 5073 N N . GLU A 1 632 ? 15.237 29.661 -11.417 1.00 95.44 632 GLU A N 1
ATOM 5074 C CA . GLU A 1 632 ? 16.390 29.399 -12.276 1.00 95.44 632 GLU A CA 1
ATOM 5075 C C . GLU A 1 632 ? 16.054 29.743 -13.734 1.00 95.44 632 GLU A C 1
ATOM 5077 O O . GLU A 1 632 ? 15.033 29.323 -14.298 1.00 95.44 632 GLU A O 1
ATOM 5082 N N . LYS A 1 633 ? 16.939 30.531 -14.352 1.00 93.25 633 LYS A N 1
ATOM 5083 C CA . LYS A 1 633 ? 16.771 31.022 -15.725 1.00 93.25 633 LYS A CA 1
ATOM 5084 C C . LYS A 1 633 ? 17.365 30.068 -16.751 1.00 93.25 633 LYS A C 1
ATOM 5086 O O . LYS A 1 633 ? 16.843 29.988 -17.861 1.00 93.25 633 LYS A O 1
ATOM 5091 N N . ARG A 1 634 ? 18.441 29.359 -16.397 1.00 92.25 634 ARG A N 1
ATOM 5092 C CA . ARG A 1 634 ? 19.061 28.372 -17.286 1.00 92.25 634 ARG A CA 1
ATOM 5093 C C . ARG A 1 634 ? 18.082 27.249 -17.594 1.00 92.25 634 ARG A C 1
ATOM 5095 O O . ARG A 1 634 ? 17.275 26.867 -16.750 1.00 92.25 634 ARG A O 1
ATOM 5102 N N . ASN A 1 635 ? 18.183 26.693 -18.797 1.00 90.00 635 ASN A N 1
ATOM 5103 C CA . ASN A 1 635 ? 17.327 25.594 -19.226 1.00 90.00 635 ASN A CA 1
ATOM 5104 C C . ASN A 1 635 ? 17.882 24.235 -18.777 1.00 90.00 635 ASN A C 1
ATOM 5106 O O . ASN A 1 635 ? 18.081 23.341 -19.588 1.00 90.00 635 ASN A O 1
ATOM 5110 N N . ILE A 1 636 ? 18.164 24.106 -17.483 1.00 91.81 636 ILE A N 1
ATOM 5111 C CA . ILE A 1 636 ? 18.743 22.900 -16.890 1.00 91.81 636 ILE A CA 1
ATOM 5112 C C . ILE A 1 636 ? 17.865 22.384 -15.759 1.00 91.81 636 ILE A C 1
ATOM 5114 O O . ILE A 1 636 ? 17.075 23.130 -15.177 1.00 91.81 636 ILE A O 1
ATOM 5118 N N . ILE A 1 637 ? 18.057 21.115 -15.431 1.00 92.00 637 ILE A N 1
ATOM 5119 C CA . ILE A 1 637 ? 17.607 20.464 -14.200 1.00 92.00 637 ILE A CA 1
ATOM 5120 C C . ILE A 1 637 ? 18.736 19.584 -13.678 1.00 92.00 637 ILE A C 1
ATOM 5122 O O . ILE A 1 637 ? 19.639 19.218 -14.432 1.00 92.00 637 ILE A O 1
ATOM 5126 N N . THR A 1 638 ? 18.697 19.234 -12.399 1.00 94.00 638 THR A N 1
ATOM 5127 C CA . THR A 1 638 ? 19.727 18.379 -11.800 1.00 94.00 638 THR A CA 1
ATOM 5128 C C . THR A 1 638 ? 19.119 17.167 -11.111 1.00 94.00 638 THR A C 1
ATOM 5130 O O . THR A 1 638 ? 17.944 17.157 -10.740 1.00 94.00 638 THR A O 1
ATOM 5133 N N . ARG A 1 639 ? 19.932 16.123 -10.962 1.00 92.31 639 ARG A N 1
ATOM 5134 C CA . ARG A 1 639 ? 19.608 14.895 -10.238 1.00 92.31 639 ARG A CA 1
ATOM 5135 C C . ARG A 1 639 ? 20.801 14.514 -9.381 1.00 92.31 639 ARG A C 1
ATOM 5137 O O . ARG A 1 639 ? 21.872 14.267 -9.928 1.00 92.31 639 ARG A O 1
ATOM 5144 N N . GLY A 1 640 ? 20.626 14.480 -8.070 1.00 92.25 640 GLY A N 1
ATOM 5145 C CA . GLY A 1 640 ? 21.710 14.127 -7.162 1.00 92.25 640 GLY A CA 1
ATOM 5146 C C . GLY A 1 640 ? 22.146 12.674 -7.324 1.00 92.25 640 GLY A C 1
ATOM 5147 O O . GLY A 1 640 ? 21.362 11.823 -7.744 1.00 92.25 640 GLY A O 1
ATOM 5148 N N . LEU A 1 641 ? 23.412 12.429 -7.019 1.00 92.31 641 LEU A N 1
ATOM 5149 C CA . LEU A 1 641 ? 24.060 11.128 -6.932 1.00 92.31 641 LEU A CA 1
ATOM 5150 C C . LEU A 1 641 ? 24.369 10.863 -5.458 1.00 92.31 641 LEU A C 1
ATOM 5152 O O . LEU A 1 641 ? 24.647 11.803 -4.705 1.00 92.31 641 LEU A O 1
ATOM 5156 N N . TRP A 1 642 ? 24.304 9.606 -5.037 1.00 89.69 642 TRP A N 1
ATOM 5157 C CA . TRP A 1 642 ? 24.550 9.228 -3.652 1.00 89.69 642 TRP A CA 1
ATOM 5158 C C . TRP A 1 642 ? 25.127 7.823 -3.552 1.00 89.69 642 TRP A C 1
ATOM 5160 O O . TRP A 1 642 ? 24.879 6.996 -4.427 1.00 89.69 642 TRP A O 1
ATOM 5170 N N . ASP A 1 643 ? 25.827 7.582 -2.449 1.00 86.88 643 ASP A N 1
ATOM 5171 C CA . ASP A 1 643 ? 26.280 6.254 -2.041 1.00 86.88 643 ASP A CA 1
ATOM 5172 C C . ASP A 1 643 ? 25.450 5.765 -0.859 1.00 86.88 643 ASP A C 1
ATOM 5174 O O . ASP A 1 643 ? 24.978 6.571 -0.048 1.00 86.88 643 ASP A O 1
ATOM 5178 N N . GLU A 1 644 ? 25.294 4.447 -0.769 1.00 85.94 644 GLU A N 1
ATOM 5179 C CA . GLU A 1 644 ? 24.564 3.745 0.283 1.00 85.94 644 GLU A CA 1
ATOM 5180 C C . GLU A 1 644 ? 25.471 2.691 0.904 1.00 85.94 644 GLU A C 1
ATOM 5182 O O . GLU A 1 644 ? 26.025 1.870 0.180 1.00 85.94 644 GLU A O 1
ATOM 5187 N N . ASN A 1 645 ? 25.602 2.706 2.229 1.00 85.12 645 ASN A N 1
ATOM 5188 C CA . ASN A 1 645 ? 26.426 1.751 2.967 1.00 85.12 645 ASN A CA 1
ATOM 5189 C C . ASN A 1 645 ? 25.646 1.167 4.148 1.00 85.12 645 ASN A C 1
ATOM 5191 O O . ASN A 1 645 ? 24.866 1.882 4.785 1.00 85.12 645 ASN A O 1
ATOM 5195 N N . PHE A 1 646 ? 25.919 -0.099 4.467 1.00 85.56 646 PHE A N 1
ATOM 5196 C CA . PHE A 1 646 ? 25.399 -0.792 5.643 1.00 85.56 646 PHE A CA 1
ATOM 5197 C C . PHE A 1 646 ? 26.551 -1.279 6.513 1.00 85.56 646 PHE A C 1
ATOM 5199 O O . PHE A 1 646 ? 27.257 -2.217 6.153 1.00 85.56 646 PHE A O 1
ATOM 5206 N N . ASP A 1 647 ? 26.706 -0.657 7.676 1.00 86.75 647 ASP A N 1
ATOM 5207 C CA . ASP A 1 647 ? 27.759 -0.995 8.629 1.00 86.75 647 ASP A CA 1
ATOM 5208 C C . ASP A 1 647 ? 27.154 -1.682 9.857 1.00 86.75 647 ASP A C 1
ATOM 5210 O O . ASP A 1 647 ? 26.179 -1.188 10.436 1.00 86.75 647 ASP A O 1
ATOM 5214 N N . LEU A 1 648 ? 27.728 -2.810 10.287 1.00 85.88 648 LEU A N 1
ATOM 5215 C CA . LEU A 1 648 ? 27.314 -3.468 11.526 1.00 85.88 648 LEU A CA 1
ATOM 5216 C C . LEU A 1 648 ? 27.614 -2.536 12.706 1.00 85.88 648 LEU A C 1
ATOM 5218 O O . LEU A 1 648 ? 28.765 -2.217 12.991 1.00 85.88 648 LEU A O 1
ATOM 5222 N N . TYR A 1 649 ? 26.566 -2.102 13.401 1.00 80.38 649 TYR A N 1
ATOM 5223 C CA . TYR A 1 649 ? 26.669 -1.198 14.542 1.00 80.38 649 TYR A CA 1
ATOM 5224 C C . TYR A 1 649 ? 26.796 -1.959 15.862 1.00 80.38 649 TYR A C 1
ATOM 5226 O O . TYR A 1 649 ? 27.649 -1.637 16.686 1.00 80.38 649 TYR A O 1
ATOM 5234 N N . LYS A 1 650 ? 25.948 -2.970 16.072 1.00 78.94 650 LYS A N 1
ATOM 5235 C CA . LYS A 1 650 ? 25.944 -3.772 17.299 1.00 78.94 650 LYS A CA 1
ATOM 5236 C C . LYS A 1 650 ? 25.668 -5.224 16.956 1.00 78.94 650 LYS A C 1
ATOM 5238 O O . LYS A 1 650 ? 24.611 -5.526 16.415 1.00 78.94 650 LYS A O 1
ATOM 5243 N N . SER A 1 651 ? 26.599 -6.109 17.300 1.00 80.06 651 SER A N 1
ATOM 5244 C CA . SER A 1 651 ? 26.370 -7.554 17.248 1.00 80.06 651 SER A CA 1
ATOM 5245 C C . SER A 1 651 ? 25.472 -7.978 18.411 1.00 80.06 651 SER A C 1
ATOM 5247 O O . SER A 1 651 ? 25.697 -7.572 19.553 1.00 80.06 651 SER A O 1
ATOM 5249 N N . SER A 1 652 ? 24.464 -8.799 18.124 1.00 70.31 652 SER A N 1
ATOM 5250 C CA . SER A 1 652 ? 23.468 -9.275 19.092 1.00 70.31 652 SER A CA 1
ATOM 5251 C C . SER A 1 652 ? 23.612 -10.776 19.371 1.00 70.31 652 SER A C 1
ATOM 5253 O O . SER A 1 652 ? 22.624 -11.480 19.557 1.00 70.31 652 SER A O 1
ATOM 5255 N N . MET A 1 653 ? 24.847 -11.293 19.424 1.00 57.72 653 MET A N 1
ATOM 5256 C CA . MET A 1 653 ? 25.100 -12.727 19.660 1.00 57.72 653 MET A CA 1
ATOM 5257 C C . MET A 1 653 ? 24.640 -13.246 21.035 1.00 57.72 653 MET A C 1
ATOM 5259 O O . MET A 1 653 ? 24.499 -14.453 21.204 1.00 57.72 653 MET A O 1
ATOM 5263 N N . ASN A 1 654 ? 24.362 -12.367 22.003 1.00 47.69 654 ASN A N 1
ATOM 5264 C CA . ASN A 1 654 ? 23.983 -12.768 23.365 1.00 47.69 654 ASN A CA 1
ATOM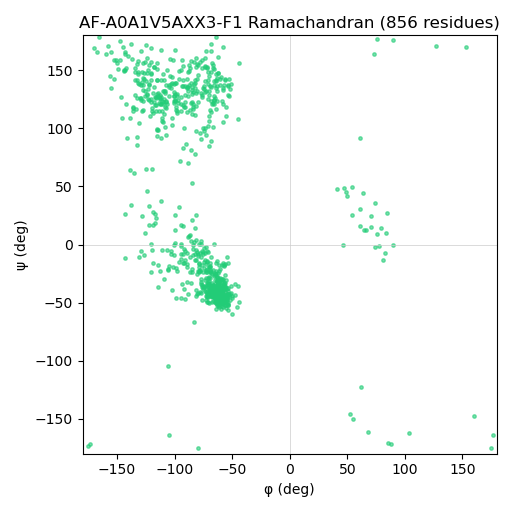 5265 C C . ASN A 1 654 ? 22.531 -13.273 23.503 1.00 47.69 654 ASN A C 1
ATOM 5267 O O . ASN A 1 654 ? 22.174 -13.754 24.572 1.00 47.69 654 ASN A O 1
ATOM 5271 N N . SER A 1 655 ? 21.706 -13.206 22.450 1.00 52.84 655 SER A N 1
ATOM 5272 C CA . SER A 1 655 ? 20.340 -13.759 22.427 1.00 52.84 655 SER A CA 1
ATOM 5273 C C . SER A 1 655 ? 20.146 -14.784 21.299 1.00 52.84 655 SER A C 1
ATOM 5275 O O . SER A 1 655 ? 19.089 -14.821 20.679 1.00 52.84 655 SER A O 1
ATOM 5277 N N . ALA A 1 656 ? 21.182 -15.554 20.955 1.00 56.28 656 ALA A N 1
ATOM 5278 C CA . ALA A 1 656 ? 21.176 -16.445 19.789 1.00 56.28 656 ALA A CA 1
ATOM 5279 C C . ALA A 1 656 ? 20.527 -17.825 20.021 1.00 56.28 656 ALA A C 1
ATOM 5281 O O . ALA A 1 656 ? 20.465 -18.617 19.084 1.00 56.28 656 ALA A O 1
ATOM 5282 N N . ASP A 1 657 ? 20.036 -18.132 21.226 1.00 64.44 657 ASP A N 1
ATOM 5283 C CA . ASP A 1 657 ? 19.563 -19.484 21.572 1.00 64.44 657 ASP A CA 1
ATOM 5284 C C . ASP A 1 657 ? 18.369 -19.958 20.720 1.00 64.44 657 ASP A C 1
ATOM 5286 O O . ASP A 1 657 ? 18.223 -21.157 20.468 1.00 64.44 657 ASP A O 1
ATOM 5290 N N . HIS A 1 658 ? 17.525 -19.038 20.236 1.00 74.19 658 HIS A N 1
ATOM 5291 C CA . HIS A 1 658 ? 16.404 -19.352 19.338 1.00 74.19 658 HIS A CA 1
ATOM 5292 C C . HIS A 1 658 ? 16.769 -19.315 17.846 1.00 74.19 658 HIS A C 1
ATOM 5294 O O . HIS A 1 658 ? 15.942 -19.699 17.017 1.00 74.19 658 HIS A O 1
ATOM 5300 N N . LEU A 1 659 ? 17.982 -18.879 17.490 1.00 84.06 659 LEU A N 1
ATOM 5301 C CA . LEU A 1 659 ? 18.418 -18.712 16.103 1.00 84.06 659 LEU A CA 1
ATOM 5302 C C . LEU A 1 659 ? 19.133 -19.969 15.584 1.00 84.06 659 LEU A C 1
ATOM 5304 O O . LEU A 1 659 ? 19.997 -20.553 16.241 1.00 84.06 659 LEU A O 1
ATOM 5308 N N . LYS A 1 660 ? 18.821 -20.377 14.353 1.00 86.88 660 LYS A N 1
ATOM 5309 C CA . LYS A 1 660 ? 19.542 -21.418 13.615 1.00 86.88 660 LYS A CA 1
ATOM 5310 C C . LYS A 1 660 ? 20.637 -20.795 12.761 1.00 86.88 660 LYS A C 1
ATOM 5312 O O . LYS A 1 660 ? 20.397 -20.277 11.673 1.00 86.88 660 LYS A O 1
ATOM 5317 N N . LEU A 1 661 ? 21.860 -20.877 13.272 1.00 89.00 661 LEU A N 1
ATOM 5318 C CA . LEU A 1 661 ? 23.059 -20.397 12.593 1.00 89.00 661 LEU A CA 1
ATOM 5319 C C . LEU A 1 661 ? 23.576 -21.416 11.558 1.00 89.00 661 LEU A C 1
ATOM 5321 O O . LEU A 1 661 ? 23.371 -22.623 11.731 1.00 89.00 661 LEU A O 1
ATOM 5325 N N . PRO A 1 662 ? 24.278 -20.963 10.503 1.00 90.88 662 PRO A N 1
ATOM 5326 C CA . PRO A 1 662 ? 24.909 -21.857 9.540 1.00 90.88 662 PRO A CA 1
ATOM 5327 C C . PRO A 1 662 ? 25.988 -22.717 10.207 1.00 90.88 662 PRO A C 1
ATOM 5329 O O . PRO A 1 662 ? 26.747 -22.247 11.054 1.00 90.88 662 PRO A O 1
ATOM 5332 N N . LYS A 1 663 ? 26.117 -23.976 9.775 1.00 90.38 663 LYS A N 1
ATOM 5333 C CA . LYS A 1 663 ? 27.154 -24.889 10.290 1.00 90.38 663 LYS A CA 1
ATOM 5334 C C . LYS A 1 663 ? 28.580 -24.511 9.892 1.00 90.38 663 LYS A C 1
ATOM 5336 O O . LYS A 1 663 ? 29.530 -24.931 10.553 1.00 90.38 663 LYS A O 1
ATOM 5341 N N . LYS A 1 664 ? 28.752 -23.773 8.793 1.00 91.50 664 LYS A N 1
ATOM 5342 C CA . LYS A 1 664 ? 30.053 -23.325 8.279 1.00 91.50 664 LYS A CA 1
ATOM 5343 C C . LYS A 1 664 ? 30.031 -21.838 7.949 1.00 91.50 664 LYS A C 1
ATOM 5345 O O . LYS A 1 664 ? 29.031 -21.310 7.477 1.00 91.50 664 LYS A O 1
ATOM 5350 N N . GLY A 1 665 ? 31.183 -21.190 8.109 1.00 90.25 665 GLY A N 1
ATOM 5351 C CA . GLY A 1 665 ? 31.317 -19.740 7.960 1.00 90.25 665 GLY A CA 1
ATOM 5352 C C . GLY A 1 665 ? 31.039 -19.007 9.270 1.00 90.25 665 GLY A C 1
ATOM 5353 O O . GLY A 1 665 ? 30.931 -19.629 10.325 1.00 90.25 665 GLY A O 1
ATOM 5354 N N . VAL A 1 666 ? 30.964 -17.683 9.195 1.00 91.12 666 VAL A N 1
ATOM 5355 C CA . VAL A 1 666 ? 30.697 -16.800 10.335 1.00 91.12 666 VAL A CA 1
ATOM 5356 C C . VAL A 1 666 ? 29.473 -15.963 10.000 1.00 91.12 666 VAL A C 1
ATOM 5358 O O . VAL A 1 666 ? 29.445 -15.320 8.953 1.00 91.12 666 VAL A O 1
ATOM 5361 N N . LEU A 1 667 ? 28.458 -15.995 10.861 1.00 92.75 667 LEU A N 1
ATOM 5362 C CA . LEU A 1 667 ? 27.268 -15.161 10.727 1.00 92.75 667 LEU A CA 1
ATOM 5363 C C . LEU A 1 667 ? 27.294 -14.065 11.789 1.00 92.75 667 LEU A C 1
ATOM 5365 O O . LEU A 1 667 ? 27.355 -14.352 12.982 1.00 92.75 667 LEU A O 1
ATOM 5369 N N . GLU A 1 668 ? 27.232 -12.816 11.344 1.00 92.06 668 GLU A N 1
ATOM 5370 C CA . GLU A 1 668 ? 27.140 -11.633 12.193 1.00 92.06 668 GLU A CA 1
ATOM 5371 C C . GLU A 1 668 ? 25.688 -11.154 12.185 1.00 92.06 668 GLU A C 1
ATOM 5373 O O . GLU A 1 668 ? 25.239 -10.565 11.205 1.00 92.06 668 GLU A O 1
ATOM 5378 N N . PHE A 1 669 ? 24.941 -11.441 13.254 1.00 90.88 669 PHE A N 1
ATOM 5379 C CA . PHE A 1 669 ? 23.575 -10.953 13.456 1.00 90.88 669 PHE A CA 1
ATOM 5380 C C . PHE A 1 669 ? 23.567 -9.757 14.401 1.00 90.88 669 PHE A C 1
ATOM 5382 O O . PHE A 1 669 ? 24.251 -9.759 15.429 1.00 90.88 669 PHE A O 1
ATOM 5389 N N . GLY A 1 670 ? 22.753 -8.756 14.083 1.00 90.00 670 GLY A N 1
ATOM 5390 C CA . GLY A 1 670 ? 22.521 -7.638 14.976 1.00 90.00 670 GLY A CA 1
ATOM 5391 C C . GLY A 1 670 ? 21.974 -6.416 14.262 1.00 90.00 670 GLY A C 1
ATOM 5392 O O . GLY A 1 670 ? 21.211 -6.505 13.303 1.00 90.00 670 GLY A O 1
ATOM 5393 N N . ILE A 1 671 ? 22.349 -5.253 14.771 1.00 88.31 671 ILE A N 1
ATOM 5394 C CA . ILE A 1 671 ? 21.840 -3.967 14.318 1.00 88.31 671 ILE A CA 1
ATOM 5395 C C . ILE A 1 671 ? 22.826 -3.356 13.340 1.00 88.31 671 ILE A C 1
ATOM 5397 O O . ILE A 1 671 ? 24.003 -3.183 13.658 1.00 88.31 671 ILE A O 1
ATOM 5401 N N . TRP A 1 672 ? 22.311 -2.968 12.183 1.00 90.44 672 TRP A N 1
ATOM 5402 C CA . TRP A 1 672 ? 23.051 -2.365 11.086 1.00 90.44 672 TRP A CA 1
ATOM 5403 C C . TRP A 1 672 ? 22.674 -0.896 10.954 1.00 90.44 672 TRP A C 1
ATOM 5405 O O . TRP A 1 672 ? 21.512 -0.524 11.124 1.00 90.44 672 TRP A O 1
ATOM 5415 N N . THR A 1 673 ? 23.654 -0.051 10.654 1.00 87.44 673 THR A N 1
ATOM 5416 C CA . THR A 1 673 ? 23.436 1.352 10.304 1.00 87.44 673 THR A CA 1
ATOM 5417 C C . THR A 1 673 ? 23.459 1.483 8.794 1.00 87.44 673 THR A C 1
ATOM 5419 O O . THR A 1 673 ? 24.502 1.318 8.170 1.00 87.44 673 THR A O 1
ATOM 5422 N N . TYR A 1 674 ? 22.309 1.818 8.221 1.00 85.50 674 TYR A N 1
ATOM 5423 C CA . TYR A 1 674 ? 22.235 2.328 6.863 1.00 85.50 674 TYR A CA 1
ATOM 5424 C C . TYR A 1 674 ? 22.701 3.778 6.849 1.00 85.50 674 TYR A C 1
ATOM 5426 O O . TYR A 1 674 ? 22.254 4.574 7.679 1.00 85.50 674 TYR A O 1
ATOM 5434 N N . SER A 1 675 ? 23.538 4.144 5.886 1.00 84.25 675 SER A N 1
ATOM 5435 C CA . SER A 1 675 ? 23.903 5.531 5.621 1.00 84.25 675 SER A CA 1
ATOM 5436 C C . SER A 1 675 ? 23.784 5.861 4.138 1.00 84.25 675 SER A C 1
ATOM 5438 O O . SER A 1 675 ? 24.159 5.066 3.284 1.00 84.25 675 SER A O 1
ATOM 5440 N N . ARG A 1 676 ? 23.263 7.054 3.836 1.00 85.31 676 ARG A N 1
ATOM 5441 C CA . ARG A 1 676 ? 23.186 7.629 2.495 1.00 85.31 676 ARG A CA 1
ATOM 5442 C C . ARG A 1 676 ? 23.909 8.970 2.467 1.00 85.31 676 ARG A C 1
ATOM 5444 O O . ARG A 1 676 ? 23.563 9.875 3.233 1.00 85.31 676 ARG A O 1
ATOM 5451 N N . ARG A 1 677 ? 24.880 9.101 1.560 1.00 86.06 677 ARG A N 1
ATOM 5452 C CA . ARG A 1 677 ? 25.743 10.289 1.428 1.00 86.06 677 ARG A CA 1
ATOM 5453 C C . ARG A 1 677 ? 25.649 10.905 0.043 1.00 86.06 677 ARG A C 1
ATOM 5455 O O . ARG A 1 677 ? 25.660 10.189 -0.951 1.00 86.06 677 ARG A O 1
ATOM 5462 N N . PHE A 1 678 ? 25.580 12.231 -0.038 1.00 88.81 678 PHE A N 1
ATOM 5463 C CA . PHE A 1 678 ? 25.554 12.948 -1.317 1.00 88.81 678 PHE A CA 1
ATOM 5464 C C . PHE A 1 678 ? 26.932 12.943 -1.995 1.00 88.81 678 PHE A C 1
ATOM 5466 O O . PHE A 1 678 ? 27.918 13.330 -1.374 1.00 88.81 678 PHE A O 1
ATOM 5473 N N . GLN A 1 679 ? 26.984 12.590 -3.282 1.00 92.38 679 GLN A N 1
ATOM 5474 C CA . GLN A 1 679 ? 28.229 12.435 -4.054 1.00 92.38 679 GLN A CA 1
ATOM 5475 C C . GLN A 1 679 ? 28.355 13.385 -5.253 1.00 92.38 679 GLN A C 1
ATOM 5477 O O . GLN A 1 679 ? 29.187 13.197 -6.142 1.00 92.38 679 GLN A O 1
ATOM 5482 N N . GLY A 1 680 ? 27.549 14.444 -5.283 1.00 93.38 680 GLY A N 1
ATOM 5483 C CA . GLY A 1 680 ? 27.451 15.340 -6.432 1.00 93.38 680 GLY A CA 1
ATOM 5484 C C . GLY A 1 680 ? 26.183 15.071 -7.232 1.00 93.38 680 GLY A C 1
ATOM 5485 O O . GLY A 1 680 ? 25.222 14.504 -6.721 1.00 93.38 680 GLY A O 1
ATOM 5486 N N . TYR A 1 681 ? 26.119 15.531 -8.476 1.00 95.31 681 TYR A N 1
ATOM 5487 C CA . TYR A 1 681 ? 24.875 15.487 -9.242 1.00 95.31 681 TYR A CA 1
ATOM 5488 C C . TYR A 1 681 ? 25.098 15.406 -10.748 1.00 95.31 681 TYR A C 1
ATOM 5490 O O . TYR A 1 681 ? 26.132 15.797 -11.282 1.00 95.31 681 TYR A O 1
ATOM 5498 N N . LYS A 1 682 ? 24.074 14.938 -11.455 1.00 94.75 682 LYS A N 1
ATOM 5499 C CA . LYS A 1 682 ? 23.966 14.988 -12.909 1.00 94.75 682 LYS A CA 1
ATOM 5500 C C . LYS A 1 682 ? 23.126 16.194 -13.318 1.00 94.75 682 LYS A C 1
ATOM 5502 O O . LYS A 1 682 ? 21.974 16.315 -12.912 1.00 94.75 682 LYS A O 1
ATOM 5507 N N . GLU A 1 683 ? 23.697 17.085 -14.114 1.00 93.94 683 GLU A N 1
ATOM 5508 C CA . GLU A 1 683 ? 23.014 18.192 -14.783 1.00 93.94 683 GLU A CA 1
ATOM 5509 C C . GLU A 1 683 ? 22.492 17.723 -16.145 1.00 93.94 683 GLU A C 1
ATOM 5511 O O . GLU A 1 683 ? 23.184 17.012 -16.877 1.00 93.94 683 GLU A O 1
ATOM 5516 N N . ILE A 1 684 ? 21.256 18.092 -16.465 1.00 90.56 684 ILE A N 1
ATOM 5517 C CA . ILE A 1 684 ? 20.542 17.678 -17.673 1.00 90.56 684 ILE A CA 1
ATOM 5518 C C . ILE A 1 684 ? 20.027 18.941 -18.360 1.00 90.56 684 ILE A C 1
ATOM 5520 O O . ILE A 1 684 ? 19.294 19.724 -17.747 1.00 90.56 684 ILE A O 1
ATOM 5524 N N . ASP A 1 685 ? 20.405 19.139 -19.623 1.00 88.38 685 ASP A N 1
ATOM 5525 C CA . ASP A 1 685 ? 19.881 20.223 -20.453 1.00 88.38 685 ASP A CA 1
ATOM 5526 C C . ASP A 1 685 ? 18.464 19.862 -20.927 1.00 88.38 685 ASP A C 1
ATOM 5528 O O . ASP A 1 685 ? 18.199 18.777 -21.441 1.00 88.38 685 ASP A O 1
ATOM 5532 N N . LEU A 1 686 ? 17.512 20.769 -20.725 1.00 84.19 686 LEU A N 1
ATOM 5533 C CA . LEU A 1 686 ? 16.127 20.592 -21.169 1.00 84.19 686 LEU A CA 1
ATOM 5534 C C . LEU A 1 686 ? 15.941 20.887 -22.667 1.00 84.19 686 LEU A C 1
ATOM 5536 O O . LEU A 1 686 ? 14.857 20.664 -23.206 1.00 84.19 686 LEU A O 1
ATOM 5540 N N . SER A 1 687 ? 16.957 21.438 -23.331 1.00 80.69 687 SER A N 1
ATOM 5541 C CA . SER A 1 687 ? 16.961 21.725 -24.771 1.00 80.69 687 SER A CA 1
ATOM 5542 C C . SER A 1 687 ? 17.395 20.510 -25.590 1.00 80.69 687 SER A C 1
ATOM 5544 O O . SER A 1 687 ? 16.903 20.333 -26.704 1.00 80.69 687 SER A O 1
ATOM 5546 N N . ASP A 1 688 ? 18.294 19.701 -25.027 1.00 76.56 688 ASP A N 1
ATOM 5547 C CA . ASP A 1 688 ? 18.844 18.481 -25.612 1.00 76.56 688 ASP A CA 1
ATOM 5548 C C . ASP A 1 688 ? 19.096 17.455 -24.500 1.00 76.56 688 ASP A C 1
ATOM 5550 O O . ASP A 1 688 ? 19.985 17.605 -23.666 1.00 76.56 688 ASP A O 1
ATOM 5554 N N . GLU A 1 689 ? 18.268 16.416 -24.483 1.00 62.31 689 GLU A N 1
ATOM 5555 C CA . GLU A 1 689 ? 18.159 15.480 -23.367 1.00 62.31 689 GLU A CA 1
ATOM 5556 C C . GLU A 1 689 ? 19.358 14.534 -23.230 1.00 62.31 689 GLU A C 1
ATOM 5558 O O . GLU A 1 689 ? 19.609 14.013 -22.140 1.00 62.31 689 GLU A O 1
ATOM 5563 N N . GLU A 1 690 ? 20.086 14.297 -24.323 1.00 73.50 690 GLU A N 1
ATOM 5564 C CA . GLU A 1 690 ? 21.290 13.459 -24.320 1.00 73.50 690 GLU A CA 1
ATOM 5565 C C . GLU A 1 690 ? 22.494 14.236 -23.771 1.00 73.50 690 GLU A C 1
ATOM 5567 O O . GLU A 1 690 ? 23.458 13.652 -23.262 1.00 73.50 690 GLU A O 1
ATOM 5572 N N . ARG A 1 691 ? 22.401 15.571 -23.765 1.00 82.25 691 ARG A N 1
ATOM 5573 C CA . ARG A 1 691 ? 23.417 16.448 -23.204 1.00 82.25 691 ARG A CA 1
ATOM 5574 C C . ARG A 1 691 ? 23.309 16.487 -21.685 1.00 82.25 691 ARG A C 1
ATOM 5576 O O . ARG A 1 691 ? 22.558 17.257 -21.085 1.00 82.25 691 ARG A O 1
ATOM 5583 N N . THR A 1 692 ? 24.131 15.659 -21.054 1.00 88.56 692 THR A N 1
ATOM 5584 C CA . THR A 1 692 ? 24.230 15.588 -19.598 1.00 88.56 692 THR A CA 1
ATOM 5585 C C . THR A 1 692 ? 25.659 15.811 -19.128 1.00 88.56 692 THR A C 1
ATOM 5587 O O . THR A 1 692 ? 26.615 15.471 -19.822 1.00 88.56 692 THR A O 1
ATOM 5590 N N . ARG A 1 693 ? 25.809 16.410 -17.946 1.00 93.44 693 ARG A N 1
ATOM 5591 C CA . ARG A 1 693 ? 27.105 16.683 -17.321 1.00 93.44 693 ARG A CA 1
ATOM 5592 C C . ARG A 1 693 ? 27.085 16.192 -15.884 1.00 93.44 693 ARG A C 1
ATOM 5594 O O . ARG A 1 693 ? 26.232 16.607 -15.109 1.00 93.44 693 ARG A O 1
ATOM 5601 N N . THR A 1 694 ? 28.045 15.357 -15.511 1.00 94.69 694 THR A N 1
ATOM 5602 C CA . THR A 1 694 ? 28.242 14.972 -14.110 1.00 94.69 694 THR A CA 1
ATOM 5603 C C . THR A 1 694 ? 29.102 16.014 -13.404 1.00 94.69 694 THR A C 1
ATOM 5605 O O . THR A 1 694 ? 30.097 16.489 -13.950 1.00 94.69 694 THR A O 1
ATOM 5608 N N . VAL A 1 695 ? 28.696 16.382 -12.196 1.00 95.06 695 VAL A N 1
ATOM 5609 C CA . VAL A 1 695 ? 29.398 17.291 -11.295 1.00 95.06 695 VAL A CA 1
ATOM 5610 C C . VAL A 1 695 ? 29.745 16.514 -10.034 1.00 95.06 695 VAL A C 1
ATOM 5612 O O . VAL A 1 695 ? 28.855 15.961 -9.389 1.00 95.06 695 VAL A O 1
ATOM 5615 N N . SER A 1 696 ? 31.034 16.466 -9.704 1.00 94.69 696 SER A N 1
ATOM 5616 C CA . SER A 1 696 ? 31.546 15.718 -8.554 1.00 94.69 696 SER A CA 1
ATOM 5617 C C . SER A 1 696 ? 31.268 16.433 -7.229 1.00 94.69 696 SER A C 1
ATOM 5619 O O . SER A 1 696 ? 31.101 17.656 -7.191 1.00 94.69 696 SER A O 1
ATOM 5621 N N . LEU A 1 697 ? 31.279 15.690 -6.119 1.00 92.19 697 LEU A N 1
ATOM 5622 C CA . LEU A 1 697 ? 31.226 16.278 -4.779 1.00 92.19 697 LEU A CA 1
ATOM 5623 C C . LEU A 1 697 ? 32.364 17.287 -4.537 1.00 92.19 697 LEU A C 1
ATOM 5625 O O . LEU A 1 697 ? 32.144 18.313 -3.895 1.00 92.19 697 LEU A O 1
ATOM 5629 N N . ASP A 1 698 ? 33.562 17.032 -5.063 1.00 93.19 698 ASP A N 1
ATOM 5630 C CA . ASP A 1 698 ? 34.717 17.917 -4.877 1.00 93.19 698 ASP A CA 1
ATOM 5631 C C . ASP A 1 698 ? 34.549 19.256 -5.604 1.00 93.19 698 ASP A C 1
ATOM 5633 O O . ASP A 1 698 ? 34.890 20.308 -5.056 1.00 93.19 698 ASP A O 1
ATOM 5637 N N . ASP A 1 699 ? 33.923 19.253 -6.785 1.00 92.94 699 ASP A N 1
ATOM 5638 C CA . ASP A 1 699 ? 33.544 20.485 -7.482 1.00 92.94 699 ASP A CA 1
ATOM 5639 C C . ASP A 1 699 ? 32.513 21.302 -6.694 1.00 92.94 699 ASP A C 1
ATOM 5641 O O . ASP A 1 699 ? 32.603 22.534 -6.638 1.00 92.94 699 ASP A O 1
ATOM 5645 N N . VAL A 1 700 ? 31.537 20.633 -6.071 1.00 91.38 700 VAL A N 1
ATOM 5646 C CA . VAL A 1 700 ? 30.549 21.282 -5.195 1.00 91.38 700 VAL A CA 1
ATOM 5647 C C . VAL A 1 700 ? 31.249 21.888 -3.976 1.00 91.38 700 VAL A C 1
ATOM 5649 O O . VAL A 1 700 ? 31.085 23.078 -3.704 1.00 91.38 700 VAL A O 1
ATOM 5652 N N . LYS A 1 701 ? 32.097 21.113 -3.284 1.00 91.19 701 LYS A N 1
ATOM 5653 C CA . LYS A 1 701 ? 32.868 21.564 -2.111 1.00 91.19 701 LYS A CA 1
ATOM 5654 C C . LYS A 1 701 ? 33.732 22.780 -2.429 1.00 91.19 701 LYS A C 1
ATOM 5656 O O . LYS A 1 701 ? 33.733 23.744 -1.663 1.00 91.19 701 LYS A O 1
ATOM 5661 N N . ARG A 1 702 ? 34.442 22.762 -3.562 1.00 93.44 702 ARG A N 1
ATOM 5662 C CA . ARG A 1 702 ? 35.277 23.883 -4.011 1.00 93.44 702 ARG A CA 1
ATOM 5663 C C . ARG A 1 702 ? 34.450 25.155 -4.194 1.00 93.44 702 ARG A C 1
ATOM 5665 O O . ARG A 1 702 ? 34.794 26.182 -3.616 1.00 93.44 702 ARG A O 1
ATOM 5672 N N . ARG A 1 703 ? 33.326 25.080 -4.915 1.00 91.44 703 ARG A N 1
ATOM 5673 C CA . ARG A 1 703 ? 32.428 26.233 -5.121 1.00 91.44 703 ARG A CA 1
ATOM 5674 C C . ARG A 1 703 ? 31.816 26.743 -3.820 1.00 91.44 703 ARG A C 1
ATOM 5676 O O . ARG A 1 703 ? 31.662 27.949 -3.650 1.00 91.44 703 ARG A O 1
ATOM 5683 N N . PHE A 1 704 ? 31.488 25.847 -2.893 1.00 91.69 704 PHE A N 1
ATOM 5684 C CA . PHE A 1 704 ? 30.936 26.220 -1.590 1.00 91.69 704 PHE A CA 1
ATOM 5685 C C . PHE A 1 704 ? 31.969 26.919 -0.715 1.00 91.69 704 PHE A C 1
ATOM 5687 O O . PHE A 1 704 ? 31.633 27.888 -0.038 1.00 91.69 704 PHE A O 1
ATOM 5694 N N . LYS A 1 705 ? 33.229 26.478 -0.766 1.00 90.25 705 LYS A N 1
ATOM 5695 C CA . LYS A 1 705 ? 34.342 27.165 -0.110 1.00 90.25 705 LYS A CA 1
ATOM 5696 C C . LYS A 1 705 ? 34.526 28.573 -0.679 1.00 90.25 705 LYS A C 1
ATOM 5698 O O . LYS A 1 705 ? 34.488 29.530 0.081 1.00 90.25 705 LYS A O 1
ATOM 5703 N N . GLU A 1 706 ? 34.599 28.703 -2.005 1.00 91.75 706 GLU A N 1
ATOM 5704 C CA . GLU A 1 706 ? 34.701 30.004 -2.683 1.00 91.75 706 GLU A CA 1
ATOM 5705 C C . GLU A 1 706 ? 33.521 30.938 -2.341 1.00 91.75 706 GLU A C 1
ATOM 5707 O O . GLU A 1 706 ? 33.710 32.141 -2.186 1.00 91.75 706 GLU A O 1
ATOM 5712 N N . ALA A 1 707 ? 32.299 30.408 -2.222 1.00 88.44 707 ALA A N 1
ATOM 5713 C CA . ALA A 1 707 ? 31.117 31.170 -1.809 1.00 88.44 707 ALA A CA 1
ATOM 5714 C C . ALA A 1 707 ? 31.204 31.630 -0.347 1.00 88.44 707 ALA A C 1
ATOM 5716 O O . ALA A 1 707 ? 30.951 32.796 -0.045 1.00 88.44 707 ALA A O 1
ATOM 5717 N N . LYS A 1 708 ? 31.632 30.740 0.552 1.00 87.44 708 LYS A N 1
ATOM 5718 C CA . LYS A 1 708 ? 31.844 31.059 1.966 1.00 87.44 708 LYS A CA 1
ATOM 5719 C C . LYS A 1 708 ? 32.928 32.124 2.154 1.00 87.44 708 LYS A C 1
ATOM 5721 O O . LYS A 1 708 ? 32.744 33.026 2.966 1.00 87.44 708 LYS A O 1
ATOM 5726 N N . ASP A 1 709 ? 34.000 32.074 1.363 1.00 91.00 709 ASP A N 1
ATOM 5727 C CA . ASP A 1 709 ? 35.070 33.083 1.362 1.00 91.00 709 ASP A CA 1
ATOM 5728 C C . ASP A 1 709 ? 34.560 34.471 0.912 1.00 91.00 709 ASP A C 1
ATOM 5730 O O . ASP A 1 709 ? 35.100 35.495 1.325 1.00 91.00 709 ASP A O 1
ATOM 5734 N N . ARG A 1 710 ? 33.474 34.525 0.124 1.00 92.56 710 ARG A N 1
ATOM 5735 C CA . ARG A 1 710 ? 32.753 35.764 -0.237 1.00 92.56 710 ARG A CA 1
ATOM 5736 C C . ARG A 1 710 ? 31.692 36.195 0.786 1.00 92.56 710 ARG A C 1
ATOM 5738 O O . ARG A 1 710 ? 30.997 37.181 0.554 1.00 92.56 710 ARG A O 1
ATOM 5745 N N . GLY A 1 711 ? 31.547 35.478 1.902 1.00 85.00 711 GLY A N 1
ATOM 5746 C CA . GLY A 1 711 ? 30.532 35.747 2.926 1.00 85.00 711 GLY A CA 1
ATOM 5747 C C . GLY A 1 711 ? 29.129 35.230 2.585 1.00 85.00 711 GLY A C 1
ATOM 5748 O O . GLY A 1 711 ? 28.160 35.629 3.228 1.00 85.00 711 GLY A O 1
ATOM 5749 N N . GLU A 1 712 ? 28.992 34.357 1.585 1.00 86.12 712 GLU A N 1
ATOM 5750 C CA . GLU A 1 712 ? 27.725 33.698 1.252 1.00 86.12 712 GLU A CA 1
ATOM 5751 C C . GLU A 1 712 ? 27.498 32.464 2.150 1.00 86.12 712 GLU A C 1
ATOM 5753 O O . GLU A 1 712 ? 28.444 31.866 2.667 1.00 86.12 712 GLU A O 1
ATOM 5758 N N . ASN A 1 713 ? 26.240 32.039 2.310 1.00 81.50 713 ASN A N 1
ATOM 5759 C CA . ASN A 1 713 ? 25.885 30.826 3.053 1.00 81.50 713 ASN A CA 1
ATOM 5760 C C . ASN A 1 713 ? 25.331 29.755 2.094 1.00 81.50 713 ASN A C 1
ATOM 5762 O O . ASN A 1 713 ? 24.134 29.774 1.799 1.00 81.50 713 ASN A O 1
ATOM 5766 N N . PRO A 1 714 ? 26.174 28.860 1.545 1.00 83.56 714 PRO A N 1
ATOM 5767 C CA . PRO A 1 714 ? 25.724 27.867 0.578 1.00 83.56 714 PRO A CA 1
ATOM 5768 C C . PRO A 1 714 ? 24.851 26.775 1.231 1.00 83.56 714 PRO A C 1
ATOM 5770 O O . PRO A 1 714 ? 25.077 26.410 2.388 1.00 83.56 714 PRO A O 1
ATOM 5773 N N . PRO A 1 715 ? 23.877 26.203 0.499 1.00 83.50 715 PRO A N 1
ATOM 5774 C CA . PRO A 1 715 ? 22.982 25.178 1.030 1.00 83.50 715 PRO A CA 1
ATOM 5775 C C . PRO A 1 715 ? 23.726 23.856 1.255 1.00 83.50 715 PRO A C 1
ATOM 5777 O O . PRO A 1 715 ? 24.009 23.133 0.303 1.00 83.50 715 PRO A O 1
ATOM 5780 N N . PHE A 1 716 ? 24.008 23.508 2.508 1.00 79.38 716 PHE A N 1
ATOM 5781 C CA . PHE A 1 716 ? 24.663 22.251 2.883 1.00 79.38 716 PHE A CA 1
ATOM 5782 C C . PHE A 1 716 ? 23.643 21.155 3.228 1.00 79.38 716 PHE A C 1
ATOM 5784 O O . PHE A 1 716 ? 22.671 21.420 3.933 1.00 79.38 716 PHE A O 1
ATOM 5791 N N . LEU A 1 717 ? 23.874 19.930 2.745 1.00 79.00 717 LEU A N 1
ATOM 5792 C CA . LEU A 1 717 ? 23.050 18.754 3.038 1.00 79.00 717 LEU A CA 1
ATOM 5793 C C . LEU A 1 717 ? 23.873 17.745 3.844 1.00 79.00 717 LEU A C 1
ATOM 5795 O O . LEU A 1 717 ? 24.974 17.386 3.432 1.00 79.00 717 LEU A O 1
ATOM 5799 N N . PHE A 1 718 ? 23.330 17.304 4.975 1.00 74.19 718 PHE A N 1
ATOM 5800 C CA . PHE A 1 718 ? 23.940 16.289 5.833 1.00 74.19 718 PHE A CA 1
ATOM 5801 C C . PHE A 1 718 ? 23.668 14.873 5.318 1.00 74.19 718 PHE A C 1
ATOM 5803 O O . PHE A 1 718 ? 22.706 14.639 4.583 1.00 74.19 718 PHE A O 1
ATOM 5810 N N . ASP A 1 719 ? 24.487 13.928 5.771 1.00 75.50 719 ASP A N 1
ATOM 5811 C CA . ASP A 1 719 ? 24.247 12.503 5.569 1.00 75.50 719 ASP A CA 1
ATOM 5812 C C . ASP A 1 719 ? 22.945 12.067 6.253 1.00 75.50 719 ASP A C 1
ATOM 5814 O O . ASP A 1 719 ? 22.559 12.574 7.311 1.00 75.50 719 ASP A O 1
ATOM 5818 N N . PHE A 1 720 ? 22.274 11.092 5.650 1.00 78.44 720 PHE A N 1
ATOM 5819 C CA . PHE A 1 720 ? 21.119 10.434 6.243 1.00 78.44 720 PHE A CA 1
ATOM 5820 C C . PHE A 1 720 ? 21.525 9.058 6.743 1.00 78.44 720 PHE A C 1
ATOM 5822 O O . PHE A 1 720 ? 22.192 8.320 6.028 1.00 78.44 720 PHE A O 1
ATOM 5829 N N . SER A 1 721 ? 21.101 8.692 7.947 1.00 79.25 721 SER A N 1
ATOM 5830 C CA . SER A 1 721 ? 21.309 7.347 8.465 1.00 79.25 721 SER A CA 1
ATOM 5831 C C . SER A 1 721 ? 20.139 6.877 9.314 1.00 79.25 721 SER A C 1
ATOM 5833 O O . SER A 1 721 ? 19.471 7.675 9.978 1.00 79.25 721 SER A O 1
ATOM 5835 N N . TYR A 1 722 ? 19.900 5.570 9.296 1.00 80.06 722 TYR A N 1
ATOM 5836 C CA . TYR A 1 722 ? 18.958 4.897 10.183 1.00 80.06 722 TYR A CA 1
ATOM 5837 C C . TYR A 1 722 ? 19.499 3.529 10.591 1.00 80.06 722 TYR A C 1
ATOM 5839 O O . TYR A 1 722 ? 20.417 3.003 9.967 1.00 80.06 722 TYR A O 1
ATOM 5847 N N . ARG A 1 723 ? 18.919 2.947 11.643 1.00 85.75 723 ARG A N 1
ATOM 5848 C CA . ARG A 1 723 ? 19.236 1.585 12.077 1.00 85.75 723 ARG A CA 1
ATOM 5849 C C . ARG A 1 723 ? 18.171 0.597 11.642 1.00 85.75 723 ARG A C 1
ATOM 5851 O O . ARG A 1 723 ? 16.986 0.930 11.644 1.00 85.75 723 ARG A O 1
ATOM 5858 N N . THR A 1 724 ? 18.607 -0.604 11.297 1.00 89.31 724 THR A N 1
ATOM 5859 C CA . THR A 1 724 ? 17.753 -1.736 10.941 1.00 89.31 724 THR A CA 1
ATOM 5860 C C . THR A 1 724 ? 18.323 -3.031 11.515 1.00 89.31 724 THR A C 1
ATOM 5862 O O . THR A 1 724 ? 19.487 -3.072 11.920 1.00 89.31 724 THR A O 1
ATOM 5865 N N . LEU A 1 725 ? 17.500 -4.071 11.597 1.00 91.25 725 LEU A N 1
ATOM 5866 C CA . LEU A 1 725 ? 17.925 -5.404 12.014 1.00 91.25 725 LEU A CA 1
ATOM 5867 C C . LEU A 1 725 ? 18.406 -6.187 10.792 1.00 91.25 725 LEU A C 1
ATOM 5869 O O . LEU A 1 725 ? 17.917 -5.977 9.680 1.00 91.25 725 LEU A O 1
ATOM 5873 N N . GLY A 1 726 ? 19.370 -7.078 10.989 1.00 94.12 726 GLY A N 1
ATOM 5874 C CA . GLY A 1 726 ? 19.822 -7.941 9.914 1.00 94.12 726 GLY A CA 1
ATOM 5875 C C . GLY A 1 726 ? 21.013 -8.801 10.276 1.00 94.12 726 GLY A C 1
ATOM 5876 O O . GLY A 1 726 ? 21.506 -8.809 11.409 1.00 94.12 726 GLY A O 1
ATOM 5877 N N . TRP A 1 727 ? 21.508 -9.518 9.281 1.00 94.38 727 TRP A N 1
ATOM 5878 C CA . TRP A 1 727 ? 22.699 -10.332 9.409 1.00 94.38 727 TRP A CA 1
ATOM 5879 C C . TRP A 1 727 ? 23.504 -10.398 8.123 1.00 94.38 727 TRP A C 1
ATOM 5881 O O . TRP A 1 727 ? 22.992 -10.206 7.021 1.00 94.38 727 TRP A O 1
ATOM 5891 N N . GLN A 1 728 ? 24.778 -10.736 8.285 1.00 95.44 728 GLN A N 1
ATOM 5892 C CA . GLN A 1 728 ? 25.670 -11.071 7.190 1.00 95.44 728 GLN A CA 1
ATOM 5893 C C . GLN A 1 728 ? 26.360 -12.397 7.480 1.00 95.44 728 GLN A C 1
ATOM 5895 O O . GLN A 1 728 ? 27.015 -12.568 8.507 1.00 95.44 728 GLN A O 1
ATOM 5900 N N . TRP A 1 729 ? 26.225 -13.339 6.558 1.00 95.56 729 TRP A N 1
ATOM 5901 C CA . TRP A 1 729 ? 26.935 -14.604 6.575 1.00 95.56 729 TRP A CA 1
ATOM 5902 C C . TRP A 1 729 ? 28.151 -14.519 5.660 1.00 95.56 729 TRP A C 1
ATOM 5904 O O . TRP A 1 729 ? 28.008 -14.389 4.447 1.00 95.56 729 TRP A O 1
ATOM 5914 N N . ARG A 1 730 ? 29.348 -14.608 6.241 1.00 94.62 730 ARG A N 1
ATOM 5915 C CA . ARG A 1 730 ? 30.611 -14.760 5.515 1.00 94.62 730 ARG A CA 1
ATOM 5916 C C . ARG A 1 730 ? 30.955 -16.238 5.420 1.00 94.62 730 ARG A C 1
ATOM 5918 O O . ARG A 1 730 ? 31.111 -16.917 6.440 1.00 94.62 730 ARG A O 1
ATOM 5925 N N . PHE A 1 731 ? 31.087 -16.742 4.206 1.00 92.88 731 PHE A N 1
ATOM 5926 C CA . PHE A 1 731 ? 31.322 -18.153 3.932 1.00 92.88 731 PHE A CA 1
ATOM 5927 C C . PHE A 1 731 ? 32.639 -18.363 3.167 1.00 92.88 731 PHE A C 1
ATOM 5929 O O . PHE A 1 731 ? 33.313 -17.414 2.782 1.00 92.88 731 PHE A O 1
ATOM 5936 N N . LYS A 1 732 ? 33.093 -19.617 3.037 1.00 87.94 732 LYS A N 1
ATOM 5937 C CA . LYS A 1 732 ? 34.318 -19.921 2.272 1.00 87.94 732 LYS A CA 1
ATOM 5938 C C . LYS A 1 732 ? 34.071 -19.713 0.781 1.00 87.94 732 LYS A C 1
ATOM 5940 O O . LYS A 1 732 ? 33.002 -20.081 0.314 1.00 87.94 732 LYS A O 1
ATOM 5945 N N . SER A 1 733 ? 35.077 -19.248 0.044 1.00 82.88 733 SER A N 1
ATOM 5946 C CA . SER A 1 733 ? 34.954 -19.063 -1.403 1.00 82.88 733 SER A CA 1
ATOM 5947 C C . SER A 1 733 ? 34.440 -20.318 -2.108 1.00 82.88 733 SER A C 1
ATOM 5949 O O . SER A 1 733 ? 34.874 -21.450 -1.844 1.00 82.88 733 SER A O 1
ATOM 5951 N N . ILE A 1 734 ? 33.468 -20.103 -2.992 1.00 83.38 734 ILE A N 1
ATOM 5952 C CA . ILE A 1 734 ? 32.933 -21.142 -3.864 1.00 83.38 734 ILE A CA 1
ATOM 5953 C C . ILE A 1 734 ? 33.971 -21.361 -4.966 1.00 83.38 734 ILE A C 1
ATOM 5955 O O . ILE A 1 734 ? 34.439 -20.410 -5.584 1.00 83.38 734 ILE A O 1
ATOM 5959 N N . LYS A 1 735 ? 34.388 -22.612 -5.171 1.00 77.12 735 LYS A N 1
ATOM 5960 C CA . LYS A 1 735 ? 35.302 -22.951 -6.265 1.00 77.12 735 LYS A CA 1
ATOM 5961 C C . LYS A 1 735 ? 34.492 -23.094 -7.549 1.00 77.12 735 LYS A C 1
ATOM 5963 O O . LYS A 1 735 ? 33.628 -23.967 -7.602 1.00 77.12 735 LYS A O 1
ATOM 5968 N N . PHE A 1 736 ? 34.806 -22.267 -8.535 1.00 71.62 736 PHE A N 1
ATOM 5969 C CA . PHE A 1 736 ? 34.257 -22.317 -9.889 1.00 71.62 736 PHE A CA 1
ATOM 5970 C C . PHE A 1 736 ? 35.276 -22.968 -10.842 1.00 71.62 736 PHE A C 1
ATOM 5972 O O . PHE A 1 736 ? 36.463 -23.044 -10.508 1.00 71.62 736 PHE A O 1
ATOM 5979 N N . GLU A 1 737 ? 34.838 -23.496 -11.987 1.00 62.69 737 GLU A N 1
ATOM 5980 C CA . GLU A 1 737 ? 35.765 -24.009 -13.014 1.00 62.69 737 GLU A CA 1
ATOM 5981 C C . GLU A 1 737 ? 36.465 -22.836 -13.748 1.00 62.69 737 GLU A C 1
ATOM 5983 O O . GLU A 1 737 ? 35.917 -21.741 -13.815 1.00 62.69 737 GLU A O 1
ATOM 5988 N N . GLU A 1 738 ? 37.672 -23.022 -14.310 1.00 53.56 738 GLU A N 1
ATOM 5989 C CA . GLU A 1 738 ? 38.533 -21.931 -14.847 1.00 53.56 738 GLU A CA 1
ATOM 5990 C C . GLU A 1 738 ? 37.876 -21.031 -15.927 1.00 53.56 738 GLU A C 1
ATOM 5992 O O . GLU A 1 738 ? 38.347 -19.924 -16.173 1.00 53.56 738 GLU A O 1
ATOM 5997 N N . ASN A 1 739 ? 36.772 -21.457 -16.557 1.00 51.47 739 ASN A N 1
ATOM 5998 C CA . ASN A 1 739 ? 36.003 -20.650 -17.522 1.00 51.47 739 ASN A CA 1
ATOM 5999 C C . ASN A 1 739 ? 34.853 -19.824 -16.895 1.00 51.47 739 ASN A C 1
ATOM 6001 O O . ASN A 1 739 ? 34.225 -19.040 -17.605 1.00 51.47 739 ASN A O 1
ATOM 6005 N N . GLU A 1 740 ? 34.579 -19.980 -15.596 1.00 52.25 740 GLU A N 1
ATOM 6006 C CA . GLU A 1 740 ? 33.488 -19.329 -14.844 1.00 52.25 740 GLU A CA 1
ATOM 6007 C C . GLU A 1 740 ? 33.983 -18.155 -13.963 1.00 52.25 740 GLU A C 1
ATOM 6009 O O . GLU A 1 740 ? 33.180 -17.401 -13.414 1.00 52.25 740 GLU A O 1
ATOM 6014 N N . GLU A 1 741 ? 35.302 -17.949 -13.828 1.00 51.19 741 GLU A N 1
ATOM 6015 C CA . GLU A 1 741 ? 35.872 -16.905 -12.953 1.00 51.19 741 GLU A CA 1
ATOM 6016 C C . GLU A 1 741 ? 35.542 -15.468 -13.396 1.00 51.19 741 GLU A C 1
ATOM 6018 O O . GLU A 1 741 ? 35.467 -14.574 -12.555 1.00 51.19 741 GLU A O 1
ATOM 6023 N N . ASN A 1 742 ? 35.290 -15.233 -14.688 1.00 52.72 742 ASN A N 1
ATOM 6024 C CA . ASN A 1 742 ? 35.080 -13.883 -15.227 1.00 52.72 742 ASN A CA 1
ATOM 6025 C C . ASN A 1 742 ? 33.678 -13.296 -14.981 1.00 52.72 742 ASN A C 1
ATOM 6027 O O . ASN A 1 742 ? 33.432 -12.167 -15.407 1.00 52.72 742 ASN A O 1
ATOM 6031 N N . ASP A 1 743 ? 32.762 -14.010 -14.312 1.00 75.44 743 ASP A N 1
ATOM 6032 C CA . ASP A 1 743 ? 31.370 -13.551 -14.199 1.00 75.44 743 ASP A CA 1
ATOM 6033 C C . ASP A 1 743 ? 30.674 -13.843 -12.853 1.00 75.44 743 ASP A C 1
ATOM 6035 O O . ASP A 1 743 ? 29.446 -13.920 -12.755 1.00 75.44 743 ASP A O 1
ATOM 6039 N N . GLN A 1 744 ? 31.451 -13.958 -11.769 1.00 82.25 744 GLN A N 1
ATOM 6040 C CA . GLN A 1 744 ? 30.918 -14.202 -10.419 1.00 82.25 744 GLN A CA 1
ATOM 6041 C C . GLN A 1 744 ? 29.916 -13.131 -9.965 1.00 82.25 744 GLN A C 1
ATOM 6043 O O . GLN A 1 744 ? 28.935 -13.447 -9.291 1.00 82.25 744 GLN A O 1
ATOM 6048 N N . ARG A 1 745 ? 30.111 -11.865 -10.357 1.00 85.12 745 ARG A N 1
ATOM 6049 C CA . ARG A 1 745 ? 29.188 -10.773 -10.006 1.00 85.12 745 ARG A CA 1
ATOM 6050 C C . ARG A 1 745 ? 27.810 -10.952 -10.621 1.00 85.12 745 ARG A C 1
ATOM 6052 O O . ARG A 1 745 ? 26.811 -10.771 -9.924 1.00 85.12 745 ARG A O 1
ATOM 6059 N N . SER A 1 746 ? 27.723 -11.278 -11.911 1.00 87.06 746 SER A N 1
ATOM 6060 C CA . SER A 1 746 ? 26.412 -11.418 -12.548 1.00 87.06 746 SER A CA 1
ATOM 6061 C C . SER A 1 746 ? 25.742 -12.744 -12.165 1.00 87.06 746 SER A C 1
ATOM 6063 O O . SER A 1 746 ? 24.528 -12.754 -11.949 1.00 87.06 746 SER A O 1
ATOM 6065 N N . LEU A 1 747 ? 26.516 -13.817 -11.938 1.00 90.06 747 LEU A N 1
ATOM 6066 C CA . LEU A 1 747 ? 26.004 -15.068 -11.369 1.00 90.06 747 LEU A CA 1
ATOM 6067 C C . LEU A 1 747 ? 25.459 -14.852 -9.951 1.00 90.06 747 LEU A C 1
ATOM 6069 O O . LEU A 1 747 ? 24.360 -15.315 -9.631 1.00 90.06 747 LEU A O 1
ATOM 6073 N N . GLY A 1 748 ? 26.195 -14.116 -9.114 1.00 91.12 748 GLY A N 1
ATOM 6074 C CA . GLY A 1 748 ? 25.780 -13.727 -7.768 1.00 91.12 748 GLY A CA 1
ATOM 6075 C C . GLY A 1 748 ? 24.491 -12.917 -7.791 1.00 91.12 748 GLY A C 1
ATOM 6076 O O . GLY A 1 748 ? 23.538 -13.267 -7.098 1.00 91.12 748 GLY A O 1
ATOM 6077 N N . ARG A 1 749 ? 24.403 -11.914 -8.673 1.00 90.00 749 ARG A N 1
ATOM 6078 C CA . ARG A 1 749 ? 23.196 -11.101 -8.864 1.00 90.00 749 ARG A CA 1
ATOM 6079 C C . ARG A 1 749 ? 21.990 -11.929 -9.308 1.00 90.00 749 ARG A C 1
ATOM 6081 O O . ARG A 1 749 ? 20.930 -11.812 -8.701 1.00 90.00 749 ARG A O 1
ATOM 6088 N N . LEU A 1 750 ? 22.130 -12.779 -10.328 1.00 90.50 750 LEU A N 1
ATOM 6089 C CA . LEU A 1 750 ? 21.033 -13.639 -10.787 1.00 90.50 750 LEU A CA 1
ATOM 6090 C C . LEU A 1 750 ? 20.583 -14.601 -9.681 1.00 90.50 750 LEU A C 1
ATOM 6092 O O . LEU A 1 750 ? 19.385 -14.778 -9.453 1.00 90.50 750 LEU A O 1
ATOM 6096 N N . THR A 1 751 ? 21.540 -15.202 -8.973 1.00 93.62 751 THR A N 1
ATOM 6097 C CA . THR A 1 751 ? 21.256 -16.110 -7.857 1.00 93.62 751 THR A CA 1
ATOM 6098 C C . THR A 1 751 ? 20.542 -15.380 -6.721 1.00 93.62 751 THR A C 1
ATOM 6100 O O . THR A 1 751 ? 19.561 -15.907 -6.198 1.00 93.62 751 THR A O 1
ATOM 6103 N N . CYS A 1 752 ? 20.974 -14.160 -6.386 1.00 94.06 752 CYS A N 1
ATOM 6104 C CA . CYS A 1 752 ? 20.330 -13.289 -5.403 1.00 94.06 752 CYS A CA 1
ATOM 6105 C C . CYS A 1 752 ? 18.878 -13.003 -5.789 1.00 94.06 752 CYS A C 1
ATOM 6107 O O . CYS A 1 752 ? 17.972 -13.324 -5.025 1.00 94.06 752 CYS A O 1
ATOM 6109 N N . ASN A 1 753 ? 18.657 -12.520 -7.016 1.00 90.62 753 ASN A N 1
ATOM 6110 C CA . ASN A 1 753 ? 17.330 -12.190 -7.531 1.00 90.62 753 ASN A CA 1
ATOM 6111 C C . ASN A 1 753 ? 16.373 -13.388 -7.463 1.00 90.62 753 ASN A C 1
ATOM 6113 O O . ASN A 1 753 ? 15.190 -13.211 -7.203 1.00 90.62 753 ASN A O 1
ATOM 6117 N N . ILE A 1 754 ? 16.848 -14.613 -7.715 1.00 92.12 754 ILE A N 1
ATOM 6118 C CA . ILE A 1 754 ? 16.020 -15.824 -7.588 1.00 92.12 754 ILE A CA 1
ATOM 6119 C C . ILE A 1 754 ? 15.767 -16.136 -6.112 1.00 92.12 754 ILE A C 1
ATOM 6121 O O . ILE A 1 754 ? 14.627 -16.397 -5.722 1.00 92.12 754 ILE A O 1
ATOM 6125 N N . LEU A 1 755 ? 16.822 -16.119 -5.296 1.00 94.12 755 LEU A N 1
ATOM 6126 C CA . LEU A 1 755 ? 16.785 -16.481 -3.883 1.00 94.12 755 LEU A CA 1
ATOM 6127 C C . LEU A 1 755 ? 15.869 -15.557 -3.066 1.00 94.12 755 LEU A C 1
ATOM 6129 O O . LEU A 1 755 ? 15.153 -16.050 -2.196 1.00 94.12 755 LEU A O 1
ATOM 6133 N N . GLU A 1 756 ? 15.816 -14.265 -3.393 1.00 94.00 756 GLU A N 1
ATOM 6134 C CA . GLU A 1 756 ? 14.933 -13.264 -2.780 1.00 94.00 756 GLU A CA 1
ATOM 6135 C C . GLU A 1 756 ? 13.476 -13.724 -2.673 1.00 94.00 756 GLU A C 1
ATOM 6137 O O . GLU A 1 756 ? 12.852 -13.584 -1.620 1.00 94.00 756 GLU A O 1
ATOM 6142 N N . HIS A 1 757 ? 12.943 -14.350 -3.725 1.00 90.75 757 HIS A N 1
ATOM 6143 C CA . HIS A 1 757 ? 11.566 -14.843 -3.726 1.00 90.75 757 HIS A CA 1
ATOM 6144 C C . HIS A 1 757 ? 11.351 -15.994 -2.745 1.00 90.75 757 HIS A C 1
ATOM 6146 O O . HIS A 1 757 ? 10.304 -16.065 -2.108 1.00 90.75 757 HIS A O 1
ATOM 6152 N N . PHE A 1 758 ? 12.321 -16.903 -2.625 1.00 93.50 758 PHE A N 1
ATOM 6153 C CA . PHE A 1 758 ? 12.218 -18.046 -1.716 1.00 93.50 758 PHE A CA 1
ATOM 6154 C C . PHE A 1 758 ? 12.413 -17.630 -0.263 1.00 93.50 758 PHE A C 1
ATOM 6156 O O . PHE A 1 758 ? 11.761 -18.195 0.613 1.00 93.50 758 PHE A O 1
ATOM 6163 N N . LEU A 1 759 ? 13.288 -16.653 -0.012 1.00 95.44 759 LEU A N 1
ATOM 6164 C CA . LEU A 1 759 ? 13.489 -16.091 1.317 1.00 95.44 759 LEU A CA 1
ATOM 6165 C C . LEU A 1 759 ? 12.245 -15.330 1.777 1.00 95.44 759 LEU A C 1
ATOM 6167 O O . LEU A 1 759 ? 11.730 -15.643 2.843 1.00 95.44 759 LEU A O 1
ATOM 6171 N N . ALA A 1 760 ? 11.699 -14.430 0.954 1.00 91.88 760 ALA A N 1
ATOM 6172 C CA . ALA A 1 760 ? 10.463 -13.713 1.277 1.00 91.88 760 ALA A CA 1
ATOM 6173 C C . ALA A 1 760 ? 9.275 -14.667 1.509 1.00 91.88 760 ALA A C 1
ATOM 6175 O O . ALA A 1 760 ? 8.526 -14.504 2.467 1.00 91.88 760 ALA A O 1
ATOM 6176 N N . ASP A 1 761 ? 9.134 -15.710 0.686 1.00 91.00 761 ASP A N 1
ATOM 6177 C CA . ASP A 1 761 ? 8.104 -16.744 0.857 1.00 91.00 761 ASP A CA 1
ATOM 6178 C C . ASP A 1 761 ? 8.288 -17.560 2.152 1.00 91.00 761 ASP A C 1
ATOM 6180 O O . ASP A 1 761 ? 7.315 -17.916 2.810 1.00 91.00 761 ASP A O 1
ATOM 6184 N N . ALA A 1 762 ? 9.527 -17.841 2.569 1.00 93.75 762 ALA A N 1
ATOM 6185 C CA . ALA A 1 762 ? 9.812 -18.563 3.815 1.00 93.75 762 ALA A CA 1
ATOM 6186 C C . ALA A 1 762 ? 9.483 -17.771 5.088 1.00 93.75 762 ALA A C 1
ATOM 6188 O O . ALA A 1 762 ? 9.329 -18.371 6.153 1.00 93.75 762 ALA A O 1
ATOM 6189 N N . VAL A 1 763 ? 9.356 -16.450 4.978 1.00 93.94 763 VAL A N 1
ATOM 6190 C CA . VAL A 1 763 ? 8.869 -15.576 6.051 1.00 93.94 763 VAL A CA 1
ATOM 6191 C C . VAL A 1 763 ? 7.566 -14.881 5.686 1.00 93.94 763 VAL A C 1
ATOM 6193 O O . VAL A 1 763 ? 7.252 -13.859 6.282 1.00 93.94 763 VAL A O 1
ATOM 6196 N N . GLU A 1 764 ? 6.788 -15.432 4.748 1.00 92.88 764 GLU A N 1
ATOM 6197 C CA . GLU A 1 764 ? 5.429 -14.969 4.434 1.00 92.88 764 GLU A CA 1
ATOM 6198 C C . GLU A 1 764 ? 5.360 -13.443 4.236 1.00 92.88 764 GLU A C 1
ATOM 6200 O O . GLU A 1 764 ? 4.481 -12.768 4.777 1.00 92.88 764 GLU A O 1
ATOM 6205 N N . SER A 1 765 ? 6.314 -12.878 3.490 1.00 90.88 765 SER A N 1
ATOM 6206 C CA . SER A 1 765 ? 6.454 -11.434 3.300 1.00 90.88 765 SER A CA 1
ATOM 6207 C C . SER A 1 765 ? 6.454 -11.030 1.832 1.00 90.88 765 SER A C 1
ATOM 6209 O O . SER A 1 765 ? 6.529 -11.849 0.912 1.00 90.88 765 SER A O 1
ATOM 6211 N N . ARG A 1 766 ? 6.402 -9.716 1.591 1.00 86.50 766 ARG A N 1
ATOM 6212 C CA . ARG A 1 766 ? 6.778 -9.176 0.285 1.00 86.50 766 ARG A CA 1
ATOM 6213 C C . ARG A 1 766 ? 8.293 -9.235 0.138 1.00 86.50 766 ARG A C 1
ATOM 6215 O O . ARG A 1 766 ? 9.024 -9.106 1.117 1.00 86.50 766 ARG A O 1
ATOM 6222 N N . ILE A 1 767 ? 8.758 -9.326 -1.104 1.00 84.75 767 ILE A N 1
ATOM 6223 C CA . ILE A 1 767 ? 10.189 -9.225 -1.430 1.00 84.75 767 ILE A CA 1
ATOM 6224 C C . ILE A 1 767 ? 10.732 -7.862 -0.999 1.00 84.75 767 ILE A C 1
ATOM 6226 O O . ILE A 1 767 ? 11.790 -7.784 -0.397 1.00 84.75 767 ILE A O 1
ATOM 6230 N N . SER A 1 768 ? 9.953 -6.798 -1.220 1.00 84.62 768 SER A N 1
ATOM 6231 C CA . SER A 1 768 ? 10.320 -5.428 -0.850 1.00 84.62 768 SER A CA 1
ATOM 6232 C C . SER A 1 768 ? 10.487 -5.198 0.652 1.00 84.62 768 SER A C 1
ATOM 6234 O O . SER A 1 768 ? 11.000 -4.149 1.026 1.00 84.62 768 SER A O 1
ATOM 6236 N N . ASP A 1 769 ? 10.016 -6.120 1.499 1.00 89.12 769 ASP A N 1
ATOM 6237 C CA . ASP A 1 769 ? 10.123 -5.983 2.953 1.00 89.12 769 ASP A CA 1
ATOM 6238 C C . ASP A 1 769 ? 11.516 -6.415 3.469 1.00 89.12 769 ASP A C 1
ATOM 6240 O O . ASP A 1 769 ? 11.885 -6.057 4.594 1.00 89.12 769 ASP A O 1
ATOM 6244 N N . LEU A 1 770 ? 12.322 -7.084 2.631 1.00 91.25 770 LEU A N 1
ATOM 6245 C CA . LEU A 1 770 ? 13.704 -7.499 2.886 1.00 91.25 770 LEU A CA 1
ATOM 6246 C C . LEU A 1 770 ? 14.677 -6.839 1.895 1.00 91.25 770 LEU A C 1
ATOM 6248 O O . LEU A 1 770 ? 14.323 -6.512 0.766 1.00 91.25 770 LEU A O 1
ATOM 6252 N N . GLN A 1 771 ? 15.925 -6.671 2.318 1.00 91.75 771 GLN A N 1
ATOM 6253 C CA . GLN A 1 771 ? 17.054 -6.330 1.455 1.00 91.75 771 GLN A CA 1
ATOM 6254 C C . GLN A 1 771 ? 18.050 -7.475 1.509 1.00 91.75 771 GLN A C 1
ATOM 6256 O O . GLN A 1 771 ? 18.530 -7.827 2.586 1.00 91.75 771 GLN A O 1
ATOM 6261 N N . ILE A 1 772 ? 18.322 -8.083 0.360 1.00 93.81 772 ILE A N 1
ATOM 6262 C CA . ILE A 1 772 ? 19.171 -9.265 0.258 1.00 93.81 772 ILE A CA 1
ATOM 6263 C C . ILE A 1 772 ? 20.302 -8.939 -0.710 1.00 93.81 772 ILE A C 1
ATOM 6265 O O . ILE A 1 772 ? 20.080 -8.352 -1.765 1.00 93.81 772 ILE A O 1
ATOM 6269 N N . GLY A 1 773 ? 21.524 -9.289 -0.327 1.00 94.25 773 GLY A N 1
ATOM 6270 C CA . GLY A 1 773 ? 22.712 -9.121 -1.152 1.00 94.25 773 GLY A CA 1
ATOM 6271 C C . GLY A 1 773 ? 23.550 -10.386 -1.122 1.00 94.25 773 GLY A C 1
ATOM 6272 O O . GLY A 1 773 ? 23.860 -10.892 -0.046 1.00 94.25 773 GLY A O 1
ATOM 6273 N N . LEU A 1 774 ? 23.921 -10.898 -2.292 1.00 95.12 774 LEU A N 1
ATOM 6274 C CA . LEU A 1 774 ? 24.847 -12.017 -2.435 1.00 95.12 774 LEU A CA 1
ATOM 6275 C C . LEU A 1 774 ? 26.066 -11.550 -3.224 1.00 95.12 774 LEU A C 1
ATOM 6277 O O . LEU A 1 774 ? 25.960 -11.276 -4.420 1.00 95.12 774 LEU A O 1
ATOM 6281 N N . ASP A 1 775 ? 27.213 -11.506 -2.556 1.00 92.94 775 ASP A N 1
ATOM 6282 C CA . ASP A 1 775 ? 28.504 -11.236 -3.176 1.00 92.94 775 ASP A CA 1
ATOM 6283 C C . ASP A 1 775 ? 29.340 -12.519 -3.180 1.00 92.94 775 ASP A C 1
ATOM 6285 O O . ASP A 1 775 ? 29.717 -13.045 -2.130 1.00 92.94 775 ASP A O 1
ATOM 6289 N N . LEU A 1 776 ? 29.590 -13.058 -4.372 1.00 91.81 776 LEU A N 1
ATOM 6290 C CA . LEU A 1 776 ? 30.375 -14.280 -4.538 1.00 91.81 776 LEU A CA 1
ATOM 6291 C C . LEU A 1 776 ? 31.888 -14.022 -4.479 1.00 91.81 776 LEU A C 1
ATOM 6293 O O . LEU A 1 776 ? 32.614 -14.928 -4.072 1.00 91.81 776 LEU A O 1
ATOM 6297 N N . GLU A 1 777 ? 32.348 -12.807 -4.800 1.00 88.94 777 GLU A N 1
ATOM 6298 C CA . GLU A 1 777 ? 33.763 -12.420 -4.713 1.00 88.94 777 GLU A CA 1
ATOM 6299 C C . GLU A 1 777 ? 34.166 -12.279 -3.241 1.00 88.94 777 GLU A C 1
ATOM 6301 O O . GLU A 1 777 ? 35.118 -12.912 -2.778 1.00 88.94 777 GLU A O 1
ATOM 6306 N N . ASP A 1 778 ? 33.363 -11.540 -2.474 1.00 88.62 778 ASP A N 1
ATOM 6307 C CA . ASP A 1 778 ? 33.568 -11.345 -1.036 1.00 88.62 778 ASP A CA 1
ATOM 6308 C C . ASP A 1 778 ? 33.056 -12.530 -0.197 1.00 88.62 778 ASP A C 1
ATOM 6310 O O . ASP A 1 778 ? 33.282 -12.594 1.016 1.00 88.62 778 ASP A O 1
ATOM 6314 N N . SER A 1 779 ? 32.387 -13.499 -0.836 1.00 93.81 779 SER A N 1
ATOM 6315 C CA . SER A 1 779 ? 31.790 -14.682 -0.203 1.00 93.81 779 SER A CA 1
ATOM 6316 C C . SER A 1 779 ? 30.841 -14.319 0.945 1.00 93.81 779 SER A C 1
ATOM 6318 O O . SER A 1 779 ? 30.940 -14.846 2.060 1.00 93.81 779 SER A O 1
ATOM 6320 N N . THR A 1 780 ? 29.924 -13.388 0.675 1.00 94.75 780 THR A N 1
ATOM 6321 C CA . THR A 1 780 ? 28.957 -12.888 1.653 1.00 94.75 780 THR A CA 1
ATOM 6322 C C . THR A 1 780 ? 27.515 -13.026 1.180 1.00 94.75 780 THR A C 1
ATOM 6324 O O . THR A 1 780 ? 27.194 -12.799 0.018 1.00 94.75 780 THR A O 1
ATOM 6327 N N . LEU A 1 781 ? 26.630 -13.391 2.107 1.00 96.38 781 LEU A N 1
ATOM 6328 C CA . LEU A 1 781 ? 25.183 -13.264 1.965 1.00 96.38 781 LEU A CA 1
ATOM 6329 C C . LEU A 1 781 ? 24.685 -12.348 3.079 1.00 96.38 781 LEU A C 1
ATOM 6331 O O . LEU A 1 781 ? 24.789 -12.693 4.256 1.00 96.38 781 LEU A O 1
ATOM 6335 N N . GLN A 1 782 ? 24.155 -11.192 2.713 1.00 95.69 782 GLN A N 1
ATOM 6336 C CA . GLN A 1 782 ? 23.591 -10.214 3.628 1.00 95.69 782 GLN A CA 1
ATOM 6337 C C . GLN A 1 782 ? 22.069 -10.205 3.506 1.00 95.69 782 GLN A C 1
ATOM 6339 O O . GLN A 1 782 ? 21.530 -10.244 2.400 1.00 95.69 782 GLN A O 1
ATOM 6344 N N . VAL A 1 783 ? 21.383 -10.150 4.645 1.00 96.19 783 VAL A N 1
ATOM 6345 C CA . VAL A 1 783 ? 19.928 -10.019 4.724 1.00 96.19 783 VAL A CA 1
ATOM 6346 C C . VAL A 1 783 ? 19.580 -9.000 5.798 1.00 96.19 783 VAL A C 1
ATOM 6348 O O . VAL A 1 783 ? 19.869 -9.204 6.977 1.00 96.19 783 VAL A O 1
ATOM 6351 N N . LEU A 1 784 ? 18.940 -7.910 5.393 1.00 94.31 784 LEU A N 1
ATOM 6352 C CA . LEU A 1 784 ? 18.534 -6.812 6.262 1.00 94.31 784 LEU A CA 1
ATOM 6353 C C . LEU A 1 784 ? 17.029 -6.580 6.150 1.00 94.31 784 LEU A C 1
ATOM 6355 O O . LEU A 1 784 ? 16.426 -6.771 5.091 1.00 94.31 784 LEU A O 1
ATOM 6359 N N . ASP A 1 785 ? 16.420 -6.096 7.224 1.00 92.94 785 ASP A N 1
ATOM 6360 C CA . ASP A 1 785 ? 15.074 -5.546 7.143 1.00 92.94 785 ASP A CA 1
ATOM 6361 C C . ASP A 1 785 ? 15.114 -4.242 6.333 1.00 92.94 785 ASP A C 1
ATOM 6363 O O . ASP A 1 785 ? 15.962 -3.370 6.551 1.00 92.94 785 ASP A O 1
ATOM 6367 N N . SER A 1 786 ? 14.161 -4.072 5.417 1.00 86.44 786 SER A N 1
ATOM 6368 C CA . SER A 1 786 ? 14.141 -2.944 4.469 1.00 86.44 786 SER A CA 1
ATOM 6369 C C . SER A 1 786 ? 13.820 -1.573 5.082 1.00 86.44 786 SER A C 1
ATOM 6371 O O . SER A 1 786 ? 13.879 -0.558 4.383 1.00 86.44 786 SER A O 1
ATOM 6373 N N . THR A 1 787 ? 13.458 -1.509 6.368 1.00 80.81 787 THR A N 1
ATOM 6374 C CA . THR A 1 787 ? 12.852 -0.314 6.968 1.00 80.81 787 THR A CA 1
ATOM 6375 C C . THR A 1 787 ? 13.543 0.165 8.243 1.00 80.81 787 THR A C 1
ATOM 6377 O O . THR A 1 787 ? 13.999 -0.661 9.034 1.00 80.81 787 THR A O 1
ATOM 6380 N N . PRO A 1 788 ? 13.554 1.487 8.516 1.00 79.19 788 PRO A N 1
ATOM 6381 C CA . PRO A 1 788 ? 14.044 2.027 9.780 1.00 79.19 788 PRO A CA 1
ATOM 6382 C C . PRO A 1 788 ? 13.371 1.387 10.994 1.00 79.19 788 PRO A C 1
ATOM 6384 O O . PRO A 1 788 ? 12.153 1.214 11.020 1.00 79.19 788 PRO A O 1
ATOM 6387 N N . GLY A 1 789 ? 14.172 1.070 12.007 1.00 80.69 789 GLY A N 1
ATOM 6388 C CA . GLY A 1 789 ? 13.728 0.377 13.212 1.00 80.69 789 GLY A CA 1
ATOM 6389 C C . GLY A 1 789 ? 13.638 -1.143 13.066 1.00 80.69 789 GLY A C 1
ATOM 6390 O O . GLY A 1 789 ? 13.449 -1.809 14.075 1.00 80.69 789 GLY A O 1
ATOM 6391 N N . GLY A 1 790 ? 13.812 -1.691 11.859 1.00 84.81 790 GLY A N 1
ATOM 6392 C CA . GLY A 1 790 ? 13.581 -3.105 11.573 1.00 84.81 790 GLY A CA 1
ATOM 6393 C C . GLY A 1 790 ? 12.094 -3.475 11.525 1.00 84.81 790 GLY A C 1
ATOM 6394 O O . GLY A 1 790 ? 11.216 -2.724 11.953 1.00 84.81 790 GLY A O 1
ATOM 6395 N N . ASN A 1 791 ? 11.812 -4.643 10.961 1.00 87.88 791 ASN A N 1
ATOM 6396 C CA . ASN A 1 791 ? 10.494 -5.270 10.913 1.00 87.88 791 ASN A CA 1
ATOM 6397 C C . ASN A 1 791 ? 10.495 -6.712 11.464 1.00 87.88 791 ASN A C 1
ATOM 6399 O O . ASN A 1 791 ? 9.423 -7.272 11.685 1.00 87.88 791 ASN A O 1
ATOM 6403 N N . GLY A 1 792 ? 11.671 -7.284 11.741 1.00 90.94 792 GLY A N 1
ATOM 6404 C CA . GLY A 1 792 ? 11.867 -8.611 12.319 1.00 90.94 792 GLY A CA 1
ATOM 6405 C C . GLY A 1 792 ? 11.974 -9.746 11.298 1.00 90.94 792 GLY A C 1
ATOM 6406 O O . GLY A 1 792 ? 12.150 -10.891 11.708 1.00 90.94 792 GLY A O 1
ATOM 6407 N N . LEU A 1 793 ? 11.874 -9.482 9.990 1.00 94.25 793 LEU A N 1
ATOM 6408 C CA . LEU A 1 793 ? 11.880 -10.533 8.962 1.00 94.25 793 LEU A CA 1
ATOM 6409 C C . LEU A 1 793 ? 13.250 -11.199 8.805 1.00 94.25 793 LEU A C 1
ATOM 6411 O O . LEU A 1 793 ? 13.332 -12.419 8.665 1.00 94.25 793 LEU A O 1
ATOM 6415 N N . SER A 1 794 ? 14.328 -10.417 8.846 1.00 94.31 794 SER A N 1
ATOM 6416 C CA . SER A 1 794 ? 15.703 -10.927 8.787 1.00 94.31 794 SER A CA 1
ATOM 6417 C C . SER A 1 794 ? 15.992 -11.889 9.936 1.00 94.31 794 SER A C 1
ATOM 6419 O O . SER A 1 794 ? 16.609 -12.932 9.727 1.00 94.31 794 SER A O 1
ATOM 6421 N N . GLU A 1 795 ? 15.497 -11.588 11.134 1.00 93.00 795 GLU A N 1
ATOM 6422 C CA . GLU A 1 795 ? 15.585 -12.492 12.274 1.00 93.00 795 GLU A CA 1
ATOM 6423 C C . GLU A 1 795 ? 14.658 -13.702 12.122 1.00 93.00 795 GLU A C 1
ATOM 6425 O O . GLU A 1 795 ? 15.081 -14.828 12.373 1.00 93.00 795 GLU A O 1
ATOM 6430 N N . ALA A 1 796 ? 13.421 -13.502 11.657 1.00 93.44 796 ALA A N 1
ATOM 6431 C CA . ALA A 1 796 ? 12.479 -14.593 11.417 1.00 93.44 796 ALA A CA 1
ATOM 6432 C C . ALA A 1 796 ? 13.017 -15.624 10.413 1.00 93.44 796 ALA A C 1
ATOM 6434 O O . ALA A 1 796 ? 12.721 -16.806 10.546 1.00 93.44 796 ALA A O 1
ATOM 6435 N N . LEU A 1 797 ? 13.848 -15.219 9.447 1.00 94.38 797 LEU A N 1
ATOM 6436 C CA . LEU A 1 797 ? 14.539 -16.148 8.543 1.00 94.38 797 LEU A CA 1
ATOM 6437 C C . LEU A 1 797 ? 15.496 -17.100 9.274 1.00 94.38 797 LEU A C 1
ATOM 6439 O O . LEU A 1 797 ? 15.667 -18.241 8.841 1.00 94.38 797 LEU A O 1
ATOM 6443 N N . LEU A 1 798 ? 16.113 -16.636 10.363 1.00 93.00 798 LEU A N 1
ATOM 6444 C CA . LEU A 1 798 ? 16.999 -17.432 11.213 1.00 93.00 798 LEU A CA 1
ATOM 6445 C C . LEU A 1 798 ? 16.234 -18.253 12.258 1.00 93.00 798 LEU A C 1
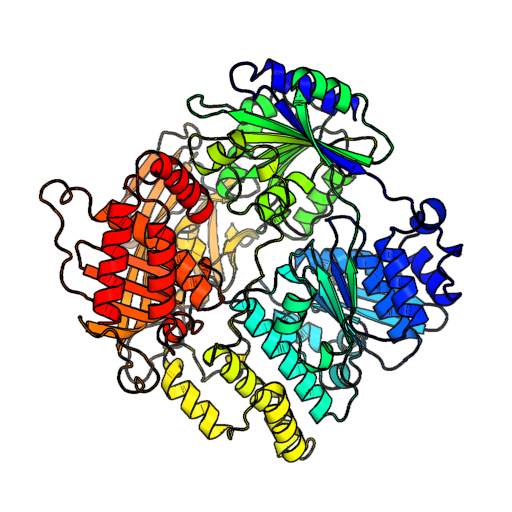ATOM 6447 O O . LEU A 1 798 ? 16.843 -19.084 12.927 1.00 93.00 798 LEU A O 1
ATOM 6451 N N . ALA A 1 799 ? 14.930 -18.040 12.429 1.00 90.06 799 ALA A N 1
ATOM 6452 C CA . ALA A 1 799 ? 14.113 -18.840 13.330 1.00 90.06 799 ALA A CA 1
ATOM 6453 C C . ALA A 1 799 ? 13.724 -20.175 12.676 1.00 90.06 799 ALA A C 1
ATOM 6455 O O . ALA A 1 799 ? 13.461 -20.246 11.472 1.00 90.06 799 ALA A O 1
ATOM 6456 N N . GLU A 1 800 ? 13.634 -21.228 13.495 1.00 87.25 800 GLU A N 1
ATOM 6457 C CA . GLU A 1 800 ? 13.240 -22.570 13.038 1.00 87.25 800 GLU A CA 1
ATOM 6458 C C . GLU A 1 800 ? 14.098 -23.023 11.833 1.00 87.25 800 GLU A C 1
ATOM 6460 O O . GLU A 1 800 ? 15.272 -22.681 11.739 1.00 87.25 800 GLU A O 1
ATOM 6465 N N . ASP A 1 801 ? 13.531 -23.772 10.887 1.00 89.81 801 ASP A N 1
ATOM 6466 C CA . ASP A 1 801 ? 14.245 -24.243 9.694 1.00 89.81 801 ASP A CA 1
ATOM 6467 C C . ASP A 1 801 ? 13.943 -23.383 8.449 1.00 89.81 801 ASP A C 1
ATOM 6469 O O . ASP A 1 801 ? 14.025 -23.868 7.319 1.00 89.81 801 ASP A O 1
ATOM 6473 N N . ARG A 1 802 ? 13.568 -22.105 8.612 1.00 93.88 802 ARG A N 1
ATOM 6474 C CA . ARG A 1 802 ? 13.068 -21.258 7.507 1.00 93.88 802 ARG A CA 1
ATOM 6475 C C . ARG A 1 802 ? 14.117 -20.990 6.434 1.00 93.88 802 ARG A C 1
ATOM 6477 O O . ARG A 1 802 ? 13.849 -21.262 5.263 1.00 93.88 802 ARG A O 1
ATOM 6484 N N . MET A 1 803 ? 15.323 -20.558 6.812 1.00 94.62 803 MET A N 1
ATOM 6485 C CA . MET A 1 803 ? 16.434 -20.379 5.864 1.00 94.62 803 MET A CA 1
ATOM 6486 C C . MET A 1 803 ? 16.796 -21.689 5.148 1.00 94.62 803 MET A C 1
ATOM 6488 O O . MET A 1 803 ? 16.944 -21.731 3.925 1.00 94.62 803 MET A O 1
ATOM 6492 N N . GLN A 1 804 ? 16.887 -22.788 5.903 1.00 93.12 804 GLN A N 1
ATOM 6493 C CA . GLN A 1 804 ? 17.181 -24.113 5.359 1.00 93.12 804 GLN A CA 1
ATOM 6494 C C . GLN A 1 804 ? 16.107 -24.558 4.352 1.00 93.12 804 GLN A C 1
ATOM 6496 O O . GLN A 1 804 ? 16.431 -25.025 3.258 1.00 93.12 804 GLN A O 1
ATOM 6501 N N . SER A 1 805 ? 14.834 -24.387 4.707 1.00 92.81 805 SER A N 1
ATOM 6502 C CA . SER A 1 805 ? 13.677 -24.697 3.869 1.00 92.81 805 SER A CA 1
ATOM 6503 C C . SER A 1 805 ? 13.668 -23.849 2.598 1.00 92.81 805 SER A C 1
ATOM 6505 O O . SER A 1 805 ? 13.486 -24.392 1.509 1.00 92.81 805 SER A O 1
ATOM 6507 N N . ALA A 1 806 ? 13.948 -22.546 2.696 1.00 95.00 806 ALA A N 1
ATOM 6508 C CA . ALA A 1 806 ? 14.029 -21.648 1.546 1.00 95.00 806 ALA A CA 1
ATOM 6509 C C . ALA A 1 806 ? 15.090 -22.107 0.534 1.00 95.00 806 ALA A C 1
ATOM 6511 O O . ALA A 1 806 ? 14.782 -22.290 -0.648 1.00 95.00 806 ALA A O 1
ATOM 6512 N N . LEU A 1 807 ? 16.313 -22.373 1.008 1.00 96.19 807 LEU A N 1
ATOM 6513 C CA . LEU A 1 807 ? 17.412 -22.873 0.179 1.00 96.19 807 LEU A CA 1
ATOM 6514 C C . LEU A 1 807 ? 17.062 -24.223 -0.468 1.00 96.19 807 LEU A C 1
ATOM 6516 O O . LEU A 1 807 ? 17.258 -24.400 -1.670 1.00 96.19 807 LEU A O 1
ATOM 6520 N N . GLN A 1 808 ? 16.468 -25.148 0.292 1.00 94.69 808 GLN A N 1
ATOM 6521 C CA . GLN A 1 808 ? 16.058 -26.460 -0.216 1.00 94.69 808 GLN A CA 1
ATOM 6522 C C . GLN A 1 808 ? 14.932 -26.368 -1.258 1.00 94.69 808 GLN A C 1
ATOM 6524 O O . GLN A 1 808 ? 14.947 -27.085 -2.263 1.00 94.69 808 GLN A O 1
ATOM 6529 N N . ARG A 1 809 ? 13.933 -25.500 -1.041 1.00 93.56 809 ARG A N 1
ATOM 6530 C CA . ARG A 1 809 ? 12.853 -25.249 -2.009 1.00 93.56 809 ARG A CA 1
ATOM 6531 C C . ARG A 1 809 ? 13.407 -24.632 -3.289 1.00 93.56 809 ARG A C 1
ATOM 6533 O O . ARG A 1 809 ? 12.985 -25.048 -4.371 1.00 93.56 809 ARG A O 1
ATOM 6540 N N . CYS A 1 810 ? 14.359 -23.707 -3.167 1.00 94.00 810 CYS A N 1
ATOM 6541 C CA . CYS A 1 810 ? 15.054 -23.099 -4.297 1.00 94.00 810 CYS A CA 1
ATOM 6542 C C . CYS A 1 810 ? 15.827 -24.154 -5.103 1.00 94.00 810 CYS A C 1
ATOM 6544 O O . CYS A 1 810 ? 15.558 -24.329 -6.291 1.00 94.00 810 CYS A O 1
ATOM 6546 N N . GLU A 1 811 ? 16.671 -24.963 -4.451 1.00 93.56 811 GLU A N 1
ATOM 6547 C CA . GLU A 1 811 ? 17.390 -26.084 -5.078 1.00 93.56 811 GLU A CA 1
ATOM 6548 C C . GLU A 1 811 ? 16.424 -27.037 -5.802 1.00 93.56 811 GLU A C 1
ATOM 6550 O O . GLU A 1 811 ? 16.570 -27.330 -6.993 1.00 93.56 811 GLU A O 1
ATOM 6555 N N . LYS A 1 812 ? 15.379 -27.500 -5.103 1.00 90.25 812 LYS A N 1
ATOM 6556 C CA . LYS A 1 812 ? 14.379 -28.420 -5.660 1.00 90.25 812 LYS A CA 1
ATOM 6557 C C . LYS A 1 812 ? 13.630 -27.806 -6.841 1.00 90.25 812 LYS A C 1
ATOM 6559 O O . LYS A 1 812 ? 13.219 -28.537 -7.741 1.00 90.25 812 LYS A O 1
ATOM 6564 N N . ARG A 1 813 ? 13.417 -26.489 -6.859 1.00 88.62 813 ARG A N 1
ATOM 6565 C CA . ARG A 1 813 ? 12.811 -25.807 -8.005 1.00 88.62 813 ARG A CA 1
ATOM 6566 C C . ARG A 1 813 ? 13.779 -25.744 -9.183 1.00 88.62 813 ARG A C 1
ATOM 6568 O O . ARG A 1 813 ? 13.351 -26.070 -10.287 1.00 88.62 813 ARG A O 1
ATOM 6575 N N . LEU A 1 814 ? 15.041 -25.392 -8.947 1.00 88.62 814 LEU A N 1
ATOM 6576 C CA . LEU A 1 814 ? 16.074 -25.258 -9.979 1.00 88.62 814 LEU A CA 1
ATOM 6577 C C . LEU A 1 814 ? 16.423 -26.599 -10.643 1.00 88.62 814 LEU A C 1
ATOM 6579 O O . LEU A 1 814 ? 16.507 -26.677 -11.865 1.00 88.62 814 LEU A O 1
ATOM 6583 N N . SER A 1 815 ? 16.497 -27.683 -9.864 1.00 87.44 815 SER A N 1
ATOM 6584 C CA . SER A 1 815 ? 16.756 -29.045 -10.369 1.00 87.44 815 SER A CA 1
ATOM 6585 C C . SER A 1 815 ? 15.754 -29.554 -11.419 1.00 87.44 815 SER A C 1
ATOM 6587 O O . SER A 1 815 ? 16.067 -30.491 -12.152 1.00 87.44 815 SER A O 1
ATOM 6589 N N . LYS A 1 816 ? 14.563 -28.941 -11.523 1.00 85.75 816 LYS A N 1
ATOM 6590 C CA . LYS A 1 816 ? 13.544 -29.263 -12.542 1.00 85.75 816 LYS A CA 1
ATOM 6591 C C . LYS A 1 816 ? 13.861 -28.693 -13.930 1.00 85.75 816 LYS A C 1
ATOM 6593 O O . LYS A 1 816 ? 13.023 -28.828 -14.820 1.00 85.75 816 LYS A O 1
ATOM 6598 N N . PHE A 1 817 ? 14.990 -27.999 -14.082 1.00 85.00 817 PHE A N 1
ATOM 6599 C CA . PHE A 1 817 ? 15.385 -27.337 -15.321 1.00 85.00 817 PHE A CA 1
ATOM 6600 C C . PHE A 1 817 ? 16.703 -27.869 -15.925 1.00 85.00 817 PHE A C 1
ATOM 6602 O O . PHE A 1 817 ? 17.415 -27.145 -16.620 1.00 85.00 817 PHE A O 1
ATOM 6609 N N . ARG A 1 818 ? 17.046 -29.135 -15.673 1.00 75.00 818 ARG A N 1
ATOM 6610 C CA . ARG A 1 818 ? 18.252 -29.790 -16.191 1.00 75.00 818 ARG A CA 1
ATOM 6611 C C . ARG A 1 818 ? 18.073 -30.307 -17.622 1.00 75.00 818 ARG A C 1
ATOM 6613 O O . ARG A 1 818 ? 17.450 -31.335 -17.866 1.00 75.00 818 ARG A O 1
ATOM 6620 N N . GLY A 1 819 ? 18.767 -29.678 -18.571 1.00 67.81 819 GLY A N 1
ATOM 6621 C CA . GLY A 1 819 ? 18.942 -30.186 -19.940 1.00 67.81 819 GLY A CA 1
ATOM 6622 C C . GLY A 1 819 ? 18.559 -29.181 -21.030 1.00 67.81 819 GLY A C 1
ATOM 6623 O O . GLY A 1 819 ? 17.978 -28.133 -20.766 1.00 67.81 819 GLY A O 1
ATOM 6624 N N . ARG A 1 820 ? 18.867 -29.492 -22.301 1.00 58.28 820 ARG A N 1
ATOM 6625 C CA . ARG A 1 820 ? 18.735 -28.532 -23.423 1.00 58.28 820 ARG A CA 1
ATOM 6626 C C . ARG A 1 820 ? 17.310 -28.013 -23.658 1.00 58.28 820 ARG A C 1
ATOM 6628 O O . ARG A 1 820 ? 17.143 -26.821 -23.884 1.00 58.28 820 ARG A O 1
ATOM 6635 N N . ALA A 1 821 ? 16.290 -28.873 -23.587 1.00 59.62 821 ALA A N 1
ATOM 6636 C CA . ALA A 1 821 ? 14.885 -28.457 -23.720 1.00 59.62 821 ALA A CA 1
ATOM 6637 C C . ALA A 1 821 ? 14.373 -27.677 -22.489 1.00 59.62 821 ALA A C 1
ATOM 6639 O O . ALA A 1 821 ? 13.324 -27.036 -22.539 1.00 59.62 821 ALA A O 1
ATOM 6640 N N . GLU A 1 822 ? 15.108 -27.729 -21.378 1.00 67.50 822 GLU A N 1
ATOM 6641 C CA . GLU A 1 822 ? 14.729 -27.127 -20.105 1.00 67.50 822 GLU A CA 1
ATOM 6642 C C . GLU A 1 822 ? 15.355 -25.742 -19.891 1.00 67.50 822 GLU A C 1
ATOM 6644 O O . GLU A 1 822 ? 14.807 -24.960 -19.121 1.00 67.50 822 GLU A O 1
ATOM 6649 N N . ASN A 1 823 ? 16.372 -25.360 -20.675 1.00 70.50 823 ASN A N 1
ATOM 6650 C CA . ASN A 1 823 ? 16.922 -23.996 -20.692 1.00 70.50 823 ASN A CA 1
ATOM 6651 C C . ASN A 1 823 ? 15.875 -22.936 -21.071 1.00 70.50 823 ASN A C 1
ATOM 6653 O O . ASN A 1 823 ? 15.837 -21.867 -20.469 1.00 70.50 823 ASN A O 1
ATOM 6657 N N . GLN A 1 824 ? 14.976 -23.226 -22.018 1.00 72.56 824 GLN A N 1
ATOM 6658 C CA . GLN A 1 824 ? 13.869 -22.313 -22.342 1.00 72.56 824 GLN A CA 1
ATOM 6659 C C . GLN A 1 824 ? 12.858 -22.201 -21.191 1.00 72.56 824 GLN A C 1
ATOM 6661 O O . GLN A 1 824 ? 12.328 -21.122 -20.930 1.00 72.56 824 GLN A O 1
ATOM 6666 N N . LYS A 1 825 ? 12.612 -23.302 -20.468 1.00 76.62 825 LYS A N 1
ATOM 6667 C CA . LYS A 1 825 ? 11.738 -23.304 -19.287 1.00 76.62 825 LYS A CA 1
ATOM 6668 C C . LYS A 1 825 ? 12.374 -22.554 -18.119 1.00 76.62 825 LYS A C 1
ATOM 6670 O O . LYS A 1 825 ? 11.658 -21.847 -17.420 1.00 76.62 825 LYS A O 1
ATOM 6675 N N . PHE A 1 826 ? 13.689 -22.685 -17.929 1.00 81.88 826 PHE A N 1
ATOM 6676 C CA . PHE A 1 826 ? 14.438 -21.913 -16.943 1.00 81.88 826 PHE A CA 1
ATOM 6677 C C . PHE A 1 826 ? 14.411 -20.432 -17.277 1.00 81.88 826 PHE A C 1
ATOM 6679 O O . PHE A 1 826 ? 14.070 -19.638 -16.411 1.00 81.88 826 PHE A O 1
ATOM 6686 N N . LYS A 1 827 ? 14.674 -20.079 -18.544 1.00 81.00 827 LYS A N 1
ATOM 6687 C CA . LYS A 1 827 ? 14.541 -18.708 -19.031 1.00 81.00 827 LYS A CA 1
ATOM 6688 C C . LYS A 1 827 ? 13.184 -18.159 -18.630 1.00 81.00 827 LYS A C 1
ATOM 6690 O O . LYS A 1 827 ? 13.141 -17.245 -17.819 1.00 81.00 827 LYS A O 1
ATOM 6695 N N . LYS A 1 828 ? 12.097 -18.801 -19.071 1.00 72.94 828 LYS A N 1
ATOM 6696 C CA . LYS A 1 828 ? 10.727 -18.415 -18.709 1.00 72.94 828 LYS A CA 1
ATOM 6697 C C . LYS A 1 828 ? 10.519 -18.299 -17.194 1.00 72.94 828 LYS A C 1
ATOM 6699 O O . LYS A 1 828 ? 9.938 -17.324 -16.746 1.00 72.94 828 LYS A O 1
ATOM 6704 N N . PHE A 1 829 ? 11.021 -19.249 -16.406 1.00 79.62 829 PHE A N 1
ATOM 6705 C CA . PHE A 1 829 ? 10.932 -19.199 -14.947 1.00 79.62 829 PHE A CA 1
ATOM 6706 C C . PHE A 1 829 ? 11.613 -17.960 -14.354 1.00 79.62 829 PHE A C 1
ATOM 6708 O O . PHE A 1 829 ? 11.006 -17.304 -13.514 1.00 79.62 829 PHE A O 1
ATOM 6715 N N . VAL A 1 830 ? 12.826 -17.620 -14.792 1.00 81.12 830 VAL A N 1
ATOM 6716 C CA . VAL A 1 830 ? 13.531 -16.409 -14.344 1.00 81.12 830 VAL A CA 1
ATOM 6717 C C . VAL A 1 830 ? 12.812 -15.148 -14.828 1.00 81.12 830 VAL A C 1
ATOM 6719 O O . VAL A 1 830 ? 12.687 -14.200 -14.056 1.00 81.12 830 VAL A O 1
ATOM 6722 N N . LEU A 1 831 ? 12.257 -15.145 -16.047 1.00 69.44 831 LEU A N 1
ATOM 6723 C CA . LEU A 1 831 ? 11.469 -14.008 -16.547 1.00 69.44 831 LEU A CA 1
ATOM 6724 C C . LEU A 1 831 ? 10.213 -13.787 -15.695 1.00 69.44 831 LEU A C 1
ATOM 6726 O O . LEU A 1 831 ? 9.896 -12.656 -15.334 1.00 69.44 831 LEU A O 1
ATOM 6730 N N . ASP A 1 832 ? 9.509 -14.867 -15.357 1.00 66.12 832 ASP A N 1
ATOM 6731 C CA . ASP A 1 832 ? 8.279 -14.820 -14.567 1.00 66.12 832 ASP A CA 1
ATOM 6732 C C . ASP A 1 832 ? 8.562 -14.446 -13.102 1.00 66.12 832 ASP A C 1
ATOM 6734 O O . ASP A 1 832 ? 7.767 -13.743 -12.471 1.00 66.12 832 ASP A O 1
ATOM 6738 N N . LEU A 1 833 ? 9.685 -14.925 -12.555 1.00 75.88 833 LEU A N 1
ATOM 6739 C CA . LEU A 1 833 ? 10.074 -14.720 -11.164 1.00 75.88 833 LEU A CA 1
ATOM 6740 C C . LEU A 1 833 ? 10.767 -13.362 -10.976 1.00 75.88 833 LEU A C 1
ATOM 6742 O O . LEU A 1 833 ? 10.197 -12.465 -10.362 1.00 75.88 833 LEU A O 1
ATOM 6746 N N . CYS A 1 834 ? 11.952 -13.203 -11.561 1.00 75.56 834 CYS A N 1
ATOM 6747 C CA . CYS A 1 834 ? 12.868 -12.083 -11.340 1.00 75.56 834 CYS A CA 1
ATOM 6748 C C . CYS A 1 834 ? 12.688 -10.938 -12.343 1.00 75.56 834 CYS A C 1
ATOM 6750 O O . CYS A 1 834 ? 13.181 -9.840 -12.101 1.00 75.56 834 CYS A O 1
ATOM 6752 N N . ARG A 1 835 ? 11.991 -11.181 -13.464 1.00 67.75 835 ARG A N 1
ATOM 6753 C CA . ARG A 1 835 ? 11.828 -10.220 -14.575 1.00 67.75 835 ARG A CA 1
ATOM 6754 C C . ARG A 1 835 ? 13.154 -9.810 -15.220 1.00 67.75 835 ARG A C 1
ATOM 6756 O O . ARG A 1 835 ? 13.265 -8.700 -15.730 1.00 67.75 835 ARG A O 1
ATOM 6763 N N . ASP A 1 836 ? 14.128 -10.716 -15.217 1.00 65.25 836 ASP A N 1
ATOM 6764 C CA . ASP A 1 836 ? 15.471 -10.509 -15.766 1.00 65.25 836 ASP A CA 1
ATOM 6765 C C . ASP A 1 836 ? 15.834 -11.632 -16.748 1.00 65.25 836 ASP A C 1
ATOM 6767 O O . ASP A 1 836 ? 15.271 -12.727 -16.667 1.00 65.25 836 ASP A O 1
ATOM 6771 N N . GLU A 1 837 ? 16.755 -11.381 -17.683 1.00 72.06 837 GLU A N 1
ATOM 6772 C CA . GLU A 1 837 ? 17.231 -12.414 -18.606 1.00 72.06 837 GLU A CA 1
ATOM 6773 C C . GLU A 1 837 ? 18.370 -13.180 -17.940 1.00 72.06 837 GLU A C 1
ATOM 6775 O O . GLU A 1 837 ? 19.382 -12.575 -17.580 1.00 72.06 837 GLU A O 1
ATOM 6780 N N . PRO A 1 838 ? 18.261 -14.506 -17.773 1.00 80.44 838 PRO A N 1
ATOM 6781 C CA . PRO A 1 838 ? 19.353 -15.249 -17.180 1.00 80.44 838 PRO A CA 1
ATOM 6782 C C . PRO A 1 838 ? 20.544 -15.277 -18.142 1.00 80.44 838 PRO A C 1
ATOM 6784 O O . PRO A 1 838 ? 20.468 -15.867 -19.219 1.00 80.44 838 PRO A O 1
ATOM 6787 N N . GLN A 1 839 ? 21.646 -14.655 -17.722 1.00 83.19 839 GLN A N 1
ATOM 6788 C CA . GLN A 1 839 ? 22.951 -14.764 -18.386 1.00 83.19 839 GLN A CA 1
ATOM 6789 C C . GLN A 1 839 ? 23.639 -16.105 -18.085 1.00 83.19 839 GLN A C 1
ATOM 6791 O O . GLN A 1 839 ? 24.508 -16.532 -18.837 1.00 83.19 839 GLN A O 1
ATOM 6796 N N . HIS A 1 840 ? 23.183 -16.793 -17.033 1.00 85.56 840 HIS A N 1
ATOM 6797 C CA . HIS A 1 840 ? 23.696 -18.079 -16.564 1.00 85.56 840 HIS A CA 1
ATOM 6798 C C . HIS A 1 840 ? 22.647 -19.179 -16.690 1.00 85.56 840 HIS A C 1
ATOM 6800 O O . HIS A 1 840 ? 21.439 -18.933 -16.698 1.00 85.56 840 HIS A O 1
ATOM 6806 N N . SER A 1 841 ? 23.099 -20.422 -16.770 1.00 87.06 841 SER A N 1
ATOM 6807 C CA . SER A 1 841 ? 22.259 -2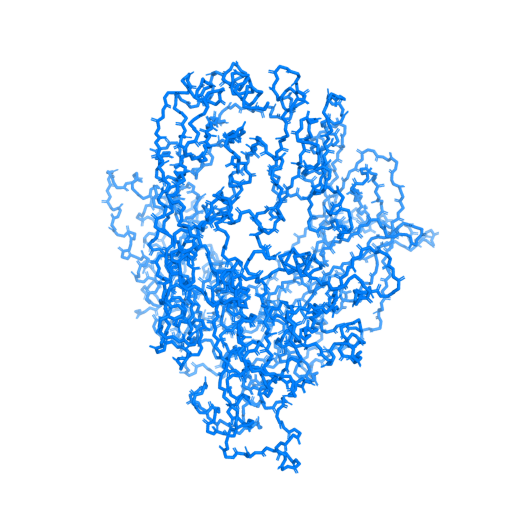1.612 -16.809 1.00 87.06 841 SER A CA 1
ATOM 6808 C C . SER A 1 841 ? 21.637 -21.939 -15.447 1.00 87.06 841 SER A C 1
ATOM 6810 O O . SER A 1 841 ? 22.127 -21.555 -14.384 1.00 87.06 841 SER A O 1
ATOM 6812 N N . ALA A 1 842 ? 20.567 -22.743 -15.468 1.00 87.44 842 ALA A N 1
ATOM 6813 C CA . ALA A 1 842 ? 19.955 -23.261 -14.245 1.00 87.44 842 ALA A CA 1
ATOM 6814 C C . ALA A 1 842 ? 20.950 -24.051 -13.382 1.00 87.44 842 ALA A C 1
ATOM 6816 O O . ALA A 1 842 ? 20.839 -24.027 -12.160 1.00 87.44 842 ALA A O 1
ATOM 6817 N N . ASN A 1 843 ? 21.908 -24.742 -14.011 1.00 88.06 843 ASN A N 1
ATOM 6818 C CA . ASN A 1 843 ? 22.902 -25.559 -13.319 1.00 88.06 843 ASN A CA 1
ATOM 6819 C C . ASN A 1 843 ? 23.901 -24.703 -12.532 1.00 88.06 843 ASN A C 1
ATOM 6821 O O . ASN A 1 843 ? 24.213 -25.056 -11.399 1.00 88.06 843 ASN A O 1
ATOM 6825 N N . GLU A 1 844 ? 24.374 -23.591 -13.098 1.00 88.75 844 GLU A N 1
ATOM 6826 C CA . GLU A 1 844 ? 25.300 -22.670 -12.418 1.00 88.75 844 GLU A CA 1
ATOM 6827 C C . GLU A 1 844 ? 24.644 -22.075 -11.166 1.00 88.75 844 GLU A C 1
ATOM 6829 O O . GLU A 1 844 ? 25.188 -22.174 -10.065 1.00 88.75 844 GLU A O 1
ATOM 6834 N N . VAL A 1 845 ? 23.411 -21.573 -11.299 1.00 91.12 845 VAL A N 1
ATOM 6835 C CA . VAL A 1 845 ? 22.629 -21.064 -10.160 1.00 91.12 845 VAL A CA 1
ATOM 6836 C C . VAL A 1 845 ? 22.344 -22.177 -9.142 1.00 91.12 845 VAL A C 1
ATOM 6838 O O . VAL A 1 845 ? 22.507 -21.981 -7.937 1.00 91.12 845 VAL A O 1
ATOM 6841 N N . GLU A 1 846 ? 21.943 -23.371 -9.600 1.00 91.88 846 GLU A N 1
ATOM 6842 C CA . GLU A 1 846 ? 21.688 -24.524 -8.725 1.00 91.88 846 GLU A CA 1
ATOM 6843 C C . GLU A 1 846 ? 22.942 -24.906 -7.927 1.00 91.88 846 GLU A C 1
ATOM 6845 O O . GLU A 1 846 ? 22.827 -25.215 -6.742 1.00 91.88 846 GLU A O 1
ATOM 6850 N N . ASN A 1 847 ? 24.131 -24.867 -8.534 1.00 91.25 847 ASN A N 1
ATOM 6851 C CA . ASN A 1 847 ? 25.392 -25.187 -7.866 1.00 91.25 847 ASN A CA 1
ATOM 6852 C C . ASN A 1 847 ? 25.691 -24.214 -6.720 1.00 91.25 847 ASN A C 1
ATOM 6854 O O . ASN A 1 847 ? 26.042 -24.664 -5.625 1.00 91.25 847 ASN A O 1
ATOM 6858 N N . VAL A 1 848 ? 25.481 -22.909 -6.931 1.00 93.75 848 VAL A N 1
ATOM 6859 C CA . VAL A 1 848 ? 25.623 -21.898 -5.871 1.00 93.75 848 VAL A CA 1
ATOM 6860 C C . VAL A 1 848 ? 24.618 -22.160 -4.747 1.00 93.75 848 VAL A C 1
ATOM 6862 O O . VAL A 1 848 ? 25.011 -22.282 -3.586 1.00 93.75 848 VAL A O 1
ATOM 6865 N N . ILE A 1 849 ? 23.332 -22.343 -5.068 1.00 94.88 849 ILE A N 1
ATOM 6866 C CA . ILE A 1 849 ? 22.283 -22.603 -4.065 1.00 94.88 849 ILE A CA 1
ATOM 6867 C C . ILE A 1 849 ? 22.549 -23.893 -3.280 1.00 94.88 849 ILE A C 1
ATOM 6869 O O . ILE A 1 849 ? 22.413 -23.911 -2.057 1.00 94.88 849 ILE A O 1
ATOM 6873 N N . LYS A 1 850 ? 22.980 -24.966 -3.949 1.00 93.06 850 LYS A N 1
ATOM 6874 C CA . LYS A 1 850 ? 23.381 -26.223 -3.302 1.00 93.06 850 LYS A CA 1
ATOM 6875 C C . LYS A 1 850 ? 24.542 -26.041 -2.352 1.00 93.06 850 LYS A C 1
ATOM 6877 O O . LYS A 1 850 ? 24.553 -26.638 -1.275 1.00 93.06 850 LYS A O 1
ATOM 6882 N N . TRP A 1 851 ? 25.529 -25.250 -2.757 1.00 93.38 851 TRP A N 1
ATOM 6883 C CA . TRP A 1 851 ? 26.675 -24.952 -1.921 1.00 93.38 851 TRP A CA 1
ATOM 6884 C C . TRP A 1 851 ? 26.239 -24.186 -0.668 1.00 93.38 851 TRP A C 1
ATOM 6886 O O . TRP A 1 851 ? 26.604 -24.587 0.441 1.00 93.38 851 TRP A O 1
ATOM 6896 N N . LEU A 1 852 ? 25.397 -23.156 -0.825 1.00 94.75 852 LEU A N 1
ATOM 6897 C CA . LEU A 1 852 ? 24.823 -22.403 0.294 1.00 94.75 852 LEU A CA 1
ATOM 6898 C C . LEU A 1 852 ? 24.022 -23.334 1.217 1.00 94.75 852 LEU A C 1
ATOM 6900 O O . LEU A 1 852 ? 24.275 -23.370 2.418 1.00 94.75 852 LEU A O 1
ATOM 6904 N N . TYR A 1 853 ? 23.136 -24.171 0.667 1.00 94.44 853 TYR A N 1
ATOM 6905 C CA . TYR A 1 853 ? 22.347 -25.144 1.430 1.00 94.44 853 TYR A CA 1
ATOM 6906 C C . TYR A 1 853 ? 23.217 -26.129 2.215 1.00 94.44 853 TYR A C 1
ATOM 6908 O O . TYR A 1 853 ? 22.966 -26.379 3.399 1.00 94.44 853 TYR A O 1
ATOM 6916 N N . ALA A 1 854 ? 24.256 -26.675 1.578 1.00 92.06 854 ALA A N 1
ATOM 6917 C CA . ALA A 1 854 ? 25.172 -27.611 2.208 1.00 92.06 854 ALA A CA 1
ATOM 6918 C C . ALA A 1 854 ? 25.965 -26.951 3.339 1.00 92.06 854 ALA A C 1
ATOM 6920 O O . ALA A 1 854 ? 26.106 -27.563 4.385 1.00 92.06 854 ALA A O 1
ATOM 6921 N N . ASN A 1 855 ? 26.453 -25.721 3.178 1.00 92.12 855 ASN A N 1
ATOM 6922 C CA . ASN A 1 855 ? 27.222 -25.044 4.229 1.00 92.12 855 ASN A CA 1
ATOM 6923 C C . ASN A 1 855 ? 26.338 -24.460 5.341 1.00 92.12 855 ASN A C 1
ATOM 6925 O O . ASN A 1 855 ? 26.800 -24.325 6.475 1.00 92.12 855 ASN A O 1
ATOM 6929 N N . TRP A 1 856 ? 25.068 -24.179 5.046 1.00 91.38 856 TRP A N 1
ATOM 6930 C CA . TRP A 1 856 ? 24.081 -23.825 6.059 1.00 91.38 856 TRP A CA 1
ATOM 6931 C C . TRP A 1 856 ? 23.700 -25.042 6.912 1.00 91.38 856 TRP A C 1
ATOM 6933 O O . TRP A 1 856 ? 23.751 -24.987 8.138 1.00 91.38 856 TRP A O 1
ATOM 6943 N N . SER A 1 857 ? 23.370 -26.164 6.262 1.00 84.00 857 SER A N 1
ATOM 6944 C CA . SER A 1 857 ? 22.649 -27.284 6.890 1.00 84.00 857 SER A CA 1
ATOM 6945 C C . SER A 1 857 ? 23.510 -28.512 7.205 1.00 84.00 857 SER A C 1
ATOM 6947 O O . SER A 1 857 ? 23.120 -29.336 8.041 1.00 84.00 857 SER A O 1
ATOM 6949 N N . ARG A 1 858 ? 24.660 -28.697 6.540 1.00 59.69 858 ARG A N 1
ATOM 6950 C CA . ARG A 1 858 ? 25.539 -29.877 6.677 1.00 59.69 858 ARG A CA 1
ATOM 6951 C C . ARG A 1 858 ? 26.895 -29.534 7.273 1.00 59.69 858 ARG A C 1
ATOM 6953 O O . ARG A 1 858 ? 27.193 -30.200 8.287 1.00 59.69 858 ARG A O 1
#

Nearest PDB structures (foldseek):
  8ia0-assembly1_CW  TM=5.681E-01  e=8.565E-11  Thermochaetoides thermophila DSM 1495
  7zke-assembly1_E  TM=5.803E-01  e=2.163E-08  Thermochaetoides thermophila
  6g7e-assembly1_B  TM=3.409E-01  e=9.665E-09  Thermochaetoides thermophila DSM 1495
  5gn1-assembly2_B  TM=7.120E-01  e=1.456E-03  Saccharomyces cerevisiae S288C
  8x19-assembly1_I  TM=5.112E-01  e=1.166E-04  Homo sapiens

Sequence (858 aa):
MAKDVGIVAKNVIKSFDSIIYPKAIRIFTPFTQRIPVSSCNLDRTINKLLLKYEPKVKINGLFPHQAEFLKAYFEDGYGNFIITSGTGSGKSLCFWIWIFDHLIRDSDANAILCFPTQALMWGQAERLVRLSEPDSLIFPDGGDTIFYGGTIKIGSKSLPWTIWHGVGWGSTRDEKMADHEESEFFKAARIRIATLDKANWSLIEKHKDFLRHLRCIVLDEAHMYDGVFGANVHYFLERVYLSCEVLGETKPYFFLASATLSSAEDFAKMLLPVQACEDLKHIKDTTNQEIELIPVSSASDELIHPRTDGLLRMVFLLDCENVKVDIPKFMSSKNGLGDNVNAIYFSQSKYRSKRLKLRLMKENKVRDAVIYDADLPPKRRREVEKLLNNNRDKGITLIGTSALELGVDIEGLDVCIIQEIPPSQADMLQRMGRVGRRVDSPGLVIMCLSSEPRDRSILDAPQEAFKLDLTKTIPIPLHLEMVKWRHMLAAYIEWMAALKKGDASWTDFNNALKTYFGETPKYPDLKERFEERYGSLVDTSERAWVHKGFRASASEGKVVLKENGNEVARIDDIAIFRDAHPEAVYLGHDLKRYRVVGYEGQWKIAQWEHQDSDVILGKWLKAIKTVELKQEKRNIITRGLWDENFDLYKSSMNSADHLKLPKKGVLEFGIWTYSRRFQGYKEIDLSDEERTRTVSLDDVKRRFKEAKDRGENPPFLFDFSYRTLGWQWRFKSIKFEENEENDQRSLGRLTCNILEHFLADAVESRISDLQIGLDLEDSTLQVLDSTPGGNGLSEALLAEDRMQSALQRCEKRLSKFRGRAENQKFKKFVLDLCRDEPQHSANEVENVIKWLYANWSR